Protein AF-0000000083793876 (afdb_homodimer)

Radius of gyration: 45.13 Å; Cα contacts (8 Å, |Δi|>4): 2248; chains: 2; bounding box: 122×100×107 Å

Sequence (1256 aa):
MDKLTLENLDYYKLKELIKSYCVSGLGKNLIDKIEPIFNLKVVKQRLKETTEGRNLLNASYHLPLEGIFNVIPLIDKIEKGLILEPEELYSISNFLRGSRKVKIFLKDKEAYAETLCEYGKNITELYCLEEEINISIRGNCVDTNASKELKRIRRHIEICEGKIKEKLEKFLKNSANKEYIQDNFISQRNGKYTIPIKASYKNNVSGVIIETSANRKTVFIEPASVSKYTAELAILKAEEAVEEYRILSTLTDMIYQRLKEIKINIDVIAQYDMIWAKAKYSNEINGIEPKINIHGYTKIVEGKYPLITYAVPLNFEIGKNYRTLIITGPNAGGKTVVLKNVGLLTLAVQSGFHIPAKEGTEISLFENIFVDIGDNQSIENALSTFSSHVSNLARIIKNSNKSTLLLFDEIGSGTEPGEGAALAIAILEELYLKGCITVATTHYGEIKEFSMKHPDFENAAMEFEKDSLAPLYKLSIGKSGKSNALYISRKMGIPESILDKAKKYMSNKEYNYSLIKESKKIKEKINEGKIPIYEFKKGDKVKLLDKNDFALVYNGINEYNNLIVLYKGEYLTVNIKRVELDLKAEDLYPEGYNLDELFISYKERKLEKDIQRGSKKALRKIKKELIKMDKLTLENLDYYKLKELIKSYCVSGLGKNLIDKIEPIFNLKVVKQRLKETTEGRNLLNASYHLPLEGIFNVIPLIDKIEKGLILEPEELYSISNFLRGSRKVKIFLKDKEAYAETLCEYGKNITELYCLEEEINISIRGNCVDTNASKELKRIRRHIEICEGKIKEKLEKFLKNSANKEYIQDNFISQRNGKYTIPIKASYKNNVSGVIIETSANRKTVFIEPASVSKYTAELAILKAEEAVEEYRILSTLTDMIYQRLKEIKINIDVIAQYDMIWAKAKYSNEINGIEPKINIHGYTKIVEGKYPLITYAVPLNFEIGKNYRTLIITGPNAGGKTVVLKNVGLLTLAVQSGFHIPAKEGTEISLFENIFVDIGDNQSIENALSTFSSHVSNLARIIKNSNKSTLLLFDEIGSGTEPGEGAALAIAILEELYLKGCITVATTHYGEIKEFSMKHPDFENAAMEFEKDSLAPLYKLSIGKSGKSNALYISRKMGIPESILDKAKKYMSNKEYNYSLIKESKKIKEKINEGKIPIYEFKKGDKVKLLDKNDFALVYNGINEYNNLIVLYKGEYLTVNIKRVELDLKAEDLYPEGYNLDELFISYKERKLEKDIQRGSKKALRKIKKELIK

pLDDT: mean 84.75, std 14.48, range [34.75, 98.19]

Solvent-accessible surface area (backbone atoms only — not comparable to full-atom values): 65912 Å² total; per-residue (Å²): 126,57,66,66,36,40,56,76,35,45,45,61,59,50,49,52,58,40,39,66,54,29,84,31,57,44,11,35,54,51,54,70,67,61,61,68,46,74,42,71,62,47,28,50,49,38,32,46,48,23,51,25,36,34,42,37,45,74,70,70,51,75,84,57,60,65,69,39,62,64,53,62,65,59,53,52,40,47,74,72,69,48,71,53,50,40,49,54,48,44,50,50,34,36,34,52,51,22,51,40,50,40,33,63,64,35,69,85,33,48,91,55,21,52,69,58,30,42,53,37,68,63,47,66,76,58,60,68,62,36,50,55,44,58,57,27,33,54,65,70,35,73,35,57,77,51,38,72,65,49,36,51,43,50,49,50,42,51,50,41,52,48,51,42,51,49,53,50,49,50,50,62,64,34,73,88,41,49,79,41,46,65,50,97,53,82,39,74,52,98,87,35,71,23,36,37,23,27,45,90,38,57,80,78,46,64,52,44,78,79,46,60,44,96,83,60,52,35,30,25,29,32,44,53,89,42,47,68,45,50,55,49,41,53,52,42,51,49,50,47,52,51,47,51,47,51,52,34,42,50,54,40,48,56,48,58,77,42,39,70,55,48,51,46,34,49,52,50,50,21,48,50,30,36,34,44,11,45,13,53,47,22,58,74,55,56,32,39,82,62,47,74,47,67,42,55,41,30,32,37,34,49,28,34,41,87,89,45,94,86,46,60,52,35,61,47,74,45,39,79,79,29,37,32,40,40,36,26,43,58,66,18,20,44,59,65,54,52,50,36,34,57,52,32,51,43,44,35,41,28,54,20,40,50,39,37,35,42,89,83,21,28,42,32,50,45,72,38,62,47,63,48,75,83,76,76,74,49,79,94,49,37,41,48,47,46,56,44,50,42,32,50,48,21,53,48,63,73,73,55,39,48,46,20,41,39,36,32,51,44,59,38,58,70,45,35,62,65,59,14,42,21,41,33,50,31,51,51,49,53,43,42,59,42,26,27,39,36,40,33,30,37,51,51,64,67,50,51,54,50,26,72,68,24,74,48,30,37,38,17,13,42,37,60,37,83,88,75,65,40,53,61,45,36,67,39,76,76,34,76,48,73,83,53,61,68,58,52,33,46,76,44,52,39,55,64,70,45,51,53,46,12,55,46,33,58,71,70,63,70,76,86,69,77,76,62,58,72,86,35,49,55,69,80,77,80,74,75,76,81,76,79,82,77,83,56,47,57,45,15,34,24,31,30,60,86,69,74,38,70,24,34,25,64,38,35,62,42,99,62,46,32,26,34,24,41,41,95,89,36,81,41,80,40,46,52,78,40,44,43,86,70,41,53,31,80,76,76,42,68,94,88,65,69,67,71,57,78,76,45,54,67,65,54,45,48,49,48,48,34,52,70,66,64,44,67,66,57,51,44,52,49,48,51,53,67,74,93,126,58,67,65,36,39,56,76,37,44,45,61,59,51,48,53,58,40,40,68,54,30,82,32,58,44,10,33,53,50,53,71,66,61,60,68,47,73,42,71,63,48,29,51,49,38,33,47,48,22,49,25,36,34,44,36,44,73,70,71,51,75,83,56,60,67,68,40,62,64,53,61,66,59,53,53,38,46,74,71,69,49,70,53,50,38,49,54,49,46,51,50,36,35,33,52,51,22,52,40,48,40,32,61,63,34,68,85,33,48,91,55,21,52,70,60,30,42,55,36,69,64,48,66,75,56,61,67,60,37,49,54,44,57,57,26,33,52,64,72,34,74,35,58,76,52,39,72,65,49,36,52,44,52,50,51,42,50,49,41,51,47,50,42,50,48,53,50,48,48,51,60,64,34,74,89,41,48,79,39,46,65,51,98,54,83,40,75,52,99,89,34,70,23,37,36,23,28,44,89,38,57,82,77,46,65,52,46,78,78,44,61,44,95,81,59,53,35,28,26,28,30,44,54,89,40,47,66,46,51,56,49,42,52,51,41,50,51,51,44,52,52,48,51,47,51,51,35,42,51,53,41,48,56,49,59,76,43,39,69,55,48,52,46,34,50,52,50,50,22,48,50,32,37,34,44,9,44,13,52,47,23,58,74,57,57,32,37,83,60,48,74,47,68,44,54,40,30,33,37,34,50,28,35,42,88,92,45,96,87,47,60,51,35,61,47,74,45,40,79,79,28,36,31,42,40,35,26,42,58,68,18,20,43,60,65,55,51,49,35,35,56,51,32,52,42,45,35,41,28,55,21,40,48,40,37,35,40,90,82,20,28,42,31,51,44,72,38,64,47,63,48,75,82,76,77,73,47,80,95,48,36,41,48,46,46,57,43,50,41,31,49,48,23,53,48,63,73,72,55,38,46,46,20,40,37,36,33,51,45,58,37,57,69,44,36,61,64,59,14,41,20,43,33,49,29,50,53,50,53,43,42,57,42,27,26,38,36,41,33,31,37,52,52,65,67,49,50,53,51,26,72,69,22,74,47,32,36,36,17,13,40,37,62,38,82,88,75,64,40,53,60,46,34,66,38,76,76,35,75,48,73,84,52,61,68,60,51,34,46,77,43,52,38,55,64,70,45,51,53,46,12,54,46,33,57,71,69,64,71,77,85,66,78,76,61,57,73,87,35,51,57,70,80,76,79,74,76,76,81,75,80,83,77,83,57,48,57,45,16,34,25,31,30,60,85,67,75,37,69,25,32,26,64,37,35,63,42,99,61,46,33,27,33,24,40,42,96,90,37,82,40,81,40,46,53,79,40,44,41,86,69,43,53,29,79,76,78,41,68,94,88,64,71,65,70,58,78,77,46,54,68,66,56,45,48,49,48,48,31,55,73,66,65,43,63,69,56,51,45,53,47,47,51,53,68,73,94

Organism: NCBI:txid182773

Nearest PDB structures (foldseek):
  7qv3-assembly1_w  TM=9.099E-01  e=1.679E-46  Bacillus subtilis subsp. subtilis str. 168
  7qv3-assembly1_v  TM=9.134E-01  e=1.120E-39  Bacillus subtilis subsp. subtilis str. 168
  7vuf-assembly2_D  TM=9.204E-01  e=2.575E-34  Thermus thermophilus HB8
  7vuf-assembly2_A  TM=8.857E-01  e=1.286E-34  Thermus thermophilus HB8
  1nne-assembly1_B  TM=8.363E-01  e=2.496E-27  Thermus aquaticus

InterPro domains:
  IPR000432 DNA mismatch repair protein MutS, C-terminal [PF00488] (325-507)
  IPR000432 DNA mismatch repair protein MutS, C-terminal [PS00486] (404-420)
  IPR000432 DNA mismatch repair protein MutS, C-terminal [SM00534] (322-507)
  IPR005747 Endonuclease MutS2 [PIRSF005814] (1-525)
  IPR005747 Endonuclease MutS2 [TIGR01069] (4-529)
  IPR007696 DNA mismatch repair protein MutS, core [SM00533] (9-311)
  IPR027417 P-loop containing nucleoside triphosphate hydrolase [G3DSA:3.40.50.300] (288-549)
  IPR027417 P-loop containing nucleoside triphosphate hydrolase [SSF52540] (301-510)
  IPR036187 DNA mismatch repair protein MutS, core domain superfamily [SSF48334] (21-285)
  IPR045076 DNA mismatch repair MutS [PTHR48466] (311-528)

Secondary structure (DSSP, 8-state):
--HHHHHHTTHHHHHHHHHTT-SSHHHHHHHHH------HHHHHHHHHHHHHHHHHHHTT-----TT----HHHHHHHHTTPPPPHHHHHHHHHHHHHHHHHHHHHTT-TTT-HHHHHHHTT----HHHHHHHHHHEETTEE-GGG-HHHHHHHHHHHHHHHHHHHHHHHHHH-GGGTTTBSSSS-EEETTEEEEEEEGGGTTTS-EEEEEE-TTSSEEEEEEHHHHHHHHHHHHHHHHHHHHHHHHHHHHHHHHHHTHHHHHHHHHHHHHHHHHHHHHHHHHHTT-B--EEESSS-EEEEEE--TT-TTPPPEEEEESSS-SEEEEES-GGGSHHHHHHHHHHHHHHHHTT--BS--TT-EEE--SEEEEE------GGGSTHHHHHHHHHHHHHHHH-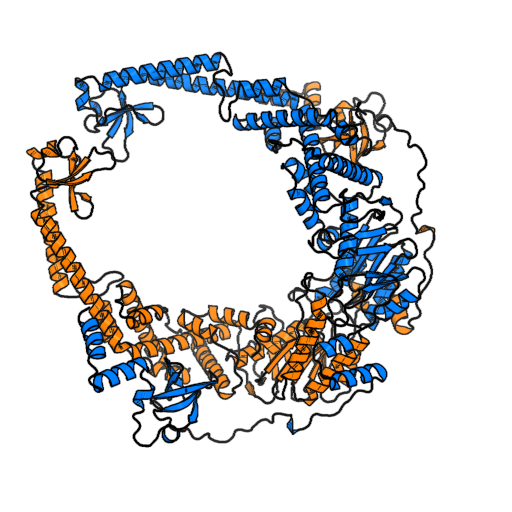-TTEEEEESSTT-SS-HHHHHHHHHHHHHHHHHTT-EEEEEE--HHHHHHHHHSTTEEEEEEEE-TTT--EEEEEEET-PPPP-HHHHHHHHT--HHHHHHHHHHHHH-----PPPPGGGSPP-----S--------TT-EEEETTTTEEEEEEE---TTSEEEEEETTEEEEEEGGGEEEEE-HHHHS-TT--GGGGGS-HHHHHHHHHHHTT-HHHHHHHHHHHH-/--HHHHHHTTHHHHHHHHHTT-SSHHHHHHHHH------HHHHHHHHHHHHHHHHHHHTT-----TT----HHHHHHHHTTPPPPHHHHHHHHHHHHHHHHHHHHHTT-TTT-HHHHHHHTT----HHHHHHHHHHEETTEE-GGG-HHHHHHHHHHHHHHHHHHHHHHHHHH-GGGTTTBSSSS-EEETTEEEEEEEGGGTTTS-EEEEEE-TTSSEEEEEEHHHHHHHHHHHHHHHHHHHHHHHHHHHHHHHHHHTHHHHHHHHHHHHHHHHHHHHHHHHHHTT-B--EEESSS-EEEEEE--TT-TTPPPEEEEESSS-SEEEEES-GGGSHHHHHHHHHHHHHHHHTT--BS--TT-EEE--SEEEEE------GGGSTHHHHHHHHHHHHHHHH--TTEEEEESSTT-SS-HHHHHHHHHHHHHHHHHTT-EEEEEE--HHHHHHHHHSTTEEEEEEEE-TTT--EEEEEEET-PPPP-HHHHHHHHT--HHHHHHHHHHHHH-----PPPPGGGSPP-----S--------TT-EEEETTTTEEEEEEE---TTSEEEEEETTEEEEEEGGGEEEEE-HHHHS-TT--GGGGGS-HHHHHHHHHHHTT-HHHHHHHHHHHH-

Foldseek 3Di:
DDPVLCVLLCVVVVLVVLLVLFDEVLQNVVSVVFFFDDDPVVLVVLLLLLQLLLLCVVVVHDQQCPLQYDLVVVLVCLVVPHFDFLQNLVSLLSNLVSLVSRLVSLCPPCVSRVPLNVLSVLADRPPVLSVLSVQQHDNRDGDCVNDPVSVVLVVVLVVLVVVLQVVLLVCLVDPVCVQQADDSDWDADPRDTWGWGALVCVPVFAFAFRDAPPVNGTTTGDGPVSVVSRVVSVVSVVVNVVVRRVSRSVSSVVCVVCVVSSVSSSNSSSVVSNSNSLSVLCVVLVFDQAAEAAQQWWFFAQFAQSVDPPGGGATDTARPFAQEEEEEEDPQQCLVVVLSRLSNCQRCSSSNHTGNTDPPTYHYHAPEEAEQDFPPCDVVQNVCGVVVSVVSLVVCLVPAAQRYEYEYEAQQPDDDLVRSLVVRLVSVVSNVVRNYRYYYYHHRVSNVVVQVPDRNHWYKYFDADLPVRHHPSYIGTRDDDDDCPLSVCVVVPNDVVVSVVVVVCVPPVPDDPDDDDPVVDDDDPPPPDDPPQDWADFQFWKQQQVVRHTWGFHHIQDPVQWTWTQDPLDTDIDHSVRIGGDGHSPGPDDDPDDSVVVNDPPVVVCLVVCVVVVPPVSVVVVVVVVVD/DDPVLCVLLCVVVVLVVLLVLFDEVLQNVVSVVFFFDDDPVVLVVLLLLLQLLLLCVVVVDDQQCPLQYDLVVVLVCLVVPHFDFLQSLVSLLSNLVSLVSRLVSLCPPCVSRVPLNVLSVLADRPPVLSVLSVQQHDNRDGDCVNDPVSVVLVVVLVVLVVVLQVVLLCCLPDPVCVVQADDSDWDADPNDTWGWGALVCLPVFAFAFDDAPPVNGTTTGDGPVSVVSRVVNVVSVVVNVVVRVVSRSVSSVVCVVCVVSSVSSSNSSSVVSNSNSLSVLCVVLVFDQAAEAAQQWWFFAQFAQSVDPPGGGATDTARPFAQEEEEEEDPQQCLVVVLSRLSNCQRCSSSNHTGNTDPPTYHYHAPEEAEQDFPPPDVVQNVCGVVVSVVSLVVCLVPAALRYEYEEEAQLPDDDLVRSLVVRLVSVVSNVVRNYRYYYYHHRVSNVVVQVPDRNHWYKYFDADLPVRHHPSYIGTRDHDDDCPLSVCVVVPNDPVVSVVVVVCVPPVDDDPDDDDPVVDDDDPPPPDDPPQDWADFQFWKQQQVVRHTWGFHAIQDPVQWTWTQDPLDTDIDHSVRIGGDGHSPGPDDDPDDSVVVNDPPVVVCLVVCVVVVPPVSVVVVVVVVVD

Structure (mmCIF, N/CA/C/O backbone):
data_AF-0000000083793876-model_v1
#
loop_
_entity.id
_entity.type
_entity.pdbx_description
1 polymer 'Mannonate oxidoreductase'
#
loop_
_atom_site.group_PDB
_atom_site.id
_atom_site.type_symbol
_atom_site.label_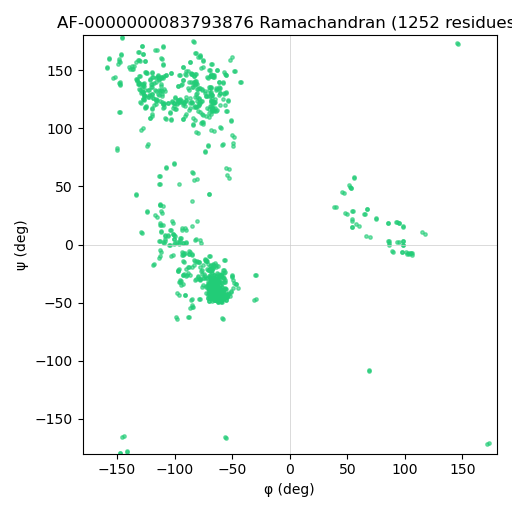atom_id
_atom_site.label_alt_id
_atom_site.label_comp_id
_atom_site.label_asym_id
_atom_site.label_entity_id
_atom_site.label_seq_id
_atom_site.pdbx_PDB_ins_code
_atom_site.Cartn_x
_atom_site.Cartn_y
_atom_site.Cartn_z
_atom_site.occupancy
_atom_site.B_iso_or_equiv
_atom_site.auth_seq_id
_atom_site.auth_comp_id
_atom_site.auth_asym_id
_atom_site.auth_atom_id
_atom_site.pdbx_PDB_model_num
ATOM 1 N N . MET A 1 1 ? -4.188 18.406 20.562 1 73.62 1 MET A N 1
ATOM 2 C CA . MET A 1 1 ? -5.172 17.781 19.688 1 73.62 1 MET A CA 1
ATOM 3 C C . MET A 1 1 ? -4.812 16.312 19.438 1 73.62 1 MET A C 1
ATOM 5 O O . MET A 1 1 ? -3.633 15.961 19.406 1 73.62 1 MET A O 1
ATOM 9 N N . ASP A 1 2 ? -5.809 15.516 19.25 1 82.25 2 ASP A N 1
ATOM 10 C CA . ASP A 1 2 ? -5.664 14.07 19.109 1 82.25 2 ASP A CA 1
ATOM 11 C C . ASP A 1 2 ? -4.961 13.719 17.797 1 82.25 2 ASP A C 1
ATOM 13 O O . ASP A 1 2 ? -5.387 14.156 16.719 1 82.25 2 ASP A O 1
ATOM 17 N N . LYS A 1 3 ? -3.799 12.938 17.891 1 86.12 3 LYS A N 1
ATOM 18 C CA . LYS A 1 3 ? -2.992 12.57 16.719 1 86.12 3 LYS A CA 1
ATOM 19 C C . LYS A 1 3 ? -3.814 11.781 15.711 1 86.12 3 LYS A C 1
ATOM 21 O O . LYS A 1 3 ? -3.631 11.93 14.5 1 86.12 3 LYS A O 1
ATOM 26 N N . LEU A 1 4 ? -4.703 11.047 16.188 1 84.44 4 LEU A N 1
ATOM 27 C CA . LEU A 1 4 ? -5.527 10.227 15.305 1 84.44 4 LEU A CA 1
ATOM 28 C C . LEU A 1 4 ? -6.441 11.094 14.453 1 84.44 4 LEU A C 1
ATOM 30 O O . LEU A 1 4 ? -6.637 10.82 13.266 1 84.44 4 LEU A O 1
ATOM 34 N N . THR A 1 5 ? -6.918 12.109 15.016 1 91.12 5 THR A N 1
ATOM 35 C CA . THR A 1 5 ? -7.781 13.047 14.305 1 91.12 5 THR A CA 1
ATOM 36 C C . THR A 1 5 ? -7.008 13.766 13.203 1 91.12 5 THR A C 1
ATOM 38 O O . THR A 1 5 ? -7.496 13.891 12.078 1 91.12 5 THR A O 1
ATOM 41 N N . LEU A 1 6 ? -5.793 14.172 13.523 1 94.38 6 LEU A N 1
ATOM 42 C CA . LEU A 1 6 ? -4.961 14.891 12.562 1 94.38 6 LEU A CA 1
ATOM 43 C C . LEU A 1 6 ? -4.613 14 11.375 1 94.38 6 LEU A C 1
ATOM 45 O O . LEU A 1 6 ? -4.617 14.461 10.227 1 94.38 6 LEU A O 1
ATOM 49 N N . GLU A 1 7 ? -4.398 12.766 11.68 1 91.69 7 GLU A N 1
ATOM 50 C CA . GLU A 1 7 ? -4.078 11.812 10.625 1 91.69 7 GLU A CA 1
ATOM 51 C C . GLU A 1 7 ? -5.297 11.523 9.75 1 91.69 7 GLU A C 1
ATOM 53 O O . GLU A 1 7 ? -5.203 11.547 8.523 1 91.69 7 GLU A O 1
ATOM 58 N N . ASN A 1 8 ? -6.422 11.281 10.359 1 89.62 8 ASN A N 1
ATOM 59 C CA . ASN A 1 8 ? -7.637 10.922 9.633 1 89.62 8 ASN A CA 1
ATOM 60 C C . ASN A 1 8 ? -8.125 12.07 8.758 1 89.62 8 ASN A C 1
ATOM 62 O O . ASN A 1 8 ? -8.727 11.844 7.711 1 89.62 8 ASN A O 1
ATOM 66 N N . LEU A 1 9 ? -7.789 13.297 9.148 1 93.62 9 LEU A N 1
ATOM 67 C CA . LEU A 1 9 ? -8.219 14.469 8.391 1 93.62 9 LEU A CA 1
ATOM 68 C C . LEU A 1 9 ? -7.145 14.898 7.406 1 93.62 9 LEU A C 1
ATOM 70 O O . LEU A 1 9 ? -7.234 15.984 6.82 1 93.62 9 LEU A O 1
ATOM 74 N N . ASP A 1 10 ? -6.078 14.18 7.262 1 93.38 10 ASP A N 1
ATOM 75 C CA . ASP A 1 10 ? -5.004 14.414 6.297 1 93.38 10 ASP A CA 1
ATOM 76 C C . ASP A 1 10 ? -4.246 15.695 6.617 1 93.38 10 ASP A C 1
ATOM 78 O O . ASP A 1 10 ? -3.805 16.406 5.711 1 93.38 10 ASP A O 1
ATOM 82 N N . TYR A 1 11 ? -4.156 16.078 7.914 1 96.19 11 TYR A N 1
ATOM 83 C CA . TYR A 1 11 ? -3.473 17.281 8.344 1 96.19 11 TYR A CA 1
ATOM 84 C C . TYR A 1 11 ? -1.98 17.203 8.047 1 96.19 11 TYR A C 1
ATOM 86 O O . TYR A 1 11 ? -1.378 18.188 7.59 1 96.19 11 TYR A O 1
ATOM 94 N N . TYR A 1 12 ? -1.409 16.094 8.227 1 95.31 12 TYR A N 1
ATOM 95 C CA . TYR A 1 12 ? 0.023 15.93 8.016 1 95.31 12 TYR A CA 1
ATOM 96 C C . TYR A 1 12 ? 0.37 16.016 6.535 1 95.31 12 TYR A C 1
ATOM 98 O O . TYR A 1 12 ? 1.431 16.516 6.168 1 95.31 12 TYR A O 1
ATOM 106 N N . LYS A 1 13 ? -0.503 15.5 5.719 1 94.75 13 LYS A N 1
ATOM 107 C CA . LYS A 1 13 ? -0.296 15.633 4.277 1 94.75 13 LYS A CA 1
ATOM 108 C C . LYS A 1 13 ? -0.294 17.109 3.859 1 94.75 13 LYS A C 1
ATOM 110 O O . LYS A 1 13 ? 0.513 17.516 3.023 1 94.75 13 LYS A O 1
ATOM 115 N N . LEU A 1 14 ? -1.176 17.844 4.449 1 96.06 14 LEU A N 1
ATOM 116 C CA . LEU A 1 14 ? -1.236 19.281 4.16 1 96.06 14 LEU A CA 1
ATOM 117 C C . LEU A 1 14 ? 0.04 19.984 4.613 1 96.06 14 LEU A C 1
ATOM 119 O O . LEU A 1 14 ? 0.593 20.797 3.883 1 96.06 14 LEU A O 1
ATOM 123 N N . LYS A 1 15 ? 0.494 19.656 5.766 1 95.88 15 LYS A N 1
ATOM 124 C CA . LYS A 1 15 ? 1.724 20.234 6.293 1 95.88 15 LYS A CA 1
ATOM 125 C C . LYS A 1 15 ? 2.908 19.938 5.379 1 95.88 15 LYS A C 1
ATOM 127 O O . LYS A 1 15 ? 3.744 20.812 5.137 1 95.88 15 LYS A O 1
ATOM 132 N N . GLU A 1 16 ? 2.947 18.734 4.906 1 96.19 16 GLU A N 1
ATOM 133 C CA . GLU A 1 16 ? 4.027 18.344 4.004 1 96.19 16 GLU A CA 1
ATOM 134 C C . GLU A 1 16 ? 3.967 19.125 2.697 1 96.19 16 GLU A C 1
ATOM 136 O O . GLU A 1 16 ? 5.004 19.5 2.141 1 96.19 16 GLU A O 1
ATOM 141 N N . LEU A 1 17 ? 2.805 19.312 2.26 1 95.56 17 LEU A N 1
ATOM 142 C CA . LEU A 1 17 ? 2.619 20.109 1.048 1 95.56 17 LEU A CA 1
ATOM 143 C C . LEU A 1 17 ? 3.139 21.531 1.239 1 95.56 17 LEU A C 1
ATOM 145 O O . LEU A 1 17 ? 3.879 22.047 0.396 1 95.56 17 LEU A O 1
ATOM 149 N N . ILE A 1 18 ? 2.869 22.125 2.346 1 96.75 18 ILE A N 1
ATOM 150 C CA . ILE A 1 18 ? 3.285 23.5 2.625 1 96.75 18 ILE A CA 1
ATOM 151 C C . ILE A 1 18 ? 4.793 23.547 2.869 1 96.75 18 ILE A C 1
ATOM 153 O O . ILE A 1 18 ? 5.473 24.484 2.441 1 96.75 18 ILE A O 1
ATOM 157 N N . LYS A 1 19 ? 5.246 22.516 3.49 1 95.75 19 LYS A N 1
ATOM 158 C CA . LYS A 1 19 ? 6.672 22.391 3.771 1 95.75 19 LYS A CA 1
ATOM 159 C C . LYS A 1 19 ? 7.488 22.406 2.482 1 95.75 19 LYS A C 1
ATOM 161 O O . LYS A 1 19 ? 8.617 22.906 2.461 1 95.75 19 LYS A O 1
ATOM 166 N N . SER A 1 20 ? 6.934 22 1.443 1 95.62 20 SER A N 1
ATOM 167 C CA . SER A 1 20 ? 7.629 21.906 0.163 1 95.62 20 SER A CA 1
ATOM 168 C C . SER A 1 20 ? 7.891 23.297 -0.422 1 95.62 20 SER A C 1
ATOM 170 O O . SER A 1 20 ? 8.75 23.453 -1.294 1 95.62 20 SER A O 1
ATOM 172 N N . TYR A 1 21 ? 7.281 24.266 0.072 1 95.31 21 TYR A N 1
ATOM 173 C CA . TYR A 1 21 ? 7.461 25.625 -0.429 1 95.31 21 TYR A CA 1
ATOM 174 C C . TYR A 1 21 ? 8.57 26.344 0.325 1 95.31 21 TYR A C 1
ATOM 176 O O . TYR A 1 21 ? 8.969 27.453 -0.045 1 95.31 21 TYR A O 1
ATOM 184 N N . CYS A 1 22 ? 9.07 25.75 1.336 1 94.56 22 CYS A N 1
ATOM 185 C CA . CYS A 1 22 ? 10.172 26.344 2.08 1 94.56 22 CYS A CA 1
ATOM 186 C C . CYS A 1 22 ? 11.453 26.312 1.262 1 94.56 22 CYS A C 1
ATOM 188 O O . CYS A 1 22 ? 11.664 25.406 0.451 1 94.56 22 CYS A O 1
ATOM 190 N N . VAL A 1 23 ? 12.281 27.297 1.521 1 91 23 VAL A N 1
ATOM 191 C CA . VAL A 1 23 ? 13.531 27.422 0.777 1 91 23 VAL A CA 1
ATOM 192 C C . VAL A 1 23 ? 14.664 26.75 1.554 1 91 23 VAL A C 1
ATOM 194 O O . VAL A 1 23 ? 15.586 26.188 0.958 1 91 23 VAL A O 1
ATOM 197 N N . SER A 1 24 ? 14.508 26.812 2.844 1 89.56 24 SER A N 1
ATOM 198 C CA . SER A 1 24 ? 15.586 26.281 3.668 1 89.56 24 SER A CA 1
ATOM 199 C C . SER A 1 24 ? 15.062 25.281 4.695 1 89.56 24 SER A C 1
ATOM 201 O O . SER A 1 24 ? 13.859 25.188 4.922 1 89.56 24 SER A O 1
ATOM 203 N N . GLY A 1 25 ? 16.031 24.656 5.309 1 89.88 25 GLY A N 1
ATOM 204 C CA . GLY A 1 25 ? 15.68 23.719 6.363 1 89.88 25 GLY A CA 1
ATOM 205 C C . GLY A 1 25 ? 15.148 24.391 7.617 1 89.88 25 GLY A C 1
ATOM 206 O O . GLY A 1 25 ? 14.453 23.766 8.414 1 89.88 25 GLY A O 1
ATOM 207 N N . LEU A 1 26 ? 15.492 25.609 7.742 1 90.38 26 LEU A N 1
ATOM 208 C CA . LEU A 1 26 ? 15.039 26.328 8.922 1 90.38 26 LEU A CA 1
ATOM 209 C C . LEU A 1 26 ? 13.523 26.484 8.914 1 90.38 26 LEU A C 1
ATOM 211 O O . LEU A 1 26 ? 12.859 26.203 9.922 1 90.38 26 LEU A O 1
ATOM 215 N N . GLY A 1 27 ? 12.992 26.828 7.789 1 92.94 27 GLY A N 1
ATOM 216 C CA . GLY A 1 27 ? 11.555 26.953 7.652 1 92.94 27 GLY A CA 1
ATOM 217 C C . GLY A 1 27 ? 10.828 25.625 7.75 1 92.94 27 GLY A C 1
ATOM 218 O O . GLY A 1 27 ? 9.766 25.531 8.359 1 92.94 27 GLY A O 1
ATOM 219 N N . LYS A 1 28 ? 11.438 24.672 7.188 1 94.81 28 LYS A N 1
ATOM 220 C CA . LYS A 1 28 ? 10.859 23.344 7.207 1 94.81 28 LYS A CA 1
ATOM 221 C C . LYS A 1 28 ? 10.719 22.828 8.641 1 94.81 28 LYS A C 1
ATOM 223 O O . LYS A 1 28 ? 9.695 22.234 8.992 1 94.81 28 LYS A O 1
ATOM 228 N N . ASN A 1 29 ? 11.703 23.125 9.406 1 91.75 29 ASN A N 1
ATOM 229 C CA . ASN A 1 29 ? 11.672 22.703 10.797 1 91.75 29 ASN A CA 1
ATOM 230 C C . ASN A 1 29 ? 10.547 23.375 11.57 1 91.75 29 ASN A C 1
ATOM 232 O O . ASN A 1 29 ? 9.914 22.766 12.43 1 91.75 29 ASN A O 1
ATOM 236 N N . LEU A 1 30 ? 10.336 24.547 11.25 1 91.88 30 LEU A N 1
ATOM 237 C CA . LEU A 1 30 ? 9.273 25.281 11.922 1 91.88 30 LEU A CA 1
ATOM 238 C C . LEU A 1 30 ? 7.906 24.75 11.523 1 91.88 30 LEU A C 1
ATOM 240 O O . LEU A 1 30 ? 7.012 24.609 12.359 1 91.88 30 LEU A O 1
ATOM 244 N N . ILE A 1 31 ? 7.695 24.438 10.305 1 95.25 31 ILE A N 1
ATOM 245 C CA . ILE A 1 31 ? 6.43 23.906 9.828 1 95.25 31 ILE A CA 1
ATOM 246 C C . ILE A 1 31 ? 6.16 22.562 10.5 1 95.25 31 ILE A C 1
ATOM 248 O O . ILE A 1 31 ? 5.02 22.25 10.852 1 95.25 31 ILE A O 1
ATOM 252 N N . ASP A 1 32 ? 7.223 21.828 10.68 1 92.44 32 ASP A N 1
ATOM 253 C CA . ASP A 1 32 ? 7.094 20.531 11.344 1 92.44 32 ASP A CA 1
ATOM 254 C C . ASP A 1 32 ? 6.555 20.688 12.766 1 92.44 32 ASP A C 1
ATOM 256 O O . ASP A 1 32 ? 5.852 19.812 13.273 1 92.44 32 ASP A O 1
ATOM 260 N N . LYS A 1 33 ? 6.836 21.766 13.305 1 90.19 33 LYS A N 1
ATOM 261 C CA . LYS A 1 33 ? 6.469 21.984 14.703 1 90.19 33 LYS A CA 1
ATOM 262 C C . LYS A 1 33 ? 5.102 22.656 14.82 1 90.19 33 LYS A C 1
ATOM 264 O O . LYS A 1 33 ? 4.531 22.734 15.906 1 90.19 33 LYS A O 1
ATOM 269 N N . ILE A 1 34 ? 4.559 23.094 13.727 1 92.56 34 ILE A N 1
ATOM 270 C CA . ILE A 1 34 ? 3.279 23.797 13.742 1 92.56 34 ILE A CA 1
ATOM 271 C C . ILE A 1 34 ? 2.164 22.828 14.125 1 92.56 34 ILE A C 1
ATOM 273 O O . ILE A 1 34 ? 2.148 21.672 13.664 1 92.56 34 ILE A O 1
ATOM 277 N N . GLU A 1 35 ? 1.296 23.25 15 1 92.56 35 GLU A N 1
ATOM 278 C CA . GLU A 1 35 ? 0.097 22.516 15.406 1 92.56 35 GLU A CA 1
ATOM 279 C C . GLU A 1 35 ? -1.112 23.453 15.484 1 92.56 35 GLU A C 1
ATOM 281 O O . GLU A 1 35 ? -0.966 24.641 15.719 1 92.56 35 GLU A O 1
ATOM 286 N N . PRO A 1 36 ? -2.305 22.906 15.242 1 95.12 36 PRO A N 1
ATOM 287 C CA . PRO A 1 36 ? -3.496 23.734 15.414 1 95.12 36 PRO A CA 1
ATOM 288 C C . PRO A 1 36 ? -3.656 24.25 16.844 1 95.12 36 PRO A C 1
ATOM 290 O O . PRO A 1 36 ? -3.41 23.5 17.797 1 95.12 36 PRO A O 1
ATOM 293 N N . ILE A 1 37 ? -3.982 25.562 16.953 1 92.25 37 ILE A N 1
ATOM 294 C CA . ILE A 1 37 ? -4.066 26.172 18.266 1 92.25 37 ILE A CA 1
ATOM 295 C C . ILE A 1 37 ? -5.465 26.75 18.484 1 92.25 37 ILE A C 1
ATOM 297 O O . ILE A 1 37 ? -6.09 27.234 17.547 1 92.25 37 ILE A O 1
ATOM 301 N N . PHE A 1 38 ? -5.848 26.531 19.812 1 92.12 38 PHE A N 1
ATOM 302 C CA . PHE A 1 38 ? -7.129 27.125 20.203 1 92.12 38 PHE A CA 1
ATOM 303 C C . PHE A 1 38 ? -6.922 28.422 20.969 1 92.12 38 PHE A C 1
ATOM 305 O O . PHE A 1 38 ? -7.059 28.469 22.188 1 92.12 38 PHE A O 1
ATOM 312 N N . ASN A 1 39 ? -6.484 29.422 20.25 1 90.69 39 ASN A N 1
ATOM 313 C CA . ASN A 1 39 ? -6.297 30.781 20.75 1 90.69 39 ASN A CA 1
ATOM 314 C C . ASN A 1 39 ? -6.547 31.812 19.656 1 90.69 39 ASN A C 1
ATOM 316 O O . ASN A 1 39 ? -5.793 31.891 18.672 1 90.69 39 ASN A O 1
ATOM 320 N N . LEU A 1 40 ? -7.547 32.531 19.859 1 92.44 40 LEU A N 1
ATOM 321 C CA . LEU A 1 40 ? -8.031 33.438 18.828 1 92.44 40 LEU A CA 1
ATOM 322 C C . LEU A 1 40 ? -6.949 34.469 18.438 1 92.44 40 LEU A C 1
ATOM 324 O O . LEU A 1 40 ? -6.738 34.719 17.266 1 92.44 40 LEU A O 1
ATOM 328 N N . LYS A 1 41 ? -6.258 35 19.391 1 90.44 41 LYS A N 1
ATOM 329 C CA . LYS A 1 41 ? -5.246 36.031 19.156 1 90.44 41 LYS A CA 1
ATOM 330 C C . LYS A 1 41 ? -4.078 35.469 18.344 1 90.44 41 LYS A C 1
ATOM 332 O O . LYS A 1 41 ? -3.615 36.094 17.391 1 90.44 41 LYS A O 1
ATOM 337 N N . VAL A 1 42 ? -3.643 34.312 18.703 1 91.38 42 VAL A N 1
ATOM 338 C CA . VAL A 1 42 ? -2.5 33.688 18.062 1 91.38 42 VAL A CA 1
ATOM 339 C C . VAL A 1 42 ? -2.854 33.344 16.609 1 91.38 42 VAL A C 1
ATOM 341 O O . VAL A 1 42 ? -2.072 33.625 15.695 1 91.38 42 VAL A O 1
ATOM 344 N N . VAL A 1 43 ? -4.035 32.812 16.438 1 95 43 VAL A N 1
ATOM 345 C CA . VAL A 1 43 ? -4.449 32.406 15.102 1 95 43 VAL A CA 1
ATOM 346 C C . VAL A 1 43 ? -4.625 33.625 14.219 1 95 43 VAL A C 1
ATOM 348 O O . VAL A 1 43 ? -4.223 33.625 13.055 1 95 43 VAL A O 1
ATOM 351 N N . LYS A 1 44 ? -5.16 34.625 14.773 1 94.69 44 LYS A N 1
ATOM 352 C CA . LYS A 1 44 ? -5.328 35.875 14.031 1 94.69 44 LYS A CA 1
ATOM 353 C C . LYS A 1 44 ? -3.98 36.438 13.586 1 94.69 44 LYS A C 1
ATOM 355 O O . LYS A 1 44 ? -3.844 36.938 12.453 1 94.69 44 LYS A O 1
ATOM 360 N N . GLN A 1 45 ? -3.057 36.375 14.453 1 92.5 45 GLN A N 1
ATOM 361 C CA . GLN A 1 45 ? -1.718 36.875 14.141 1 92.5 45 GLN A CA 1
ATOM 362 C C . GLN A 1 45 ? -1.074 36.031 13.039 1 92.5 45 GLN A C 1
ATOM 364 O O . GLN A 1 45 ? -0.472 36.562 12.109 1 92.5 45 GLN A O 1
ATOM 369 N N . ARG A 1 46 ? -1.2 34.75 13.164 1 94.81 46 ARG A N 1
ATOM 370 C CA . ARG A 1 46 ? -0.629 33.844 12.172 1 94.81 46 ARG A CA 1
ATOM 371 C C . ARG A 1 46 ? -1.256 34.094 10.797 1 94.81 46 ARG A C 1
ATOM 373 O O . ARG A 1 46 ? -0.556 34.094 9.781 1 94.81 46 ARG A O 1
ATOM 380 N N . LEU A 1 47 ? -2.529 34.25 10.828 1 97.31 47 LEU A N 1
ATOM 381 C CA . LEU A 1 47 ? -3.232 34.531 9.578 1 97.31 47 LEU A CA 1
ATOM 382 C C . LEU A 1 47 ? -2.807 35.844 8.977 1 97.31 47 LEU A C 1
ATOM 384 O O . LEU A 1 47 ? -2.619 35.969 7.758 1 97.31 47 LEU A O 1
ATOM 388 N N . LYS A 1 48 ? -2.654 36.781 9.82 1 96 48 LYS A N 1
ATOM 389 C CA . LYS A 1 48 ? -2.209 38.094 9.367 1 96 48 LYS A CA 1
ATOM 390 C C . LYS A 1 48 ? -0.829 38.031 8.727 1 96 48 LYS A C 1
ATOM 392 O O . LYS A 1 48 ? -0.584 38.656 7.691 1 96 48 LYS A O 1
ATOM 397 N N . GLU A 1 49 ? 0.072 37.312 9.352 1 95.88 49 GLU A N 1
ATOM 398 C CA . GLU A 1 49 ? 1.406 37.094 8.797 1 95.88 49 GLU A CA 1
ATOM 399 C C . GLU A 1 49 ? 1.334 36.5 7.395 1 95.88 49 GLU A C 1
ATOM 401 O O . GLU A 1 49 ? 2.035 36.969 6.484 1 95.88 49 GLU A O 1
ATOM 406 N N . THR A 1 50 ? 0.486 35.562 7.277 1 97.5 50 THR A N 1
ATOM 407 C CA . THR A 1 50 ? 0.315 34.906 5.977 1 97.5 50 THR A CA 1
ATOM 408 C C . THR A 1 50 ? -0.246 35.906 4.961 1 97.5 50 THR A C 1
ATOM 410 O O . THR A 1 50 ? 0.209 35.969 3.816 1 97.5 50 THR A O 1
ATOM 413 N N . THR A 1 51 ? -1.184 36.688 5.387 1 97.75 51 THR A N 1
ATOM 414 C CA . THR A 1 51 ? -1.796 37.688 4.516 1 97.75 51 THR A CA 1
ATOM 415 C C . THR A 1 51 ? -0.762 38.719 4.047 1 97.75 51 THR A C 1
ATOM 417 O O . THR A 1 51 ? -0.741 39.094 2.875 1 97.75 51 THR A O 1
ATOM 420 N N . GLU A 1 52 ? 0.065 39.125 4.938 1 96.69 52 GLU A N 1
ATOM 421 C CA . GLU A 1 52 ? 1.115 40.094 4.59 1 96.69 52 GLU A CA 1
ATOM 422 C C . GLU A 1 52 ? 2.113 39.469 3.609 1 96.69 52 GLU A C 1
ATOM 424 O O . GLU A 1 52 ? 2.568 40.156 2.682 1 96.69 52 GLU A O 1
ATOM 429 N N . GLY A 1 53 ? 2.467 38.25 3.887 1 96.06 53 GLY A N 1
ATOM 430 C CA . GLY A 1 53 ? 3.293 37.562 2.912 1 96.06 53 GLY A CA 1
ATOM 431 C C . GLY A 1 53 ? 2.658 37.5 1.535 1 96.06 53 GLY A C 1
ATOM 432 O O . GLY A 1 53 ? 3.328 37.719 0.524 1 96.06 53 GLY A O 1
ATOM 433 N N . ARG A 1 54 ? 1.419 37.188 1.55 1 96.19 54 ARG A N 1
ATOM 434 C CA . ARG A 1 54 ? 0.665 37.094 0.303 1 96.19 54 ARG A CA 1
ATOM 435 C C . ARG A 1 54 ? 0.619 38.438 -0.399 1 96.19 54 ARG A C 1
ATOM 437 O O . ARG A 1 54 ? 0.706 38.531 -1.627 1 96.19 54 ARG A O 1
ATOM 444 N N . ASN A 1 55 ? 0.48 39.5 0.357 1 96.12 55 ASN A N 1
ATOM 445 C CA . ASN A 1 55 ? 0.482 40.844 -0.19 1 96.12 55 ASN A CA 1
ATOM 446 C C . ASN A 1 55 ? 1.791 41.156 -0.909 1 96.12 55 ASN A C 1
ATOM 448 O O . ASN A 1 55 ? 1.784 41.719 -1.996 1 96.12 55 ASN A O 1
ATOM 452 N N . LEU A 1 56 ? 2.848 40.812 -0.312 1 95.12 56 LEU A N 1
ATOM 453 C CA . LEU A 1 56 ? 4.16 41 -0.913 1 95.12 56 LEU A CA 1
ATOM 454 C C . LEU A 1 56 ? 4.301 40.219 -2.205 1 95.12 56 LEU A C 1
ATOM 456 O O . LEU A 1 56 ? 4.805 40.719 -3.205 1 95.12 56 LEU A O 1
ATOM 460 N N . LEU A 1 57 ? 3.812 39.062 -2.152 1 94.12 57 LEU A N 1
ATOM 461 C CA . LEU A 1 57 ? 3.859 38.219 -3.338 1 94.12 57 LEU A CA 1
ATOM 462 C C . LEU A 1 57 ? 3.025 38.812 -4.465 1 94.12 57 LEU A C 1
ATOM 464 O O . LEU A 1 57 ? 3.449 38.812 -5.625 1 94.12 57 LEU A O 1
ATOM 468 N N . ASN A 1 58 ? 1.895 39.25 -4.113 1 94.44 58 ASN A N 1
ATOM 469 C CA . ASN A 1 58 ? 1.01 39.844 -5.102 1 94.44 58 ASN A CA 1
ATOM 470 C C . ASN A 1 58 ? 1.646 41.094 -5.742 1 94.44 58 ASN A C 1
ATOM 472 O O . ASN A 1 58 ? 1.376 41.406 -6.902 1 94.44 58 ASN A O 1
ATOM 476 N N . ALA A 1 59 ? 2.422 41.75 -4.984 1 93.25 59 ALA A N 1
ATOM 477 C CA . ALA A 1 59 ? 3.127 42.906 -5.477 1 93.25 59 ALA A CA 1
ATOM 478 C C . ALA A 1 59 ? 4.391 42.531 -6.238 1 93.25 59 ALA A C 1
ATOM 480 O O . ALA A 1 59 ? 5.211 43.375 -6.574 1 93.25 59 ALA A O 1
AT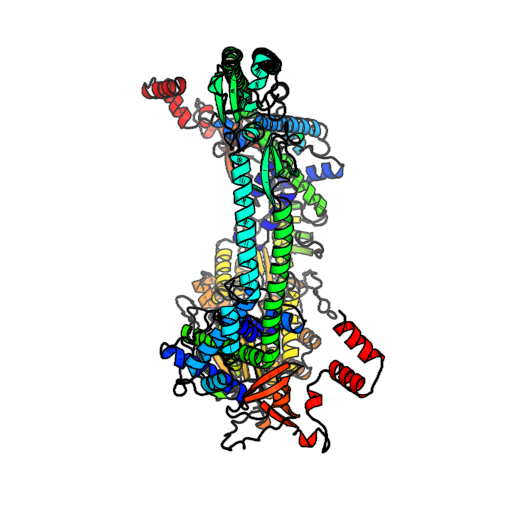OM 481 N N . SER A 1 60 ? 4.68 41.25 -6.449 1 91.06 60 SER A N 1
ATOM 482 C CA . SER A 1 60 ? 5.77 40.688 -7.23 1 91.06 60 SER A CA 1
ATOM 483 C C . SER A 1 60 ? 7.105 40.812 -6.504 1 91.06 60 SER A C 1
ATOM 485 O O . SER A 1 60 ? 8.156 40.938 -7.141 1 91.06 60 SER A O 1
ATOM 487 N N . TYR A 1 61 ? 6.926 40.938 -5.223 1 90 61 TYR A N 1
ATOM 488 C CA . TYR A 1 61 ? 8.148 40.906 -4.434 1 90 61 TYR A CA 1
ATOM 489 C C . TYR A 1 61 ? 8.555 39.469 -4.109 1 90 61 TYR A C 1
ATOM 491 O O . TYR A 1 61 ? 7.699 38.594 -3.975 1 90 61 TYR A O 1
ATOM 499 N N . HIS A 1 62 ? 9.977 39.344 -4.051 1 89 62 HIS A N 1
ATOM 500 C CA . HIS A 1 62 ? 10.516 38.031 -3.658 1 89 62 HIS A CA 1
ATOM 501 C C . HIS A 1 62 ? 11.492 38.156 -2.498 1 89 62 HIS A C 1
ATOM 503 O O . HIS A 1 62 ? 12.398 39 -2.539 1 89 62 HIS A O 1
ATOM 509 N N . LEU A 1 63 ? 11.164 37.344 -1.531 1 88.81 63 LEU A N 1
ATOM 510 C CA . LEU A 1 63 ? 12.062 37.344 -0.382 1 88.81 63 LEU A CA 1
ATOM 511 C C . LEU A 1 63 ? 13.406 36.719 -0.741 1 88.81 63 LEU A C 1
ATOM 513 O O . LEU A 1 63 ? 13.461 35.594 -1.263 1 88.81 63 LEU A O 1
ATOM 517 N N . PRO A 1 64 ? 14.414 37.5 -0.604 1 89.94 64 PRO A N 1
ATOM 518 C CA . PRO A 1 64 ? 15.742 37 -0.972 1 89.94 64 PRO A CA 1
ATOM 519 C C . PRO A 1 64 ? 16.297 36 0.043 1 89.94 64 PRO A C 1
ATOM 521 O O . PRO A 1 64 ? 17.141 36.344 0.857 1 89.94 64 PRO A O 1
ATOM 524 N N . LEU A 1 65 ? 15.859 34.812 -0.067 1 86.38 65 LEU A N 1
ATOM 525 C CA . LEU A 1 65 ? 16.312 33.781 0.855 1 86.38 65 LEU A CA 1
ATOM 526 C C . LEU A 1 65 ? 17.359 32.875 0.194 1 86.38 65 LEU A C 1
ATOM 528 O O . LEU A 1 65 ? 17.734 31.844 0.741 1 86.38 65 LEU A O 1
ATOM 532 N N . GLU A 1 66 ? 17.938 33.375 -0.812 1 78.88 66 GLU A N 1
ATOM 533 C CA . GLU A 1 66 ? 18.938 32.594 -1.526 1 78.88 66 GLU A CA 1
ATOM 534 C C . GLU A 1 66 ? 20.203 32.438 -0.693 1 78.88 66 GLU A C 1
ATOM 536 O O . GLU A 1 66 ? 20.656 33.375 -0.039 1 78.88 66 GLU A O 1
ATOM 541 N N . GLY A 1 67 ? 20.656 31.25 -0.638 1 75.19 67 GLY A N 1
ATOM 542 C CA . GLY A 1 67 ? 21.906 30.969 0.033 1 75.19 67 GLY A CA 1
ATOM 543 C C . GLY A 1 67 ? 21.75 30.672 1.511 1 75.19 67 GLY A C 1
ATOM 544 O O . GLY A 1 67 ? 22.719 30.328 2.193 1 75.19 67 GLY A O 1
ATOM 545 N N . ILE A 1 68 ? 20.516 30.844 1.926 1 84.12 68 ILE A N 1
ATOM 546 C CA . ILE A 1 68 ? 20.281 30.594 3.342 1 84.12 68 ILE A CA 1
ATOM 547 C C . ILE A 1 68 ? 20.156 29.094 3.582 1 84.12 68 ILE A C 1
ATOM 549 O O . ILE A 1 68 ? 19.328 28.422 2.969 1 84.12 68 ILE A O 1
ATOM 553 N N . PHE A 1 69 ? 21.094 28.609 4.414 1 85 69 PHE A N 1
ATOM 554 C CA . PHE A 1 69 ? 21.109 27.203 4.793 1 85 69 PHE A CA 1
ATOM 555 C C . PHE A 1 69 ? 20.859 27.047 6.289 1 85 69 PHE A C 1
ATOM 557 O O . PHE A 1 69 ? 20.906 28.031 7.035 1 85 69 PHE A O 1
ATOM 564 N N . ASN A 1 70 ? 20.625 25.828 6.535 1 89 70 ASN A N 1
ATOM 565 C CA . ASN A 1 70 ? 20.469 25.531 7.953 1 89 70 ASN A CA 1
ATOM 566 C C . ASN A 1 70 ? 21.828 25.516 8.664 1 89 70 ASN A C 1
ATOM 568 O O . ASN A 1 70 ? 22.578 24.547 8.547 1 89 70 ASN A O 1
ATOM 572 N N . VAL A 1 71 ? 22.078 26.5 9.391 1 93.12 71 VAL A N 1
ATOM 573 C CA . VAL A 1 71 ? 23.391 26.656 10.008 1 93.12 71 VAL A CA 1
ATOM 574 C C . VAL A 1 71 ? 23.328 26.203 11.469 1 93.12 71 VAL A C 1
ATOM 576 O O . VAL A 1 71 ? 24.328 26.328 12.195 1 93.12 71 VAL A O 1
ATOM 579 N N . ILE A 1 72 ? 22.25 25.641 11.859 1 91.75 72 ILE A N 1
ATOM 580 C CA . ILE A 1 72 ? 22.047 25.25 13.258 1 91.75 72 ILE A CA 1
ATOM 581 C C . ILE A 1 72 ? 23.109 24.25 13.672 1 91.75 72 ILE A C 1
ATOM 583 O O . ILE A 1 72 ? 23.734 24.391 14.727 1 91.75 72 ILE A O 1
ATOM 587 N N . PRO A 1 73 ? 23.438 23.344 12.828 1 92.88 73 PRO A N 1
ATOM 588 C CA . PRO A 1 73 ? 24.484 22.406 13.227 1 92.88 73 PRO A CA 1
ATOM 589 C C . PRO A 1 73 ? 25.844 23.078 13.43 1 92.88 73 PRO A C 1
ATOM 591 O O . PRO A 1 73 ? 26.625 22.641 14.281 1 92.88 73 PRO A O 1
ATOM 594 N N . LEU A 1 74 ? 26.141 24.062 12.648 1 95.5 74 LEU A N 1
ATOM 595 C CA . LEU A 1 74 ? 27.391 24.781 12.773 1 95.5 74 LEU A CA 1
ATOM 596 C C . LEU A 1 74 ? 27.453 25.562 14.078 1 95.5 74 LEU A C 1
ATOM 598 O O . LEU A 1 74 ? 28.5 25.625 14.727 1 95.5 74 LEU A O 1
ATOM 602 N N . ILE A 1 75 ? 26.297 26.078 14.445 1 94.56 75 ILE A N 1
ATOM 603 C CA . ILE A 1 75 ? 26.203 26.797 15.703 1 94.56 75 ILE A CA 1
ATOM 604 C C . ILE A 1 75 ? 26.422 25.844 16.875 1 94.56 75 ILE A C 1
ATOM 606 O O . ILE A 1 75 ? 27.125 26.172 17.828 1 94.56 75 ILE A O 1
ATOM 610 N N . ASP A 1 76 ? 25.906 24.719 16.75 1 92.94 76 ASP A N 1
ATOM 611 C CA . ASP A 1 76 ? 26.109 23.688 17.781 1 92.94 76 ASP A CA 1
ATOM 612 C C . ASP A 1 76 ? 27.578 23.312 17.906 1 92.94 76 ASP A C 1
ATOM 614 O O . ASP A 1 76 ? 28.078 23.109 19.016 1 92.94 76 ASP A O 1
ATOM 618 N N . LYS A 1 77 ? 28.172 23.219 16.812 1 93.81 77 LYS A N 1
ATOM 619 C CA . LYS A 1 77 ? 29.594 22.906 16.781 1 93.81 77 LYS A CA 1
ATOM 620 C C . LYS A 1 77 ? 30.406 23.953 17.531 1 93.81 77 LYS A C 1
ATOM 622 O O . LYS A 1 77 ? 31.297 23.625 18.312 1 93.81 77 LYS A O 1
ATOM 627 N N . ILE A 1 78 ? 30.094 25.188 17.328 1 95.56 78 ILE A N 1
ATOM 628 C CA . ILE A 1 78 ? 30.781 26.312 17.938 1 95.56 78 ILE A CA 1
ATOM 629 C C . ILE A 1 78 ? 30.547 26.297 19.453 1 95.56 78 ILE A C 1
ATOM 631 O O . ILE A 1 78 ? 31.484 26.5 20.234 1 95.56 78 ILE A O 1
ATOM 635 N N . GLU A 1 79 ? 29.344 25.984 19.812 1 92.5 79 GLU A N 1
ATOM 636 C CA . GLU A 1 79 ? 29 25.953 21.219 1 92.5 79 GLU A CA 1
ATOM 637 C C . GLU A 1 79 ? 29.719 24.828 21.953 1 92.5 79 GLU A C 1
ATOM 639 O O . GLU A 1 79 ? 30 24.922 23.141 1 92.5 79 GLU A O 1
ATOM 644 N N . LYS A 1 80 ? 30.078 23.875 21.266 1 91.56 80 LYS A N 1
ATOM 645 C CA . LYS A 1 80 ? 30.812 22.75 21.844 1 91.56 80 LYS A CA 1
ATOM 646 C C . LYS A 1 80 ? 32.312 23.016 21.859 1 91.56 80 LYS A C 1
ATOM 648 O O . LYS A 1 80 ? 33.094 22.203 22.344 1 91.56 80 LYS A O 1
ATOM 653 N N . GLY A 1 81 ? 32.688 24.047 21.281 1 91.81 81 GLY A N 1
ATOM 654 C CA . GLY A 1 81 ? 34.094 24.453 21.328 1 91.81 81 GLY A CA 1
ATOM 655 C C . GLY A 1 81 ? 34.906 23.984 20.125 1 91.81 81 GLY A C 1
ATOM 656 O O . GLY A 1 81 ? 36.125 24 20.141 1 91.81 81 GLY A O 1
ATOM 657 N N . LEU A 1 82 ? 34.219 23.656 19.141 1 94.12 82 LEU A N 1
ATOM 658 C CA . LEU A 1 82 ? 34.875 23.156 17.953 1 94.12 82 LEU A CA 1
ATOM 659 C C . LEU A 1 82 ? 35.156 24.297 16.969 1 94.12 82 LEU A C 1
ATOM 661 O O . LEU A 1 82 ? 34.406 25.281 16.938 1 94.12 82 LEU A O 1
ATOM 665 N N . ILE A 1 83 ? 36.219 24.094 16.156 1 95.44 83 ILE A N 1
ATOM 666 C CA . ILE A 1 83 ? 36.625 25.094 15.172 1 95.44 83 ILE A CA 1
ATOM 667 C C . ILE A 1 83 ? 35.969 24.781 13.82 1 95.44 83 ILE A C 1
ATOM 669 O O . ILE A 1 83 ? 35.938 23.609 13.414 1 95.44 83 ILE A O 1
ATOM 673 N N . LEU A 1 84 ? 35.5 25.797 13.156 1 96.88 84 LEU A N 1
ATOM 674 C CA . LEU A 1 84 ? 34.844 25.594 11.875 1 96.88 84 LEU A CA 1
ATOM 675 C C . LEU A 1 84 ? 35.844 25.469 10.742 1 96.88 84 LEU A C 1
ATOM 677 O O . LEU A 1 84 ? 36.875 26.141 10.766 1 96.88 84 LEU A O 1
ATOM 681 N N . GLU A 1 85 ? 35.5 24.688 9.812 1 96.31 85 GLU A N 1
ATOM 682 C CA . GLU A 1 85 ? 36.281 24.562 8.586 1 96.31 85 GLU A CA 1
ATOM 683 C C . GLU A 1 85 ? 35.969 25.672 7.602 1 96.31 85 GLU A C 1
ATOM 685 O O . GLU A 1 85 ? 34.969 26.375 7.758 1 96.31 85 GLU A O 1
ATOM 690 N N . PRO A 1 86 ? 36.812 25.859 6.602 1 95.25 86 PRO A N 1
ATOM 691 C CA . PRO A 1 86 ? 36.625 26.969 5.668 1 95.25 86 PRO A CA 1
ATOM 692 C C . PRO A 1 86 ? 35.25 26.938 5 1 95.25 86 PRO A C 1
ATOM 694 O O . PRO A 1 86 ? 34.562 27.969 4.91 1 95.25 86 PRO A O 1
ATOM 697 N N . GLU A 1 87 ? 34.812 25.812 4.711 1 94.75 87 GLU A N 1
ATOM 698 C CA . GLU A 1 87 ? 33.531 25.672 4.051 1 94.75 87 GLU A CA 1
ATOM 699 C C . GLU A 1 87 ? 32.375 26.047 4.996 1 94.75 87 GLU A C 1
ATOM 701 O O . GLU A 1 87 ? 31.391 26.656 4.574 1 94.75 87 GLU A O 1
ATOM 706 N N . GLU A 1 88 ? 32.562 25.703 6.188 1 96 88 GLU A N 1
ATOM 707 C CA . GLU A 1 88 ? 31.562 26 7.203 1 96 88 GLU A CA 1
ATOM 708 C C . GLU A 1 88 ? 31.5 27.5 7.484 1 96 88 GLU A C 1
ATOM 710 O O . GLU A 1 88 ? 30.422 28.062 7.637 1 96 88 GLU A O 1
ATOM 715 N N . LEU A 1 89 ? 32.688 28.062 7.453 1 96.44 89 LEU A N 1
ATOM 716 C CA . LEU A 1 89 ? 32.75 29.5 7.645 1 96.44 89 LEU A CA 1
ATOM 717 C C . LEU A 1 89 ? 32.125 30.234 6.473 1 96.44 89 LEU A C 1
ATOM 719 O O . LEU A 1 89 ? 31.438 31.25 6.664 1 96.44 89 LEU A O 1
ATOM 723 N N . TYR A 1 90 ? 32.281 29.656 5.367 1 94 90 TYR A N 1
ATOM 724 C CA . TYR A 1 90 ? 31.672 30.234 4.176 1 94 90 TYR A CA 1
ATOM 725 C C . TYR A 1 90 ? 30.141 30.188 4.262 1 94 90 TYR A C 1
ATOM 727 O O . TYR A 1 90 ? 29.469 31.141 3.885 1 94 90 TYR A O 1
ATOM 735 N N . SER A 1 91 ? 29.641 29.141 4.797 1 94.06 91 SER A N 1
ATOM 736 C CA . SER A 1 91 ? 28.203 28.969 4.977 1 94.06 91 SER A CA 1
ATOM 737 C C . SER A 1 91 ? 27.641 30 5.953 1 94.06 91 SER A C 1
ATOM 739 O O . SER A 1 91 ? 26.547 30.531 5.742 1 94.06 91 SER A O 1
ATOM 741 N N . ILE A 1 92 ? 28.406 30.234 6.93 1 95.12 92 ILE A N 1
ATOM 742 C CA . ILE A 1 92 ? 27.969 31.219 7.91 1 95.12 92 ILE A CA 1
ATOM 743 C C . ILE A 1 92 ? 27.969 32.625 7.273 1 95.12 92 ILE A C 1
ATOM 745 O O . ILE A 1 92 ? 27.047 33.406 7.48 1 95.12 92 ILE A O 1
ATOM 749 N N . SER A 1 93 ? 28.984 32.875 6.512 1 94.56 93 SER A N 1
ATOM 750 C CA . SER A 1 93 ? 29.047 34.156 5.824 1 94.56 93 SER A CA 1
ATOM 751 C C . SER A 1 93 ? 27.859 34.344 4.891 1 94.56 93 SER A C 1
ATOM 753 O O . SER A 1 93 ? 27.266 35.438 4.82 1 94.56 93 SER A O 1
ATOM 755 N N . ASN A 1 94 ? 27.531 33.312 4.254 1 93 94 ASN A N 1
ATOM 756 C CA . ASN A 1 94 ? 26.375 33.375 3.361 1 93 94 ASN A CA 1
ATOM 757 C C . ASN A 1 94 ? 25.078 33.625 4.129 1 93 94 ASN A C 1
ATOM 759 O O . ASN A 1 94 ? 24.219 34.375 3.668 1 93 94 ASN A O 1
ATOM 763 N N . PHE A 1 95 ? 24.922 33.062 5.219 1 94.75 95 PHE A N 1
ATOM 764 C CA . PHE A 1 95 ? 23.75 33.25 6.066 1 94.75 95 PHE A CA 1
ATOM 765 C C . PHE A 1 95 ? 23.656 34.719 6.512 1 94.75 95 PHE A C 1
ATOM 767 O O . PHE A 1 95 ? 22.594 35.312 6.469 1 94.75 95 PHE A O 1
ATOM 774 N N . LEU A 1 96 ? 24.828 35.188 6.93 1 94.88 96 LEU A N 1
ATOM 775 C CA . LEU A 1 96 ? 24.859 36.562 7.387 1 94.88 96 LEU A CA 1
ATOM 776 C C . LEU A 1 96 ? 24.5 37.531 6.25 1 94.88 96 LEU A C 1
ATOM 778 O O . LEU A 1 96 ? 23.75 38.469 6.445 1 94.88 96 LEU A O 1
ATOM 782 N N . ARG A 1 97 ? 25.016 37.188 5.113 1 93.88 97 ARG A N 1
ATOM 783 C CA . ARG A 1 97 ? 24.688 37.969 3.936 1 93.88 97 ARG A CA 1
ATOM 784 C C . ARG A 1 97 ? 23.203 37.906 3.625 1 93.88 97 ARG A C 1
ATOM 786 O O . ARG A 1 97 ? 22.578 38.938 3.342 1 93.88 97 ARG A O 1
ATOM 793 N N . GLY A 1 98 ? 22.672 36.812 3.688 1 93.06 98 GLY A N 1
ATOM 794 C CA . GLY A 1 98 ? 21.25 36.625 3.457 1 93.06 98 GLY A CA 1
ATOM 795 C C . GLY A 1 98 ? 20.391 37.375 4.457 1 93.06 98 GLY A C 1
ATOM 796 O O . GLY A 1 98 ? 19.391 38 4.082 1 93.06 98 GLY A O 1
ATOM 797 N N . SER A 1 99 ? 20.781 37.344 5.691 1 93.81 99 SER A N 1
ATOM 798 C CA . SER A 1 99 ? 20.047 38.031 6.734 1 93.81 99 SER A CA 1
ATOM 799 C C . SER A 1 99 ? 20.031 39.531 6.477 1 93.81 99 SER A C 1
ATOM 801 O O . SER A 1 99 ? 19 40.188 6.633 1 93.81 99 SER A O 1
ATOM 803 N N . ARG A 1 100 ? 21.156 39.938 6.09 1 93.06 100 ARG A N 1
ATOM 804 C CA . ARG A 1 100 ? 21.266 41.344 5.781 1 93.06 100 ARG A CA 1
ATOM 805 C C . ARG A 1 100 ? 20.375 41.719 4.594 1 93.06 100 ARG A C 1
ATOM 807 O O . ARG A 1 100 ? 19.688 42.75 4.629 1 93.06 100 ARG A O 1
ATOM 814 N N . LYS A 1 101 ? 20.391 40.969 3.592 1 93.19 101 LYS A N 1
ATOM 815 C CA . LYS A 1 101 ? 19.578 41.219 2.4 1 93.19 101 LYS A CA 1
ATOM 816 C C . LYS A 1 101 ? 18.094 41.25 2.736 1 93.19 101 LYS A C 1
ATOM 818 O O . LYS A 1 101 ? 17.344 42.062 2.211 1 93.19 101 LYS A O 1
ATOM 823 N N . VAL A 1 102 ? 17.688 40.375 3.598 1 93.94 102 VAL A N 1
ATOM 824 C CA . VAL A 1 102 ? 16.281 40.281 4 1 93.94 102 VAL A CA 1
ATOM 825 C C . VAL A 1 102 ? 15.883 41.562 4.762 1 93.94 102 VAL A C 1
ATOM 827 O O . VAL A 1 102 ? 14.805 42.094 4.535 1 93.94 102 VAL A O 1
ATOM 830 N N . LYS A 1 103 ? 16.766 41.938 5.641 1 92.94 103 LYS A N 1
ATOM 831 C CA . LYS A 1 103 ? 16.5 43.156 6.414 1 92.94 103 LYS A CA 1
ATOM 832 C C . LYS A 1 103 ? 16.344 44.375 5.5 1 92.94 103 LYS A C 1
ATOM 834 O O . LYS A 1 103 ? 15.406 45.156 5.664 1 92.94 103 LYS A O 1
ATOM 839 N N . ILE A 1 104 ? 17.219 44.469 4.551 1 92.56 104 ILE A N 1
ATOM 840 C CA . ILE A 1 104 ? 17.188 45.594 3.615 1 92.56 104 ILE A CA 1
ATOM 841 C C . ILE A 1 104 ? 15.93 45.5 2.76 1 92.56 104 ILE A C 1
ATOM 843 O O . ILE A 1 104 ? 15.281 46.531 2.494 1 92.56 104 ILE A O 1
ATOM 847 N N . PHE A 1 105 ? 15.594 44.375 2.414 1 92.69 105 PHE A N 1
ATOM 848 C CA . PHE A 1 105 ? 14.43 44.125 1.562 1 92.69 105 PHE A CA 1
ATOM 849 C C . PHE A 1 105 ? 13.148 44.594 2.256 1 92.69 105 PHE A C 1
ATOM 851 O O . PHE A 1 105 ? 12.289 45.219 1.633 1 92.69 105 PHE A O 1
ATOM 858 N N . LEU A 1 106 ? 13.016 44.375 3.545 1 92.44 106 LEU A N 1
ATOM 859 C CA . LEU A 1 106 ? 11.758 44.594 4.254 1 92.44 106 LEU A CA 1
ATOM 860 C C . LEU A 1 106 ? 11.664 46.031 4.758 1 92.44 106 LEU A C 1
ATOM 862 O O . LEU A 1 106 ? 10.586 46.5 5.145 1 92.44 106 LEU A O 1
ATOM 866 N N . LYS A 1 107 ? 12.711 46.781 4.883 1 88.38 107 LYS A N 1
ATOM 867 C CA . LYS A 1 107 ? 12.781 48.094 5.473 1 88.38 107 LYS A CA 1
ATOM 868 C C . LYS A 1 107 ? 11.719 49.031 4.871 1 88.38 107 LYS A C 1
ATOM 870 O O . LYS A 1 107 ? 11.086 49.812 5.59 1 88.38 107 LYS A O 1
ATOM 875 N N . ASP A 1 108 ? 11.383 49.062 3.58 1 85.38 108 ASP A N 1
ATOM 876 C CA . ASP A 1 108 ? 10.461 50.031 2.975 1 85.38 108 ASP A CA 1
ATOM 877 C C . ASP A 1 108 ? 9.18 49.344 2.512 1 85.38 108 ASP A C 1
ATOM 879 O O . ASP A 1 108 ? 8.547 49.781 1.548 1 85.38 108 ASP A O 1
ATOM 883 N N . LYS A 1 109 ? 8.805 48.344 3.271 1 90.62 109 LYS A N 1
ATOM 884 C CA . LYS A 1 109 ? 7.617 47.625 2.822 1 90.62 109 LYS A CA 1
ATOM 885 C C . LYS A 1 109 ? 6.543 47.594 3.906 1 90.62 109 LYS A C 1
ATOM 887 O O . LYS A 1 109 ? 5.727 46.688 3.959 1 90.62 109 LYS A O 1
ATOM 892 N N . GLU A 1 110 ? 6.516 48.562 4.727 1 89.25 110 GLU A N 1
ATOM 893 C CA . GLU A 1 110 ? 5.57 48.656 5.84 1 89.25 110 GLU A CA 1
ATOM 894 C C . GLU A 1 110 ? 4.133 48.75 5.336 1 89.25 110 GLU A C 1
ATOM 896 O O . GLU A 1 110 ? 3.205 48.281 5.988 1 89.25 110 GLU A O 1
ATOM 901 N N . ALA A 1 111 ? 3.963 49.312 4.234 1 89.12 111 ALA A N 1
ATOM 902 C CA . ALA A 1 111 ? 2.629 49.5 3.668 1 89.12 111 ALA A CA 1
ATOM 903 C C . ALA A 1 111 ? 2.002 48.156 3.312 1 89.12 111 ALA A C 1
ATOM 905 O O . ALA A 1 111 ? 0.785 47.969 3.418 1 89.12 111 ALA A O 1
ATOM 906 N N . TYR A 1 112 ? 2.859 47.188 2.945 1 89.5 112 TYR A N 1
ATOM 907 C CA . TYR A 1 112 ? 2.383 45.875 2.518 1 89.5 112 TYR A CA 1
ATOM 908 C C . TYR A 1 112 ? 2.396 44.875 3.674 1 89.5 112 TYR A C 1
ATOM 910 O O . TYR A 1 112 ? 1.565 43.969 3.73 1 89.5 112 TYR A O 1
ATOM 918 N N . ALA A 1 113 ? 3.354 45.094 4.535 1 92.88 113 ALA A N 1
ATOM 919 C CA . ALA A 1 113 ? 3.604 44.094 5.547 1 92.88 113 ALA A CA 1
ATOM 920 C C . ALA A 1 113 ? 4.141 44.719 6.832 1 92.88 113 ALA A C 1
ATOM 922 O O . ALA A 1 113 ? 5.32 44.562 7.156 1 92.88 113 ALA A O 1
ATOM 923 N N . GLU A 1 114 ? 3.27 45.188 7.598 1 92.38 114 GLU A N 1
ATOM 924 C CA . GLU A 1 114 ? 3.645 45.938 8.805 1 92.38 114 GLU A CA 1
ATOM 925 C C . GLU A 1 114 ? 4.285 45 9.828 1 92.38 114 GLU A C 1
ATOM 927 O O . GLU A 1 114 ? 5.348 45.312 10.375 1 92.38 114 GLU A O 1
ATOM 932 N N . THR A 1 115 ? 3.65 43.875 10.023 1 90.69 115 THR A N 1
ATOM 933 C CA . THR A 1 115 ? 4.117 42.938 11.023 1 90.69 115 THR A CA 1
ATOM 934 C C . THR A 1 115 ? 5.461 42.344 10.609 1 90.69 115 THR A C 1
ATOM 936 O O . THR A 1 115 ? 6.363 42.188 11.438 1 90.69 115 THR A O 1
ATOM 939 N N . LEU A 1 116 ? 5.562 42.062 9.367 1 92.88 116 LEU A N 1
ATOM 940 C CA . LEU A 1 116 ? 6.797 41.469 8.883 1 92.88 116 LEU A CA 1
ATOM 941 C C . LEU A 1 116 ? 7.957 42.438 8.969 1 92.88 116 LEU A C 1
ATOM 943 O O . LEU A 1 116 ? 9.094 42.062 9.25 1 92.88 116 LEU A O 1
ATOM 947 N N . CYS A 1 117 ? 7.66 43.656 8.688 1 92.38 117 CYS A N 1
ATOM 948 C CA . CYS A 1 117 ? 8.688 44.656 8.797 1 92.38 117 CYS A CA 1
ATOM 949 C C . CYS A 1 117 ? 9.18 44.781 10.234 1 92.38 117 CYS A C 1
ATOM 951 O O . CYS A 1 117 ? 10.375 45 10.469 1 92.38 117 CYS A O 1
ATOM 953 N N . GLU A 1 118 ? 8.273 44.656 11.102 1 88.12 118 GLU A N 1
ATOM 954 C CA . GLU A 1 118 ? 8.648 44.719 12.516 1 88.12 118 GLU A CA 1
ATOM 955 C C . GLU A 1 118 ? 9.586 43.562 12.883 1 88.12 118 GLU A C 1
ATOM 957 O O . GLU A 1 118 ? 10.531 43.75 13.648 1 88.12 118 GLU A O 1
ATOM 962 N N . TYR A 1 119 ? 9.352 42.406 12.328 1 88.44 119 TYR A N 1
ATOM 963 C CA . TYR A 1 119 ? 10.219 41.25 12.578 1 88.44 119 TYR A CA 1
ATOM 964 C C . TYR A 1 119 ? 11.625 41.531 12.047 1 88.44 119 TYR A C 1
ATOM 966 O O . TYR A 1 119 ? 12.617 41.156 12.688 1 88.44 119 TYR A O 1
ATOM 974 N N . GLY A 1 120 ? 11.672 42.125 10.898 1 89.81 120 GLY A N 1
ATOM 975 C CA . GLY A 1 120 ? 12.938 42.375 10.227 1 89.81 120 GLY A CA 1
ATOM 976 C C . GLY A 1 120 ? 13.859 43.312 11.016 1 89.81 120 GLY A C 1
ATOM 977 O O . GLY A 1 120 ? 15.086 43.219 10.891 1 89.81 120 GLY A O 1
ATOM 978 N N . LYS A 1 121 ? 13.281 44.094 11.82 1 87.56 121 LYS A N 1
ATOM 979 C CA . LYS A 1 121 ? 14.062 45.031 12.633 1 87.56 121 LYS A CA 1
ATOM 980 C C . LYS A 1 121 ? 14.922 44.281 13.648 1 87.56 121 LYS A C 1
ATOM 982 O O . LYS A 1 121 ? 15.922 44.812 14.133 1 87.56 121 LYS A O 1
ATOM 987 N N . ASN A 1 122 ? 14.625 43.031 13.914 1 86.5 122 ASN A N 1
ATOM 988 C CA . ASN A 1 122 ? 15.344 42.25 14.898 1 86.5 122 ASN A CA 1
ATOM 989 C C . ASN A 1 122 ? 16.594 41.625 14.297 1 86.5 122 ASN A C 1
ATOM 991 O O . ASN A 1 122 ? 17.438 41.094 15.031 1 86.5 122 ASN A O 1
ATOM 995 N N . ILE A 1 123 ? 16.672 41.75 13.047 1 92.38 123 ILE A N 1
ATOM 996 C CA . ILE A 1 123 ? 17.859 41.188 12.398 1 92.38 123 ILE A CA 1
ATOM 997 C C . ILE A 1 123 ? 19.047 42.094 12.633 1 92.38 123 ILE A C 1
ATOM 999 O O . ILE A 1 123 ? 18.969 43.312 12.391 1 92.38 123 ILE A O 1
ATOM 1003 N N . THR A 1 124 ? 20.109 41.5 13.219 1 93.62 124 THR A N 1
ATOM 1004 C CA . THR A 1 124 ? 21.344 42.25 13.414 1 93.62 124 THR A CA 1
ATOM 1005 C C . THR A 1 124 ? 22.281 42.094 12.219 1 93.62 124 THR A C 1
ATOM 1007 O O . THR A 1 124 ? 22.578 40.969 11.82 1 93.62 124 THR A O 1
ATOM 1010 N N . GLU A 1 125 ? 22.641 43.219 11.68 1 93.88 125 GLU A N 1
ATOM 1011 C CA . GLU A 1 125 ? 23.609 43.188 10.594 1 93.88 125 GLU A CA 1
ATOM 1012 C C . GLU A 1 125 ? 25.031 43 11.117 1 93.88 125 GLU A C 1
ATOM 1014 O O . GLU A 1 125 ? 25.516 43.875 11.875 1 93.88 125 GLU A O 1
ATOM 1019 N N . LEU A 1 126 ? 25.609 41.938 10.82 1 94.44 126 LEU A N 1
ATOM 1020 C CA . LEU A 1 126 ? 26.984 41.688 11.258 1 94.44 126 LEU A CA 1
ATOM 1021 C C . LEU A 1 126 ? 27.953 41.781 10.094 1 94.44 126 LEU A C 1
ATOM 1023 O O . LEU A 1 126 ? 28.641 40.812 9.75 1 94.44 126 LEU A O 1
ATOM 1027 N N . TYR A 1 127 ? 28.031 43 9.633 1 94 127 TYR A N 1
ATOM 1028 C CA . TYR A 1 127 ? 28.812 43.281 8.43 1 94 127 TYR A CA 1
ATOM 1029 C C . TYR A 1 127 ? 30.297 43 8.656 1 94 127 TYR A C 1
ATOM 1031 O O . TYR A 1 127 ? 30.969 42.469 7.785 1 94 127 TYR A O 1
ATOM 1039 N N . CYS A 1 128 ? 30.812 43.406 9.812 1 94.12 128 CYS A N 1
ATOM 1040 C CA . CYS A 1 128 ? 32.25 43.25 10.117 1 94.12 128 CYS A CA 1
ATOM 1041 C C . CYS A 1 128 ? 32.625 41.781 10.109 1 94.12 128 CYS A C 1
ATOM 1043 O O . CYS A 1 128 ? 33.656 41.406 9.547 1 94.12 128 CYS A O 1
ATOM 1045 N N . LEU A 1 129 ? 31.781 41.062 10.719 1 95.56 129 LEU A N 1
ATOM 1046 C CA . LEU A 1 129 ? 32.031 39.625 10.773 1 95.56 129 LEU A CA 1
ATOM 1047 C C . LEU A 1 129 ? 32 39 9.375 1 95.56 129 LEU A C 1
ATOM 1049 O O . LEU A 1 129 ? 32.844 38.188 9.031 1 95.56 129 LEU A O 1
ATOM 1053 N N . GLU A 1 130 ? 31.031 39.344 8.609 1 94.56 130 GLU A N 1
ATOM 1054 C CA . GLU A 1 130 ? 30.891 38.875 7.234 1 94.56 130 GLU A CA 1
ATOM 1055 C C . GLU A 1 130 ? 32.125 39.219 6.41 1 94.56 130 GLU A C 1
ATOM 1057 O O . GLU A 1 130 ? 32.656 38.344 5.699 1 94.56 130 GLU A O 1
ATOM 1062 N N . GLU A 1 131 ? 32.562 40.406 6.543 1 94.38 131 GLU A N 1
ATOM 1063 C CA . GLU A 1 131 ? 33.719 40.875 5.773 1 94.38 131 GLU A CA 1
ATOM 1064 C C . GLU A 1 131 ? 35 40.125 6.184 1 94.38 131 GLU A C 1
ATOM 1066 O O . GLU A 1 131 ? 35.812 39.75 5.332 1 94.38 131 GLU A O 1
ATOM 1071 N N . GLU A 1 132 ? 35.156 39.969 7.48 1 95.06 132 GLU A N 1
ATOM 1072 C CA . GLU A 1 132 ? 36.344 39.281 7.977 1 95.06 132 GLU A CA 1
ATOM 1073 C C . GLU A 1 132 ? 36.406 37.844 7.438 1 95.06 132 GLU A C 1
ATOM 1075 O O . GLU A 1 132 ? 37.5 37.375 7.047 1 95.06 132 GLU A O 1
ATOM 1080 N N . ILE A 1 133 ? 35.312 37.219 7.383 1 96.25 133 ILE A N 1
ATOM 1081 C CA . ILE A 1 133 ? 35.25 35.844 6.887 1 96.25 133 ILE A CA 1
ATOM 1082 C C . ILE A 1 133 ? 35.562 35.812 5.387 1 96.25 133 ILE A C 1
ATOM 1084 O O . ILE A 1 133 ? 36.344 35 4.91 1 96.25 133 ILE A O 1
ATOM 1088 N N . ASN A 1 134 ? 34.969 36.75 4.66 1 94.62 134 ASN A N 1
ATOM 1089 C CA . ASN A 1 134 ? 35.094 36.781 3.207 1 94.62 134 ASN A CA 1
ATOM 1090 C C . ASN A 1 134 ? 36.531 37.125 2.773 1 94.62 134 ASN A C 1
ATOM 1092 O O . ASN A 1 134 ? 37 36.688 1.716 1 94.62 134 ASN A O 1
ATOM 1096 N N . ILE A 1 135 ? 37.188 37.875 3.609 1 93.75 135 ILE A N 1
ATOM 1097 C CA . ILE A 1 135 ? 38.562 38.219 3.312 1 93.75 135 ILE A CA 1
ATOM 1098 C C . ILE A 1 135 ? 39.469 37 3.586 1 93.75 135 ILE A C 1
ATOM 1100 O O . ILE A 1 135 ? 40.438 36.75 2.846 1 93.75 135 ILE A O 1
ATOM 1104 N N . SER A 1 136 ? 39.125 36.25 4.582 1 95.69 136 SER A N 1
ATOM 1105 C CA . SER A 1 136 ? 40.031 35.219 5.07 1 95.69 136 SER A CA 1
ATOM 1106 C C . SER A 1 136 ? 39.719 33.875 4.371 1 95.69 136 SER A C 1
ATOM 1108 O O . SER A 1 136 ? 40.594 33 4.297 1 95.69 136 SER A O 1
ATOM 1110 N N . ILE A 1 137 ? 38.469 33.719 3.926 1 95.44 137 ILE A N 1
ATOM 1111 C CA . ILE A 1 137 ? 38.062 32.438 3.406 1 95.44 137 ILE A CA 1
ATOM 1112 C C . ILE A 1 137 ? 37.625 32.562 1.956 1 95.44 137 ILE A C 1
ATOM 1114 O O . ILE A 1 137 ? 36.875 33.5 1.622 1 95.44 137 ILE A O 1
ATOM 1118 N N . ARG A 1 138 ? 38.062 31.656 1.133 1 89.38 138 ARG A N 1
ATOM 1119 C CA . ARG A 1 138 ? 37.625 31.547 -0.25 1 89.38 138 ARG A CA 1
ATOM 1120 C C . ARG A 1 138 ? 37.188 30.125 -0.577 1 89.38 138 ARG A C 1
ATOM 1122 O O . ARG A 1 138 ? 38 29.281 -0.911 1 89.38 138 ARG A O 1
ATOM 1129 N N . GLY A 1 139 ? 35.938 30.094 -0.503 1 83.94 139 GLY A N 1
ATOM 1130 C CA . GLY A 1 139 ? 35.406 28.766 -0.781 1 83.94 139 GLY A CA 1
ATOM 1131 C C . GLY A 1 139 ? 35.75 27.75 0.309 1 83.94 139 GLY A C 1
ATOM 1132 O O . GLY A 1 139 ? 35.219 27.859 1.426 1 83.94 139 GLY A O 1
ATOM 1133 N N . ASN A 1 140 ? 36.625 26.891 -0.027 1 88.81 140 ASN A N 1
ATOM 1134 C CA . ASN A 1 140 ? 36.969 25.828 0.903 1 88.81 140 ASN A CA 1
ATOM 1135 C C . ASN A 1 140 ? 38.375 25.953 1.437 1 88.81 140 ASN A C 1
ATOM 1137 O O . ASN A 1 140 ? 38.906 25.047 2.076 1 88.81 140 ASN A O 1
ATOM 1141 N N . CYS A 1 141 ? 38.938 27.141 1.155 1 92.31 141 CYS A N 1
ATOM 1142 C CA . CYS A 1 141 ? 40.344 27.312 1.578 1 92.31 141 CYS A CA 1
ATOM 1143 C C . CYS A 1 141 ? 40.531 28.656 2.273 1 92.31 141 CYS A C 1
ATOM 1145 O O . CYS A 1 141 ? 39.75 29.594 2.062 1 92.31 141 CYS A O 1
ATOM 1147 N N . VAL A 1 142 ? 41.594 28.625 3.072 1 95.44 142 VAL A N 1
ATOM 1148 C CA . VAL A 1 142 ? 41.969 29.891 3.695 1 95.44 142 VAL A CA 1
ATOM 1149 C C . VAL A 1 142 ? 42.75 30.734 2.699 1 95.44 142 VAL A C 1
ATOM 1151 O O . VAL A 1 142 ? 43.688 30.25 2.062 1 95.44 142 VAL A O 1
ATOM 1154 N N . ASP A 1 143 ? 42.312 31.891 2.52 1 94.44 143 ASP A N 1
ATOM 1155 C CA . ASP A 1 143 ? 42.938 32.781 1.559 1 94.44 143 ASP A CA 1
ATOM 1156 C C . ASP A 1 143 ? 44.344 33.156 2.006 1 94.44 143 ASP A C 1
ATOM 1158 O O . ASP A 1 143 ? 44.625 33.312 3.201 1 94.44 143 ASP A O 1
ATOM 1162 N N . THR A 1 144 ? 45.281 33.344 1.034 1 92.88 144 THR A N 1
ATOM 1163 C CA . THR A 1 144 ? 46.688 33.688 1.292 1 92.88 144 THR A CA 1
ATOM 1164 C C . THR A 1 144 ? 46.781 35.031 1.981 1 92.88 144 THR A C 1
ATOM 1166 O O . THR A 1 144 ? 47.688 35.25 2.791 1 92.88 144 THR A O 1
ATOM 1169 N N . ASN A 1 145 ? 45.844 35.812 1.729 1 91.88 145 ASN A N 1
ATOM 1170 C CA . ASN A 1 145 ? 45.906 37.188 2.23 1 91.88 145 ASN A CA 1
ATOM 1171 C C . ASN A 1 145 ? 45.188 37.312 3.562 1 91.88 145 ASN A C 1
ATOM 1173 O O . ASN A 1 145 ? 44.969 38.438 4.039 1 91.88 145 ASN A O 1
ATOM 1177 N N . ALA A 1 146 ? 44.844 36.25 4.207 1 94.19 146 ALA A N 1
ATOM 1178 C CA . ALA A 1 146 ? 44.125 36.25 5.465 1 94.19 146 ALA A CA 1
ATOM 1179 C C . ALA A 1 146 ? 44.969 36.812 6.602 1 94.19 146 ALA A C 1
ATOM 1181 O O . ALA A 1 146 ? 44.438 37.406 7.547 1 94.19 146 ALA A O 1
ATOM 1182 N N . SER A 1 147 ? 46.25 36.562 6.504 1 93.69 147 SER A N 1
ATOM 1183 C CA . SER A 1 147 ? 47.219 37.125 7.453 1 93.69 147 SER A CA 1
ATOM 1184 C C . SER A 1 147 ? 48.562 37.406 6.789 1 93.69 147 SER A C 1
ATOM 1186 O O . SER A 1 147 ? 48.906 36.75 5.801 1 93.69 147 SER A O 1
ATOM 1188 N N . LYS A 1 148 ? 49.281 38.281 7.371 1 94.06 148 LYS A N 1
ATOM 1189 C CA . LYS A 1 148 ? 50.625 38.594 6.863 1 94.06 148 LYS A CA 1
ATOM 1190 C C . LYS A 1 148 ? 51.562 37.406 7.031 1 94.06 148 LYS A C 1
ATOM 1192 O O . LYS A 1 148 ? 52.344 37.094 6.145 1 94.06 148 LYS A O 1
ATOM 1197 N N . GLU A 1 149 ? 51.312 36.781 8.117 1 95.12 149 GLU A N 1
ATOM 1198 C CA . GLU A 1 149 ? 52.156 35.625 8.422 1 95.12 149 GLU A CA 1
ATOM 1199 C C . GLU A 1 149 ? 51.906 34.5 7.438 1 95.12 149 GLU A C 1
ATOM 1201 O O . GLU A 1 149 ? 52.844 33.844 6.98 1 95.12 149 GLU A O 1
ATOM 1206 N N . LEU A 1 150 ? 50.688 34.25 7.109 1 95.69 150 LEU A N 1
ATOM 1207 C CA . LEU A 1 150 ? 50.344 33.156 6.168 1 95.69 150 LEU A CA 1
ATOM 1208 C C . LEU A 1 150 ? 50.906 33.469 4.785 1 95.69 150 LEU A C 1
ATOM 1210 O O . LEU A 1 150 ? 51.438 32.562 4.113 1 95.69 150 LEU A O 1
ATOM 1214 N N . LYS A 1 151 ? 50.812 34.719 4.348 1 95.06 151 LYS A N 1
ATOM 1215 C CA . LYS A 1 151 ? 51.375 35.156 3.07 1 95.06 151 LYS A CA 1
ATOM 1216 C C . LYS A 1 151 ? 52.875 34.938 3.023 1 95.06 151 LYS A C 1
ATOM 1218 O O . LYS A 1 151 ? 53.406 34.438 2.025 1 95.06 151 LYS A O 1
ATOM 1223 N N . ARG A 1 152 ? 53.531 35.25 4.133 1 95.94 152 ARG A N 1
ATOM 1224 C CA . ARG A 1 152 ? 54.969 35.062 4.246 1 95.94 152 ARG A CA 1
ATOM 1225 C C . ARG A 1 152 ? 55.344 33.594 4.133 1 95.94 152 ARG A C 1
ATOM 1227 O O . ARG A 1 152 ? 56.219 33.219 3.354 1 95.94 152 ARG A O 1
ATOM 1234 N N . ILE A 1 153 ? 54.594 32.781 4.891 1 95.62 153 ILE A N 1
ATOM 1235 C CA . ILE A 1 153 ? 54.875 31.359 4.918 1 95.62 153 ILE A CA 1
ATOM 1236 C C . ILE A 1 153 ? 54.656 30.766 3.529 1 95.62 153 ILE A C 1
ATOM 1238 O O . ILE A 1 153 ? 55.5 30 3.039 1 95.62 153 ILE A O 1
ATOM 1242 N N . ARG A 1 154 ? 53.625 31.125 2.865 1 95.56 154 ARG A N 1
ATOM 1243 C CA . ARG A 1 154 ? 53.312 30.562 1.556 1 95.56 154 ARG A CA 1
ATOM 1244 C C . ARG A 1 154 ? 54.281 31.047 0.497 1 95.56 154 ARG A C 1
ATOM 1246 O O . ARG A 1 154 ? 54.625 30.297 -0.435 1 95.56 154 ARG A O 1
ATOM 1253 N N . ARG A 1 155 ? 54.75 32.219 0.651 1 94.06 155 ARG A N 1
ATOM 1254 C CA . ARG A 1 155 ? 55.812 32.719 -0.235 1 94.06 155 ARG A CA 1
ATOM 1255 C C . ARG A 1 155 ? 57.094 31.875 -0.068 1 94.06 155 ARG A C 1
ATOM 1257 O O . ARG A 1 155 ? 57.719 31.484 -1.055 1 94.06 155 ARG A O 1
ATOM 1264 N N . HIS A 1 156 ? 57.469 31.594 1.203 1 94.75 156 HIS A N 1
ATOM 1265 C CA . HIS A 1 156 ? 58.656 30.781 1.484 1 94.75 156 HIS A CA 1
ATOM 1266 C C . HIS A 1 156 ? 58.469 29.359 0.959 1 94.75 156 HIS A C 1
ATOM 1268 O O . HIS A 1 156 ? 59.406 28.734 0.492 1 94.75 156 HIS A O 1
ATOM 1274 N N . ILE A 1 157 ? 57.188 28.922 1.123 1 93.81 157 ILE A N 1
ATOM 1275 C CA . ILE A 1 157 ? 56.875 27.594 0.602 1 93.81 157 ILE A CA 1
ATOM 1276 C C . ILE A 1 157 ? 57.094 27.578 -0.91 1 93.81 157 ILE A C 1
ATOM 1278 O O . ILE A 1 157 ? 57.719 26.672 -1.441 1 93.81 157 ILE A O 1
ATOM 1282 N N . GLU A 1 158 ? 56.656 28.578 -1.56 1 92.94 158 GLU A N 1
ATOM 1283 C CA . GLU A 1 158 ? 56.812 28.672 -3.008 1 92.94 158 GLU A CA 1
ATOM 1284 C C . GLU A 1 158 ? 58.281 28.75 -3.402 1 92.94 158 GLU A C 1
ATOM 1286 O O . GLU A 1 158 ? 58.719 28.094 -4.359 1 92.94 158 GLU A O 1
ATOM 1291 N N . ILE A 1 159 ? 59 29.484 -2.682 1 92.81 159 ILE A N 1
ATOM 1292 C CA . ILE A 1 159 ? 60.438 29.641 -2.947 1 92.81 159 ILE A CA 1
ATOM 1293 C C . ILE A 1 159 ? 61.156 28.312 -2.727 1 92.81 159 ILE A C 1
ATOM 1295 O O . ILE A 1 159 ? 61.969 27.891 -3.561 1 92.81 159 ILE A O 1
ATOM 1299 N N . CYS A 1 160 ? 60.812 27.703 -1.554 1 91.94 160 CYS A N 1
ATOM 1300 C CA . CYS A 1 160 ? 61.438 26.422 -1.225 1 91.94 160 CYS A CA 1
ATOM 1301 C C . CYS A 1 160 ? 61.094 25.375 -2.283 1 91.94 160 CYS A C 1
ATOM 1303 O O . CYS A 1 160 ? 61.969 24.625 -2.715 1 91.94 160 CYS A O 1
ATOM 1305 N N . GLU A 1 161 ? 59.875 25.375 -2.684 1 92.25 161 GLU A N 1
ATOM 1306 C CA . GLU A 1 161 ? 59.469 24.453 -3.73 1 92.25 161 GLU A CA 1
ATOM 1307 C C . GLU A 1 161 ? 60.156 24.75 -5.051 1 92.25 161 GLU A C 1
ATOM 1309 O O . GLU A 1 161 ? 60.562 23.844 -5.781 1 92.25 161 GLU A O 1
ATOM 1314 N N . GLY A 1 162 ? 60.375 25.984 -5.355 1 90.06 162 GLY A N 1
ATOM 1315 C CA . GLY A 1 162 ? 61.125 26.391 -6.539 1 90.06 162 GLY A CA 1
ATOM 1316 C C . GLY A 1 162 ? 62.562 25.938 -6.523 1 90.06 162 GLY A C 1
ATOM 1317 O O . GLY A 1 162 ? 63.094 25.453 -7.535 1 90.06 162 GLY A O 1
ATOM 1318 N N . LYS A 1 163 ? 63.219 26.047 -5.41 1 92.44 163 LYS A N 1
ATOM 1319 C CA . LYS A 1 163 ? 64.625 25.594 -5.254 1 92.44 163 LYS A CA 1
ATOM 1320 C C . LYS A 1 163 ? 64.75 24.094 -5.434 1 92.44 163 LYS A C 1
ATOM 1322 O O . LYS A 1 163 ? 65.688 23.609 -6.074 1 92.44 163 LYS A O 1
ATOM 1327 N N . ILE A 1 164 ? 63.75 23.422 -4.77 1 91.62 164 ILE A N 1
ATOM 1328 C CA . ILE A 1 164 ? 63.719 21.969 -4.902 1 91.62 164 ILE A CA 1
ATOM 1329 C C . ILE A 1 164 ? 63.562 21.578 -6.375 1 91.62 164 ILE A C 1
ATOM 1331 O O . ILE A 1 164 ? 64.312 20.75 -6.875 1 91.62 164 ILE A O 1
ATOM 1335 N N . LYS A 1 165 ? 62.719 22.25 -7.027 1 90.19 165 LYS A N 1
ATOM 1336 C CA . LYS A 1 165 ? 62.469 21.969 -8.438 1 90.19 165 LYS A CA 1
ATOM 1337 C C . LYS A 1 165 ? 63.719 22.297 -9.273 1 90.19 165 LYS A C 1
ATOM 1339 O O . LYS A 1 165 ? 64.062 21.547 -10.18 1 90.19 165 LYS A O 1
ATOM 1344 N N . GLU A 1 166 ? 64.375 23.344 -8.969 1 90.56 166 GLU A N 1
ATOM 1345 C CA . GLU A 1 166 ? 65.562 23.766 -9.68 1 90.56 166 GLU A CA 1
ATOM 1346 C C . GLU A 1 166 ? 66.688 22.734 -9.5 1 90.56 166 GLU A C 1
ATOM 1348 O O . GLU A 1 166 ? 67.312 22.344 -10.477 1 90.56 166 GLU A O 1
ATOM 1353 N N . LYS A 1 167 ? 66.938 22.312 -8.305 1 91.25 167 LYS A N 1
ATOM 1354 C CA . LYS A 1 167 ? 67.938 21.344 -8.008 1 91.25 167 LYS A CA 1
ATOM 1355 C C . LYS A 1 167 ? 67.688 20 -8.68 1 91.25 167 LYS A C 1
ATOM 1357 O O . LYS A 1 167 ? 68.562 19.344 -9.18 1 91.25 167 LYS A O 1
ATOM 1362 N N . LEU A 1 168 ? 66.375 19.703 -8.633 1 91.5 168 LEU A N 1
ATOM 1363 C CA . LEU A 1 168 ? 66 18.438 -9.273 1 91.5 168 LEU A CA 1
ATOM 1364 C C . LEU A 1 168 ? 66.125 18.531 -10.789 1 91.5 168 LEU A C 1
ATOM 1366 O O . LEU A 1 168 ? 66.562 17.562 -11.43 1 91.5 168 LEU A O 1
ATOM 1370 N N . GLU A 1 169 ? 65.875 19.672 -11.32 1 89.44 169 GLU A N 1
ATOM 1371 C CA . GLU A 1 169 ? 66.062 19.875 -12.758 1 89.44 169 GLU A CA 1
ATOM 1372 C C . GLU A 1 169 ? 67.562 19.812 -13.141 1 89.44 169 GLU A C 1
ATOM 1374 O O . GLU A 1 169 ? 67.875 19.25 -14.172 1 89.44 169 GLU A O 1
ATOM 1379 N N . LYS A 1 170 ? 68.375 20.375 -12.289 1 89.06 170 LYS A N 1
ATOM 1380 C CA . LYS A 1 170 ? 69.812 20.297 -12.508 1 89.06 170 LYS A CA 1
ATOM 1381 C C . LYS A 1 170 ? 70.312 18.844 -12.445 1 89.06 170 LYS A C 1
ATOM 1383 O O . LYS A 1 170 ? 71.125 18.438 -13.25 1 89.06 170 LYS A O 1
ATOM 1388 N N . PHE A 1 171 ? 69.75 18.172 -11.461 1 89.56 171 PHE A N 1
ATOM 1389 C CA . PHE A 1 171 ? 70.062 16.75 -11.344 1 89.56 171 PHE A CA 1
ATOM 1390 C C . PHE A 1 171 ? 69.688 15.992 -12.602 1 89.56 171 PHE A C 1
ATOM 1392 O O . PHE A 1 171 ? 70.438 15.172 -13.109 1 89.56 171 PHE A O 1
ATOM 1399 N N . LEU A 1 172 ? 68.5 16.328 -13.141 1 88.06 172 LEU A N 1
ATOM 1400 C CA . LEU A 1 172 ? 68 15.664 -14.328 1 88.06 172 LEU A CA 1
ATOM 1401 C C . LEU A 1 172 ? 68.812 16.031 -15.562 1 88.06 172 LEU A C 1
ATOM 1403 O O . LEU A 1 172 ? 68.938 15.195 -16.453 1 88.06 172 LEU A O 1
ATOM 1407 N N . LYS A 1 173 ? 69.375 17.188 -15.547 1 83.5 173 LYS A N 1
ATOM 1408 C CA . LYS A 1 173 ? 70.062 17.672 -16.719 1 83.5 173 LYS A CA 1
ATOM 1409 C C . LYS A 1 173 ? 71.562 17.25 -16.688 1 83.5 173 LYS A C 1
ATOM 1411 O O . LYS A 1 173 ? 72.25 17.25 -17.719 1 83.5 173 LYS A O 1
ATOM 1416 N N . ASN A 1 174 ? 72 16.969 -15.547 1 84.25 174 ASN A N 1
ATOM 1417 C CA . ASN A 1 174 ? 73.438 16.531 -15.422 1 84.25 174 ASN A CA 1
ATOM 1418 C C . ASN A 1 174 ? 73.688 15.242 -16.203 1 84.25 174 ASN A C 1
ATOM 1420 O O . ASN A 1 174 ? 73 14.234 -15.977 1 84.25 174 ASN A O 1
ATOM 1424 N N . SER A 1 175 ? 74.625 15.203 -17 1 77.62 175 SER A N 1
ATOM 1425 C CA . SER A 1 175 ? 74.938 14.094 -17.906 1 77.62 175 SER A CA 1
ATOM 1426 C C . SER A 1 175 ? 75.438 12.867 -17.125 1 77.62 175 SER A C 1
ATOM 1428 O O . SER A 1 175 ? 75.125 11.734 -17.531 1 77.62 175 SER A O 1
ATOM 1430 N N . ALA A 1 176 ? 76 13.023 -15.977 1 80.75 176 ALA A N 1
ATOM 1431 C CA . ALA A 1 176 ? 76.5 11.922 -15.164 1 80.75 176 ALA A CA 1
ATOM 1432 C C . ALA A 1 176 ? 75.375 11.117 -14.562 1 80.75 176 ALA A C 1
ATOM 1434 O O . ALA A 1 176 ? 75.562 9.938 -14.25 1 80.75 176 ALA A O 1
ATOM 1435 N N . ASN A 1 177 ? 74.125 11.75 -14.461 1 85.06 177 ASN A N 1
ATOM 1436 C CA . ASN A 1 177 ? 73.062 11.102 -13.781 1 85.06 177 ASN A CA 1
ATOM 1437 C C . ASN A 1 177 ? 72.062 10.5 -14.773 1 85.06 177 ASN A C 1
ATOM 1439 O O . ASN A 1 177 ? 71.125 9.805 -14.383 1 85.06 177 ASN A O 1
ATOM 1443 N N . LYS A 1 178 ? 72.25 10.836 -15.945 1 82.25 178 LYS A N 1
ATOM 1444 C CA . LYS A 1 178 ? 71.312 10.438 -16.984 1 82.25 178 LYS A CA 1
ATOM 1445 C C . LYS A 1 178 ? 71.125 8.922 -17.031 1 82.25 178 LYS A C 1
ATOM 1447 O O . LYS A 1 178 ? 70.062 8.414 -17.312 1 82.25 178 LYS A O 1
ATOM 1452 N N . GLU A 1 179 ? 72.25 8.305 -16.641 1 81 179 GLU A N 1
ATOM 1453 C CA . GLU A 1 179 ? 72.188 6.848 -16.703 1 81 179 GLU A CA 1
ATOM 1454 C C . GLU A 1 179 ? 71.312 6.258 -15.609 1 81 179 GLU A C 1
ATOM 1456 O O . GLU A 1 179 ? 70.75 5.184 -15.781 1 81 179 GLU A O 1
ATOM 1461 N N . TYR A 1 180 ? 71.25 6.93 -14.562 1 86.5 180 TYR A N 1
ATOM 1462 C CA . TYR A 1 180 ? 70.5 6.422 -13.398 1 86.5 180 TYR A CA 1
ATOM 1463 C C . TYR A 1 180 ? 69.062 6.711 -13.508 1 86.5 180 TYR A C 1
ATOM 1465 O O . TYR A 1 180 ? 68.25 6.035 -12.875 1 86.5 180 TYR A O 1
ATOM 1473 N N . ILE A 1 181 ? 68.625 7.629 -14.344 1 88.12 181 ILE A N 1
ATOM 1474 C CA . ILE A 1 181 ? 67.25 8.203 -14.359 1 88.12 181 ILE A CA 1
ATOM 1475 C C . ILE A 1 181 ? 66.312 7.344 -15.227 1 88.12 181 ILE A C 1
ATOM 1477 O O . ILE A 1 181 ? 66.688 6.957 -16.328 1 88.12 181 ILE A O 1
ATOM 1481 N N . GLN A 1 182 ? 65.188 7.055 -14.734 1 83.12 182 GLN A N 1
ATOM 1482 C CA . GLN A 1 182 ? 64.188 6.277 -15.469 1 83.12 182 GLN A CA 1
ATOM 1483 C C . GLN A 1 182 ? 63.344 7.172 -16.391 1 83.12 182 GLN A C 1
ATOM 1485 O O . GLN A 1 182 ? 63.219 6.891 -17.578 1 83.12 182 GLN A O 1
ATOM 1490 N N . ASP A 1 183 ? 62.75 8.234 -15.781 1 80.38 183 ASP A N 1
ATOM 1491 C CA . ASP A 1 183 ? 62 9.242 -16.516 1 80.38 183 ASP A CA 1
ATOM 1492 C C . ASP A 1 183 ? 62.438 10.656 -16.125 1 80.38 183 ASP A C 1
ATOM 1494 O O . ASP A 1 183 ? 62.656 10.938 -14.945 1 80.38 183 ASP A O 1
ATOM 1498 N N . ASN A 1 184 ? 62.531 11.414 -17.156 1 82.94 184 ASN A N 1
ATOM 1499 C CA . ASN A 1 184 ? 63.094 12.742 -16.953 1 82.94 184 ASN A CA 1
ATOM 1500 C C . ASN A 1 184 ? 62.031 13.727 -16.469 1 82.94 184 ASN A C 1
ATOM 1502 O O . ASN A 1 184 ? 61.688 14.688 -17.172 1 82.94 184 ASN A O 1
ATOM 1506 N N . PHE A 1 185 ? 61.438 13.453 -15.297 1 85.62 185 PHE A N 1
ATOM 1507 C CA . PHE A 1 185 ? 60.5 14.391 -14.711 1 85.62 185 PHE A CA 1
ATOM 1508 C C . PHE A 1 185 ? 60.531 14.336 -13.188 1 85.62 185 PHE A C 1
ATOM 1510 O O . PHE A 1 185 ? 61.031 13.359 -12.617 1 85.62 185 PHE A O 1
ATOM 1517 N N . ILE A 1 186 ? 60.094 15.406 -12.617 1 87.75 186 ILE A N 1
ATOM 1518 C CA . ILE A 1 186 ? 59.969 15.492 -11.164 1 87.75 186 ILE A CA 1
ATOM 1519 C C . ILE A 1 186 ? 58.625 14.945 -10.711 1 87.75 186 ILE A C 1
ATOM 1521 O O . ILE A 1 186 ? 57.594 15.312 -11.266 1 87.75 186 ILE A O 1
ATOM 1525 N N . SER A 1 187 ? 58.656 14.031 -9.828 1 88.31 187 SER A N 1
ATOM 1526 C CA . SER A 1 187 ? 57.406 13.461 -9.32 1 88.31 187 SER A CA 1
ATOM 1527 C C . SER A 1 187 ? 57.219 13.758 -7.84 1 88.31 187 SER A C 1
ATOM 1529 O O . SER A 1 187 ? 58.188 13.898 -7.098 1 88.31 187 SER A O 1
ATOM 1531 N N . GLN A 1 188 ? 56.031 13.969 -7.535 1 86.62 188 GLN A N 1
ATOM 1532 C CA . GLN A 1 188 ? 55.688 14.141 -6.121 1 86.62 188 GLN A CA 1
ATOM 1533 C C . GLN A 1 188 ? 55.094 12.875 -5.543 1 86.62 188 GLN A C 1
ATOM 1535 O O . GLN A 1 188 ? 54.062 12.391 -6.043 1 86.62 188 GLN A O 1
ATOM 1540 N N . ARG A 1 189 ? 55.75 12.305 -4.535 1 81.5 189 ARG A N 1
ATOM 1541 C CA . ARG A 1 189 ? 55.281 11.102 -3.859 1 81.5 189 ARG A CA 1
ATOM 1542 C C . ARG A 1 189 ? 55.219 11.312 -2.352 1 81.5 189 ARG A C 1
ATOM 1544 O O . ARG A 1 189 ? 56.156 11.789 -1.744 1 81.5 189 ARG A O 1
ATOM 1551 N N . ASN A 1 190 ? 54.125 10.945 -1.837 1 79.75 190 ASN A N 1
ATOM 1552 C CA . ASN A 1 190 ? 53.906 11.094 -0.403 1 79.75 190 ASN A CA 1
ATOM 1553 C C . ASN A 1 190 ? 54.25 12.5 0.074 1 79.75 190 ASN A C 1
ATOM 1555 O O . ASN A 1 190 ? 54.906 12.664 1.112 1 79.75 190 ASN A O 1
ATOM 1559 N N . GLY A 1 191 ? 54.156 13.438 -0.839 1 77.62 191 GLY A N 1
ATOM 1560 C CA . GLY A 1 191 ? 54.344 14.844 -0.504 1 77.62 191 GLY A CA 1
ATOM 1561 C C . GLY A 1 191 ? 55.75 15.336 -0.727 1 77.62 191 GLY A C 1
ATOM 1562 O O . GLY A 1 191 ? 56.062 16.484 -0.441 1 77.62 191 GLY A O 1
ATOM 1563 N N . LYS A 1 192 ? 56.5 14.367 -1.231 1 84.75 192 LYS A N 1
ATOM 1564 C CA . LYS A 1 192 ? 57.906 14.734 -1.441 1 84.75 192 LYS A CA 1
ATOM 1565 C C . LYS A 1 192 ? 58.25 14.742 -2.928 1 84.75 192 LYS A C 1
ATOM 1567 O O . LYS A 1 192 ? 57.688 13.977 -3.707 1 84.75 192 LYS A O 1
ATOM 1572 N N . TYR A 1 193 ? 59.094 15.648 -3.232 1 89.69 193 TYR A N 1
ATOM 1573 C CA . TYR A 1 193 ? 59.562 15.711 -4.609 1 89.69 193 TYR A CA 1
ATOM 1574 C C . TYR A 1 193 ? 60.656 14.672 -4.848 1 89.69 193 TYR A C 1
ATOM 1576 O O . TYR A 1 193 ? 61.656 14.625 -4.117 1 89.69 193 TYR A O 1
ATOM 1584 N N . THR A 1 194 ? 60.438 13.852 -5.785 1 90.06 194 THR A N 1
ATOM 1585 C CA . THR A 1 194 ? 61.344 12.75 -6.035 1 90.06 194 THR A CA 1
ATOM 1586 C C . THR A 1 194 ? 61.688 12.656 -7.516 1 90.06 194 THR A C 1
ATOM 1588 O O . THR A 1 194 ? 61.062 13.328 -8.352 1 90.06 194 THR A O 1
ATOM 1591 N N . ILE A 1 195 ? 62.719 11.883 -7.762 1 90.5 195 ILE A N 1
ATOM 1592 C CA . ILE A 1 195 ? 63.125 11.562 -9.125 1 90.5 195 ILE A CA 1
ATOM 1593 C C . ILE A 1 195 ? 63.031 10.055 -9.352 1 90.5 195 ILE A C 1
ATOM 1595 O O . ILE A 1 195 ? 63.469 9.266 -8.508 1 90.5 195 ILE A O 1
ATOM 1599 N N . PRO A 1 196 ? 62.344 9.719 -10.352 1 90.75 196 PRO A N 1
ATOM 1600 C CA . PRO A 1 196 ? 62.281 8.281 -10.648 1 90.75 196 PRO A CA 1
ATOM 1601 C C . PRO A 1 196 ? 63.625 7.719 -11.109 1 90.75 196 PRO A C 1
ATOM 1603 O O . PRO A 1 196 ? 64.188 8.172 -12.109 1 90.75 196 PRO A O 1
ATOM 1606 N N . ILE A 1 197 ? 64.188 6.887 -10.461 1 90.56 197 ILE A N 1
ATOM 1607 C CA . ILE A 1 197 ? 65.5 6.258 -10.734 1 90.56 197 ILE A CA 1
ATOM 1608 C C . ILE A 1 197 ? 65.25 4.77 -11.016 1 90.56 197 ILE A C 1
ATOM 1610 O O . ILE A 1 197 ? 64.375 4.137 -10.43 1 90.56 197 ILE A O 1
ATOM 1614 N N . LYS A 1 198 ? 66.062 4.293 -11.883 1 83.06 198 LYS A N 1
ATOM 1615 C CA . LYS A 1 198 ? 66 2.861 -12.156 1 83.06 198 LYS A CA 1
ATOM 1616 C C . LYS A 1 198 ? 66.375 2.053 -10.914 1 83.06 198 LYS A C 1
ATOM 1618 O O . LYS A 1 198 ? 67.375 2.371 -10.219 1 83.06 198 LYS A O 1
ATOM 1623 N N . ALA A 1 199 ? 65.625 1.047 -10.617 1 83.38 199 ALA A N 1
ATOM 1624 C CA . ALA A 1 199 ? 65.812 0.264 -9.391 1 83.38 199 ALA A CA 1
ATOM 1625 C C . ALA A 1 199 ? 67.188 -0.301 -9.273 1 83.38 199 ALA A C 1
ATOM 1627 O O . ALA A 1 199 ? 67.75 -0.422 -8.164 1 83.38 199 ALA A O 1
ATOM 1628 N N . SER A 1 200 ? 67.938 -0.502 -10.375 1 80.75 200 SER A N 1
ATOM 1629 C CA . SER A 1 200 ? 69.312 -1.083 -10.398 1 80.75 200 SER A CA 1
ATOM 1630 C C . SER A 1 200 ? 70.312 -0.076 -9.938 1 80.75 200 SER A C 1
ATOM 1632 O O . SER A 1 200 ? 71.438 -0.46 -9.469 1 80.75 200 SER A O 1
ATOM 1634 N N . TYR A 1 201 ? 70 1.072 -10.023 1 87.56 201 TYR A N 1
ATOM 1635 C CA . TYR A 1 201 ? 70.938 2.109 -9.688 1 87.56 201 TYR A CA 1
ATOM 1636 C C . TYR A 1 201 ? 70.562 2.84 -8.414 1 87.56 201 TYR A C 1
ATOM 1638 O O . TYR A 1 201 ? 71 3.971 -8.172 1 87.56 201 TYR A O 1
ATOM 1646 N N . LYS A 1 202 ? 69.688 2.287 -7.578 1 86.31 202 LYS A N 1
ATOM 1647 C CA . LYS A 1 202 ? 69.125 2.938 -6.395 1 86.31 202 LYS A CA 1
ATOM 1648 C C . LYS A 1 202 ? 70.25 3.334 -5.414 1 86.31 202 LYS A C 1
ATOM 1650 O O . LYS A 1 202 ? 70.125 4.336 -4.707 1 86.31 202 LYS A O 1
ATOM 1655 N N . ASN A 1 203 ? 71.375 2.578 -5.492 1 81.31 203 ASN A N 1
ATOM 1656 C CA . ASN A 1 203 ? 72.438 2.838 -4.555 1 81.31 203 ASN A CA 1
ATOM 1657 C C . ASN A 1 203 ? 73.438 3.842 -5.117 1 81.31 203 ASN A C 1
ATOM 1659 O O . ASN A 1 203 ? 74.312 4.34 -4.395 1 81.31 203 ASN A O 1
ATOM 1663 N N . ASN A 1 204 ? 73.438 4.109 -6.344 1 85 204 ASN A N 1
ATOM 1664 C CA . ASN A 1 204 ? 74.375 5.027 -6.992 1 85 204 ASN A CA 1
ATOM 1665 C C . ASN A 1 204 ? 73.938 6.48 -6.789 1 85 204 ASN A C 1
ATOM 1667 O O . ASN A 1 204 ? 74.75 7.398 -7.027 1 85 204 ASN A O 1
ATOM 1671 N N . VAL A 1 205 ? 72.75 6.559 -6.391 1 87.69 205 VAL A N 1
ATOM 1672 C CA . VAL A 1 205 ? 72.25 7.914 -6.172 1 87.69 205 VAL A CA 1
ATOM 1673 C C . VAL A 1 205 ? 72.062 8.172 -4.676 1 87.69 205 VAL A C 1
ATOM 1675 O O . VAL A 1 205 ? 71.375 7.438 -3.975 1 87.69 205 VAL A O 1
ATOM 1678 N N . SER A 1 206 ? 72.875 9.18 -4.234 1 87 206 SER A N 1
ATOM 1679 C CA . SER A 1 206 ? 72.812 9.531 -2.822 1 87 206 SER A CA 1
ATOM 1680 C C . SER A 1 206 ? 71.438 10.195 -2.496 1 87 206 SER A C 1
ATOM 1682 O O . SER A 1 206 ? 71.125 11.242 -3.062 1 87 206 SER A O 1
ATOM 1684 N N . GLY A 1 207 ? 70.625 9.469 -1.688 1 87.62 207 GLY A N 1
ATOM 1685 C CA . GLY A 1 207 ? 69.312 10.016 -1.312 1 87.62 207 GLY A CA 1
ATOM 1686 C C . GLY A 1 207 ? 68.438 9.016 -0.579 1 87.62 207 GLY A C 1
ATOM 1687 O O . GLY A 1 207 ? 68.875 7.973 -0.135 1 87.62 207 GLY A O 1
ATOM 1688 N N . VAL A 1 208 ? 67.188 9.391 -0.368 1 88.81 208 VAL A N 1
ATOM 1689 C CA . VAL A 1 208 ? 66.25 8.562 0.378 1 88.81 208 VAL A CA 1
ATOM 1690 C C . VAL A 1 208 ? 65.188 8.039 -0.559 1 88.81 208 VAL A C 1
ATOM 1692 O O . VAL A 1 208 ? 64.625 8.797 -1.349 1 88.81 208 VAL A O 1
ATOM 1695 N N . ILE A 1 209 ? 65 6.809 -0.423 1 88.44 209 ILE A N 1
ATOM 1696 C CA . ILE A 1 209 ? 63.906 6.211 -1.212 1 88.44 209 ILE A CA 1
ATOM 1697 C C . ILE A 1 209 ? 62.562 6.52 -0.564 1 88.44 209 ILE A C 1
ATOM 1699 O O . ILE A 1 209 ? 62.312 6.137 0.583 1 88.44 209 ILE A O 1
ATOM 1703 N N . ILE A 1 210 ? 61.656 7.152 -1.252 1 88.31 210 ILE A N 1
ATOM 1704 C CA . ILE A 1 210 ? 60.375 7.582 -0.722 1 88.31 210 ILE A CA 1
ATOM 1705 C C . ILE A 1 210 ? 59.281 6.559 -1.095 1 88.31 210 ILE A C 1
ATOM 1707 O O . ILE A 1 210 ? 58.406 6.246 -0.284 1 88.31 210 ILE A O 1
ATOM 1711 N N . GLU A 1 211 ? 59.469 6.16 -2.406 1 86.56 211 GLU A N 1
ATOM 1712 C CA . GLU A 1 211 ? 58.438 5.223 -2.896 1 86.56 211 GLU A CA 1
ATOM 1713 C C . GLU A 1 211 ? 59 4.34 -4.008 1 86.56 211 GLU A C 1
ATOM 1715 O O . GLU A 1 211 ? 59.906 4.75 -4.73 1 86.56 211 GLU A O 1
ATOM 1720 N N . THR A 1 212 ? 58.531 3.084 -3.973 1 86.5 212 THR A N 1
ATOM 1721 C CA . THR A 1 212 ? 58.844 2.162 -5.055 1 86.5 212 THR A CA 1
ATOM 1722 C C . THR A 1 212 ? 57.625 1.829 -5.879 1 86.5 212 THR A C 1
ATOM 1724 O O . THR A 1 212 ? 56.531 1.614 -5.324 1 86.5 212 THR A O 1
ATOM 1727 N N . SER A 1 213 ? 57.75 2.082 -7.051 1 81.38 213 SER A N 1
ATOM 1728 C CA . SER A 1 213 ? 56.625 1.841 -7.941 1 81.38 213 SER A CA 1
ATOM 1729 C C . SER A 1 213 ? 56.031 0.447 -7.73 1 81.38 213 SER A C 1
ATOM 1731 O O . SER A 1 213 ? 56.688 -0.434 -7.184 1 81.38 213 SER A O 1
ATOM 1733 N N . ALA A 1 214 ? 54.812 0.353 -7.957 1 72.56 214 ALA A N 1
ATOM 1734 C CA . ALA A 1 214 ? 54.094 -0.912 -7.777 1 72.56 214 ALA A CA 1
ATOM 1735 C C . ALA A 1 214 ? 54.844 -2.053 -8.484 1 72.56 214 ALA A C 1
ATOM 1737 O O . ALA A 1 214 ? 54.906 -3.164 -7.953 1 72.56 214 ALA A O 1
ATOM 1738 N N . ASN A 1 215 ? 55.625 -1.863 -9.648 1 67.88 215 ASN A N 1
ATOM 1739 C CA . ASN A 1 215 ? 56.344 -2.865 -10.438 1 67.88 215 ASN A CA 1
ATOM 1740 C C . ASN A 1 215 ? 57.812 -2.959 -10.023 1 67.88 215 ASN A C 1
ATOM 1742 O O . ASN A 1 215 ? 58.594 -3.693 -10.641 1 67.88 215 ASN A O 1
ATOM 1746 N N . ARG A 1 216 ? 58.281 -2.316 -9.078 1 76.69 216 ARG A N 1
ATOM 1747 C CA . ARG A 1 216 ? 59.562 -2.285 -8.406 1 76.69 216 ARG A CA 1
ATOM 1748 C C . ARG A 1 216 ? 60.688 -1.965 -9.391 1 76.69 216 ARG A C 1
ATOM 1750 O O . ARG A 1 216 ? 61.875 -2.252 -9.117 1 76.69 216 ARG A O 1
ATOM 1757 N N . LYS A 1 217 ? 60.344 -1.429 -10.539 1 78.19 217 LYS A N 1
ATOM 1758 C CA . LYS A 1 217 ? 61.375 -1.085 -11.531 1 78.19 217 LYS A CA 1
ATOM 1759 C C . LYS A 1 217 ? 61.875 0.335 -11.312 1 78.19 217 LYS A C 1
ATOM 1761 O O . LYS A 1 217 ? 63 0.659 -11.703 1 78.19 217 LYS A O 1
ATOM 1766 N N . THR A 1 218 ? 61 1.007 -10.758 1 88.12 218 THR A N 1
ATOM 1767 C CA . THR A 1 218 ? 61.344 2.408 -10.539 1 88.12 218 THR A CA 1
ATOM 1768 C C . THR A 1 218 ? 61.312 2.746 -9.047 1 88.12 218 THR A C 1
ATOM 1770 O O . THR A 1 218 ? 60.375 2.336 -8.336 1 88.12 218 THR A O 1
ATOM 1773 N N . VAL A 1 219 ? 62.375 3.336 -8.617 1 91.19 219 VAL A N 1
ATOM 1774 C CA . VAL A 1 219 ? 62.438 3.83 -7.242 1 91.19 219 VAL A CA 1
ATOM 1775 C C . VAL A 1 219 ? 62.438 5.359 -7.242 1 91.19 219 VAL A C 1
ATOM 1777 O O . VAL A 1 219 ? 63.156 5.98 -8.023 1 91.19 219 VAL A O 1
ATOM 1780 N N . PHE A 1 220 ? 61.562 5.84 -6.496 1 92.25 220 PHE A N 1
ATOM 1781 C CA . PHE A 1 220 ? 61.5 7.289 -6.371 1 92.25 220 PHE A CA 1
ATOM 1782 C C . PHE A 1 220 ? 62.375 7.773 -5.219 1 92.25 220 PHE A C 1
ATOM 1784 O O . PHE A 1 220 ? 62.094 7.488 -4.055 1 92.25 220 PHE A O 1
ATOM 1791 N N . ILE A 1 221 ? 63.406 8.453 -5.652 1 90.31 221 ILE A N 1
ATOM 1792 C CA . ILE A 1 221 ? 64.438 8.828 -4.66 1 90.31 221 ILE A CA 1
ATOM 1793 C C . ILE A 1 221 ? 64.438 10.344 -4.473 1 90.31 221 ILE A C 1
ATOM 1795 O O . ILE A 1 221 ? 64.312 11.094 -5.441 1 90.31 221 ILE A O 1
ATOM 1799 N N . GLU A 1 222 ? 64.438 10.758 -3.287 1 91.75 222 GLU A N 1
ATOM 1800 C CA . GLU A 1 222 ? 64.75 12.141 -2.945 1 91.75 222 GLU A CA 1
ATOM 1801 C C . GLU A 1 222 ? 66.25 12.352 -2.85 1 91.75 222 GLU A C 1
ATOM 1803 O O . GLU A 1 222 ? 66.875 11.898 -1.895 1 91.75 222 GLU A O 1
ATOM 1808 N N . PRO A 1 223 ? 66.812 12.93 -3.828 1 89.62 223 PRO A N 1
ATOM 1809 C CA . PRO A 1 223 ? 68.312 13.117 -3.816 1 89.62 223 PRO A CA 1
ATOM 1810 C C . PRO A 1 223 ? 68.75 13.875 -2.582 1 89.62 223 PRO A C 1
ATOM 1812 O O . PRO A 1 223 ? 68.062 14.75 -2.072 1 89.62 223 PRO A O 1
ATOM 1815 N N . ALA A 1 224 ? 70 13.492 -2.162 1 86.94 224 ALA A N 1
ATOM 1816 C CA . ALA A 1 224 ? 70.562 14.109 -0.972 1 86.94 224 ALA A CA 1
ATOM 1817 C C . ALA A 1 224 ? 70.75 15.617 -1.156 1 86.94 224 ALA A C 1
ATOM 1819 O O . ALA A 1 224 ? 70.625 16.375 -0.189 1 86.94 224 ALA A O 1
ATOM 1820 N N . SER A 1 225 ? 70.75 16.016 -2.42 1 87.38 225 SER A N 1
ATOM 1821 C CA . SER A 1 225 ? 71 17.422 -2.73 1 87.38 225 SER A CA 1
ATOM 1822 C C . SER A 1 225 ? 69.75 18.25 -2.389 1 87.38 225 SER A C 1
ATOM 1824 O O . SER A 1 225 ? 69.875 19.469 -2.182 1 87.38 225 SER A O 1
ATOM 1826 N N . VAL A 1 226 ? 68.562 17.609 -2.238 1 91.81 226 VAL A N 1
ATOM 1827 C CA . VAL A 1 226 ? 67.312 18.375 -2.014 1 91.81 226 VAL A CA 1
ATOM 1828 C C . VAL A 1 226 ? 66.812 18.125 -0.603 1 91.81 226 VAL A C 1
ATOM 1830 O O . VAL A 1 226 ? 65.812 18.75 -0.166 1 91.81 226 VAL A O 1
ATOM 1833 N N . SER A 1 227 ? 67.438 17.219 0.12 1 86.62 227 SER A N 1
ATOM 1834 C CA . SER A 1 227 ? 67 16.781 1.432 1 86.62 227 SER A CA 1
ATOM 1835 C C . SER A 1 227 ? 66.812 17.953 2.393 1 86.62 227 SER A C 1
ATOM 1837 O O . SER A 1 227 ? 65.875 18.016 3.176 1 86.62 227 SER A O 1
ATOM 1839 N N . LYS A 1 228 ? 67.812 18.828 2.256 1 86.75 228 LYS A N 1
ATOM 1840 C CA . LYS A 1 228 ? 67.75 20 3.127 1 86.75 228 LYS A CA 1
ATOM 1841 C C . LYS A 1 228 ? 66.562 20.844 2.869 1 86.75 228 LYS A C 1
ATOM 1843 O O . LYS A 1 228 ? 65.875 21.266 3.809 1 86.75 228 LYS A O 1
ATOM 1848 N N . TYR A 1 229 ? 66.125 20.984 1.623 1 90.38 229 TYR A N 1
ATOM 1849 C CA . TYR A 1 229 ? 65 21.797 1.247 1 90.38 229 TYR A CA 1
ATOM 1850 C C . TYR A 1 229 ? 63.688 21.062 1.543 1 90.38 229 TYR A C 1
ATOM 1852 O O . TYR A 1 229 ? 62.688 21.688 1.902 1 90.38 229 TYR A O 1
ATOM 1860 N N . THR A 1 230 ? 63.688 19.812 1.497 1 89 230 THR A N 1
ATOM 1861 C CA . THR A 1 230 ? 62.5 19.016 1.828 1 89 230 THR A CA 1
ATOM 1862 C C . THR A 1 230 ? 62.188 19.109 3.318 1 89 230 THR A C 1
ATOM 1864 O O . THR A 1 230 ? 61 19.219 3.705 1 89 230 THR A O 1
ATOM 1867 N N . ALA A 1 231 ? 63.25 18.984 3.998 1 86.38 231 ALA A N 1
ATOM 1868 C CA . ALA A 1 231 ? 63.062 19.156 5.438 1 86.38 231 ALA A CA 1
ATOM 1869 C C . ALA A 1 231 ? 62.531 20.547 5.773 1 86.38 231 ALA A C 1
ATOM 1871 O O . ALA A 1 231 ? 61.625 20.688 6.602 1 86.38 231 ALA A O 1
ATOM 1872 N N . GLU A 1 232 ? 63.062 21.484 5.07 1 90.25 232 GLU A N 1
ATOM 1873 C CA . GLU A 1 232 ? 62.594 22.859 5.266 1 90.25 232 GLU A CA 1
ATOM 1874 C C . GLU A 1 232 ? 61.156 23.016 4.832 1 90.25 232 GLU A C 1
ATOM 1876 O O . GLU A 1 232 ? 60.344 23.672 5.516 1 90.25 232 GLU A O 1
ATOM 1881 N N . LEU A 1 233 ? 60.75 22.438 3.785 1 91.56 233 LEU A N 1
ATOM 1882 C CA . LEU A 1 233 ? 59.375 22.484 3.275 1 91.56 233 LEU A CA 1
ATOM 1883 C C . LEU A 1 233 ? 58.406 21.875 4.273 1 91.56 233 LEU A C 1
ATOM 1885 O O . LEU A 1 233 ? 57.312 22.391 4.469 1 91.56 233 LEU A O 1
ATOM 1889 N N . ALA A 1 234 ? 58.75 20.812 4.852 1 89.56 234 ALA A N 1
ATOM 1890 C CA . ALA A 1 234 ? 57.906 20.156 5.844 1 89.56 234 ALA A CA 1
ATOM 1891 C C . ALA A 1 234 ? 57.625 21.078 7.027 1 89.56 234 ALA A C 1
ATOM 1893 O O . ALA A 1 234 ? 56.5 21.125 7.531 1 89.56 234 ALA A O 1
ATOM 1894 N N . ILE A 1 235 ? 58.688 21.719 7.344 1 90.12 235 ILE A N 1
ATOM 1895 C CA . ILE A 1 235 ? 58.562 22.656 8.453 1 90.12 235 ILE A CA 1
ATOM 1896 C C . ILE A 1 235 ? 57.625 23.797 8.055 1 90.12 235 ILE A C 1
ATOM 1898 O O . ILE A 1 235 ? 56.719 24.172 8.82 1 90.12 235 ILE A O 1
ATOM 1902 N N . LEU A 1 236 ? 57.781 24.266 6.844 1 92.5 236 LEU A N 1
ATOM 1903 C CA . LEU A 1 236 ? 56.938 25.359 6.352 1 92.5 236 LEU A CA 1
ATOM 1904 C C . LEU A 1 236 ? 55.469 24.938 6.242 1 92.5 236 LEU A C 1
ATOM 1906 O O . LEU A 1 236 ? 54.562 25.703 6.578 1 92.5 236 LEU A O 1
ATOM 1910 N N . LYS A 1 237 ? 55.281 23.719 5.867 1 92.88 237 LYS A N 1
ATOM 1911 C CA . LYS A 1 237 ? 53.906 23.203 5.762 1 92.88 237 LYS A CA 1
ATOM 1912 C C . LYS A 1 237 ? 53.281 23.078 7.137 1 92.88 237 LYS A C 1
ATOM 1914 O O . LYS A 1 237 ? 52.062 23.328 7.297 1 92.88 237 LYS A O 1
ATOM 1919 N N . ALA A 1 238 ? 54.031 22.672 8.008 1 91.75 238 ALA A N 1
ATOM 1920 C CA . ALA A 1 238 ? 53.531 22.594 9.383 1 91.75 238 ALA A CA 1
ATOM 1921 C C . ALA A 1 238 ? 53.188 23.984 9.914 1 91.75 238 ALA A C 1
ATOM 1923 O O . ALA A 1 238 ? 52.156 24.172 10.57 1 91.75 238 ALA A O 1
ATOM 1924 N N . GLU A 1 239 ? 54.062 24.875 9.578 1 92.81 239 GLU A N 1
ATOM 1925 C CA . GLU A 1 239 ? 53.812 26.266 9.984 1 92.81 239 GLU A CA 1
ATOM 1926 C C . GLU A 1 239 ? 52.531 26.812 9.312 1 92.81 239 GLU A C 1
ATOM 1928 O O . GLU A 1 239 ? 51.75 27.531 9.938 1 92.81 239 GLU A O 1
ATOM 1933 N N . GLU A 1 240 ? 52.375 26.406 8.07 1 93.31 240 GLU A N 1
ATOM 1934 C CA . GLU A 1 240 ? 51.156 26.812 7.344 1 93.31 240 GLU A CA 1
ATOM 1935 C C . GLU A 1 240 ? 49.906 26.281 8.016 1 93.31 240 GLU A C 1
ATOM 1937 O O . GLU A 1 240 ? 48.938 27.016 8.203 1 93.31 240 GLU A O 1
ATOM 1942 N N . ALA A 1 241 ? 49.969 25.062 8.414 1 93.5 241 ALA A N 1
ATOM 1943 C CA . ALA A 1 241 ? 48.812 24.422 9.062 1 93.5 241 ALA A CA 1
ATOM 1944 C C . ALA A 1 241 ? 48.5 25.109 10.391 1 93.5 241 ALA A C 1
ATOM 1946 O O . ALA A 1 241 ? 47.312 25.312 10.711 1 93.5 241 ALA A O 1
ATOM 1947 N N . VAL A 1 242 ? 49.531 25.422 11.055 1 92.62 242 VAL A N 1
ATOM 1948 C CA . VAL A 1 242 ? 49.344 26.062 12.352 1 92.62 242 VAL A CA 1
ATOM 1949 C C . VAL A 1 242 ? 48.75 27.453 12.156 1 92.62 242 VAL A C 1
ATOM 1951 O O . VAL A 1 242 ? 47.844 27.859 12.891 1 92.62 242 VAL A O 1
ATOM 1954 N N . GLU A 1 243 ? 49.219 28.141 11.18 1 94.19 243 GLU A N 1
ATOM 1955 C CA . GLU A 1 243 ? 48.719 29.484 10.922 1 94.19 243 GLU A CA 1
ATOM 1956 C C . GLU A 1 243 ? 47.25 29.453 10.43 1 94.19 243 GLU A C 1
ATOM 1958 O O . GLU A 1 243 ? 46.438 30.281 10.805 1 94.19 243 GLU A O 1
ATOM 1963 N N . GLU A 1 244 ? 46.969 28.484 9.609 1 95.06 244 GLU A N 1
ATOM 1964 C CA . GLU A 1 244 ? 45.594 28.312 9.148 1 95.06 244 GLU A CA 1
ATOM 1965 C C . GLU A 1 244 ? 44.656 28.031 10.32 1 95.06 244 GLU A C 1
ATOM 1967 O O . GLU A 1 244 ? 43.562 28.578 10.383 1 95.06 244 GLU A O 1
ATOM 1972 N N . TYR A 1 245 ? 45.188 27.234 11.148 1 93.81 245 TYR A N 1
ATOM 1973 C CA . TYR A 1 245 ? 44.375 26.891 12.32 1 93.81 245 TYR A CA 1
ATOM 1974 C C . TYR A 1 245 ? 44.125 28.125 13.18 1 93.81 245 TYR A C 1
ATOM 1976 O O . TYR A 1 245 ? 43.031 28.297 13.711 1 93.81 245 TYR A O 1
ATOM 1984 N N . ARG A 1 246 ? 45.125 28.859 13.328 1 94.75 246 ARG A N 1
ATOM 1985 C CA . ARG A 1 246 ? 44.969 30.094 14.109 1 94.75 246 ARG A CA 1
ATOM 1986 C C . ARG A 1 246 ? 43.938 31.016 13.492 1 94.75 246 ARG A C 1
ATOM 1988 O O . ARG A 1 246 ? 43.125 31.594 14.203 1 94.75 246 ARG A O 1
ATOM 1995 N N . ILE A 1 247 ? 43.969 31.125 12.188 1 96.12 247 ILE A N 1
ATOM 1996 C CA . ILE A 1 247 ? 43.031 31.984 11.477 1 96.12 247 ILE A CA 1
ATOM 1997 C C . ILE A 1 247 ? 41.594 31.453 11.656 1 96.12 247 ILE A C 1
ATOM 1999 O O . ILE A 1 247 ? 40.688 32.219 11.992 1 96.12 247 ILE A O 1
ATOM 2003 N N . LEU A 1 248 ? 41.438 30.141 11.516 1 97 248 LEU A N 1
ATOM 2004 C CA . LEU A 1 248 ? 40.125 29.516 11.648 1 97 248 LEU A CA 1
ATOM 2005 C C . LEU A 1 248 ? 39.594 29.641 13.07 1 97 248 LEU A C 1
ATOM 2007 O O . LEU A 1 248 ? 38.406 29.891 13.281 1 97 248 LEU A O 1
ATOM 2011 N N . SER A 1 249 ? 40.5 29.516 13.961 1 96.06 249 SER A N 1
ATOM 2012 C CA . SER A 1 249 ? 40.156 29.641 15.367 1 96.06 249 SER A CA 1
ATOM 2013 C C . SER A 1 249 ? 39.719 31.062 15.703 1 96.06 249 SER A C 1
ATOM 2015 O O . SER A 1 249 ? 38.719 31.266 16.422 1 96.06 249 SER A O 1
ATOM 2017 N N . THR A 1 250 ? 40.406 32 15.164 1 96 250 THR A N 1
ATOM 2018 C CA . THR A 1 250 ? 40.062 33.406 15.406 1 96 250 THR A CA 1
ATOM 2019 C C . THR A 1 250 ? 38.719 33.75 14.828 1 96 250 THR A C 1
ATOM 2021 O O . THR A 1 250 ? 37.875 34.406 15.492 1 96 250 THR A O 1
ATOM 2024 N N . LEU A 1 251 ? 38.5 33.281 13.633 1 97.06 251 LEU A N 1
ATOM 2025 C CA . LEU A 1 251 ? 37.219 33.562 12.984 1 97.06 251 LEU A CA 1
ATOM 2026 C C . LEU A 1 251 ? 36.062 32.875 13.742 1 97.06 251 LEU A C 1
ATOM 2028 O O . LEU A 1 251 ? 35 33.469 13.93 1 97.06 251 LEU A O 1
ATOM 2032 N N . THR A 1 252 ? 36.281 31.656 14.18 1 97.31 252 THR A N 1
ATOM 2033 C CA . THR A 1 252 ? 35.281 30.922 14.938 1 97.31 252 THR A CA 1
ATOM 2034 C C . THR A 1 252 ? 34.969 31.641 16.25 1 97.31 252 THR A C 1
ATOM 2036 O O . THR A 1 252 ? 33.812 31.688 16.672 1 97.31 252 THR A O 1
ATOM 2039 N N . ASP A 1 253 ? 36 32.156 16.797 1 95.62 253 ASP A N 1
ATOM 2040 C CA . ASP A 1 253 ? 35.812 32.906 18.047 1 95.62 253 ASP A CA 1
ATOM 2041 C C . ASP A 1 253 ? 35.031 34.188 17.828 1 95.62 253 ASP A C 1
ATOM 2043 O O . ASP A 1 253 ? 34.219 34.562 18.672 1 95.62 253 ASP A O 1
ATOM 2047 N N . MET A 1 254 ? 35.281 34.812 16.75 1 96.12 254 MET A N 1
ATOM 2048 C CA . MET A 1 254 ? 34.531 36 16.422 1 96.12 254 MET A CA 1
ATOM 2049 C C . MET A 1 254 ? 33.031 35.688 16.297 1 96.12 254 MET A C 1
ATOM 2051 O O . MET A 1 254 ? 32.188 36.469 16.75 1 96.12 254 MET A O 1
ATOM 2055 N N . ILE A 1 255 ? 32.688 34.562 15.734 1 97.25 255 ILE A N 1
ATOM 2056 C CA . ILE A 1 255 ? 31.312 34.125 15.602 1 97.25 255 ILE A CA 1
ATOM 2057 C C . ILE A 1 255 ? 30.75 33.812 16.984 1 97.25 255 ILE A C 1
ATOM 2059 O O . ILE A 1 255 ? 29.609 34.188 17.297 1 97.25 255 ILE A O 1
ATOM 2063 N N . TYR A 1 256 ? 31.547 33.188 17.781 1 96 256 TYR A N 1
ATOM 2064 C CA . TYR A 1 256 ? 31.125 32.812 19.125 1 96 256 TYR A CA 1
ATOM 2065 C C . TYR A 1 256 ? 30.734 34.031 19.953 1 96 256 TYR A C 1
ATOM 2067 O O . TYR A 1 256 ? 29.75 34 20.703 1 96 256 TYR A O 1
ATOM 2075 N N . GLN A 1 257 ? 31.453 35.062 19.797 1 93.75 257 GLN A N 1
ATOM 2076 C CA . GLN A 1 257 ? 31.219 36.281 20.562 1 93.75 257 GLN A CA 1
ATOM 2077 C C . GLN A 1 257 ? 29.891 36.938 20.156 1 93.75 257 GLN A C 1
ATOM 2079 O O . GLN A 1 257 ? 29.297 37.688 20.938 1 93.75 257 GLN A O 1
ATOM 2084 N N . ARG A 1 258 ? 29.391 36.594 18.969 1 94 258 ARG A N 1
ATOM 2085 C CA . ARG A 1 258 ? 28.156 37.188 18.469 1 94 258 ARG A CA 1
ATOM 2086 C C . ARG A 1 258 ? 27.062 36.125 18.328 1 94 258 ARG A C 1
ATOM 2088 O O . ARG A 1 258 ? 26.125 36.312 17.547 1 94 258 ARG A O 1
ATOM 2095 N N . LEU A 1 259 ? 27.219 35.125 19.047 1 92.44 259 LEU A N 1
ATOM 2096 C CA . LEU A 1 259 ? 26.328 33.969 18.891 1 92.44 259 LEU A CA 1
ATOM 2097 C C . LEU A 1 259 ? 24.891 34.375 19.203 1 92.44 259 LEU A C 1
ATOM 2099 O O . LEU A 1 259 ? 23.953 33.875 18.594 1 92.44 259 LEU A O 1
ATOM 2103 N N . LYS A 1 260 ? 24.703 35.188 20.172 1 89.56 260 LYS A N 1
ATOM 2104 C CA . LYS A 1 260 ? 23.359 35.594 20.562 1 89.56 260 LYS A CA 1
ATOM 2105 C C . LYS A 1 260 ? 22.641 36.281 19.406 1 89.56 260 LYS A C 1
ATOM 2107 O O . LYS A 1 260 ? 21.5 35.938 19.094 1 89.56 260 LYS A O 1
ATOM 2112 N N . GLU A 1 261 ? 23.312 37.219 18.797 1 91.62 261 GLU A N 1
ATOM 2113 C CA . GLU A 1 261 ? 22.75 37.938 17.656 1 91.62 261 GLU A CA 1
ATOM 2114 C C . GLU A 1 261 ? 22.484 37 16.484 1 91.62 261 GLU A C 1
ATOM 2116 O O . GLU A 1 261 ? 21.453 37.094 15.812 1 91.62 261 GLU A O 1
ATOM 2121 N N . ILE A 1 262 ? 23.344 36.062 16.344 1 93.62 262 ILE A N 1
ATOM 2122 C CA . ILE A 1 262 ? 23.219 35.125 15.227 1 93.62 262 ILE A CA 1
ATOM 2123 C C . ILE A 1 262 ? 22.016 34.219 15.445 1 93.62 262 ILE A C 1
ATOM 2125 O O . ILE A 1 262 ? 21.281 33.938 14.508 1 93.62 262 ILE A O 1
ATOM 2129 N N . LYS A 1 263 ? 21.891 33.812 16.625 1 90.75 263 LYS A N 1
ATOM 2130 C CA . LYS A 1 263 ? 20.766 32.938 16.953 1 90.75 263 LYS A CA 1
ATOM 2131 C C . LYS A 1 263 ? 19.438 33.656 16.703 1 90.75 263 LYS A C 1
ATOM 2133 O O . LYS A 1 263 ? 18.484 33.062 16.203 1 90.75 263 LYS A O 1
ATOM 2138 N N . ILE A 1 264 ? 19.406 34.875 17.031 1 89.75 264 ILE A N 1
ATOM 2139 C CA . ILE A 1 264 ? 18.203 35.656 16.766 1 89.75 264 ILE A CA 1
ATOM 2140 C C . ILE A 1 264 ? 17.953 35.781 15.266 1 89.75 264 ILE A C 1
ATOM 2142 O O . ILE A 1 264 ? 16.828 35.594 14.797 1 89.75 264 ILE A O 1
ATOM 2146 N N . ASN A 1 265 ? 19.016 36.062 14.531 1 92.38 265 ASN A N 1
ATOM 2147 C CA . ASN A 1 265 ? 18.891 36.125 13.078 1 92.38 265 ASN A CA 1
ATOM 2148 C C . ASN A 1 265 ? 18.344 34.812 12.516 1 92.38 265 ASN A C 1
ATOM 2150 O O . ASN A 1 265 ? 17.516 34.812 11.602 1 92.38 265 ASN A O 1
ATOM 2154 N N . ILE A 1 266 ? 18.828 33.719 13.156 1 92.5 266 ILE A N 1
ATOM 2155 C CA . ILE A 1 266 ? 18.391 32.375 12.703 1 92.5 266 ILE A CA 1
ATOM 2156 C C . ILE A 1 266 ? 16.891 32.219 12.93 1 92.5 266 ILE A C 1
ATOM 2158 O O . ILE A 1 266 ? 16.172 31.797 12.039 1 92.5 266 ILE A O 1
ATOM 2162 N N . ASP A 1 267 ? 16.453 32.625 13.953 1 89.81 267 ASP A N 1
ATOM 2163 C CA . ASP A 1 267 ? 15.039 32.5 14.305 1 89.81 267 ASP A CA 1
ATOM 2164 C C . ASP A 1 267 ? 14.164 33.344 13.391 1 89.81 267 ASP A C 1
ATOM 2166 O O . ASP A 1 267 ? 13.117 32.906 12.922 1 89.81 267 ASP A O 1
ATOM 2170 N N . VAL A 1 268 ? 14.57 34.5 13.211 1 91.81 268 VAL A N 1
ATOM 2171 C CA . VAL A 1 268 ? 13.805 35.438 12.391 1 91.81 268 VAL A CA 1
ATOM 2172 C C . VAL A 1 268 ? 13.758 34.938 10.945 1 91.81 268 VAL A C 1
ATOM 2174 O O . VAL A 1 268 ? 12.703 34.938 10.312 1 91.81 268 VAL A O 1
ATOM 2177 N N . ILE A 1 269 ? 14.852 34.5 10.484 1 93.88 269 ILE A N 1
ATOM 2178 C CA . ILE A 1 269 ? 14.922 34 9.117 1 93.88 269 ILE A CA 1
ATOM 2179 C C . ILE A 1 269 ? 14.047 32.75 8.969 1 93.88 269 ILE A C 1
ATOM 2181 O O . ILE A 1 269 ? 13.375 32.562 7.949 1 93.88 269 ILE A O 1
ATOM 2185 N N . ALA A 1 270 ? 14.117 31.922 9.953 1 93.31 270 ALA A N 1
ATOM 2186 C CA . ALA A 1 270 ? 13.273 30.734 9.945 1 93.31 270 ALA A CA 1
ATOM 2187 C C . ALA A 1 270 ? 11.797 31.109 9.859 1 93.31 270 ALA A C 1
ATOM 2189 O O . ALA A 1 270 ? 11.039 30.5 9.094 1 93.31 270 ALA A O 1
ATOM 2190 N N . GLN A 1 271 ? 11.453 32.062 10.523 1 93.94 271 GLN A N 1
ATOM 2191 C CA . GLN A 1 271 ? 10.078 32.562 10.516 1 93.94 271 GLN A CA 1
ATOM 2192 C C . GLN A 1 271 ? 9.695 33.094 9.133 1 93.94 271 GLN A C 1
ATOM 2194 O O . GLN A 1 271 ? 8.609 32.812 8.625 1 93.94 271 GLN A O 1
ATOM 2199 N N . TYR A 1 272 ? 10.578 33.875 8.633 1 94.94 272 TYR A N 1
ATOM 2200 C CA . TYR A 1 272 ? 10.305 34.438 7.312 1 94.94 272 TYR A CA 1
ATOM 2201 C C . TYR A 1 272 ? 10.148 33.344 6.273 1 94.94 272 TYR A C 1
ATOM 2203 O O . TYR A 1 272 ? 9.258 33.406 5.426 1 94.94 272 TYR A O 1
ATOM 2211 N N . ASP A 1 273 ? 10.984 32.375 6.391 1 95.31 273 ASP A N 1
ATOM 2212 C CA . ASP A 1 273 ? 10.898 31.266 5.465 1 95.31 273 ASP A CA 1
ATOM 2213 C C . ASP A 1 273 ? 9.555 30.547 5.59 1 95.31 273 ASP A C 1
ATOM 2215 O O . ASP A 1 273 ? 8.914 30.234 4.586 1 95.31 273 ASP A O 1
ATOM 2219 N N . MET A 1 274 ? 9.109 30.312 6.746 1 95.81 274 MET A N 1
ATOM 2220 C CA . MET A 1 274 ? 7.832 29.672 7.004 1 95.81 274 MET A CA 1
ATOM 2221 C C . MET A 1 274 ? 6.676 30.5 6.469 1 95.81 274 MET A C 1
ATOM 2223 O O . MET A 1 274 ? 5.793 29.984 5.777 1 95.81 274 MET A O 1
ATOM 2227 N N . ILE A 1 275 ? 6.672 31.781 6.793 1 96.25 275 ILE A N 1
ATOM 2228 C CA . ILE A 1 275 ? 5.602 32.688 6.383 1 96.25 275 ILE A CA 1
ATOM 2229 C C . ILE A 1 275 ? 5.543 32.75 4.859 1 96.25 275 ILE A C 1
ATOM 2231 O O . ILE A 1 275 ? 4.457 32.719 4.273 1 96.25 275 ILE A O 1
ATOM 2235 N N . TRP A 1 276 ? 6.695 32.812 4.293 1 95.56 276 TRP A N 1
ATOM 2236 C CA . TRP A 1 276 ? 6.758 32.875 2.836 1 95.56 276 TRP A CA 1
ATOM 2237 C C . TRP A 1 276 ? 6.203 31.594 2.215 1 95.56 276 TRP A C 1
ATOM 2239 O O . TRP A 1 276 ? 5.527 31.625 1.183 1 95.56 276 TRP A O 1
ATOM 2249 N N . ALA A 1 277 ? 6.555 30.562 2.826 1 96.81 277 ALA A N 1
ATOM 2250 C CA . ALA A 1 277 ? 6.023 29.281 2.354 1 96.81 277 ALA A CA 1
ATOM 2251 C C . ALA A 1 277 ? 4.5 29.266 2.43 1 96.81 277 ALA A C 1
ATOM 2253 O O . ALA A 1 277 ? 3.832 28.828 1.487 1 96.81 277 ALA A O 1
ATOM 2254 N N . LYS A 1 278 ? 3.961 29.688 3.49 1 97.81 278 LYS A N 1
ATOM 2255 C CA . LYS A 1 278 ? 2.514 29.781 3.652 1 97.81 278 LYS A CA 1
ATOM 2256 C C . LYS A 1 278 ? 1.899 30.703 2.594 1 97.81 278 LYS A C 1
ATOM 2258 O O . LYS A 1 278 ? 0.84 30.391 2.043 1 97.81 278 LYS A O 1
ATOM 2263 N N . ALA A 1 279 ? 2.568 31.781 2.342 1 97.19 279 ALA A N 1
ATOM 2264 C CA . ALA A 1 279 ? 2.096 32.719 1.348 1 97.19 279 ALA A CA 1
ATOM 2265 C C . ALA A 1 279 ? 2.092 32.125 -0.049 1 97.19 279 ALA A C 1
ATOM 2267 O O . ALA A 1 279 ? 1.138 32.281 -0.81 1 97.19 279 ALA A O 1
ATOM 2268 N N . LYS A 1 280 ? 3.143 31.469 -0.356 1 97 280 LYS A N 1
ATOM 2269 C CA . LYS A 1 280 ? 3.232 30.812 -1.654 1 97 280 LYS A CA 1
ATOM 2270 C C . LYS A 1 280 ? 2.127 29.766 -1.818 1 97 280 LYS A C 1
ATOM 2272 O O . LYS A 1 280 ? 1.502 29.672 -2.877 1 97 280 LYS A O 1
ATOM 2277 N N . TYR A 1 281 ? 1.947 29.016 -0.79 1 96.88 281 TYR A N 1
ATOM 2278 C CA . TYR A 1 281 ? 0.858 28.047 -0.807 1 96.88 281 TYR A CA 1
ATOM 2279 C C . TYR A 1 281 ? -0.484 28.75 -1.018 1 96.88 281 TYR A C 1
ATOM 2281 O O . TYR A 1 281 ? -1.296 28.297 -1.833 1 96.88 281 TYR A O 1
ATOM 2289 N N . SER A 1 282 ? -0.686 29.734 -0.248 1 97.69 282 SER A N 1
ATOM 2290 C CA . SER A 1 282 ? -1.908 30.516 -0.39 1 97.69 282 SER A CA 1
ATOM 2291 C C . SER A 1 282 ? -2.105 30.984 -1.831 1 97.69 282 SER A C 1
ATOM 2293 O O . SER A 1 282 ? -3.213 30.906 -2.365 1 97.69 282 SER A O 1
ATOM 2295 N N . ASN A 1 283 ? -1.1 31.406 -2.391 1 96.19 283 ASN A N 1
ATOM 2296 C CA . ASN A 1 283 ? -1.155 31.859 -3.773 1 96.19 283 ASN A CA 1
ATOM 2297 C C . ASN A 1 283 ? -1.512 30.734 -4.73 1 96.19 283 ASN A C 1
ATOM 2299 O O . ASN A 1 283 ? -2.309 30.922 -5.652 1 96.19 283 ASN A O 1
ATOM 2303 N N . GLU A 1 284 ? -0.957 29.641 -4.52 1 94.94 284 GLU A N 1
ATOM 2304 C CA . GLU A 1 284 ? -1.17 28.484 -5.391 1 94.94 284 GLU A CA 1
ATOM 2305 C C . GLU A 1 284 ? -2.631 28.047 -5.375 1 94.94 284 GLU A C 1
ATOM 2307 O O . GLU A 1 284 ? -3.184 27.672 -6.41 1 94.94 284 GLU A O 1
ATOM 2312 N N . ILE A 1 285 ? -3.258 28.125 -4.254 1 94.94 285 ILE A N 1
ATOM 2313 C CA . ILE A 1 285 ? -4.617 27.609 -4.129 1 94.94 285 ILE A CA 1
ATOM 2314 C C . ILE A 1 285 ? -5.613 28.766 -4.199 1 94.94 285 ILE A C 1
ATOM 2316 O O . ILE A 1 285 ? -6.805 28.578 -3.947 1 94.94 285 ILE A O 1
ATOM 2320 N N . ASN A 1 286 ? -5.105 29.969 -4.453 1 94.44 286 ASN A N 1
ATOM 2321 C CA . ASN A 1 286 ? -5.938 31.156 -4.379 1 94.44 286 ASN A CA 1
ATOM 2322 C C . ASN A 1 286 ? -6.684 31.25 -3.051 1 94.44 286 ASN A C 1
ATOM 2324 O O . ASN A 1 286 ? -7.902 31.422 -3.027 1 94.44 286 ASN A O 1
ATOM 2328 N N . GLY A 1 287 ? -5.902 31.078 -2.004 1 96.88 287 GLY A N 1
ATOM 2329 C CA . GLY A 1 287 ? -6.457 31.016 -0.66 1 96.88 287 GLY A CA 1
ATOM 2330 C C . GLY A 1 287 ? -6.809 32.375 -0.098 1 96.88 287 GLY A C 1
ATOM 2331 O O . GLY A 1 287 ? -6.344 33.406 -0.604 1 96.88 287 GLY A O 1
ATOM 2332 N N . ILE A 1 288 ? -7.656 32.375 0.926 1 96.94 288 ILE A N 1
ATOM 2333 C CA . ILE A 1 288 ? -8.062 33.625 1.562 1 96.94 288 ILE A CA 1
ATOM 2334 C C . ILE A 1 288 ? -7.914 33.5 3.076 1 96.94 288 ILE A C 1
ATOM 2336 O O . ILE A 1 288 ? -7.805 32.375 3.611 1 96.94 288 ILE A O 1
ATOM 2340 N N . GLU A 1 289 ? -7.816 34.656 3.703 1 97.88 289 GLU A N 1
ATOM 2341 C CA . GLU A 1 289 ? -7.922 34.75 5.156 1 97.88 289 GLU A CA 1
ATOM 2342 C C . GLU A 1 289 ? -9.383 34.781 5.602 1 97.88 289 GLU A C 1
ATOM 2344 O O . GLU A 1 289 ? -10.07 35.781 5.414 1 97.88 289 GLU A O 1
ATOM 2349 N N . PRO A 1 290 ? -9.891 33.719 6.184 1 97.88 290 PRO A N 1
ATOM 2350 C CA . PRO A 1 290 ? -11.289 33.719 6.625 1 97.88 290 PRO A CA 1
ATOM 2351 C C . PRO A 1 290 ? -11.5 34.531 7.906 1 97.88 290 PRO A C 1
ATOM 2353 O O . PRO A 1 290 ? -10.539 34.781 8.648 1 97.88 290 PRO A O 1
ATOM 2356 N N . LYS A 1 291 ? -12.758 34.938 8.078 1 97.38 291 LYS A N 1
ATOM 2357 C CA . LYS A 1 291 ? -13.102 35.438 9.398 1 97.38 291 LYS A CA 1
ATOM 2358 C C . LYS A 1 291 ? -13.094 34.312 10.43 1 97.38 291 LYS A C 1
ATOM 2360 O O . LYS A 1 291 ? -13.398 33.156 10.109 1 97.38 291 LYS A O 1
ATOM 2365 N N . ILE A 1 292 ? -12.68 34.656 11.633 1 97.19 292 ILE A N 1
ATOM 2366 C CA . ILE A 1 292 ? -12.578 33.594 12.617 1 97.19 292 ILE A CA 1
ATOM 2367 C C . ILE A 1 292 ? -13.391 33.969 13.859 1 97.19 292 ILE A C 1
ATOM 2369 O O . ILE A 1 292 ? -13.609 35.156 14.141 1 97.19 292 ILE A O 1
ATOM 2373 N N . ASN A 1 293 ? -13.938 33 14.539 1 95.44 293 ASN A N 1
ATOM 2374 C CA . ASN A 1 293 ? -14.664 33.125 15.789 1 95.44 293 ASN A CA 1
ATOM 2375 C C . ASN A 1 293 ? -14.453 31.938 16.703 1 95.44 293 ASN A C 1
ATOM 2377 O O . ASN A 1 293 ? -13.719 31.016 16.359 1 95.44 293 ASN A O 1
ATOM 2381 N N . ILE A 1 294 ? -15.016 31.922 17.891 1 94.12 294 ILE A N 1
ATOM 2382 C CA . ILE A 1 294 ? -14.844 30.812 18.828 1 94.12 294 ILE A CA 1
ATOM 2383 C C . ILE A 1 294 ? -16.203 30.344 19.328 1 94.12 294 ILE A C 1
ATOM 2385 O O . ILE A 1 294 ? -16.297 29.625 20.328 1 94.12 294 ILE A O 1
ATOM 2389 N N . HIS A 1 295 ? -17.281 30.844 18.672 1 91.5 295 HIS A N 1
ATOM 2390 C CA . HIS A 1 295 ? -18.609 30.531 19.219 1 91.5 295 HIS A CA 1
ATOM 2391 C C . HIS A 1 295 ? -19.297 29.453 18.391 1 91.5 295 HIS A C 1
ATOM 2393 O O . HIS A 1 295 ? -20.531 29.344 18.422 1 91.5 295 HIS A O 1
ATOM 2399 N N . GLY A 1 296 ? -18.672 28.75 17.516 1 94.25 296 GLY A N 1
ATOM 2400 C CA . GLY A 1 296 ? -19.172 27.531 16.891 1 94.25 296 GLY A CA 1
ATOM 2401 C C . GLY A 1 296 ? -19.766 27.766 15.516 1 94.25 296 GLY A C 1
ATOM 2402 O O . GLY A 1 296 ? -20.125 26.828 14.82 1 94.25 296 GLY A O 1
ATOM 2403 N N . TYR A 1 297 ? -19.766 29.031 15.062 1 96.19 297 TYR A N 1
ATOM 2404 C CA . TYR A 1 297 ? -20.344 29.359 13.766 1 96.19 297 TYR A CA 1
ATOM 2405 C C . TYR A 1 297 ? -19.328 29.156 12.648 1 96.19 297 TYR A C 1
ATOM 2407 O O . TYR A 1 297 ? -18.234 29.734 12.695 1 96.19 297 TYR A O 1
ATOM 2415 N N . THR A 1 298 ? -19.656 28.328 11.695 1 97.69 298 THR A N 1
ATOM 2416 C CA . THR A 1 298 ? -18.797 28.094 10.539 1 97.69 298 THR A CA 1
ATOM 2417 C C . THR A 1 298 ? -19.594 28.219 9.242 1 97.69 298 THR A C 1
ATOM 2419 O O . THR A 1 298 ? -20.641 27.594 9.094 1 97.69 298 THR A O 1
ATOM 2422 N N . LYS A 1 299 ? -19.156 29.094 8.383 1 97.75 299 LYS A N 1
ATOM 2423 C CA . LYS A 1 299 ? -19.703 29.281 7.043 1 97.75 299 LYS A CA 1
ATOM 2424 C C . LYS A 1 299 ? -18.609 29.172 5.988 1 97.75 299 LYS A C 1
ATOM 2426 O O . LYS A 1 299 ? -17.641 29.922 6.016 1 97.75 299 LYS A O 1
ATOM 2431 N N . ILE A 1 300 ? -18.734 28.234 5.145 1 97.5 300 ILE A N 1
ATOM 2432 C CA . ILE A 1 300 ? -17.766 28.031 4.062 1 97.5 300 ILE A CA 1
ATOM 2433 C C . ILE A 1 300 ? -18.422 28.391 2.727 1 97.5 300 ILE A C 1
ATOM 2435 O O . ILE A 1 300 ? -19.469 27.844 2.373 1 97.5 300 ILE A O 1
ATOM 2439 N N . VAL A 1 301 ? -17.828 29.328 2.064 1 97.25 301 VAL A N 1
ATOM 2440 C CA . VAL A 1 301 ? -18.297 29.75 0.749 1 97.25 301 VAL A CA 1
ATOM 2441 C C . VAL A 1 301 ? -17.391 29.172 -0.333 1 97.25 301 VAL A C 1
ATOM 2443 O O . VAL A 1 301 ? -16.25 29.625 -0.502 1 97.25 301 VAL A O 1
ATOM 2446 N N . GLU A 1 302 ? -17.859 28.25 -1.021 1 95.88 302 GLU A N 1
ATOM 2447 C CA . GLU A 1 302 ? -17.141 27.594 -2.115 1 95.88 302 GLU A CA 1
ATOM 2448 C C . GLU A 1 302 ? -15.781 27.094 -1.663 1 95.88 302 GLU A C 1
ATOM 2450 O O . GLU A 1 302 ? -14.766 27.391 -2.297 1 95.88 302 GLU A O 1
ATOM 2455 N N . GLY A 1 303 ? -15.781 26.406 -0.546 1 95.5 303 GLY A N 1
ATOM 2456 C CA . GLY A 1 303 ? -14.539 25.844 -0.038 1 95.5 303 GLY A CA 1
ATOM 2457 C C . GLY A 1 303 ? -14.125 24.562 -0.746 1 95.5 303 GLY A C 1
ATOM 2458 O O . GLY A 1 303 ? -14.953 23.688 -1.001 1 95.5 303 GLY A O 1
ATOM 2459 N N . LYS A 1 304 ? -12.891 24.469 -1.097 1 94.75 304 LYS A N 1
ATOM 2460 C CA . LYS A 1 304 ? -12.398 23.297 -1.8 1 94.75 304 LYS A CA 1
ATOM 2461 C C . LYS A 1 304 ? -11.453 22.484 -0.917 1 94.75 304 LYS A C 1
ATOM 2463 O O . LYS A 1 304 ? -10.742 23.047 -0.081 1 94.75 304 LYS A O 1
ATOM 2468 N N . TYR A 1 305 ? -11.547 21.141 -1.081 1 92.5 305 TYR A N 1
ATOM 2469 C CA . TYR A 1 305 ? -10.586 20.281 -0.405 1 92.5 305 TYR A CA 1
ATOM 2470 C C . TYR A 1 305 ? -9.18 20.516 -0.936 1 92.5 305 TYR A C 1
ATOM 2472 O O . TYR A 1 305 ? -8.93 20.359 -2.135 1 92.5 305 TYR A O 1
ATOM 2480 N N . PRO A 1 306 ? -8.234 20.875 -0.091 1 91.62 306 PRO A N 1
ATOM 2481 C CA . PRO A 1 306 ? -6.926 21.359 -0.536 1 91.62 306 PRO A CA 1
ATOM 2482 C C . PRO A 1 306 ? -6.094 20.266 -1.197 1 91.62 306 PRO A C 1
ATOM 2484 O O . PRO A 1 306 ? -5.188 20.562 -1.982 1 91.62 306 PRO A O 1
ATOM 2487 N N . LEU A 1 307 ? -6.297 19.031 -1.021 1 90.56 307 LEU A N 1
ATOM 2488 C CA . LEU A 1 307 ? -5.418 17.953 -1.471 1 90.56 307 LEU A CA 1
ATOM 2489 C C . LEU A 1 307 ? -5.945 17.328 -2.754 1 90.56 307 LEU A C 1
ATOM 2491 O O . LEU A 1 307 ? -5.367 16.359 -3.256 1 90.56 307 LEU A O 1
ATOM 2495 N N . ILE A 1 308 ? -7.062 17.844 -3.248 1 84.56 308 ILE A N 1
ATOM 2496 C CA . ILE A 1 308 ? -7.621 17.359 -4.512 1 84.56 308 ILE A CA 1
ATOM 2497 C C . ILE A 1 308 ? -7.594 18.5 -5.539 1 84.56 308 ILE A C 1
ATOM 2499 O O . ILE A 1 308 ? -8.055 19.609 -5.262 1 84.56 308 ILE A O 1
ATOM 2503 N N . THR A 1 309 ? -6.969 18.375 -6.781 1 78.69 309 THR A N 1
ATOM 2504 C CA . THR A 1 309 ? -6.777 19.406 -7.797 1 78.69 309 THR A CA 1
ATOM 2505 C C . THR A 1 309 ? -8.125 19.859 -8.359 1 78.69 309 THR A C 1
ATOM 2507 O O . THR A 1 309 ? -8.367 21.062 -8.5 1 78.69 309 THR A O 1
ATOM 2510 N N . TYR A 1 310 ? -9.039 18.953 -8.703 1 79.88 310 TYR A N 1
ATOM 2511 C CA . TYR A 1 310 ? -10.32 19.359 -9.266 1 79.88 310 TYR A CA 1
ATOM 2512 C C . TYR A 1 310 ? -11.461 19.047 -8.305 1 79.88 310 TYR A C 1
ATOM 2514 O O . TYR A 1 310 ? -12.469 18.438 -8.695 1 79.88 310 TYR A O 1
ATOM 2522 N N . ALA A 1 311 ? -11.227 19.719 -7.129 1 83 311 ALA A N 1
ATOM 2523 C CA . ALA A 1 311 ? -12.242 19.469 -6.109 1 83 311 ALA A CA 1
ATOM 2524 C C . ALA A 1 311 ? -13.469 20.344 -6.336 1 83 311 ALA A C 1
ATOM 2526 O O . ALA A 1 311 ? -13.352 21.5 -6.742 1 83 311 ALA A O 1
ATOM 2527 N N . VAL A 1 312 ? -14.633 19.812 -6.164 1 85.88 312 VAL A N 1
ATOM 2528 C CA . VAL A 1 312 ? -15.883 20.547 -6.262 1 85.88 312 VAL A CA 1
ATOM 2529 C C . VAL A 1 312 ? -16.047 21.453 -5.039 1 85.88 312 VAL A C 1
ATOM 2531 O O . VAL A 1 312 ? -15.867 21 -3.902 1 85.88 312 VAL A O 1
ATOM 2534 N N . PRO A 1 313 ? -16.312 22.797 -5.258 1 92.19 313 PRO A N 1
ATOM 2535 C CA . PRO A 1 313 ? -16.453 23.719 -4.129 1 92.19 313 PRO A CA 1
ATOM 2536 C C . PRO A 1 313 ? -17.609 23.344 -3.205 1 92.19 313 PRO A C 1
ATOM 2538 O O . PRO A 1 313 ? -18.672 22.906 -3.676 1 92.19 313 PRO A O 1
ATOM 2541 N N . LEU A 1 314 ? -17.406 23.469 -1.976 1 92.38 314 LEU A N 1
ATOM 2542 C CA . LEU A 1 314 ? -18.375 23.125 -0.942 1 92.38 314 LEU A CA 1
ATOM 2543 C C . LEU A 1 314 ? -18.984 24.391 -0.327 1 92.38 314 LEU A C 1
ATOM 2545 O O . LEU A 1 314 ? -18.266 25.297 0.078 1 92.38 314 LEU A O 1
ATOM 2549 N N . ASN A 1 315 ? -20.266 24.5 -0.397 1 94.06 315 ASN A N 1
ATOM 2550 C CA . ASN A 1 315 ? -21 25.484 0.407 1 94.06 315 ASN A CA 1
ATOM 2551 C C . ASN A 1 315 ? -21.562 24.859 1.674 1 94.06 315 ASN A C 1
ATOM 2553 O O . ASN A 1 315 ? -22.328 23.891 1.602 1 94.06 315 ASN A O 1
ATOM 2557 N N . PHE A 1 316 ? -21.219 25.422 2.814 1 95.12 316 PHE A N 1
ATOM 2558 C CA . PHE A 1 316 ? -21.5 24.781 4.094 1 95.12 316 PHE A CA 1
ATOM 2559 C C . PHE A 1 316 ? -21.766 25.812 5.176 1 95.12 316 PHE A C 1
ATOM 2561 O O . PHE A 1 316 ? -21.125 26.875 5.203 1 95.12 316 PHE A O 1
ATOM 2568 N N . GLU A 1 317 ? -22.719 25.547 6.004 1 96.06 317 GLU A N 1
ATOM 2569 C CA . GLU A 1 317 ? -23.031 26.438 7.113 1 96.06 317 GLU A CA 1
ATOM 2570 C C . GLU A 1 317 ? -23.547 25.672 8.32 1 96.06 317 GLU A C 1
ATOM 2572 O O . GLU A 1 317 ? -24.344 24.75 8.18 1 96.06 317 GLU A O 1
ATOM 2577 N N . ILE A 1 318 ? -23.078 26.031 9.555 1 96.62 318 ILE A N 1
ATOM 2578 C CA . ILE A 1 318 ? -23.531 25.391 10.781 1 96.62 318 ILE A CA 1
ATOM 2579 C C . ILE A 1 318 ? -23.266 26.312 11.977 1 96.62 318 ILE A C 1
ATOM 2581 O O . ILE A 1 318 ? -22.359 27.141 11.938 1 96.62 318 ILE A O 1
ATOM 2585 N N . GLY A 1 319 ? -24.062 26.219 13.07 1 93.81 319 GLY A N 1
ATOM 2586 C CA . GLY A 1 319 ? -23.797 26.922 14.312 1 93.81 319 GLY A CA 1
ATOM 2587 C C . GLY A 1 319 ? -24.672 28.156 14.5 1 93.81 319 GLY A C 1
ATOM 2588 O O . GLY A 1 319 ? -24.594 28.812 15.539 1 93.81 319 GLY A O 1
ATOM 2589 N N . LYS A 1 320 ? -25.406 28.484 13.477 1 91.62 320 LYS A N 1
ATOM 2590 C CA . LYS A 1 320 ? -26.297 29.625 13.578 1 91.62 320 LYS A CA 1
ATOM 2591 C C . LYS A 1 320 ? -27.734 29.188 13.883 1 91.62 320 LYS A C 1
ATOM 2593 O O . LYS A 1 320 ? -28.203 29.312 15.016 1 91.62 320 LYS A O 1
ATOM 2598 N N . ASN A 1 321 ? -28.344 28.391 12.914 1 90.81 321 ASN A N 1
ATOM 2599 C CA . ASN A 1 321 ? -29.734 27.953 13.047 1 90.81 321 ASN A CA 1
ATOM 2600 C C . ASN A 1 321 ? -29.828 26.547 13.617 1 90.81 321 ASN A C 1
ATOM 2602 O O . ASN A 1 321 ? -30.875 26.141 14.117 1 90.81 321 ASN A O 1
ATOM 2606 N N . TYR A 1 322 ? -28.875 25.875 13.492 1 93.5 322 TYR A N 1
ATOM 2607 C CA . TYR A 1 322 ? -28.766 24.516 14 1 93.5 322 TYR A CA 1
ATOM 2608 C C . TYR A 1 322 ? -27.344 24.203 14.438 1 93.5 322 TYR A C 1
ATOM 2610 O O . TYR A 1 322 ? -26.422 24.953 14.117 1 93.5 322 TYR A O 1
ATOM 2618 N N . ARG A 1 323 ? -27.188 23.125 15.211 1 95.69 323 ARG A N 1
ATOM 2619 C CA . ARG A 1 323 ? -25.875 22.766 15.75 1 95.69 323 ARG A CA 1
ATOM 2620 C C . ARG A 1 323 ? -25.422 21.406 15.258 1 95.69 323 ARG A C 1
ATOM 2622 O O . ARG A 1 323 ? -24.266 21.031 15.43 1 95.69 323 ARG A O 1
ATOM 2629 N N . THR A 1 324 ? -26.391 20.672 14.766 1 97 324 THR A N 1
ATOM 2630 C CA . THR A 1 324 ? -26.078 19.344 14.242 1 97 324 THR A CA 1
ATOM 2631 C C . THR A 1 324 ? -26.594 19.188 12.82 1 97 324 THR A C 1
ATOM 2633 O O . THR A 1 324 ? -27.75 19.484 12.539 1 97 324 THR A O 1
ATOM 2636 N N . LEU A 1 325 ? -25.719 18.844 11.906 1 96.62 325 LEU A N 1
ATOM 2637 C CA . LEU A 1 325 ? -26.062 18.609 10.508 1 96.62 325 LEU A CA 1
ATOM 2638 C C . LEU A 1 325 ? -25.969 17.125 10.156 1 96.62 325 LEU A C 1
ATOM 2640 O O . LEU A 1 325 ? -24.922 16.5 10.344 1 96.62 325 LEU A O 1
ATOM 2644 N N . ILE A 1 326 ? -27.094 16.578 9.695 1 95.06 326 ILE A N 1
ATOM 2645 C CA . ILE A 1 326 ? -27.156 15.172 9.297 1 95.06 326 ILE A CA 1
ATOM 2646 C C . ILE A 1 326 ? -27.156 15.07 7.77 1 95.06 326 ILE A C 1
ATOM 2648 O O . ILE A 1 326 ? -28.109 15.5 7.117 1 95.06 326 ILE A O 1
ATOM 2652 N N . ILE A 1 327 ? -26.094 14.516 7.242 1 91.5 327 ILE A N 1
ATOM 2653 C CA . ILE A 1 327 ? -25.953 14.398 5.797 1 91.5 327 ILE A CA 1
ATOM 2654 C C . ILE A 1 327 ? -26.375 13 5.352 1 91.5 327 ILE A C 1
ATOM 2656 O O . ILE A 1 327 ? -25.875 11.992 5.867 1 91.5 327 ILE A O 1
ATOM 2660 N N . THR A 1 328 ? -27.359 13.016 4.492 1 83.75 328 THR A N 1
ATOM 2661 C CA . THR A 1 328 ? -27.828 11.742 3.957 1 83.75 328 THR A CA 1
ATOM 2662 C C . THR A 1 328 ? -27.484 11.617 2.475 1 83.75 328 THR A C 1
ATOM 2664 O O . THR A 1 328 ? -27.188 12.617 1.814 1 83.75 328 THR A O 1
ATOM 2667 N N . GLY A 1 329 ? -27.469 10.461 2.002 1 71.62 329 GLY A N 1
ATOM 2668 C CA . GLY A 1 329 ? -27.172 10.211 0.6 1 71.62 329 GLY A CA 1
ATOM 2669 C C . GLY A 1 329 ? -26.422 8.914 0.37 1 71.62 329 GLY A C 1
ATOM 2670 O O . GLY A 1 329 ? -26.078 8.203 1.323 1 71.62 329 GLY A O 1
ATOM 2671 N N . PRO A 1 330 ? -26.312 8.664 -0.876 1 62.69 330 PRO A N 1
ATOM 2672 C CA . PRO A 1 330 ? -25.609 7.418 -1.196 1 62.69 330 PRO A CA 1
ATOM 2673 C C . PRO A 1 330 ? -24.125 7.457 -0.803 1 62.69 330 PRO A C 1
ATOM 2675 O O . PRO A 1 330 ? -23.562 8.539 -0.604 1 62.69 330 PRO A O 1
ATOM 2678 N N . ASN A 1 331 ? -23.469 6.375 -0.328 1 56.72 331 ASN A N 1
ATOM 2679 C CA . ASN A 1 331 ? -22.078 6.301 0.13 1 56.72 331 ASN A CA 1
ATOM 2680 C C . ASN A 1 331 ? -21.125 6.895 -0.892 1 56.72 331 ASN A C 1
ATOM 2682 O O . ASN A 1 331 ? -20.094 7.477 -0.523 1 56.72 331 ASN A O 1
ATOM 2686 N N . ALA A 1 332 ? -21.547 6.852 -2.1 1 53.66 332 ALA A N 1
ATOM 2687 C CA . ALA A 1 332 ? -20.672 7.32 -3.166 1 53.66 332 ALA A CA 1
ATOM 2688 C C . ALA A 1 332 ? -20.875 8.812 -3.432 1 53.66 332 ALA A C 1
ATOM 2690 O O . ALA A 1 332 ? -20.312 9.359 -4.387 1 53.66 332 ALA A O 1
ATOM 2691 N N . GLY A 1 333 ? -21.531 9.438 -2.58 1 61.72 333 GLY A N 1
ATOM 2692 C CA . GLY A 1 333 ? -21.922 10.797 -2.906 1 61.72 333 GLY A CA 1
ATOM 2693 C C . GLY A 1 333 ? -20.938 11.844 -2.42 1 61.72 333 GLY A C 1
ATOM 2694 O O . GLY A 1 333 ? -21.156 13.039 -2.623 1 61.72 333 GLY A O 1
ATOM 2695 N N . GLY A 1 334 ? -19.844 11.375 -1.792 1 73.31 334 GLY A N 1
ATOM 2696 C CA . GLY A 1 334 ? -18.891 12.367 -1.321 1 73.31 334 GLY A CA 1
ATOM 2697 C C . GLY A 1 334 ? -19.141 12.797 0.115 1 73.31 334 GLY A C 1
ATOM 2698 O O . GLY A 1 334 ? -18.656 13.852 0.544 1 73.31 334 GLY A O 1
ATOM 2699 N N . LYS A 1 335 ? -19.906 11.953 0.891 1 79.75 335 LYS A N 1
ATOM 2700 C CA . LYS A 1 335 ? -20.219 12.297 2.277 1 79.75 335 LYS A CA 1
ATOM 2701 C C . LYS A 1 335 ? -18.938 12.43 3.107 1 79.75 335 LYS A C 1
ATOM 2703 O O . LYS A 1 335 ? -18.781 13.391 3.857 1 79.75 335 LYS A O 1
ATOM 2708 N N . THR A 1 336 ? -18.094 11.523 2.865 1 83.25 336 THR A N 1
ATOM 2709 C CA . THR A 1 336 ? -16.859 11.5 3.621 1 83.25 336 THR A CA 1
ATOM 2710 C C . THR A 1 336 ? -15.977 12.695 3.252 1 83.25 336 THR A C 1
ATOM 2712 O O . THR A 1 336 ? -15.297 13.266 4.113 1 83.25 336 THR A O 1
ATOM 2715 N N . VAL A 1 337 ? -16.031 13.133 2.023 1 84.75 337 VAL A N 1
ATOM 2716 C CA . VAL A 1 337 ? -15.219 14.258 1.557 1 84.75 337 VAL A CA 1
ATOM 2717 C C . VAL A 1 337 ? -15.688 15.547 2.227 1 84.75 337 VAL A C 1
ATOM 2719 O O . VAL A 1 337 ? -14.875 16.422 2.549 1 84.75 337 VAL A O 1
ATOM 2722 N N . VAL A 1 338 ? -16.938 15.633 2.406 1 89.88 338 VAL A N 1
ATOM 2723 C CA . VAL A 1 338 ? -17.484 16.812 3.059 1 89.88 338 VAL A CA 1
ATOM 2724 C C . VAL A 1 338 ? -16.969 16.906 4.492 1 89.88 338 VAL A C 1
ATOM 2726 O O . VAL A 1 338 ? -16.516 17.969 4.93 1 89.88 338 VAL A O 1
ATOM 2729 N N . LEU A 1 339 ? -17 15.75 5.203 1 92.88 339 LEU A N 1
ATOM 2730 C CA . LEU A 1 339 ? -16.5 15.703 6.578 1 92.88 339 LEU A CA 1
ATOM 2731 C C . LEU A 1 339 ? -15.031 16.078 6.645 1 92.88 339 LEU A C 1
ATOM 2733 O O . LEU A 1 339 ? -14.633 16.922 7.449 1 92.88 339 LEU A O 1
ATOM 2737 N N . LYS A 1 340 ? -14.273 15.531 5.742 1 92.44 340 LYS A N 1
ATOM 2738 C CA . LYS A 1 340 ? -12.836 15.781 5.723 1 92.44 340 LYS A CA 1
ATOM 2739 C C . LYS A 1 340 ? -12.539 17.234 5.34 1 92.44 340 LYS A C 1
ATOM 2741 O O . LYS A 1 340 ? -11.602 17.828 5.863 1 92.44 340 LYS A O 1
ATOM 2746 N N . ASN A 1 341 ? -13.312 17.734 4.422 1 94.56 341 ASN A N 1
ATOM 2747 C CA . ASN A 1 341 ? -13.125 19.125 3.996 1 94.56 341 ASN A CA 1
ATOM 2748 C C . ASN A 1 341 ? -13.352 20.094 5.145 1 94.56 341 ASN A C 1
ATOM 2750 O O . ASN A 1 341 ? -12.5 20.938 5.43 1 94.56 341 ASN A O 1
ATOM 2754 N N . VAL A 1 342 ? -14.461 19.906 5.855 1 96.56 342 VAL A N 1
ATOM 2755 C CA . VAL A 1 342 ? -14.789 20.781 6.977 1 96.56 342 VAL A CA 1
ATOM 2756 C C . VAL A 1 342 ? -13.711 20.672 8.055 1 96.56 342 VAL A C 1
ATOM 2758 O O . VAL A 1 342 ? -13.234 21.688 8.57 1 96.56 342 VAL A O 1
ATOM 2761 N N . GLY A 1 343 ? -13.328 19.453 8.336 1 97 343 GLY A N 1
ATOM 2762 C CA . GLY A 1 343 ? -12.312 19.234 9.344 1 97 343 GLY A CA 1
ATOM 2763 C C . GLY A 1 343 ? -10.961 19.812 8.977 1 97 343 GLY A C 1
ATOM 2764 O O . GLY A 1 343 ? -10.336 20.516 9.781 1 97 343 GLY A O 1
ATOM 2765 N N . LEU A 1 344 ? -10.57 19.594 7.77 1 96.94 344 LEU A N 1
ATOM 2766 C CA . LEU A 1 344 ? -9.242 20.016 7.328 1 96.94 344 LEU A CA 1
ATOM 2767 C C . LEU A 1 344 ? -9.164 21.531 7.223 1 96.94 344 LEU A C 1
ATOM 2769 O O . LEU A 1 344 ? -8.164 22.141 7.609 1 96.94 344 LEU A O 1
ATOM 2773 N N . LEU A 1 345 ? -10.172 22.188 6.719 1 97.94 345 LEU A N 1
ATOM 2774 C CA . LEU A 1 345 ? -10.188 23.641 6.625 1 97.94 345 LEU A CA 1
ATOM 2775 C C . LEU A 1 345 ? -10.125 24.281 8.008 1 97.94 345 LEU A C 1
ATOM 2777 O O . LEU A 1 345 ? -9.438 25.281 8.203 1 97.94 345 LEU A O 1
ATOM 2781 N N . THR A 1 346 ? -10.805 23.672 8.914 1 98.12 346 THR A N 1
ATOM 2782 C CA . THR A 1 346 ? -10.781 24.172 10.281 1 98.12 346 THR A CA 1
ATOM 2783 C C . THR A 1 346 ? -9.375 24.062 10.875 1 98.12 346 THR A C 1
ATOM 2785 O O . THR A 1 346 ? -8.867 25.016 11.469 1 98.12 346 THR A O 1
ATOM 2788 N N . LEU A 1 347 ? -8.789 22.922 10.656 1 97.81 347 LEU A N 1
ATOM 2789 C CA . LEU A 1 347 ? -7.43 22.703 11.148 1 97.81 347 LEU A CA 1
ATOM 2790 C C . LEU A 1 347 ? -6.445 23.656 10.469 1 97.81 347 LEU A C 1
ATOM 2792 O O . LEU A 1 347 ? -5.527 24.156 11.117 1 97.81 347 LEU A O 1
ATOM 2796 N N . ALA A 1 348 ? -6.629 23.844 9.219 1 98 348 ALA A N 1
ATOM 2797 C CA . ALA A 1 348 ? -5.766 24.75 8.461 1 98 348 ALA A CA 1
ATOM 2798 C C . ALA A 1 348 ? -5.82 26.172 9.031 1 98 348 ALA A C 1
ATOM 2800 O O . ALA A 1 348 ? -4.785 26.781 9.289 1 98 348 ALA A O 1
ATOM 2801 N N . VAL A 1 349 ? -6.977 26.656 9.32 1 98.19 349 VAL A N 1
ATOM 2802 C CA . VAL A 1 349 ? -7.168 28 9.852 1 98.19 349 VAL A CA 1
ATOM 2803 C C . VAL A 1 349 ? -6.535 28.094 11.242 1 98.19 349 VAL A C 1
ATOM 2805 O O . VAL A 1 349 ? -5.836 29.062 11.547 1 98.19 349 VAL A O 1
ATOM 2808 N N . GLN A 1 350 ? -6.734 27.031 11.992 1 97.56 350 GLN A N 1
ATOM 2809 C CA . GLN A 1 350 ? -6.199 27.016 13.352 1 97.56 350 GLN A CA 1
ATOM 2810 C C . GLN A 1 350 ? -4.676 26.922 13.336 1 97.56 350 GLN A C 1
ATOM 2812 O O . GLN A 1 350 ? -4.027 27.078 14.375 1 97.56 350 GLN A O 1
ATOM 2817 N N . SER A 1 351 ? -4.121 26.672 12.18 1 96.81 351 SER A N 1
ATOM 2818 C CA . SER A 1 351 ? -2.674 26.609 12.023 1 96.81 351 SER A CA 1
ATOM 2819 C C . SER A 1 351 ? -2.135 27.859 11.336 1 96.81 351 SER A C 1
ATOM 2821 O O . SER A 1 351 ? -0.933 27.953 11.086 1 96.81 351 SER A O 1
ATOM 2823 N N . GLY A 1 352 ? -3.031 28.766 11 1 97.12 352 GLY A N 1
ATOM 2824 C CA . GLY A 1 352 ? -2.629 30.016 10.391 1 97.12 352 GLY A CA 1
ATOM 2825 C C . GLY A 1 352 ? -2.469 29.922 8.883 1 97.12 352 GLY A C 1
ATOM 2826 O O . GLY A 1 352 ? -1.792 30.75 8.273 1 97.12 352 GLY A O 1
ATOM 2827 N N . PHE A 1 353 ? -3.037 28.938 8.297 1 97.88 353 PHE A N 1
ATOM 2828 C CA . PHE A 1 353 ? -2.996 28.781 6.844 1 97.88 353 PHE A CA 1
ATOM 2829 C C . PHE A 1 353 ? -4.211 29.422 6.191 1 97.88 353 PHE A C 1
ATOM 2831 O O . PHE A 1 353 ? -5.312 29.391 6.746 1 97.88 353 PHE A O 1
ATOM 2838 N N . HIS A 1 354 ? -3.947 30.031 5.055 1 98.06 354 HIS A N 1
ATOM 2839 C CA . HIS A 1 354 ? -5.082 30.406 4.219 1 98.06 354 HIS A CA 1
ATOM 2840 C C . HIS A 1 354 ? -5.781 29.172 3.662 1 98.06 354 HIS A C 1
ATOM 2842 O O . HIS A 1 354 ? -5.195 28.078 3.613 1 98.06 354 HIS A O 1
ATOM 2848 N N . ILE A 1 355 ? -7.043 29.312 3.336 1 98.06 355 ILE A N 1
ATOM 2849 C CA . ILE A 1 355 ? -7.797 28.156 2.846 1 98.06 355 ILE A CA 1
ATOM 2850 C C . ILE A 1 355 ? -8.398 28.484 1.48 1 98.06 355 ILE A C 1
ATOM 2852 O O . ILE A 1 355 ? -8.688 29.641 1.182 1 98.06 355 ILE A O 1
ATOM 2856 N N . PRO A 1 356 ? -8.516 27.438 0.628 1 97.75 356 PRO A N 1
ATOM 2857 C CA . PRO A 1 356 ? -9.148 27.641 -0.678 1 97.75 356 PRO A CA 1
ATOM 2858 C C . PRO A 1 356 ? -10.656 27.859 -0.577 1 97.75 356 PRO A C 1
ATOM 2860 O O . PRO A 1 356 ? -11.438 26.906 -0.691 1 97.75 356 PRO A O 1
ATOM 2863 N N . ALA A 1 357 ? -11.094 29 -0.365 1 97.62 357 ALA A N 1
ATOM 2864 C CA . ALA A 1 357 ? -12.484 29.422 -0.251 1 97.62 357 ALA A CA 1
ATOM 2865 C C . ALA A 1 357 ? -12.672 30.844 -0.769 1 97.62 357 ALA A C 1
ATOM 2867 O O . ALA A 1 357 ? -11.75 31.422 -1.343 1 97.62 357 ALA A O 1
ATOM 2868 N N . LYS A 1 358 ? -13.883 31.312 -0.691 1 97.25 358 LYS A N 1
ATOM 2869 C CA . LYS A 1 358 ? -14.172 32.656 -1.184 1 97.25 358 LYS A CA 1
ATOM 2870 C C . LYS A 1 358 ? -14.484 33.625 -0.034 1 97.25 358 LYS A C 1
ATOM 2872 O O . LYS A 1 358 ? -14.633 33.188 1.112 1 97.25 358 LYS A O 1
ATOM 2877 N N . GLU A 1 359 ? -14.539 34.875 -0.443 1 95.69 359 GLU A N 1
ATOM 2878 C CA . GLU A 1 359 ? -14.867 35.906 0.54 1 95.69 359 GLU A CA 1
ATOM 2879 C C . GLU A 1 359 ? -16.219 35.625 1.186 1 95.69 359 GLU A C 1
ATOM 2881 O O . GLU A 1 359 ? -17.156 35.219 0.514 1 95.69 359 GLU A O 1
ATOM 2886 N N . GLY A 1 360 ? -16.297 35.844 2.428 1 96.12 360 GLY A N 1
ATOM 2887 C CA . GLY A 1 360 ? -17.516 35.562 3.178 1 96.12 360 GLY A CA 1
ATOM 2888 C C . GLY A 1 360 ? -17.406 34.312 4.047 1 96.12 360 GLY A C 1
ATOM 2889 O O . GLY A 1 360 ? -18.281 34.062 4.875 1 96.12 360 GLY A O 1
ATOM 2890 N N . THR A 1 361 ? -16.344 33.625 3.879 1 97.94 361 THR A N 1
ATOM 2891 C CA . THR A 1 361 ? -16.094 32.406 4.676 1 97.94 361 THR A CA 1
ATOM 2892 C C . THR A 1 361 ? -15.727 32.781 6.109 1 97.94 361 THR A C 1
ATOM 2894 O O . THR A 1 361 ? -14.961 33.719 6.332 1 97.94 361 THR A O 1
ATOM 2897 N N . GLU A 1 362 ? -16.391 32.156 7.035 1 98.12 362 GLU A N 1
ATOM 2898 C CA . GLU A 1 362 ? -16.109 32.312 8.461 1 98.12 362 GLU A CA 1
ATOM 2899 C C . GLU A 1 362 ? -15.922 30.938 9.133 1 98.12 362 GLU A C 1
ATOM 2901 O O . GLU A 1 362 ? -16.719 30.031 8.93 1 98.12 362 GLU A O 1
ATOM 2906 N N . ILE A 1 363 ? -14.852 30.781 9.898 1 97.94 363 ILE A N 1
ATOM 2907 C CA . ILE A 1 363 ? -14.531 29.5 10.516 1 97.94 363 ILE A CA 1
ATOM 2908 C C . ILE A 1 363 ? -14.438 29.656 12.031 1 97.94 363 ILE A C 1
ATOM 2910 O O . ILE A 1 363 ? -13.805 30.594 12.523 1 97.94 363 ILE A O 1
ATOM 2914 N N . SER A 1 364 ? -15.039 28.812 12.711 1 97.62 364 SER A N 1
ATOM 2915 C CA . SER A 1 364 ? -14.906 28.781 14.164 1 97.62 364 SER A CA 1
ATOM 2916 C C . SER A 1 364 ? -13.703 27.938 14.586 1 97.62 364 SER A C 1
ATOM 2918 O O . SER A 1 364 ? -13.43 26.891 14.008 1 97.62 364 SER A O 1
ATOM 2920 N N . LEU A 1 365 ? -13.023 28.453 15.594 1 97 365 LEU A N 1
ATOM 2921 C CA . LEU A 1 365 ? -11.977 27.656 16.234 1 97 365 LEU A CA 1
ATOM 2922 C C . LEU A 1 365 ? -12.562 26.734 17.297 1 97 365 LEU A C 1
ATOM 2924 O O . LEU A 1 365 ? -13.547 27.078 17.953 1 97 365 LEU A O 1
ATOM 2928 N N . PHE A 1 366 ? -11.961 25.594 17.453 1 96.75 366 PHE A N 1
ATOM 2929 C CA . PHE A 1 366 ? -12.43 24.625 18.438 1 96.75 366 PHE A CA 1
ATOM 2930 C C . PHE A 1 366 ? -11.289 24.141 19.312 1 96.75 366 PHE A C 1
ATOM 2932 O O . PHE A 1 366 ? -10.156 23.984 18.828 1 96.75 366 PHE A O 1
ATOM 2939 N N . GLU A 1 367 ? -11.633 23.906 20.531 1 95.12 367 GLU A N 1
ATOM 2940 C CA . GLU A 1 367 ? -10.656 23.328 21.453 1 95.12 367 GLU A CA 1
ATOM 2941 C C . GLU A 1 367 ? -10.336 21.891 21.078 1 95.12 367 GLU A C 1
ATOM 2943 O O . GLU A 1 367 ? -9.18 21.469 21.141 1 95.12 367 GLU A O 1
ATOM 2948 N N . ASN A 1 368 ? -11.5 21.188 20.734 1 95.19 368 ASN A N 1
ATOM 2949 C CA . ASN A 1 368 ? -11.352 19.797 20.312 1 95.19 368 ASN A CA 1
ATOM 2950 C C . ASN A 1 368 ? -12.023 19.531 18.969 1 95.19 368 ASN A C 1
ATOM 2952 O O . ASN A 1 368 ? -13.094 20.094 18.688 1 95.19 368 ASN A O 1
ATOM 2956 N N . ILE A 1 369 ? -11.328 18.766 18.203 1 96.75 369 ILE A N 1
ATOM 2957 C CA . ILE A 1 369 ? -11.898 18.219 16.969 1 96.75 369 ILE A CA 1
ATOM 2958 C C . ILE A 1 369 ? -11.766 16.703 16.953 1 96.75 369 ILE A C 1
ATOM 2960 O O . ILE A 1 369 ? -10.656 16.172 17.078 1 96.75 369 ILE A O 1
ATOM 2964 N N . PHE A 1 370 ? -12.891 16.047 16.922 1 96.12 370 PHE A N 1
ATOM 2965 C CA . PHE A 1 370 ? -12.867 14.594 16.906 1 96.12 370 PHE A CA 1
ATOM 2966 C C . PHE A 1 370 ? -13.523 14.055 15.633 1 96.12 370 PHE A C 1
ATOM 2968 O O . PHE A 1 370 ? -14.484 14.641 15.125 1 96.12 370 PHE A O 1
ATOM 2975 N N . VAL A 1 371 ? -12.961 12.969 15.164 1 94.75 371 VAL A N 1
ATOM 2976 C CA . VAL A 1 371 ? -13.477 12.352 13.945 1 94.75 371 VAL A CA 1
ATOM 2977 C C . VAL A 1 371 ? -13.648 10.852 14.164 1 94.75 371 VAL A C 1
ATOM 2979 O O . VAL A 1 371 ? -12.836 10.219 14.852 1 94.75 371 VAL A O 1
ATOM 2982 N N . ASP A 1 372 ? -14.703 10.297 13.695 1 91.94 372 ASP A N 1
ATOM 2983 C CA . ASP A 1 372 ? -14.898 8.859 13.57 1 91.94 372 ASP A CA 1
ATOM 2984 C C . ASP A 1 372 ? -15.203 8.469 12.125 1 91.94 372 ASP A C 1
ATOM 2986 O O . ASP A 1 372 ? -16.359 8.422 11.719 1 91.94 372 ASP A O 1
ATOM 2990 N N . ILE A 1 373 ? -14.039 8.25 11.336 1 81.81 373 ILE A N 1
ATOM 2991 C CA . ILE A 1 373 ? -14.148 7.91 9.922 1 81.81 373 ILE A CA 1
ATOM 2992 C C . ILE A 1 373 ? -13.508 6.547 9.672 1 81.81 373 ILE A C 1
ATOM 2994 O O . ILE A 1 373 ? -12.414 6.266 10.156 1 81.81 373 ILE A O 1
ATOM 2998 N N . GLY A 1 374 ? -14.078 5.258 9.289 1 60.94 374 GLY A N 1
ATOM 2999 C CA . GLY A 1 374 ? -13.797 3.832 9.367 1 60.94 374 GLY A CA 1
ATOM 3000 C C . GLY A 1 374 ? -12.906 3.336 8.242 1 60.94 374 GLY A C 1
ATOM 3001 O O . GLY A 1 374 ? -13.406 2.867 7.219 1 60.94 374 GLY A O 1
ATOM 3002 N N . ASP A 1 375 ? -11.953 3.645 7.551 1 50.31 375 ASP A N 1
ATOM 3003 C CA . ASP A 1 375 ? -11.453 2.828 6.449 1 50.31 375 ASP A CA 1
ATOM 3004 C C . ASP A 1 375 ? -10.648 1.639 6.969 1 50.31 375 ASP A C 1
ATOM 3006 O O . ASP A 1 375 ? -10 0.935 6.191 1 50.31 375 ASP A O 1
ATOM 3010 N N . ASN A 1 376 ? -10.461 1.384 8.297 1 45.66 376 ASN A N 1
ATOM 3011 C CA . ASN A 1 376 ? -9.352 0.454 8.453 1 45.66 376 ASN A CA 1
ATOM 3012 C C . ASN A 1 376 ? -9.797 -0.992 8.258 1 45.66 376 ASN A C 1
ATOM 3014 O O . ASN A 1 376 ? -10.047 -1.706 9.234 1 45.66 376 ASN A O 1
ATOM 3018 N N . GLN A 1 377 ? -10.438 -1.306 7.055 1 44.75 377 GLN A N 1
ATOM 3019 C CA . GLN A 1 377 ? -10.914 -2.668 6.855 1 44.75 377 GLN A CA 1
ATOM 3020 C C . GLN A 1 377 ? -9.758 -3.643 6.676 1 44.75 377 GLN A C 1
ATOM 3022 O O . GLN A 1 377 ? -9.469 -4.066 5.555 1 44.75 377 GLN A O 1
ATOM 3027 N N . SER A 1 378 ? -8.688 -3.697 7.328 1 43.66 378 SER A N 1
ATOM 3028 C CA . SER A 1 378 ? -7.789 -4.816 7.078 1 43.66 378 SER A CA 1
ATOM 3029 C C . SER A 1 378 ? -8.398 -6.133 7.555 1 43.66 378 SER A C 1
ATOM 3031 O O . SER A 1 378 ? -9.07 -6.172 8.586 1 43.66 378 SER A O 1
ATOM 3033 N N . ILE A 1 379 ? -8.695 -7.109 6.699 1 42.66 379 ILE A N 1
ATOM 3034 C CA . ILE A 1 379 ? -9.148 -8.477 6.938 1 42.66 379 ILE A CA 1
ATOM 3035 C C . ILE A 1 379 ? -8.57 -8.977 8.258 1 42.66 379 ILE A C 1
ATOM 3037 O O . ILE A 1 379 ? -9.25 -9.695 9.008 1 42.66 379 ILE A O 1
ATOM 3041 N N . GLU A 1 380 ? -7.258 -8.789 8.492 1 43.28 380 GLU A N 1
ATOM 3042 C CA . GLU A 1 380 ? -6.551 -9.336 9.641 1 43.28 380 GLU A CA 1
ATOM 3043 C C . GLU A 1 380 ? -7.184 -8.867 10.953 1 43.28 380 GLU A C 1
ATOM 3045 O O . GLU A 1 380 ? -7.109 -9.562 11.961 1 43.28 380 GLU A O 1
ATOM 3050 N N . ASN A 1 381 ? -7.957 -7.695 10.945 1 43.16 381 ASN A N 1
ATOM 3051 C CA . ASN A 1 381 ? -8.492 -7.203 12.211 1 43.16 381 ASN A CA 1
ATOM 3052 C C . ASN A 1 381 ? -9.961 -6.82 12.086 1 43.16 381 ASN A C 1
ATOM 3054 O O . ASN A 1 381 ? -10.336 -5.676 12.344 1 43.16 381 ASN A O 1
ATOM 3058 N N . ALA A 1 382 ? -10.922 -7.504 11.461 1 43.78 382 ALA A N 1
ATOM 3059 C CA . ALA A 1 382 ? -12.32 -7.207 11.148 1 43.78 382 ALA A CA 1
ATOM 3060 C C . ALA A 1 382 ? -13.109 -6.93 12.422 1 43.78 382 ALA A C 1
ATOM 3062 O O . ALA A 1 382 ? -13.992 -6.066 12.43 1 43.78 382 ALA A O 1
ATOM 3063 N N . LEU A 1 383 ? -13.242 -8.047 13.438 1 44.28 383 LEU A N 1
ATOM 3064 C CA . LEU A 1 383 ? -13.945 -7.879 14.695 1 44.28 383 LEU A CA 1
ATOM 3065 C C . LEU A 1 383 ? -13.859 -6.438 15.18 1 44.28 383 LEU A C 1
ATOM 3067 O O . LEU A 1 383 ? -14.836 -5.887 15.703 1 44.28 383 LEU A O 1
ATOM 3071 N N . SER A 1 384 ? -12.781 -5.816 14.734 1 56.47 384 SER A N 1
ATOM 3072 C CA . SER A 1 384 ? -12.102 -4.668 15.312 1 56.47 384 SER A CA 1
ATOM 3073 C C . SER A 1 384 ? -12.664 -3.357 14.773 1 56.47 384 SER A C 1
ATOM 3075 O O . SER A 1 384 ? -12.461 -2.297 15.375 1 56.47 384 SER A O 1
ATOM 3077 N N . THR A 1 385 ? -13.812 -3.758 13.805 1 63.62 385 THR A N 1
ATOM 3078 C CA . THR A 1 385 ? -14.125 -2.451 13.242 1 63.62 385 THR A CA 1
ATOM 3079 C C . THR A 1 385 ? -15.203 -1.752 14.062 1 63.62 385 THR A C 1
ATOM 3081 O O . THR A 1 385 ? -15.039 -0.599 14.461 1 63.62 385 THR A O 1
ATOM 3084 N N . PHE A 1 386 ? -16.422 -2.57 14.523 1 72.31 386 PHE A N 1
ATOM 3085 C CA . PHE A 1 386 ? -17.469 -1.928 15.297 1 72.31 386 PHE A CA 1
ATOM 3086 C C . PHE A 1 386 ? -16.969 -1.551 16.688 1 72.31 386 PHE A C 1
ATOM 3088 O O . PHE A 1 386 ? -17.219 -0.439 17.156 1 72.31 386 PHE A O 1
ATOM 3095 N N . SER A 1 387 ? -16.312 -2.535 17.219 1 75.88 387 SER A N 1
ATOM 3096 C CA . SER A 1 387 ? -15.797 -2.291 18.562 1 75.88 387 SER A CA 1
ATOM 3097 C C . SER A 1 387 ? -14.828 -1.108 18.578 1 75.88 387 SER A C 1
ATOM 3099 O O . SER A 1 387 ? -14.805 -0.329 19.531 1 75.88 387 SER A O 1
ATOM 3101 N N . SER A 1 388 ? -14.141 -1.033 17.5 1 78.19 388 SER A N 1
ATOM 3102 C CA . SER A 1 388 ? -13.195 0.074 17.406 1 78.19 388 SER A CA 1
ATOM 3103 C C . SER A 1 388 ? -13.922 1.407 17.25 1 78.19 388 SER A C 1
ATOM 3105 O O . SER A 1 388 ? -13.539 2.398 17.875 1 78.19 388 SER A O 1
ATOM 3107 N N . HIS A 1 389 ? -15.008 1.405 16.5 1 83.81 389 HIS A N 1
ATOM 3108 C CA . HIS A 1 389 ? -15.812 2.611 16.328 1 83.81 389 HIS A CA 1
ATOM 3109 C C . HIS A 1 389 ? -16.453 3.033 17.641 1 83.81 389 HIS A C 1
ATOM 3111 O O . HIS A 1 389 ? -16.422 4.211 18.016 1 83.81 389 HIS A O 1
ATOM 3117 N N . VAL A 1 390 ? -16.953 2.035 18.312 1 87.19 390 VAL A N 1
ATOM 3118 C CA . VAL A 1 390 ? -17.672 2.33 19.547 1 87.19 390 VAL A CA 1
ATOM 3119 C C . VAL A 1 390 ? -16.688 2.787 20.625 1 87.19 390 VAL A C 1
ATOM 3121 O O . VAL A 1 390 ? -17 3.678 21.422 1 87.19 390 VAL A O 1
ATOM 3124 N N . SER A 1 391 ? -15.578 2.156 20.609 1 87.75 391 SER A N 1
ATOM 3125 C CA . SER A 1 391 ? -14.547 2.59 21.547 1 87.75 391 SER A CA 1
ATOM 3126 C C . SER A 1 391 ? -14.141 4.039 21.297 1 87.75 391 SER A C 1
ATOM 3128 O O . SER A 1 391 ? -13.969 4.812 22.234 1 87.75 391 SER A O 1
ATOM 3130 N N . ASN A 1 392 ? -13.977 4.371 20.094 1 90.31 392 ASN A N 1
ATOM 3131 C CA . ASN A 1 392 ? -13.656 5.746 19.719 1 90.31 392 ASN A CA 1
ATOM 3132 C C . ASN A 1 392 ? -14.773 6.707 20.125 1 90.31 392 ASN A C 1
ATOM 3134 O O . ASN A 1 392 ? -14.5 7.797 20.641 1 90.31 392 ASN A O 1
ATOM 3138 N N . LEU A 1 393 ? -15.992 6.277 19.906 1 93.25 393 LEU A N 1
ATOM 3139 C CA . LEU A 1 393 ? -17.125 7.105 20.266 1 93.25 393 LEU A CA 1
ATOM 3140 C C . LEU A 1 393 ? -17.172 7.332 21.781 1 93.25 393 LEU A C 1
ATOM 3142 O O . LEU A 1 393 ? -17.469 8.438 22.234 1 93.25 393 LEU A O 1
ATOM 3146 N N . ALA A 1 394 ? -16.875 6.289 22.469 1 93.81 394 ALA A N 1
ATOM 3147 C CA . ALA A 1 394 ? -16.844 6.414 23.922 1 93.81 394 ALA A CA 1
ATOM 3148 C C . ALA A 1 394 ? -15.812 7.457 24.359 1 93.81 394 ALA A C 1
ATOM 3150 O O . ALA A 1 394 ? -16.094 8.297 25.219 1 93.81 394 ALA A O 1
ATOM 3151 N N . ARG A 1 395 ? -14.672 7.383 23.781 1 93.44 395 ARG A N 1
ATOM 3152 C CA . ARG A 1 395 ? -13.625 8.352 24.062 1 93.44 395 ARG A CA 1
ATOM 3153 C C . ARG A 1 395 ? -14.07 9.766 23.703 1 93.44 395 ARG A C 1
ATOM 3155 O O . ARG A 1 395 ? -13.836 10.711 24.453 1 93.44 395 ARG A O 1
ATOM 3162 N N . ILE A 1 396 ? -14.711 9.93 22.578 1 94.94 396 ILE A N 1
ATOM 3163 C CA . ILE A 1 396 ? -15.164 11.227 22.094 1 94.94 396 ILE A CA 1
ATOM 3164 C C . ILE A 1 396 ? -16.203 11.805 23.047 1 94.94 396 ILE A C 1
ATOM 3166 O O . ILE A 1 396 ? -16.125 12.984 23.406 1 94.94 396 ILE A O 1
ATOM 3170 N N . ILE A 1 397 ? -17.094 10.953 23.469 1 96.25 397 ILE A N 1
ATOM 3171 C CA . ILE A 1 397 ? -18.156 11.398 24.375 1 96.25 397 ILE A CA 1
ATOM 3172 C C . ILE A 1 397 ? -17.547 11.898 25.672 1 96.25 397 ILE A C 1
ATOM 3174 O O . ILE A 1 397 ? -17.938 12.953 26.188 1 96.25 397 ILE A O 1
ATOM 3178 N N . LYS A 1 398 ? -16.547 11.219 26.156 1 94.62 398 LYS A N 1
ATOM 3179 C CA . LYS A 1 398 ? -15.906 11.539 27.422 1 94.62 398 LYS A CA 1
ATOM 3180 C C . LYS A 1 398 ? -15.148 12.859 27.328 1 94.62 398 LYS A C 1
ATOM 3182 O O . LYS A 1 398 ? -15.133 13.641 28.281 1 94.62 398 LYS A O 1
ATOM 3187 N N . ASN A 1 399 ? -14.633 13.211 26.172 1 94.62 399 ASN A N 1
ATOM 3188 C CA . ASN A 1 399 ? -13.719 14.344 26.047 1 94.62 399 ASN A CA 1
ATOM 3189 C C . ASN A 1 399 ? -14.375 15.523 25.344 1 94.62 399 ASN A C 1
ATOM 3191 O O . ASN A 1 399 ? -13.703 16.516 25.031 1 94.62 399 ASN A O 1
ATOM 3195 N N . SER A 1 400 ? -15.672 15.461 25.078 1 95.25 400 SER A N 1
ATOM 3196 C CA . SER A 1 400 ? -16.359 16.516 24.359 1 95.25 400 SER A CA 1
ATOM 3197 C C . SER A 1 400 ? -16.906 17.578 25.297 1 95.25 400 SER A C 1
ATOM 3199 O O . SER A 1 400 ? -17.266 17.281 26.438 1 95.25 400 SER A O 1
ATOM 3201 N N . ASN A 1 401 ? -16.906 18.828 24.844 1 94.31 401 ASN A N 1
ATOM 3202 C CA . ASN A 1 401 ? -17.469 19.969 25.562 1 94.31 401 ASN A CA 1
ATOM 3203 C C . ASN A 1 401 ? -18.109 20.969 24.609 1 94.31 401 ASN A C 1
ATOM 3205 O O . ASN A 1 401 ? -18.344 20.656 23.453 1 94.31 401 ASN A O 1
ATOM 3209 N N . LYS A 1 402 ? -18.375 22.172 25.078 1 93.81 402 LYS A N 1
ATOM 3210 C CA . LYS A 1 402 ? -19.109 23.141 24.297 1 93.81 402 LYS A CA 1
ATOM 3211 C C . LYS A 1 402 ? -18.266 23.703 23.172 1 93.81 402 LYS A C 1
ATOM 3213 O O . LYS A 1 402 ? -18.781 24.375 22.266 1 93.81 402 LYS A O 1
ATOM 3218 N N . SER A 1 403 ? -16.938 23.5 23.203 1 94.44 403 SER A N 1
ATOM 3219 C CA . SER A 1 403 ? -16.047 23.938 22.125 1 94.44 403 SER A CA 1
ATOM 3220 C C . SER A 1 403 ? -15.445 22.734 21.391 1 94.44 403 SER A C 1
ATOM 3222 O O . SER A 1 403 ? -14.227 22.625 21.281 1 94.44 403 SER A O 1
ATOM 3224 N N . THR A 1 404 ? -16.359 21.828 20.953 1 96.44 404 THR A N 1
ATOM 3225 C CA . THR A 1 404 ? -15.922 20.625 20.266 1 96.44 404 THR A CA 1
ATOM 3226 C C . THR A 1 404 ? -16.625 20.484 18.922 1 96.44 404 THR A C 1
ATOM 3228 O O . THR A 1 404 ? -17.844 20.656 18.828 1 96.44 404 THR A O 1
ATOM 3231 N N . LEU A 1 405 ? -15.836 20.281 17.875 1 97.69 405 LEU A N 1
ATOM 3232 C CA . LEU A 1 405 ? -16.359 19.922 16.562 1 97.69 405 LEU A CA 1
ATOM 3233 C C . LEU A 1 405 ? -16.297 18.406 16.359 1 97.69 405 LEU A C 1
ATOM 3235 O O . LEU A 1 405 ? -15.234 17.797 16.5 1 97.69 405 LEU A O 1
ATOM 3239 N N . LEU A 1 406 ? -17.484 17.844 16.062 1 98 406 LEU A N 1
ATOM 3240 C CA . LEU A 1 406 ? -17.562 16.391 15.891 1 98 406 LEU A CA 1
ATOM 3241 C C . LEU A 1 406 ? -17.906 16.031 14.453 1 98 406 LEU A C 1
ATOM 3243 O O . LEU A 1 406 ? -18.859 16.578 13.883 1 98 406 LEU A O 1
ATOM 3247 N N . LEU A 1 407 ? -17.125 15.133 13.859 1 97 407 LEU A N 1
ATOM 3248 C CA . LEU A 1 407 ? -17.328 14.641 12.508 1 97 407 LEU A CA 1
ATOM 3249 C C . LEU A 1 407 ? -17.5 13.125 12.5 1 97 407 LEU A C 1
ATOM 3251 O O . LEU A 1 407 ? -16.531 12.383 12.695 1 97 407 LEU A O 1
ATOM 3255 N N . PHE A 1 408 ? -18.734 12.656 12.234 1 95.19 408 PHE A N 1
ATOM 3256 C CA . PHE A 1 408 ? -19.031 11.227 12.281 1 95.19 408 PHE A CA 1
ATOM 3257 C C . PHE A 1 408 ? -19.422 10.711 10.898 1 95.19 408 PHE A C 1
ATOM 3259 O O . PHE A 1 408 ? -20.375 11.203 10.297 1 95.19 408 PHE A O 1
ATOM 3266 N N . ASP A 1 409 ? -18.703 9.727 10.469 1 90.25 409 ASP A N 1
ATOM 3267 C CA . ASP A 1 409 ? -19.062 9.062 9.211 1 90.25 409 ASP A CA 1
ATOM 3268 C C . ASP A 1 409 ? -19.844 7.777 9.469 1 90.25 409 ASP A C 1
ATOM 3270 O O . ASP A 1 409 ? -19.344 6.855 10.109 1 90.25 409 ASP A O 1
ATOM 3274 N N . GLU A 1 410 ? -21.031 7.754 9.023 1 85.75 410 GLU A N 1
ATOM 3275 C CA . GLU A 1 410 ? -21.891 6.582 9.125 1 85.75 410 GLU A CA 1
ATOM 3276 C C . GLU A 1 410 ? -22.031 6.125 10.578 1 85.75 410 GLU A C 1
ATOM 3278 O O . GLU A 1 410 ? -21.797 4.953 10.891 1 85.75 410 GLU A O 1
ATOM 3283 N N . ILE A 1 411 ? -22.484 7.016 11.398 1 88.69 411 ILE A N 1
ATOM 3284 C CA . ILE A 1 411 ? -22.609 6.754 12.828 1 88.69 411 ILE A CA 1
ATOM 3285 C C . ILE A 1 411 ? -23.609 5.637 13.062 1 88.69 411 ILE A C 1
ATOM 3287 O O . ILE A 1 411 ? -24.672 5.598 12.422 1 88.69 411 ILE A O 1
ATOM 3291 N N . GLY A 1 412 ? -23.25 4.688 13.906 1 84.62 412 GLY A N 1
ATOM 3292 C CA . GLY A 1 412 ? -24.141 3.598 14.281 1 84.62 412 GLY A CA 1
ATOM 3293 C C . GLY A 1 412 ? -24.094 2.438 13.305 1 84.62 412 GLY A C 1
ATOM 3294 O O . GLY A 1 412 ? -24.812 1.445 13.484 1 84.62 412 GLY A O 1
ATOM 3295 N N . SER A 1 413 ? -23.266 2.527 12.336 1 79.06 413 SER A N 1
ATOM 3296 C CA . SER A 1 413 ? -23.188 1.466 11.336 1 79.06 413 SER A CA 1
ATOM 3297 C C . SER A 1 413 ? -22.406 0.266 11.867 1 79.06 413 SER A C 1
ATOM 3299 O O . SER A 1 413 ? -21.75 0.353 12.906 1 79.06 413 SER A O 1
ATOM 3301 N N . GLY A 1 414 ? -22.547 -0.856 11.234 1 73.19 414 GLY A N 1
ATOM 3302 C CA . GLY A 1 414 ? -21.766 -2.033 11.578 1 73.19 414 GLY A CA 1
ATOM 3303 C C . GLY A 1 414 ? -22.516 -3.004 12.477 1 73.19 414 GLY A C 1
ATOM 3304 O O . GLY A 1 414 ? -21.922 -3.955 12.992 1 73.19 414 GLY A O 1
ATOM 3305 N N . THR A 1 415 ? -23.766 -2.709 12.781 1 78.06 415 THR A N 1
ATOM 3306 C CA . THR A 1 415 ? -24.625 -3.547 13.602 1 78.06 415 THR A CA 1
ATOM 3307 C C . THR A 1 415 ? -26.062 -3.559 13.055 1 78.06 415 THR A C 1
ATOM 3309 O O . THR A 1 415 ? -26.312 -3.076 11.945 1 78.06 415 THR A O 1
ATOM 3312 N N . GLU A 1 416 ? -26.875 -4.27 13.789 1 80.25 416 GLU A N 1
ATOM 3313 C CA . GLU A 1 416 ? -28.266 -4.285 13.383 1 80.25 416 GLU A CA 1
ATOM 3314 C C . GLU A 1 416 ? -28.828 -2.867 13.289 1 80.25 416 GLU A C 1
ATOM 3316 O O . GLU A 1 416 ? -28.688 -2.068 14.211 1 80.25 416 GLU A O 1
ATOM 3321 N N . PRO A 1 417 ? -29.516 -2.553 12.141 1 82.81 417 PRO A N 1
ATOM 3322 C CA . PRO A 1 417 ? -29.891 -1.176 11.836 1 82.81 417 PRO A CA 1
ATOM 3323 C C . PRO A 1 417 ? -30.75 -0.544 12.93 1 82.81 417 PRO A C 1
ATOM 3325 O O . PRO A 1 417 ? -30.578 0.63 13.258 1 82.81 417 PRO A O 1
ATOM 3328 N N . GLY A 1 418 ? -31.688 -1.247 13.469 1 83.88 418 GLY A N 1
ATOM 3329 C CA . GLY A 1 418 ? -32.531 -0.695 14.531 1 83.88 418 GLY A CA 1
ATOM 3330 C C . GLY A 1 418 ? -31.719 -0.309 15.766 1 83.88 418 GLY A C 1
ATOM 3331 O O . GLY A 1 418 ? -31.906 0.78 16.312 1 83.88 418 GLY A O 1
ATOM 3332 N N . GLU A 1 419 ? -30.859 -1.171 16.156 1 86.12 419 GLU A N 1
ATOM 3333 C CA . GLU A 1 419 ? -30 -0.919 17.312 1 86.12 419 GLU A CA 1
ATOM 3334 C C . GLU A 1 419 ? -29 0.198 17.016 1 86.12 419 GLU A C 1
ATOM 3336 O O . GLU A 1 419 ? -28.781 1.075 17.859 1 86.12 419 GLU A O 1
ATOM 3341 N N . GLY A 1 420 ? -28.516 0.1 15.891 1 88.31 420 GLY A N 1
ATOM 3342 C CA . GLY A 1 420 ? -27.531 1.097 15.492 1 88.31 420 GLY A CA 1
ATOM 3343 C C . GLY A 1 420 ? -28.109 2.5 15.422 1 88.31 420 GLY A C 1
ATOM 3344 O O . GLY A 1 420 ? -27.484 3.455 15.891 1 88.31 420 GLY A O 1
ATOM 3345 N N . ALA A 1 421 ? -29.266 2.645 14.836 1 90.75 421 ALA A N 1
ATOM 3346 C CA . ALA A 1 421 ? -29.922 3.945 14.727 1 90.75 421 ALA A CA 1
ATOM 3347 C C . ALA A 1 421 ? -30.266 4.504 16.094 1 90.75 421 ALA A C 1
ATOM 3349 O O . ALA A 1 421 ? -30.062 5.691 16.359 1 90.75 421 ALA A O 1
ATOM 3350 N N . ALA A 1 422 ? -30.781 3.635 16.922 1 92.56 422 ALA A N 1
ATOM 3351 C CA . ALA A 1 422 ? -31.156 4.055 18.281 1 92.56 422 ALA A CA 1
ATOM 3352 C C . ALA A 1 422 ? -29.938 4.531 19.062 1 92.56 422 ALA A C 1
ATOM 3354 O O . ALA A 1 422 ? -29.984 5.566 19.734 1 92.56 422 ALA A O 1
ATOM 3355 N N . LEU A 1 423 ? -28.922 3.758 18.969 1 92.44 423 LEU A N 1
ATOM 3356 C CA . LEU A 1 423 ? -27.672 4.117 19.625 1 92.44 423 LEU A CA 1
ATOM 3357 C C . LEU A 1 423 ? -27.141 5.441 19.094 1 92.44 423 LEU A C 1
ATOM 3359 O O . LEU A 1 423 ? -26.734 6.312 19.859 1 92.44 423 LEU A O 1
ATOM 3363 N N . ALA A 1 424 ? -27.125 5.582 17.797 1 94.31 424 ALA A N 1
ATOM 3364 C CA . ALA A 1 424 ? -26.625 6.793 17.156 1 94.31 424 ALA A CA 1
ATOM 3365 C C . ALA A 1 424 ? -27.422 8.016 17.609 1 94.31 424 ALA A C 1
ATOM 3367 O O . ALA A 1 424 ? -26.828 9.047 17.953 1 94.31 424 ALA A O 1
ATOM 3368 N N . ILE A 1 425 ? -28.734 7.93 17.609 1 95.62 425 ILE A N 1
ATOM 3369 C CA . ILE A 1 425 ? -29.594 9.039 18 1 95.62 425 ILE A CA 1
ATOM 3370 C C . ILE A 1 425 ? -29.312 9.414 19.453 1 95.62 425 ILE A C 1
ATOM 3372 O O . ILE A 1 425 ? -29.188 10.594 19.781 1 95.62 425 ILE A O 1
ATOM 3376 N N . ALA A 1 426 ? -29.141 8.398 20.297 1 95.38 426 ALA A N 1
ATOM 3377 C CA . ALA A 1 426 ? -28.844 8.641 21.703 1 95.38 426 ALA A CA 1
ATOM 3378 C C . ALA A 1 426 ? -27.516 9.375 21.875 1 95.38 426 ALA A C 1
ATOM 3380 O O . ALA A 1 426 ? -27.406 10.297 22.688 1 95.38 426 ALA A O 1
ATOM 3381 N N . ILE A 1 427 ? -26.562 8.992 21.141 1 96.19 427 ILE A N 1
ATOM 3382 C CA . ILE A 1 427 ? -25.234 9.586 21.188 1 96.19 427 ILE A CA 1
ATOM 3383 C C . ILE A 1 427 ? -25.281 11.023 20.688 1 96.19 427 ILE A C 1
ATOM 3385 O O . ILE A 1 427 ? -24.75 11.938 21.312 1 96.19 427 ILE A O 1
ATOM 3389 N N . LEU A 1 428 ? -25.953 11.242 19.547 1 96.69 428 LEU A N 1
ATOM 3390 C CA . LEU A 1 428 ? -26.078 12.57 18.953 1 96.69 428 LEU A CA 1
ATOM 3391 C C . LEU A 1 428 ? -26.781 13.523 19.906 1 96.69 428 LEU A C 1
ATOM 3393 O O . LEU A 1 428 ? -26.391 14.688 20.047 1 96.69 428 LEU A O 1
ATOM 3397 N N . GLU A 1 429 ? -27.766 13.047 20.531 1 95.44 429 GLU A N 1
ATOM 3398 C CA . GLU A 1 429 ? -28.5 13.852 21.516 1 95.44 429 GLU A CA 1
ATOM 3399 C C . GLU A 1 429 ? -27.609 14.25 22.672 1 95.44 429 GLU A C 1
ATOM 3401 O O . GLU A 1 429 ? -27.609 15.414 23.094 1 95.44 429 GLU A O 1
ATOM 3406 N N . GLU A 1 430 ? -26.891 13.281 23.188 1 95 430 GLU A N 1
ATOM 3407 C CA . GLU A 1 430 ? -26 13.547 24.297 1 95 430 GLU A CA 1
ATOM 3408 C C . GLU A 1 430 ? -24.969 14.617 23.938 1 95 430 GLU A C 1
ATOM 3410 O O . GLU A 1 430 ? -24.719 15.539 24.719 1 95 430 GLU A O 1
ATOM 3415 N N . LEU A 1 431 ? -24.391 14.508 22.844 1 96.5 431 LEU A N 1
ATOM 3416 C CA . LEU A 1 431 ? -23.359 15.438 22.391 1 96.5 431 LEU A CA 1
ATOM 3417 C C . LEU A 1 431 ? -23.938 16.812 22.125 1 96.5 431 LEU A C 1
ATOM 3419 O O . LEU A 1 431 ? -23.297 17.828 22.375 1 96.5 431 LEU A O 1
ATOM 3423 N N . TYR A 1 432 ? -25.141 16.828 21.578 1 95.81 432 TYR A N 1
ATOM 3424 C CA . TYR A 1 432 ? -25.859 18.078 21.391 1 95.81 432 TYR A CA 1
ATOM 3425 C C . TYR A 1 432 ? -26.078 18.797 22.719 1 95.81 432 TYR A C 1
ATOM 3427 O O . TYR A 1 432 ? -25.812 20 22.828 1 95.81 432 TYR A O 1
ATOM 3435 N N . LEU A 1 433 ? -26.484 18.062 23.688 1 94 433 LEU A N 1
ATOM 3436 C CA . LEU A 1 433 ? -26.781 18.641 25 1 94 433 LEU A CA 1
ATOM 3437 C C . LEU A 1 433 ? -25.5 19.125 25.672 1 94 433 LEU A C 1
ATOM 3439 O O . LEU A 1 433 ? -25.547 20.016 26.531 1 94 433 LEU A O 1
ATOM 3443 N N . LYS A 1 434 ? -24.391 18.609 25.266 1 93.81 434 LYS A N 1
ATOM 3444 C CA . LYS A 1 434 ? -23.094 19.062 25.766 1 93.81 434 LYS A CA 1
ATOM 3445 C C . LYS A 1 434 ? -22.656 20.359 25.094 1 93.81 434 LYS A C 1
ATOM 3447 O O . LYS A 1 434 ? -21.703 21 25.531 1 93.81 434 LYS A O 1
ATOM 3452 N N . GLY A 1 435 ? -23.328 20.672 24 1 94.44 435 GLY A N 1
ATOM 3453 C CA . GLY A 1 435 ? -23.062 21.938 23.312 1 94.44 435 GLY A CA 1
ATOM 3454 C C . GLY A 1 435 ? -22.125 21.781 22.125 1 94.44 435 GLY A C 1
ATOM 3455 O O . GLY A 1 435 ? -21.625 22.766 21.594 1 94.44 435 GLY A O 1
ATOM 3456 N N . CYS A 1 436 ? -21.938 20.578 21.672 1 96.81 436 CYS A N 1
ATOM 3457 C CA . CYS A 1 436 ? -21 20.312 20.578 1 96.81 436 CYS A CA 1
ATOM 3458 C C . CYS A 1 436 ? -21.609 20.719 19.234 1 96.81 436 CYS A C 1
ATOM 3460 O O . CYS A 1 436 ? -22.828 20.844 19.109 1 96.81 436 CYS A O 1
ATOM 3462 N N . ILE A 1 437 ? -20.766 21.078 18.297 1 97.38 437 ILE A N 1
ATOM 3463 C CA . ILE A 1 437 ? -21.125 21.188 16.891 1 97.38 437 ILE A CA 1
ATOM 3464 C C . ILE A 1 437 ? -20.844 19.875 16.172 1 97.38 437 ILE A C 1
ATOM 3466 O O . ILE A 1 437 ? -19.703 19.375 16.219 1 97.38 437 ILE A O 1
ATOM 3470 N N . THR A 1 438 ? -21.938 19.297 15.531 1 98 438 THR A N 1
ATOM 3471 C CA . THR A 1 438 ? -21.781 17.938 15.016 1 98 438 THR A CA 1
ATOM 3472 C C . THR A 1 438 ? -22.188 17.859 13.547 1 98 438 THR A C 1
ATOM 3474 O O . THR A 1 438 ? -23.219 18.438 13.156 1 98 438 THR A O 1
ATOM 3477 N N . VAL A 1 439 ? -21.344 17.266 12.75 1 97.38 439 VAL A N 1
ATOM 3478 C CA . VAL A 1 439 ? -21.672 16.859 11.391 1 97.38 439 VAL A CA 1
ATOM 3479 C C . VAL A 1 439 ? -21.594 15.344 11.266 1 97.38 439 VAL A C 1
ATOM 3481 O O . VAL A 1 439 ? -20.531 14.758 11.523 1 97.38 439 VAL A O 1
ATOM 3484 N N . ALA A 1 440 ? -22.688 14.711 10.891 1 95.31 440 ALA A N 1
ATOM 3485 C CA . ALA A 1 440 ? -22.734 13.25 10.812 1 95.31 440 ALA A CA 1
ATOM 3486 C C . ALA A 1 440 ? -23.359 12.789 9.492 1 95.31 440 ALA A C 1
ATOM 3488 O O . ALA A 1 440 ? -24.297 13.422 8.992 1 95.31 440 ALA A O 1
ATOM 3489 N N . THR A 1 441 ? -22.812 11.789 8.969 1 91.19 441 THR A N 1
ATOM 3490 C CA . THR A 1 441 ? -23.422 11.141 7.805 1 91.19 441 THR A CA 1
ATOM 3491 C C . THR A 1 441 ? -24.125 9.852 8.211 1 91.19 441 THR A C 1
ATOM 3493 O O . THR A 1 441 ? -23.719 9.195 9.18 1 91.19 441 THR A O 1
ATOM 3496 N N . THR A 1 442 ? -25.188 9.547 7.527 1 86.75 442 THR A N 1
ATOM 3497 C CA . THR A 1 442 ? -25.906 8.312 7.84 1 86.75 442 THR A CA 1
ATOM 3498 C C . THR A 1 442 ? -26.719 7.84 6.641 1 86.75 442 THR A C 1
ATOM 3500 O O . THR A 1 442 ? -27.031 8.633 5.75 1 86.75 442 THR A O 1
ATOM 3503 N N . HIS A 1 443 ? -27.047 6.594 6.684 1 80.12 443 HIS A N 1
ATOM 3504 C CA . HIS A 1 443 ? -27.984 6.012 5.734 1 80.12 443 HIS A CA 1
ATOM 3505 C C . HIS A 1 443 ? -29.266 5.578 6.434 1 80.12 443 HIS A C 1
ATOM 3507 O O . HIS A 1 443 ? -30.188 5.051 5.793 1 80.12 443 HIS A O 1
ATOM 3513 N N . TYR A 1 444 ? -29.344 5.844 7.723 1 84.06 444 TYR A N 1
ATOM 3514 C CA . TYR A 1 444 ? -30.5 5.398 8.5 1 84.06 444 TYR A CA 1
ATOM 3515 C C . TYR A 1 444 ? -31.641 6.398 8.398 1 84.06 444 TYR A C 1
ATOM 3517 O O . TYR A 1 444 ? -31.5 7.566 8.766 1 84.06 444 TYR A O 1
ATOM 3525 N N . GLY A 1 445 ? -32.75 5.926 7.941 1 84.5 445 GLY A N 1
ATOM 3526 C CA . GLY A 1 445 ? -33.938 6.777 7.84 1 84.5 445 GLY A CA 1
ATOM 3527 C C . GLY A 1 445 ? -34.406 7.293 9.188 1 84.5 445 GLY A C 1
ATOM 3528 O O . GLY A 1 445 ? -34.938 8.406 9.281 1 84.5 445 GLY A O 1
ATOM 3529 N N . GLU A 1 446 ? -34.188 6.5 10.211 1 88.06 446 GLU A N 1
ATOM 3530 C CA . GLU A 1 446 ? -34.625 6.879 11.547 1 88.06 446 GLU A CA 1
ATOM 3531 C C . GLU A 1 446 ? -33.906 8.133 12.031 1 88.06 446 GLU A C 1
ATOM 3533 O O . GLU A 1 446 ? -34.5 8.992 12.68 1 88.06 446 GLU A O 1
ATOM 3538 N N . ILE A 1 447 ? -32.688 8.227 11.719 1 91.62 447 ILE A N 1
ATOM 3539 C CA . ILE A 1 447 ? -31.891 9.383 12.133 1 91.62 447 ILE A CA 1
ATOM 3540 C C . ILE A 1 447 ? -32.344 10.617 11.367 1 91.62 447 ILE A C 1
ATOM 3542 O O . ILE A 1 447 ? -32.438 11.711 11.938 1 91.62 447 ILE A O 1
ATOM 3546 N N . LYS A 1 448 ? -32.719 10.398 10.141 1 88.31 448 LYS A N 1
ATOM 3547 C CA . LYS A 1 448 ? -33.25 11.477 9.312 1 88.31 448 LYS A CA 1
ATOM 3548 C C . LYS A 1 448 ? -34.531 12.031 9.898 1 88.31 448 LYS A C 1
ATOM 3550 O O . LYS A 1 448 ? -34.719 13.242 9.977 1 88.31 448 LYS A O 1
ATOM 3555 N N . GLU A 1 449 ? -35.312 11.172 10.219 1 89.06 449 GLU A N 1
ATOM 3556 C CA . GLU A 1 449 ? -36.594 11.555 10.773 1 89.06 449 GLU A CA 1
ATOM 3557 C C . GLU A 1 449 ? -36.438 12.297 12.102 1 89.06 449 GLU A C 1
ATOM 3559 O O . GLU A 1 449 ? -37.125 13.281 12.359 1 89.06 449 GLU A O 1
ATOM 3564 N N . PHE A 1 450 ? -35.562 11.781 12.914 1 92.5 450 PHE A N 1
ATOM 3565 C CA . PHE A 1 450 ? -35.25 12.461 14.172 1 92.5 450 PHE A CA 1
ATOM 3566 C C . PHE A 1 450 ? -34.781 13.883 13.914 1 92.5 450 PHE A C 1
ATOM 3568 O O . PHE A 1 450 ? -35.219 14.82 14.57 1 92.5 450 PHE A O 1
ATOM 3575 N N . SER A 1 451 ? -33.875 14.016 12.969 1 92.88 451 SER A N 1
ATOM 3576 C CA . SER A 1 451 ? -33.281 15.305 12.617 1 92.88 451 SER A CA 1
ATOM 3577 C C . SER A 1 451 ? -34.344 16.281 12.109 1 92.88 451 SER A C 1
ATOM 3579 O O . SER A 1 451 ? -34.281 17.469 12.398 1 92.88 451 SER A O 1
ATOM 3581 N N . MET A 1 452 ? -35.281 15.812 11.391 1 91.06 452 MET A N 1
ATOM 3582 C CA . MET A 1 452 ? -36.344 16.641 10.836 1 91.06 452 MET A CA 1
ATOM 3583 C C . MET A 1 452 ? -37.219 17.234 11.945 1 91.06 452 MET A C 1
ATOM 3585 O O . MET A 1 452 ? -37.719 18.344 11.812 1 91.06 452 MET A O 1
ATOM 3589 N N . LYS A 1 453 ? -37.281 16.5 12.977 1 91.5 453 LYS A N 1
ATOM 3590 C CA . LYS A 1 453 ? -38.188 16.891 14.047 1 91.5 453 LYS A CA 1
ATOM 3591 C C . LYS A 1 453 ? -37.5 17.734 15.094 1 91.5 453 LYS A C 1
ATOM 3593 O O . LYS A 1 453 ? -38.125 18.531 15.797 1 91.5 453 LYS A O 1
ATOM 3598 N N . HIS A 1 454 ? -36.281 17.562 15.203 1 93.94 454 HIS A N 1
ATOM 3599 C CA . HIS A 1 454 ? -35.5 18.312 16.203 1 93.94 454 HIS A CA 1
ATOM 3600 C C . HIS A 1 454 ? -35.188 19.719 15.695 1 93.94 454 HIS A C 1
ATOM 3602 O O . HIS A 1 454 ? -34.562 19.875 14.633 1 93.94 454 HIS A O 1
ATOM 3608 N N . PRO A 1 455 ? -35.406 20.766 16.391 1 92.31 455 PRO A N 1
ATOM 3609 C CA . PRO A 1 455 ? -35.25 22.141 15.914 1 92.31 455 PRO A CA 1
ATOM 3610 C C . PRO A 1 455 ? -33.781 22.531 15.688 1 92.31 455 PRO A C 1
ATOM 3612 O O . PRO A 1 455 ? -33.5 23.406 14.883 1 92.31 455 PRO A O 1
ATOM 3615 N N . ASP A 1 456 ? -32.875 21.891 16.422 1 95.12 456 ASP A N 1
ATOM 3616 C CA . ASP A 1 456 ? -31.453 22.281 16.328 1 95.12 456 ASP A CA 1
ATOM 3617 C C . ASP A 1 456 ? -30.672 21.297 15.453 1 95.12 456 ASP A C 1
ATOM 3619 O O . ASP A 1 456 ? -29.453 21.266 15.5 1 95.12 456 ASP A O 1
ATOM 3623 N N . PHE A 1 457 ? -31.453 20.438 14.82 1 95.69 457 PHE A N 1
ATOM 3624 C CA . PHE A 1 457 ? -30.891 19.531 13.844 1 95.69 457 PHE A CA 1
ATOM 3625 C C . PHE A 1 457 ? -31.328 19.891 12.43 1 95.69 457 PHE A C 1
ATOM 3627 O O . PHE A 1 457 ? -32.406 20.438 12.242 1 95.69 457 PHE A O 1
ATOM 3634 N N . GLU A 1 458 ? -30.453 19.734 11.508 1 95.06 458 GLU A N 1
ATOM 3635 C CA . GLU A 1 458 ? -30.781 20 10.109 1 95.06 458 GLU A CA 1
ATOM 3636 C C . GLU A 1 458 ? -30.312 18.859 9.211 1 95.06 458 GLU A C 1
ATOM 3638 O O . GLU A 1 458 ? -29.281 18.25 9.469 1 95.06 458 GLU A O 1
ATOM 3643 N N . ASN A 1 459 ? -31.141 18.562 8.203 1 93.31 459 ASN A N 1
ATOM 3644 C CA . ASN A 1 459 ? -30.766 17.531 7.234 1 93.31 459 ASN A CA 1
ATOM 3645 C C . ASN A 1 459 ? -30.125 18.141 5.996 1 93.31 459 ASN A C 1
ATOM 3647 O O . ASN A 1 459 ? -30.406 19.297 5.641 1 93.31 459 ASN A O 1
ATOM 3651 N N . ALA A 1 460 ? -29.188 17.422 5.457 1 92.44 460 ALA A N 1
ATOM 3652 C CA . ALA A 1 460 ? -28.578 17.75 4.176 1 92.44 460 ALA A CA 1
ATOM 3653 C C . ALA A 1 460 ? -28.438 16.516 3.291 1 92.44 460 ALA A C 1
ATOM 3655 O O . ALA A 1 460 ? -28.453 15.391 3.787 1 92.44 460 ALA A O 1
ATOM 3656 N N . ALA A 1 461 ? -28.422 16.766 2.002 1 87.94 461 ALA A N 1
ATOM 3657 C CA . ALA A 1 461 ? -28.328 15.656 1.061 1 87.94 461 ALA A CA 1
ATOM 3658 C C . ALA A 1 461 ? -27.234 15.914 0.026 1 87.94 461 ALA A C 1
ATOM 3660 O O . ALA A 1 461 ? -27.078 17.047 -0.449 1 87.94 461 ALA A O 1
ATOM 3661 N N . MET A 1 462 ? -26.547 14.852 -0.217 1 83.94 462 MET A N 1
ATOM 3662 C CA . MET A 1 462 ? -25.609 14.922 -1.34 1 83.94 462 MET A CA 1
ATOM 3663 C C . MET A 1 462 ? -26.359 14.82 -2.668 1 83.94 462 MET A C 1
ATOM 3665 O O . MET A 1 462 ? -27.203 13.945 -2.844 1 83.94 462 MET A O 1
ATOM 3669 N N . GLU A 1 463 ? -25.969 15.734 -3.523 1 78.31 463 GLU A N 1
ATOM 3670 C CA . GLU A 1 463 ? -26.656 15.734 -4.816 1 78.31 463 GLU A CA 1
ATOM 3671 C C . GLU A 1 463 ? -26.031 14.711 -5.766 1 78.31 463 GLU A C 1
ATOM 3673 O O . GLU A 1 463 ? -24.828 14.422 -5.672 1 78.31 463 GLU A O 1
ATOM 3678 N N . PHE A 1 464 ? -26.844 14.094 -6.574 1 73.38 464 PHE A N 1
ATOM 3679 C CA . PHE A 1 464 ? -26.375 13.148 -7.574 1 73.38 464 PHE A CA 1
ATOM 3680 C C . PHE A 1 464 ? -27.125 13.328 -8.891 1 73.38 464 PHE A C 1
ATOM 3682 O O . PHE A 1 464 ? -28.234 13.867 -8.906 1 73.38 464 PHE A O 1
ATOM 3689 N N . GLU A 1 465 ? -26.375 12.969 -9.945 1 73 465 GLU A N 1
ATOM 3690 C CA . GLU A 1 465 ? -27.031 12.977 -11.25 1 73 465 GLU A CA 1
ATOM 3691 C C . GLU A 1 465 ? -27.844 11.711 -11.477 1 73 465 GLU A C 1
ATOM 3693 O O . GLU A 1 465 ? -27.297 10.602 -11.453 1 73 465 GLU A O 1
ATOM 3698 N N . LYS A 1 466 ? -29.062 11.828 -11.648 1 67.81 466 LYS A N 1
ATOM 3699 C CA . LYS A 1 466 ? -29.969 10.688 -11.75 1 67.81 466 LYS A CA 1
ATOM 3700 C C . LYS A 1 466 ? -29.625 9.82 -12.961 1 67.81 466 LYS A C 1
ATOM 3702 O O . LYS A 1 466 ? -29.656 8.586 -12.875 1 67.81 466 LYS A O 1
ATOM 3707 N N . ASP A 1 467 ? -29.219 10.469 -14.086 1 69.12 467 ASP A N 1
ATOM 3708 C CA . ASP A 1 467 ? -29.016 9.727 -15.328 1 69.12 467 ASP A CA 1
ATOM 3709 C C . ASP A 1 467 ? -27.672 8.992 -15.305 1 69.12 467 ASP A C 1
ATOM 3711 O O . ASP A 1 467 ? -27.609 7.797 -15.594 1 69.12 467 ASP A O 1
ATOM 3715 N N . SER A 1 468 ? -26.672 9.742 -14.891 1 65.25 468 SER A N 1
ATOM 3716 C CA . SER A 1 468 ? -25.344 9.156 -14.922 1 65.25 468 SER A CA 1
ATOM 3717 C C . SER A 1 468 ? -24.984 8.523 -13.586 1 65.25 468 SER A C 1
ATOM 3719 O O . SER A 1 468 ? -24.016 7.754 -13.492 1 65.25 468 SER A O 1
ATOM 3721 N N . LEU A 1 469 ? -25.844 8.711 -12.578 1 64.88 469 LEU A N 1
ATOM 3722 C CA . LEU A 1 469 ? -25.609 8.227 -11.227 1 64.88 469 LEU A CA 1
ATOM 3723 C C . LEU A 1 469 ? -24.266 8.703 -10.703 1 64.88 469 LEU A C 1
ATOM 3725 O O . LEU A 1 469 ? -23.703 8.125 -9.766 1 64.88 469 LEU A O 1
ATOM 3729 N N . ALA A 1 470 ? -23.797 9.656 -11.414 1 67.62 470 ALA A N 1
ATOM 3730 C CA . ALA A 1 470 ? -22.516 10.203 -10.984 1 67.62 470 ALA A CA 1
ATOM 3731 C C . ALA A 1 470 ? -22.703 11.18 -9.828 1 67.62 470 ALA A C 1
ATOM 3733 O O . ALA A 1 470 ? -23.656 11.953 -9.805 1 67.62 470 ALA A O 1
ATOM 3734 N N . PRO A 1 471 ? -21.875 11.023 -8.812 1 70.38 471 PRO A N 1
ATOM 3735 C CA . PRO A 1 471 ? -21.922 12 -7.723 1 70.38 471 PRO A CA 1
ATOM 3736 C C . PRO A 1 471 ? -21.609 13.422 -8.195 1 70.38 471 PRO A C 1
ATOM 3738 O O . PRO A 1 471 ? -20.719 13.609 -9.039 1 70.38 471 PRO A O 1
ATOM 3741 N N . LEU A 1 472 ? -22.438 14.375 -7.828 1 73.56 472 LEU A N 1
ATOM 3742 C CA . LEU A 1 472 ? -22.156 15.773 -8.141 1 73.56 472 LEU A CA 1
ATOM 3743 C C . LEU A 1 472 ? -21.297 16.406 -7.055 1 73.56 472 LEU A C 1
ATOM 3745 O O . LEU A 1 472 ? -20.797 17.531 -7.219 1 73.56 472 LEU A O 1
ATOM 3749 N N . TYR A 1 473 ? -21.094 15.719 -6.004 1 75.94 473 TYR A N 1
ATOM 3750 C CA . TYR A 1 473 ? -20.281 16.156 -4.875 1 75.94 473 TYR A CA 1
ATOM 3751 C C . TYR A 1 473 ? -20.766 17.516 -4.355 1 75.94 473 TYR A C 1
ATOM 3753 O O . TYR A 1 473 ? -19.969 18.328 -3.91 1 75.94 473 TYR A O 1
ATOM 3761 N N . LYS A 1 474 ? -22.016 17.766 -4.52 1 82.25 474 LYS A N 1
ATOM 3762 C CA . LYS A 1 474 ? -22.625 18.984 -4.027 1 82.25 474 LYS A CA 1
ATOM 3763 C C . LYS A 1 474 ? -23.547 18.703 -2.842 1 82.25 474 LYS A C 1
ATOM 3765 O O . LYS A 1 474 ? -24.312 17.75 -2.861 1 82.25 474 LYS A O 1
ATOM 3770 N N . LEU A 1 475 ? -23.359 19.531 -1.854 1 87.5 475 LEU A N 1
ATOM 3771 C CA . LEU A 1 475 ? -24.141 19.391 -0.633 1 87.5 475 LEU A CA 1
ATOM 3772 C C . LEU A 1 475 ? -25.344 20.328 -0.653 1 87.5 475 LEU A C 1
ATOM 3774 O O . LEU A 1 475 ? -25.188 21.531 -0.887 1 87.5 475 LEU A O 1
ATOM 3778 N N . SER A 1 476 ? -26.484 19.766 -0.521 1 87 476 SER A N 1
ATOM 3779 C CA . SER A 1 476 ? -27.703 20.578 -0.395 1 87 476 SER A CA 1
ATOM 3780 C C . SER A 1 476 ? -28.25 20.516 1.026 1 87 476 SER A C 1
ATOM 3782 O O . SER A 1 476 ? -28.844 19.516 1.435 1 87 476 SER A O 1
ATOM 3784 N N . ILE A 1 477 ? -28.125 21.578 1.717 1 90.25 477 ILE A N 1
ATOM 3785 C CA . ILE A 1 477 ? -28.562 21.656 3.105 1 90.25 477 ILE A CA 1
ATOM 3786 C C . ILE A 1 477 ? -30.062 21.938 3.154 1 90.25 477 ILE A C 1
ATOM 3788 O O . ILE A 1 477 ? -30.562 22.766 2.395 1 90.25 477 ILE A O 1
ATOM 3792 N N . GLY A 1 478 ? -30.781 21.328 3.967 1 86.44 478 GLY A N 1
ATOM 3793 C CA . GLY A 1 478 ? -32.219 21.516 4.125 1 86.44 478 GLY A CA 1
ATOM 3794 C C . GLY A 1 478 ? -33.031 20.484 3.365 1 86.44 478 GLY A C 1
ATOM 3795 O O . GLY A 1 478 ? -34.25 20.484 3.455 1 86.44 478 GLY A O 1
ATOM 3796 N N . LYS A 1 479 ? -32.312 19.688 2.598 1 79.38 479 LYS A N 1
ATOM 3797 C CA . LYS A 1 479 ? -33 18.625 1.829 1 79.38 479 LYS A CA 1
ATOM 3798 C C . LYS A 1 479 ? -32.625 17.25 2.357 1 79.38 479 LYS A C 1
ATOM 3800 O O . LYS A 1 479 ? -31.516 17.047 2.881 1 79.38 479 LYS A O 1
ATOM 3805 N N . SER A 1 480 ? -33.719 16.469 2.406 1 73.25 480 SER A N 1
ATOM 3806 C CA . SER A 1 480 ? -33.438 15.078 2.771 1 73.25 480 SER A CA 1
ATOM 3807 C C . SER A 1 480 ? -33.281 14.203 1.534 1 73.25 480 SER A C 1
ATOM 3809 O O . SER A 1 480 ? -34.062 14.312 0.591 1 73.25 480 SER A O 1
ATOM 3811 N N . GLY A 1 481 ? -32.156 13.562 1.509 1 67.06 481 GLY A N 1
ATOM 3812 C CA . GLY A 1 481 ? -31.922 12.688 0.373 1 67.06 481 GLY A CA 1
ATOM 3813 C C . GLY A 1 481 ? -32.812 11.461 0.372 1 67.06 481 GLY A C 1
ATOM 3814 O O . GLY A 1 481 ? -33.188 10.945 1.434 1 67.06 481 GLY A O 1
ATOM 3815 N N . LYS A 1 482 ? -33.5 11.164 -0.794 1 68.19 482 LYS A N 1
ATOM 3816 C CA . LYS A 1 482 ? -34.281 9.945 -0.939 1 68.19 482 LYS A CA 1
ATOM 3817 C C . LYS A 1 482 ? -33.406 8.758 -1.317 1 68.19 482 LYS A C 1
ATOM 3819 O O . LYS A 1 482 ? -32.344 8.938 -1.926 1 68.19 482 LYS A O 1
ATOM 3824 N N . SER A 1 483 ? -33.844 7.566 -0.623 1 70.5 483 SER A N 1
ATOM 3825 C CA . SER A 1 483 ? -33.094 6.367 -1.015 1 70.5 483 SER A CA 1
ATOM 3826 C C . SER A 1 483 ? -33.406 5.977 -2.455 1 70.5 483 SER A C 1
ATOM 3828 O O . SER A 1 483 ? -34.562 6.023 -2.881 1 70.5 483 SER A O 1
ATOM 3830 N N . ASN A 1 484 ? -32.375 5.898 -3.311 1 75.38 484 ASN A N 1
ATOM 3831 C CA . ASN A 1 484 ? -32.562 5.559 -4.719 1 75.38 484 ASN A CA 1
ATOM 3832 C C . ASN A 1 484 ? -31.938 4.195 -5.039 1 75.38 484 ASN A C 1
ATOM 3834 O O . ASN A 1 484 ? -31.406 3.99 -6.129 1 75.38 484 ASN A O 1
ATOM 3838 N N . ALA A 1 485 ? -32.031 3.324 -4.027 1 80.19 485 ALA A N 1
ATOM 3839 C CA . ALA A 1 485 ? -31.375 2.033 -4.199 1 80.19 485 ALA A CA 1
ATOM 3840 C C . ALA A 1 485 ? -32 1.255 -5.359 1 80.19 485 ALA A C 1
ATOM 3842 O O . ALA A 1 485 ? -31.281 0.654 -6.164 1 80.19 485 ALA A O 1
ATOM 3843 N N . LEU A 1 486 ? -33.344 1.288 -5.469 1 85.62 486 LEU A N 1
ATOM 3844 C CA . LEU A 1 486 ? -34 0.535 -6.52 1 85.62 486 LEU A CA 1
ATOM 3845 C C . LEU A 1 486 ? -33.719 1.143 -7.891 1 85.62 486 LEU A C 1
ATOM 3847 O O . LEU A 1 486 ? -33.562 0.417 -8.875 1 85.62 486 LEU A O 1
ATOM 3851 N N . TYR A 1 487 ? -33.688 2.43 -7.902 1 82.81 487 TYR A N 1
ATOM 3852 C CA . TYR A 1 487 ? -33.375 3.105 -9.156 1 82.81 487 TYR A CA 1
ATOM 3853 C C . TYR A 1 487 ? -31.969 2.77 -9.617 1 82.81 487 TYR A C 1
ATOM 3855 O O . TYR A 1 487 ? -31.75 2.469 -10.797 1 82.81 487 TYR A O 1
ATOM 3863 N N . ILE A 1 488 ? -31.062 2.832 -8.758 1 82.19 488 ILE A N 1
ATOM 3864 C CA . ILE A 1 488 ? -29.672 2.51 -9.062 1 82.19 488 ILE A CA 1
ATOM 3865 C C . ILE A 1 488 ? -29.578 1.053 -9.508 1 82.19 488 ILE A C 1
ATOM 3867 O O . ILE A 1 488 ? -28.844 0.738 -10.461 1 82.19 488 ILE A O 1
ATOM 3871 N N . SER A 1 489 ? -30.266 0.198 -8.844 1 88.56 489 SER A N 1
ATOM 3872 C CA . SER A 1 489 ? -30.234 -1.224 -9.172 1 88.56 489 SER A CA 1
ATOM 3873 C C . SER A 1 489 ? -30.766 -1.474 -10.578 1 88.56 489 SER A C 1
ATOM 3875 O O . SER A 1 489 ? -30.219 -2.309 -11.312 1 88.56 489 SER A O 1
ATOM 3877 N N . ARG A 1 490 ? -31.766 -0.722 -10.945 1 89.69 490 ARG A N 1
ATOM 3878 C CA . ARG A 1 490 ? -32.312 -0.821 -12.297 1 89.69 490 ARG A CA 1
ATOM 3879 C C . ARG A 1 490 ? -31.281 -0.387 -13.336 1 89.69 490 ARG A C 1
ATOM 3881 O O . ARG A 1 490 ? -31.062 -1.079 -14.328 1 89.69 490 ARG A O 1
ATOM 3888 N N . LYS A 1 491 ? -30.703 0.643 -13.117 1 85.56 491 LYS A N 1
ATOM 3889 C CA . LYS A 1 491 ? -29.703 1.198 -14.039 1 85.56 491 LYS A CA 1
ATOM 3890 C C . LYS A 1 491 ? -28.5 0.268 -14.18 1 85.56 491 LYS A C 1
ATOM 3892 O O . LYS A 1 491 ? -27.891 0.19 -15.25 1 85.56 491 LYS A O 1
ATOM 3897 N N . MET A 1 492 ? -28.219 -0.444 -13.117 1 86.81 492 MET A N 1
ATOM 3898 C CA . MET A 1 492 ? -27.047 -1.314 -13.125 1 86.81 492 MET A CA 1
ATOM 3899 C C . MET A 1 492 ? -27.375 -2.65 -13.789 1 86.81 492 MET A C 1
ATOM 3901 O O . MET A 1 492 ? -26.469 -3.463 -14.016 1 86.81 492 MET A O 1
ATOM 3905 N N . GLY A 1 493 ? -28.641 -2.936 -14 1 90.12 493 GLY A N 1
ATOM 3906 C CA . GLY A 1 493 ? -28.969 -4.098 -14.812 1 90.12 493 GLY A CA 1
ATOM 3907 C C . GLY A 1 493 ? -29.688 -5.184 -14.039 1 90.12 493 GLY A C 1
ATOM 3908 O O . GLY A 1 493 ? -29.844 -6.305 -14.531 1 90.12 493 GLY A O 1
ATOM 3909 N N . ILE A 1 494 ? -30.125 -4.879 -12.82 1 94.19 494 ILE A N 1
ATOM 3910 C CA . ILE A 1 494 ? -30.938 -5.859 -12.109 1 94.19 494 ILE A CA 1
ATOM 3911 C C . ILE A 1 494 ? -32.281 -6.02 -12.805 1 94.19 494 ILE A C 1
ATOM 3913 O O . ILE A 1 494 ? -32.938 -5.027 -13.133 1 94.19 494 ILE A O 1
ATOM 3917 N N . PRO A 1 495 ? -32.656 -7.18 -13.094 1 94.88 495 PRO A N 1
ATOM 3918 C CA . PRO A 1 495 ? -33.906 -7.414 -13.82 1 94.88 495 PRO A CA 1
ATOM 3919 C C . PRO A 1 495 ? -35.125 -6.781 -13.125 1 94.88 495 PRO A C 1
ATOM 3921 O O . PRO A 1 495 ? -35.188 -6.781 -11.891 1 94.88 495 PRO A O 1
ATOM 3924 N N . GLU A 1 496 ? -36.031 -6.348 -13.883 1 94.38 496 GLU A N 1
ATOM 3925 C CA . GLU A 1 496 ? -37.219 -5.668 -13.383 1 94.38 496 GLU A CA 1
ATOM 3926 C C . GLU A 1 496 ? -38.062 -6.59 -12.5 1 94.38 496 GLU A C 1
ATOM 3928 O O . GLU A 1 496 ? -38.688 -6.141 -11.539 1 94.38 496 GLU A O 1
ATOM 3933 N N . SER A 1 497 ? -38.031 -7.801 -12.82 1 93.75 497 SER A N 1
ATOM 3934 C CA . SER A 1 497 ? -38.781 -8.766 -12.039 1 93.75 497 SER A CA 1
ATOM 3935 C C . SER A 1 497 ? -38.312 -8.797 -10.586 1 93.75 497 SER A C 1
ATOM 3937 O O . SER A 1 497 ? -39.156 -8.867 -9.664 1 93.75 497 SER A O 1
ATOM 3939 N N . ILE A 1 498 ? -37.062 -8.734 -10.422 1 94.75 498 ILE A N 1
ATOM 3940 C CA . ILE A 1 498 ? -36.469 -8.734 -9.078 1 94.75 498 ILE A CA 1
ATOM 3941 C C . ILE A 1 498 ? -36.812 -7.422 -8.375 1 94.75 498 ILE A C 1
ATOM 3943 O O . ILE A 1 498 ? -37.156 -7.414 -7.188 1 94.75 498 ILE A O 1
ATOM 3947 N N . LEU A 1 499 ? -36.75 -6.328 -9.102 1 94.38 499 LEU A N 1
ATOM 3948 C CA . LEU A 1 499 ? -37.031 -5.012 -8.531 1 94.38 499 LEU A CA 1
ATOM 3949 C C . LEU A 1 499 ? -38.5 -4.883 -8.109 1 94.38 499 LEU A C 1
ATOM 3951 O O . LEU A 1 499 ? -38.781 -4.289 -7.07 1 94.38 499 LEU A O 1
ATOM 3955 N N . ASP A 1 500 ? -39.281 -5.418 -8.914 1 93.12 500 ASP A N 1
ATOM 3956 C CA . ASP A 1 500 ? -40.719 -5.406 -8.57 1 93.12 500 ASP A CA 1
ATOM 3957 C C . ASP A 1 500 ? -40.969 -6.191 -7.289 1 93.12 500 ASP A C 1
ATOM 3959 O O . ASP A 1 500 ? -41.75 -5.762 -6.441 1 93.12 500 ASP A O 1
ATOM 3963 N N . LYS A 1 501 ? -40.375 -7.289 -7.156 1 93.25 501 LYS A N 1
ATOM 3964 C CA . LYS A 1 501 ? -40.5 -8.078 -5.938 1 93.25 501 LYS A CA 1
ATOM 3965 C C . LYS A 1 501 ? -39.969 -7.312 -4.73 1 93.25 501 LYS A C 1
ATOM 3967 O O . LYS A 1 501 ? -40.562 -7.309 -3.666 1 93.25 501 LYS A O 1
ATOM 3972 N N . ALA A 1 502 ? -38.812 -6.762 -4.906 1 93.19 502 ALA A N 1
ATOM 3973 C CA . ALA A 1 502 ? -38.188 -5.984 -3.832 1 93.19 502 ALA A CA 1
ATOM 3974 C C . ALA A 1 502 ? -39.125 -4.879 -3.352 1 93.19 502 ALA A C 1
ATOM 3976 O O . ALA A 1 502 ? -39.281 -4.652 -2.148 1 93.19 502 ALA A O 1
ATOM 3977 N N . LYS A 1 503 ? -39.781 -4.195 -4.332 1 91.75 503 LYS A N 1
ATOM 3978 C CA . LYS A 1 503 ? -40.75 -3.133 -3.998 1 91.75 503 LYS A CA 1
ATOM 3979 C C . LYS A 1 503 ? -41.906 -3.678 -3.182 1 91.75 503 LYS A C 1
ATOM 3981 O O . LYS A 1 503 ? -42.312 -3.057 -2.203 1 91.75 503 LYS A O 1
ATOM 3986 N N . LYS A 1 504 ? -42.312 -4.762 -3.584 1 91 504 LYS A N 1
ATOM 3987 C CA . LYS A 1 504 ? -43.406 -5.41 -2.869 1 91 504 LYS A CA 1
ATOM 3988 C C . LYS A 1 504 ? -43 -5.793 -1.451 1 91 504 LYS A C 1
ATOM 3990 O O . LYS A 1 504 ? -43.75 -5.57 -0.497 1 91 504 LYS A O 1
ATOM 3995 N N . TYR A 1 505 ? -41.812 -6.34 -1.311 1 89.81 505 TYR A N 1
ATOM 3996 C CA . TYR A 1 505 ? -41.312 -6.77 -0.012 1 89.81 505 TYR A CA 1
ATOM 3997 C C . TYR A 1 505 ? -41.094 -5.578 0.914 1 89.81 505 TYR A C 1
ATOM 3999 O O . TYR A 1 505 ? -41.281 -5.691 2.131 1 89.81 505 TYR A O 1
ATOM 4007 N N . MET A 1 506 ? -40.75 -4.516 0.323 1 86.62 506 MET A N 1
ATOM 4008 C CA . MET A 1 506 ? -40.562 -3.295 1.097 1 86.62 506 MET A CA 1
ATOM 4009 C C . MET A 1 506 ? -41.875 -2.809 1.684 1 86.62 506 MET A C 1
ATOM 4011 O O . MET A 1 506 ? -41.938 -2.324 2.816 1 86.62 506 MET A O 1
ATOM 4015 N N . SER A 1 507 ? -42.906 -2.994 0.924 1 84.31 507 SER A N 1
ATOM 4016 C CA . SER A 1 507 ? -44.219 -2.461 1.301 1 84.31 507 SER A CA 1
ATOM 4017 C C . SER A 1 507 ? -44.938 -3.408 2.246 1 84.31 507 SER A C 1
ATOM 4019 O O . SER A 1 507 ? -45.469 -2.982 3.277 1 84.31 507 SER A O 1
ATOM 4021 N N . ASN A 1 508 ? -45.125 -4.723 1.936 1 82.19 508 ASN A N 1
ATOM 4022 C CA . ASN A 1 508 ? -46 -5.613 2.688 1 82.19 508 ASN A CA 1
ATOM 4023 C C . ASN A 1 508 ? -45.219 -6.695 3.418 1 82.19 508 ASN A C 1
ATOM 4025 O O . ASN A 1 508 ? -45.75 -7.402 4.266 1 82.19 508 ASN A O 1
ATOM 4029 N N . LYS A 1 509 ? -43.906 -6.926 3.219 1 81.5 509 LYS A N 1
ATOM 4030 C CA . LYS A 1 509 ? -43.031 -7.934 3.809 1 81.5 509 LYS A CA 1
ATOM 4031 C C . LYS A 1 509 ? -43.594 -9.336 3.619 1 81.5 509 LYS A C 1
ATOM 4033 O O . LYS A 1 509 ? -43.5 -10.188 4.504 1 81.5 509 LYS A O 1
ATOM 4038 N N . GLU A 1 510 ? -44.5 -9.547 2.668 1 83.94 510 GLU A N 1
ATOM 4039 C CA . GLU A 1 510 ? -45 -10.875 2.314 1 83.94 510 GLU A CA 1
ATOM 4040 C C . GLU A 1 510 ? -44 -11.602 1.4 1 83.94 510 GLU A C 1
ATOM 4042 O O . GLU A 1 510 ? -44.094 -11.477 0.176 1 83.94 510 GLU A O 1
ATOM 4047 N N . TYR A 1 511 ? -43.25 -12.359 2.025 1 84.5 511 TYR A N 1
ATOM 4048 C CA . TYR A 1 511 ? -42.156 -13.008 1.289 1 84.5 511 TYR A CA 1
ATOM 4049 C C . TYR A 1 511 ? -42.656 -14.305 0.652 1 84.5 511 TYR A C 1
ATOM 4051 O O . TYR A 1 511 ? -43.688 -14.852 1.044 1 84.5 511 TYR A O 1
ATOM 4059 N N . ASN A 1 512 ? -41.938 -14.742 -0.429 1 83.62 512 ASN A N 1
ATOM 4060 C CA . ASN A 1 512 ? -42.188 -15.992 -1.132 1 83.62 512 ASN A CA 1
ATOM 4061 C C . ASN A 1 512 ? -41.344 -17.141 -0.587 1 83.62 512 ASN A C 1
ATOM 4063 O O . ASN A 1 512 ? -40.125 -17.062 -0.605 1 83.62 512 ASN A O 1
ATOM 4067 N N . TYR A 1 513 ? -42.094 -18.219 -0.119 1 85.81 513 TYR A N 1
ATOM 4068 C CA . TYR A 1 513 ? -41.375 -19.359 0.465 1 85.81 513 TYR A CA 1
ATOM 4069 C C . TYR A 1 513 ? -41.5 -20.594 -0.426 1 85.81 513 TYR A C 1
ATOM 4071 O O . TYR A 1 513 ? -41.375 -21.719 0.053 1 85.81 513 TYR A O 1
ATOM 4079 N N . SER A 1 514 ? -41.656 -20.344 -1.718 1 84.38 514 SER A N 1
ATOM 4080 C CA . SER A 1 514 ? -41.812 -21.438 -2.664 1 84.38 514 SER A CA 1
ATOM 4081 C C . SER A 1 514 ? -40.531 -22.234 -2.787 1 84.38 514 SER A C 1
ATOM 4083 O O . SER A 1 514 ? -39.438 -21.672 -2.68 1 84.38 514 SER A O 1
ATOM 4085 N N . LEU A 1 515 ? -40.625 -23.594 -2.996 1 87.06 515 LEU A N 1
ATOM 4086 C CA . LEU A 1 515 ? -39.469 -24.469 -3.131 1 87.06 515 LEU A CA 1
ATOM 4087 C C . LEU A 1 515 ? -39.031 -24.578 -4.59 1 87.06 515 LEU A C 1
ATOM 4089 O O . LEU A 1 515 ? -39.844 -24.406 -5.496 1 87.06 515 LEU A O 1
ATOM 4093 N N . ILE A 1 516 ? -37.844 -24.766 -4.773 1 87.06 516 ILE A N 1
ATOM 4094 C CA . ILE A 1 516 ? -37.25 -24.875 -6.105 1 87.06 516 ILE A CA 1
ATOM 4095 C C . ILE A 1 516 ? -37.844 -26.109 -6.816 1 87.06 516 ILE A C 1
ATOM 4097 O O . ILE A 1 516 ? -38.156 -27.109 -6.176 1 87.06 516 ILE A O 1
ATOM 4101 N N . LYS A 1 517 ? -37.906 -26 -8.133 1 84.12 517 LYS A N 1
ATOM 4102 C CA . LYS A 1 517 ? -38.344 -27.125 -8.938 1 84.12 517 LYS A CA 1
ATOM 4103 C C . LYS A 1 517 ? -37.312 -28.234 -8.977 1 84.12 517 LYS A C 1
ATOM 4105 O O . LYS A 1 517 ? -36.094 -27.953 -8.977 1 84.12 517 LYS A O 1
ATOM 4110 N N . GLU A 1 518 ? -37.656 -29.453 -8.977 1 80.75 518 GLU A N 1
ATOM 4111 C CA . GLU A 1 518 ? -36.781 -30.609 -8.961 1 80.75 518 GLU A CA 1
ATOM 4112 C C . GLU A 1 518 ? -35.812 -30.594 -10.156 1 80.75 518 GLU A C 1
ATOM 4114 O O . GLU A 1 518 ? -34.688 -31.094 -10.07 1 80.75 518 GLU A O 1
ATOM 4119 N N . SER A 1 519 ? -36.219 -29.969 -11.305 1 77.56 519 SER A N 1
ATOM 4120 C CA . SER A 1 519 ? -35.406 -29.906 -12.508 1 77.56 519 SER A CA 1
ATOM 4121 C C . SER A 1 519 ? -34.188 -29.016 -12.305 1 77.56 519 SER A C 1
ATOM 4123 O O . SER A 1 519 ? -33.188 -29.141 -13.031 1 77.56 519 SER A O 1
ATOM 4125 N N . LYS A 1 520 ? -34.281 -28.266 -11.336 1 80.75 520 LYS A N 1
ATOM 4126 C CA . LYS A 1 520 ? -33.188 -27.328 -11.133 1 80.75 520 LYS A CA 1
ATOM 4127 C C . LYS A 1 520 ? -32.188 -27.844 -10.109 1 80.75 520 LYS A C 1
ATOM 4129 O O . LYS A 1 520 ? -31.234 -27.141 -9.742 1 80.75 520 LYS A O 1
ATOM 4134 N N . LYS A 1 521 ? -32.438 -29.031 -9.625 1 79.81 521 LYS A N 1
ATOM 4135 C CA . LYS A 1 521 ? -31.484 -29.656 -8.719 1 79.81 521 LYS A CA 1
ATOM 4136 C C . LYS A 1 521 ? -30.656 -30.719 -9.438 1 79.81 521 LYS A C 1
ATOM 4138 O O . LYS A 1 521 ? -31.188 -31.516 -10.203 1 79.81 521 LYS A O 1
ATOM 4143 N N . ILE A 1 522 ? -29.328 -30.547 -9.391 1 76.62 522 ILE A N 1
ATOM 4144 C CA . ILE A 1 522 ? -28.469 -31.562 -9.977 1 76.62 522 ILE A CA 1
ATOM 4145 C C . ILE A 1 522 ? -28.484 -32.812 -9.117 1 76.62 522 ILE A C 1
ATOM 4147 O O . ILE A 1 522 ? -28.266 -32.75 -7.906 1 76.62 522 ILE A O 1
ATOM 4151 N N . LYS A 1 523 ? -28.969 -33.969 -9.664 1 68.81 523 LYS A N 1
ATOM 4152 C CA . LYS A 1 523 ? -29.125 -35.219 -8.953 1 68.81 523 LYS A CA 1
ATOM 4153 C C . LYS A 1 523 ? -27.828 -36.031 -8.938 1 68.81 523 LYS A C 1
ATOM 4155 O O . LYS A 1 523 ? -27 -35.875 -9.844 1 68.81 523 LYS A O 1
ATOM 4160 N N . GLU A 1 524 ? -27.438 -36.594 -7.859 1 65.69 524 GLU A N 1
ATOM 4161 C CA . GLU A 1 524 ? -26.312 -37.5 -7.703 1 65.69 524 GLU A CA 1
ATOM 4162 C C . GLU A 1 524 ? -26.344 -38.625 -8.742 1 65.69 524 GLU A C 1
ATOM 4164 O O . GLU A 1 524 ? -27.344 -39.312 -8.875 1 65.69 524 GLU A O 1
ATOM 4169 N N . LYS A 1 525 ? -25.641 -38.562 -10 1 54.28 525 LYS A N 1
ATOM 4170 C CA . LYS A 1 525 ? -25.594 -39.719 -10.891 1 54.28 525 LYS A CA 1
ATOM 4171 C C . LYS A 1 525 ? -24.922 -40.906 -10.219 1 54.28 525 LYS A C 1
ATOM 4173 O O . LYS A 1 525 ? -23.797 -40.812 -9.742 1 54.28 525 LYS A O 1
ATOM 4178 N N . ILE A 1 526 ? -25.484 -41.812 -9.758 1 45.56 526 ILE A N 1
ATOM 4179 C CA . ILE A 1 526 ? -24.984 -43.125 -9.383 1 45.56 526 ILE A CA 1
ATOM 4180 C C . ILE A 1 526 ? -24.297 -43.781 -10.586 1 45.56 526 ILE A C 1
ATOM 4182 O O . ILE A 1 526 ? -24.938 -44.094 -11.586 1 45.56 526 ILE A O 1
ATOM 4186 N N . ASN A 1 527 ? -23.219 -43.281 -11.078 1 42.31 527 ASN A N 1
ATOM 4187 C CA . ASN A 1 527 ? -22.469 -43.812 -12.203 1 42.31 527 ASN A CA 1
ATOM 4188 C C . ASN A 1 527 ? -22.141 -45.312 -11.992 1 42.31 527 ASN A C 1
ATOM 4190 O O . ASN A 1 527 ? -21.156 -45.656 -11.336 1 42.31 527 ASN A O 1
ATOM 4194 N N . GLU A 1 528 ? -22.969 -46.156 -11.805 1 38.19 528 GLU A N 1
ATOM 4195 C CA . GLU A 1 528 ? -22.469 -47.531 -11.828 1 38.19 528 GLU A CA 1
ATOM 4196 C C . GLU A 1 528 ? -21.766 -47.844 -13.141 1 38.19 528 GLU A C 1
ATOM 4198 O O . GLU A 1 528 ? -21.25 -48.938 -13.328 1 38.19 528 GLU A O 1
ATOM 4203 N N . GLY A 1 529 ? -22.156 -47.25 -14.375 1 38.84 529 GLY A N 1
ATOM 4204 C CA . GLY A 1 529 ? -21.859 -48.094 -15.523 1 38.84 529 GLY A CA 1
ATOM 4205 C C . GLY A 1 529 ? -20.438 -47.938 -16.016 1 38.84 529 GLY A C 1
ATOM 4206 O O . GLY A 1 529 ? -19.828 -46.906 -15.836 1 38.84 529 GLY A O 1
ATOM 4207 N N . LYS A 1 530 ? -19.688 -49.062 -16.422 1 42.44 530 LYS A N 1
ATOM 4208 C CA . LYS A 1 530 ? -18.406 -49.344 -17.047 1 42.44 530 LYS A CA 1
ATOM 4209 C C . LYS A 1 530 ? -18.203 -48.5 -18.297 1 42.44 530 LYS A C 1
ATOM 4211 O O . LYS A 1 530 ? -18.953 -48.594 -19.266 1 42.44 530 LYS A O 1
ATOM 4216 N N . ILE A 1 531 ? -17.75 -47.406 -18.375 1 43 531 ILE A N 1
ATOM 4217 C CA . ILE A 1 531 ? -17.406 -46.656 -19.578 1 43 531 ILE A CA 1
ATOM 4218 C C . ILE A 1 531 ? -16.516 -47.531 -20.469 1 43 531 ILE A C 1
ATOM 4220 O O . ILE A 1 531 ? -15.445 -47.969 -20.047 1 43 531 ILE A O 1
ATOM 4224 N N . PRO A 1 532 ? -16.984 -48.031 -21.516 1 41.62 532 PRO A N 1
ATOM 4225 C CA . PRO A 1 532 ? -16.156 -48.75 -22.469 1 41.62 532 PRO A CA 1
ATOM 4226 C C . PRO A 1 532 ? -14.961 -47.969 -22.953 1 41.62 532 PRO A C 1
ATOM 4228 O O . PRO A 1 532 ? -15.078 -46.75 -23.219 1 41.62 532 PRO A O 1
ATOM 4231 N N . ILE A 1 533 ? -13.758 -48.312 -22.703 1 49.97 533 ILE A N 1
ATOM 4232 C CA . ILE A 1 533 ? -12.469 -47.75 -23.078 1 49.97 533 ILE A CA 1
ATOM 4233 C C . ILE A 1 533 ? -12.336 -47.688 -24.594 1 49.97 533 ILE A C 1
ATOM 4235 O O . ILE A 1 533 ? -12.344 -48.719 -25.25 1 49.97 533 ILE A O 1
ATOM 4239 N N . TYR A 1 534 ? -12.75 -46.719 -25.359 1 59.41 534 TYR A N 1
ATOM 4240 C CA . TYR A 1 534 ? -12.523 -46.531 -26.781 1 59.41 534 TYR A CA 1
ATOM 4241 C C . TYR A 1 534 ? -11.031 -46.5 -27.094 1 59.41 534 TYR A C 1
ATOM 4243 O O . TYR A 1 534 ? -10.242 -45.906 -26.344 1 59.41 534 TYR A O 1
ATOM 4251 N N . GLU A 1 535 ? -10.625 -47.25 -28.047 1 66.12 535 GLU A N 1
ATOM 4252 C CA . GLU A 1 535 ? -9.258 -47.281 -28.562 1 66.12 535 GLU A CA 1
ATOM 4253 C C . GLU A 1 535 ? -8.977 -46.094 -29.453 1 66.12 535 GLU A C 1
ATOM 4255 O O . GLU A 1 535 ? -9.477 -46.031 -30.578 1 66.12 535 GLU A O 1
ATOM 4260 N N . PHE A 1 536 ? -8.273 -45.094 -29.094 1 76.25 536 PHE A N 1
ATOM 4261 C CA . PHE A 1 536 ? -7.965 -43.844 -29.812 1 76.25 536 PHE A CA 1
ATOM 4262 C C . PHE A 1 536 ? -7.012 -44.125 -30.969 1 76.25 536 PHE A C 1
ATOM 4264 O O . PHE A 1 536 ? -6.043 -44.875 -30.812 1 76.25 536 PHE A O 1
ATOM 4271 N N . LYS A 1 537 ? -7.312 -43.688 -32.25 1 76.19 537 LYS A N 1
ATOM 4272 C CA . LYS A 1 537 ? -6.496 -43.844 -33.438 1 76.19 537 LYS A CA 1
ATOM 4273 C C . LYS A 1 537 ? -5.918 -42.5 -33.906 1 76.19 537 LYS A C 1
ATOM 4275 O O . LYS A 1 537 ? -6.422 -41.438 -33.531 1 76.19 537 LYS A O 1
ATOM 4280 N N . LYS A 1 538 ? -4.789 -42.594 -34.625 1 77.44 538 LYS A N 1
ATOM 4281 C CA . LYS A 1 538 ? -4.176 -41.406 -35.188 1 77.44 538 LYS A CA 1
ATOM 4282 C C . LYS A 1 538 ? -5.188 -40.625 -36.031 1 77.44 538 LYS A C 1
ATOM 4284 O O . LYS A 1 538 ? -5.883 -41.188 -36.875 1 77.44 538 LYS A O 1
ATOM 4289 N N . GLY A 1 539 ? -5.371 -39.344 -35.656 1 73.69 539 GLY A N 1
ATOM 4290 C CA . GLY A 1 539 ? -6.281 -38.469 -36.406 1 73.69 539 GLY A CA 1
ATOM 4291 C C . GLY A 1 539 ? -7.59 -38.219 -35.656 1 73.69 539 GLY A C 1
ATOM 4292 O O . GLY A 1 539 ? -8.391 -37.406 -36.094 1 73.69 539 GLY A O 1
ATOM 4293 N N . ASP A 1 540 ? -7.793 -38.906 -34.625 1 75.75 540 ASP A N 1
ATOM 4294 C CA . ASP A 1 540 ? -8.992 -38.688 -33.812 1 75.75 540 ASP A CA 1
ATOM 4295 C C . ASP A 1 540 ? -8.961 -37.312 -33.188 1 75.75 540 ASP A C 1
ATOM 4297 O O . ASP A 1 540 ? -7.91 -36.844 -32.719 1 75.75 540 ASP A O 1
ATOM 4301 N N . LYS A 1 541 ? -9.984 -36.625 -33.438 1 78.69 541 LYS A N 1
ATOM 4302 C CA . LYS A 1 541 ? -10.141 -35.375 -32.688 1 78.69 541 LYS A CA 1
ATOM 4303 C C . LYS A 1 541 ? -10.617 -35.656 -31.25 1 78.69 541 LYS A C 1
ATOM 4305 O O . LYS A 1 541 ? -11.656 -36.281 -31.047 1 78.69 541 LYS A O 1
ATOM 4310 N N . VAL A 1 542 ? -9.734 -35.375 -30.328 1 80.44 542 VAL A N 1
ATOM 4311 C CA . VAL A 1 542 ? -10.047 -35.625 -28.922 1 80.44 542 VAL A CA 1
ATOM 4312 C C . VAL A 1 542 ? -10.141 -34.312 -28.172 1 80.44 542 VAL A C 1
ATOM 4314 O O . VAL A 1 542 ? -9.492 -33.312 -28.531 1 80.44 542 VAL A O 1
ATOM 4317 N N . LYS A 1 543 ? -11.047 -34.25 -27.312 1 79 543 LYS A N 1
ATOM 4318 C CA . LYS A 1 543 ? -11.18 -33.094 -26.422 1 79 543 LYS A CA 1
ATOM 4319 C C . LYS A 1 543 ? -10.289 -33.281 -25.188 1 79 543 LYS A C 1
ATOM 4321 O O . LYS A 1 543 ? -10.391 -34.25 -24.453 1 79 543 LYS A O 1
ATOM 4326 N N . LEU A 1 544 ? -9.328 -32.375 -25.047 1 79.38 544 LEU A N 1
ATOM 4327 C CA . LEU A 1 544 ? -8.5 -32.344 -23.844 1 79.38 544 LEU A CA 1
ATOM 4328 C C . LEU A 1 544 ? -9.297 -31.812 -22.656 1 79.38 544 LEU A C 1
ATOM 4330 O O . LEU A 1 544 ? -9.602 -30.609 -22.594 1 79.38 544 LEU A O 1
ATOM 4334 N N . LEU A 1 545 ? -9.531 -32.75 -21.766 1 70.12 545 LEU A N 1
ATOM 4335 C CA . LEU A 1 545 ? -10.445 -32.406 -20.688 1 70.12 545 LEU A CA 1
ATOM 4336 C C . LEU A 1 545 ? -9.852 -31.328 -19.797 1 70.12 545 LEU A C 1
ATOM 4338 O O . LEU A 1 545 ? -10.594 -30.531 -19.188 1 70.12 545 LEU A O 1
ATOM 4342 N N . ASP A 1 546 ? -8.578 -31.281 -19.719 1 67.19 546 ASP A N 1
ATOM 4343 C CA . ASP A 1 546 ? -7.898 -30.328 -18.859 1 67.19 546 ASP A CA 1
ATOM 4344 C C . ASP A 1 546 ? -7.871 -28.938 -19.5 1 67.19 546 ASP A C 1
ATOM 4346 O O . ASP A 1 546 ? -7.895 -27.922 -18.797 1 67.19 546 ASP A O 1
ATOM 4350 N N . LYS A 1 547 ? -7.855 -28.938 -20.828 1 70.25 547 LYS A N 1
ATOM 4351 C CA . LYS A 1 547 ? -7.742 -27.688 -21.562 1 70.25 547 LYS A CA 1
ATOM 4352 C C . LYS A 1 547 ? -9.062 -27.328 -22.234 1 70.25 547 LYS A C 1
ATOM 4354 O O . LYS A 1 547 ? -9.188 -26.25 -22.828 1 70.25 547 LYS A O 1
ATOM 4359 N N . ASN A 1 548 ? -10 -28.078 -21.984 1 65.06 548 ASN A N 1
ATOM 4360 C CA . ASN A 1 548 ? -11.305 -27.938 -22.625 1 65.06 548 ASN A CA 1
ATOM 4361 C C . ASN A 1 548 ? -11.18 -27.547 -24.094 1 65.06 548 ASN A C 1
ATOM 4363 O O . ASN A 1 548 ? -11.844 -26.625 -24.547 1 65.06 548 ASN A O 1
ATOM 4367 N N . ASP A 1 549 ? -10.219 -27.969 -24.672 1 76.44 549 ASP A N 1
ATOM 4368 C CA . ASP A 1 549 ? -9.953 -27.734 -26.078 1 76.44 549 ASP A CA 1
ATOM 4369 C C . ASP A 1 549 ? -9.695 -29.047 -26.828 1 76.44 549 ASP A C 1
ATOM 4371 O O . ASP A 1 549 ? -9.562 -30.094 -26.203 1 76.44 549 ASP A O 1
ATOM 4375 N N . PHE A 1 550 ? -9.781 -28.891 -28.125 1 77.5 550 PHE A N 1
ATOM 4376 C CA . PHE A 1 550 ? -9.68 -30.109 -28.938 1 77.5 550 PHE A CA 1
ATOM 4377 C C . PHE A 1 550 ? -8.266 -30.297 -29.453 1 77.5 550 PHE A C 1
ATOM 4379 O O . PHE A 1 550 ? -7.543 -29.312 -29.672 1 77.5 550 PHE A O 1
ATOM 4386 N N . ALA A 1 551 ? -7.762 -31.453 -29.406 1 81.56 551 ALA A N 1
ATOM 4387 C CA . ALA A 1 551 ? -6.473 -31.844 -29.969 1 81.56 551 ALA A CA 1
ATOM 4388 C C . ALA A 1 551 ? -6.625 -33.031 -30.906 1 81.56 551 ALA A C 1
ATOM 4390 O O . ALA A 1 551 ? -7.684 -33.656 -30.953 1 81.56 551 ALA A O 1
ATOM 4391 N N . LEU A 1 552 ? -5.652 -33.219 -31.828 1 79.88 552 LEU A N 1
ATOM 4392 C CA . LEU A 1 552 ? -5.652 -34.344 -32.75 1 79.88 552 LEU A CA 1
ATOM 4393 C C . LEU A 1 552 ? -4.719 -35.469 -32.281 1 79.88 552 LEU A C 1
ATOM 4395 O O . LEU A 1 552 ? -3.586 -35.188 -31.875 1 79.88 552 LEU A O 1
ATOM 4399 N N . VAL A 1 553 ? -5.266 -36.594 -32.219 1 81.69 553 VAL A N 1
ATOM 4400 C CA . VAL A 1 553 ? -4.457 -37.719 -31.766 1 81.69 553 VAL A CA 1
ATOM 4401 C C . VAL A 1 553 ? -3.352 -38 -32.781 1 81.69 553 VAL A C 1
ATOM 4403 O O . VAL A 1 553 ? -3.625 -38.219 -33.969 1 81.69 553 VAL A O 1
ATOM 4406 N N . TYR A 1 554 ? -2.146 -37.844 -32.438 1 78.69 554 TYR A N 1
ATOM 4407 C CA . TYR A 1 554 ? -1.004 -38.156 -33.281 1 78.69 554 TYR A CA 1
ATOM 4408 C C . TYR A 1 554 ? -0.629 -39.625 -33.156 1 78.69 554 TYR A C 1
ATOM 4410 O O . TYR A 1 554 ? -0.4 -40.312 -34.156 1 78.69 554 TYR A O 1
ATOM 4418 N N . ASN A 1 555 ? -0.542 -40.062 -31.875 1 77.31 555 ASN A N 1
ATOM 4419 C CA . ASN A 1 555 ? -0.295 -41.469 -31.609 1 77.31 555 ASN A CA 1
ATOM 4420 C C . ASN A 1 555 ? -1.337 -42.031 -30.641 1 77.31 555 ASN A C 1
ATOM 4422 O O . ASN A 1 555 ? -1.668 -41.438 -29.641 1 77.31 555 ASN A O 1
ATOM 4426 N N . GLY A 1 556 ? -1.967 -43.156 -31.172 1 72.31 556 GLY A N 1
ATOM 4427 C CA . GLY A 1 556 ? -2.992 -43.781 -30.359 1 72.31 556 GLY A CA 1
ATOM 4428 C C . GLY A 1 556 ? -2.502 -44.188 -28.984 1 72.31 556 GLY A C 1
ATOM 4429 O O . GLY A 1 556 ? -1.44 -43.75 -28.531 1 72.31 556 GLY A O 1
ATOM 4430 N N . ILE A 1 557 ? -3.266 -45 -28.312 1 72.44 557 ILE A N 1
ATOM 4431 C CA . ILE A 1 557 ? -3.006 -45.406 -26.938 1 72.44 557 ILE A CA 1
ATOM 4432 C C . ILE A 1 557 ? -1.744 -46.25 -26.875 1 72.44 557 ILE A C 1
ATOM 4434 O O . ILE A 1 557 ? -1.598 -47.219 -27.656 1 72.44 557 ILE A O 1
ATOM 4438 N N . ASN A 1 558 ? -0.836 -45.75 -26.188 1 66.69 558 ASN A N 1
ATOM 4439 C CA . ASN A 1 558 ? 0.349 -46.562 -26 1 66.69 558 ASN A CA 1
ATOM 4440 C C . ASN A 1 558 ? 0.161 -47.562 -24.859 1 66.69 558 ASN A C 1
ATOM 4442 O O . ASN A 1 558 ? -0.914 -47.625 -24.25 1 66.69 558 ASN A O 1
ATOM 4446 N N . GLU A 1 559 ? 1.056 -48.406 -24.656 1 63.78 559 GLU A N 1
ATOM 4447 C CA . GLU A 1 559 ? 1.012 -49.438 -23.641 1 63.78 559 GLU A CA 1
ATOM 4448 C C . GLU A 1 559 ? 0.804 -48.844 -22.25 1 63.78 559 GLU A C 1
ATOM 4450 O O . GLU A 1 559 ? 0.389 -49.562 -21.328 1 63.78 559 GLU A O 1
ATOM 4455 N N . TYR A 1 560 ? 0.965 -47.562 -22.172 1 61.91 560 TYR A N 1
ATOM 4456 C CA . TYR A 1 560 ? 0.891 -46.938 -20.844 1 61.91 560 TYR A CA 1
ATOM 4457 C C . TYR A 1 560 ? -0.351 -46.062 -20.734 1 61.91 560 TYR A C 1
ATOM 4459 O O . TYR A 1 560 ? -0.406 -45.156 -19.875 1 61.91 560 TYR A O 1
ATOM 4467 N N . ASN A 1 561 ? -1.216 -46.25 -21.578 1 67.88 561 ASN A N 1
ATOM 4468 C CA . ASN A 1 561 ? -2.504 -45.594 -21.609 1 67.88 561 ASN A CA 1
ATOM 4469 C C . ASN A 1 561 ? -2.334 -44.094 -21.844 1 67.88 561 ASN A C 1
ATOM 4471 O O . ASN A 1 561 ? -3.09 -43.281 -21.297 1 67.88 561 ASN A O 1
ATOM 4475 N N . ASN A 1 562 ? -1.284 -43.688 -22.469 1 78.44 562 ASN A N 1
ATOM 4476 C CA . ASN A 1 562 ? -1.088 -42.312 -22.859 1 78.44 562 ASN A CA 1
ATOM 4477 C C . ASN A 1 562 ? -1.252 -42.125 -24.375 1 78.44 562 ASN A C 1
ATOM 4479 O O . ASN A 1 562 ? -1.031 -43.062 -25.141 1 78.44 562 ASN A O 1
ATOM 4483 N N . LEU A 1 563 ? -1.792 -40.938 -24.719 1 81.5 563 LEU A N 1
ATOM 4484 C CA . LEU A 1 563 ? -1.905 -40.562 -26.125 1 81.5 563 LEU A CA 1
ATOM 4485 C C . LEU A 1 563 ? -1.079 -39.312 -26.422 1 81.5 563 LEU A C 1
ATOM 4487 O O . LEU A 1 563 ? -0.827 -38.5 -25.516 1 81.5 563 LEU A O 1
ATOM 4491 N N . ILE A 1 564 ? -0.452 -39.312 -27.484 1 80.62 564 ILE A N 1
ATOM 4492 C CA . ILE A 1 564 ? 0.213 -38.094 -27.938 1 80.62 564 ILE A CA 1
ATOM 4493 C C . ILE A 1 564 ? -0.728 -37.281 -28.828 1 80.62 564 ILE A C 1
ATOM 4495 O O . ILE A 1 564 ? -1.222 -37.812 -29.844 1 80.62 564 ILE A O 1
ATOM 4499 N N . VAL A 1 565 ? -1 -36.125 -28.406 1 82.88 565 VAL A N 1
ATOM 4500 C CA . VAL A 1 565 ? -1.949 -35.312 -29.172 1 82.88 565 VAL A CA 1
ATOM 4501 C C . VAL A 1 565 ? -1.271 -34.031 -29.641 1 82.88 565 VAL A C 1
ATOM 4503 O O . VAL A 1 565 ? -0.294 -33.594 -29.047 1 82.88 565 VAL A O 1
ATOM 4506 N N . LEU A 1 566 ? -1.745 -33.594 -30.797 1 76.75 566 LEU A N 1
ATOM 4507 C CA . LEU A 1 566 ? -1.319 -32.312 -31.328 1 76.75 566 LEU A CA 1
ATOM 4508 C C . LEU A 1 566 ? -2.281 -31.203 -30.891 1 76.75 566 LEU A C 1
ATOM 4510 O O . LEU A 1 566 ? -3.447 -31.203 -31.297 1 76.75 566 LEU A O 1
ATOM 4514 N N . TYR A 1 567 ? -1.83 -30.359 -29.984 1 78.62 567 TYR A N 1
ATOM 4515 C CA . TYR A 1 567 ? -2.623 -29.25 -29.469 1 78.62 567 TYR A CA 1
ATOM 4516 C C . TYR A 1 567 ? -1.949 -27.922 -29.766 1 78.62 567 TYR A C 1
ATOM 4518 O O . TYR A 1 567 ? -0.849 -27.656 -29.281 1 78.62 567 TYR A O 1
ATOM 4526 N N . LYS A 1 568 ? -2.602 -27.078 -30.578 1 69.69 568 LYS A N 1
ATOM 4527 C CA . LYS A 1 568 ? -2.125 -25.766 -30.984 1 69.69 568 LYS A CA 1
ATOM 4528 C C . LYS A 1 568 ? -0.667 -25.812 -31.438 1 69.69 568 LYS A C 1
ATOM 4530 O O . LYS A 1 568 ? 0.147 -24.984 -31.031 1 69.69 568 LYS A O 1
ATOM 4535 N N . GLY A 1 569 ? -0.345 -26.828 -32.25 1 64.19 569 GLY A N 1
ATOM 4536 C CA . GLY A 1 569 ? 0.938 -26.969 -32.906 1 64.19 569 GLY A CA 1
ATOM 4537 C C . GLY A 1 569 ? 1.979 -27.672 -32.062 1 64.19 569 GLY A C 1
ATOM 4538 O O . GLY A 1 569 ? 3.119 -27.859 -32.469 1 64.19 569 GLY A O 1
ATOM 4539 N N . GLU A 1 570 ? 1.574 -28.016 -30.906 1 72.25 570 GLU A N 1
ATOM 4540 C CA . GLU A 1 570 ? 2.549 -28.672 -30.047 1 72.25 570 GLU A CA 1
ATOM 4541 C C . GLU A 1 570 ? 2.084 -30.078 -29.656 1 72.25 570 GLU A C 1
ATOM 4543 O O . GLU A 1 570 ? 0.887 -30.312 -29.484 1 72.25 570 GLU A O 1
ATOM 4548 N N . TYR A 1 571 ? 3.061 -31.016 -29.688 1 72.88 571 TYR A N 1
ATOM 4549 C CA . TYR A 1 571 ? 2.732 -32.375 -29.281 1 72.88 571 TYR A CA 1
ATOM 4550 C C . TYR A 1 571 ? 2.682 -32.5 -27.766 1 72.88 571 TYR A C 1
ATOM 4552 O O . TYR A 1 571 ? 3.592 -32.031 -27.078 1 72.88 571 TYR A O 1
ATOM 4560 N N . LEU A 1 572 ? 1.555 -33 -27.297 1 78.44 572 LEU A N 1
ATOM 4561 C CA . LEU A 1 572 ? 1.343 -33.156 -25.859 1 78.44 572 LEU A CA 1
ATOM 4562 C C . LEU A 1 572 ? 1.013 -34.625 -25.531 1 78.44 572 LEU A C 1
ATOM 4564 O O . LEU A 1 572 ? 0.241 -35.281 -26.234 1 78.44 572 LEU A O 1
ATOM 4568 N N . THR A 1 573 ? 1.693 -35.219 -24.641 1 76.44 573 THR A N 1
ATOM 4569 C CA . THR A 1 573 ? 1.316 -36.531 -24.141 1 76.44 573 THR A CA 1
ATOM 4570 C C . THR A 1 573 ? 0.247 -36.406 -23.047 1 76.44 573 THR A C 1
ATOM 4572 O O . THR A 1 573 ? 0.451 -35.719 -22.047 1 76.44 573 THR A O 1
ATOM 4575 N N . VAL A 1 574 ? -0.844 -36.969 -23.328 1 80.44 574 VAL A N 1
ATOM 4576 C CA . VAL A 1 574 ? -1.963 -36.844 -22.391 1 80.44 574 VAL A CA 1
ATOM 4577 C C . VAL A 1 574 ? -2.49 -38.25 -22.031 1 80.44 574 VAL A C 1
ATOM 4579 O O . VAL A 1 574 ? -2.514 -39.125 -22.891 1 80.44 574 VAL A O 1
ATOM 4582 N N . ASN A 1 575 ? -2.744 -38.469 -20.812 1 75.25 575 ASN A N 1
ATOM 4583 C CA . ASN A 1 575 ? -3.342 -39.75 -20.375 1 75.25 575 ASN A CA 1
ATOM 4584 C C . ASN A 1 575 ? -4.773 -39.875 -20.875 1 75.25 575 ASN A C 1
ATOM 4586 O O . ASN A 1 575 ? -5.5 -38.906 -21 1 75.25 575 ASN A O 1
ATOM 4590 N N . ILE A 1 576 ? -5.152 -41.094 -21.172 1 75.75 576 ILE A N 1
ATOM 4591 C CA . ILE A 1 576 ? -6.441 -41.406 -21.766 1 75.75 576 ILE A CA 1
ATOM 4592 C C . ILE A 1 576 ? -7.57 -40.906 -20.875 1 75.75 576 ILE A C 1
ATOM 4594 O O . ILE A 1 576 ? -8.641 -40.531 -21.375 1 75.75 576 ILE A O 1
ATOM 4598 N N . LYS A 1 577 ? -7.191 -40.875 -19.641 1 69.31 577 LYS A N 1
ATOM 4599 C CA . LYS A 1 577 ? -8.227 -40.469 -18.703 1 69.31 577 LYS A CA 1
ATOM 4600 C C . LYS A 1 577 ? -8.508 -38.969 -18.797 1 69.31 577 LYS A C 1
ATOM 4602 O O . LYS A 1 577 ? -9.523 -38.5 -18.297 1 69.31 577 LYS A O 1
ATOM 4607 N N . ARG A 1 578 ? -7.676 -38.312 -19.438 1 74 578 ARG A N 1
ATOM 4608 C CA . ARG A 1 578 ? -7.809 -36.844 -19.562 1 74 578 ARG A CA 1
ATOM 4609 C C . ARG A 1 578 ? -8.289 -36.469 -20.953 1 74 578 ARG A C 1
ATOM 4611 O O . ARG A 1 578 ? -8.203 -35.281 -21.344 1 74 578 ARG A O 1
ATOM 4618 N N . VAL A 1 579 ? -8.633 -37.469 -21.719 1 79.69 579 VAL A N 1
ATOM 4619 C CA . 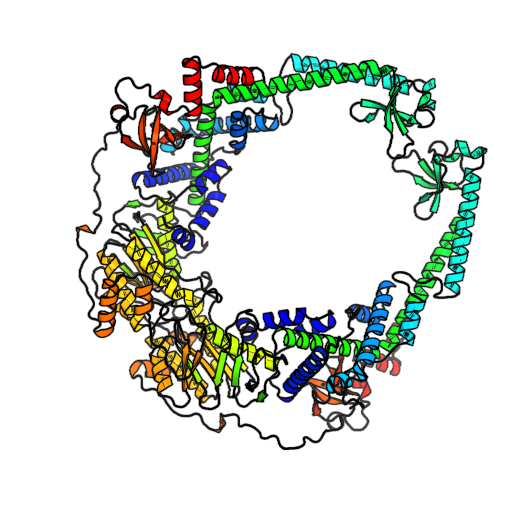VAL A 1 579 ? -9.055 -37.188 -23.078 1 79.69 579 VAL A CA 1
ATOM 4620 C C . VAL A 1 579 ? -10.406 -37.844 -23.344 1 79.69 579 VAL A C 1
ATOM 4622 O O . VAL A 1 579 ? -10.711 -38.906 -22.781 1 79.69 579 VAL A O 1
ATOM 4625 N N . GLU A 1 580 ? -11.266 -37.188 -23.984 1 77 580 GLU A N 1
ATOM 4626 C CA . GLU A 1 580 ? -12.523 -37.75 -24.453 1 77 580 GLU A CA 1
ATOM 4627 C C . GLU A 1 580 ? -12.602 -37.719 -25.984 1 77 580 GLU A C 1
ATOM 4629 O O . GLU A 1 580 ? -12.203 -36.719 -26.594 1 77 580 GLU A O 1
ATOM 4634 N N . LEU A 1 581 ? -12.984 -38.812 -26.578 1 72.56 581 LEU A N 1
ATOM 4635 C CA . LEU A 1 581 ? -13.133 -38.875 -28.031 1 72.56 581 LEU A CA 1
ATOM 4636 C C . LEU A 1 581 ? -14.219 -37.906 -28.5 1 72.56 581 LEU A C 1
ATOM 4638 O O . LEU A 1 581 ? -15.32 -37.906 -27.953 1 72.56 581 LEU A O 1
ATOM 4642 N N . ASP A 1 582 ? -13.852 -36.906 -29.266 1 74.06 582 ASP A N 1
ATOM 4643 C CA . ASP A 1 582 ? -14.836 -36.031 -29.859 1 74.06 582 ASP A CA 1
ATOM 4644 C C . ASP A 1 582 ? -15.32 -36.562 -31.203 1 74.06 582 ASP A C 1
ATOM 4646 O O . ASP A 1 582 ? -16.516 -36.812 -31.391 1 74.06 582 ASP A O 1
ATOM 4650 N N . LEU A 1 583 ? -14.305 -36.656 -32.188 1 73.06 583 LEU A N 1
ATOM 4651 C CA . LEU A 1 583 ? -14.609 -37.156 -33.5 1 73.06 583 LEU A CA 1
ATOM 4652 C C . LEU A 1 583 ? -13.609 -38.25 -33.906 1 73.06 583 LEU A C 1
ATOM 4654 O O . LEU A 1 583 ? -12.406 -38.094 -33.688 1 73.06 583 LEU A O 1
ATOM 4658 N N . LYS A 1 584 ? -14.078 -39.312 -34.406 1 72.56 584 LYS A N 1
ATOM 4659 C CA . LYS A 1 584 ? -13.219 -40.375 -34.938 1 72.56 584 LYS A CA 1
ATOM 4660 C C . LYS A 1 584 ? -12.523 -39.969 -36.219 1 72.56 584 LYS A C 1
ATOM 4662 O O . LYS A 1 584 ? -13.117 -39.25 -37.031 1 72.56 584 LYS A O 1
ATOM 4667 N N . ALA A 1 585 ? -11.25 -40.281 -36.281 1 69.38 585 ALA A N 1
ATOM 4668 C CA . ALA A 1 585 ? -10.523 -40 -37.5 1 69.38 585 ALA A CA 1
ATOM 4669 C C . ALA A 1 585 ? -11.297 -40.5 -38.719 1 69.38 585 ALA A C 1
ATOM 4671 O O . ALA A 1 585 ? -11.312 -39.844 -39.781 1 69.38 585 ALA A O 1
ATOM 4672 N N . GLU A 1 586 ? -12.016 -41.594 -38.562 1 65.25 586 GLU A N 1
ATOM 4673 C CA . GLU A 1 586 ? -12.766 -42.188 -39.656 1 65.25 586 GLU A CA 1
ATOM 4674 C C . GLU A 1 586 ? -13.945 -41.281 -40.062 1 65.25 586 GLU A C 1
ATOM 4676 O O . GLU A 1 586 ? -14.391 -41.344 -41.188 1 65.25 586 GLU A O 1
ATOM 4681 N N . ASP A 1 587 ? -14.391 -40.438 -39.219 1 63.09 587 ASP A N 1
ATOM 4682 C CA . ASP A 1 587 ? -15.539 -39.594 -39.5 1 63.09 587 ASP A CA 1
ATOM 4683 C C . ASP A 1 587 ? -15.102 -38.219 -40 1 63.09 587 ASP A C 1
ATOM 4685 O O . ASP A 1 587 ? -15.906 -37.469 -40.562 1 63.09 587 ASP A O 1
ATOM 4689 N N . LEU A 1 588 ? -13.969 -37.781 -39.781 1 61.62 588 LEU A N 1
ATOM 4690 C CA . LEU A 1 588 ? -13.477 -36.438 -40.094 1 61.62 588 LEU A CA 1
ATOM 4691 C C . LEU A 1 588 ? -12.773 -36.438 -41.438 1 61.62 588 LEU A C 1
ATOM 4693 O O . LEU A 1 588 ? -12.812 -35.438 -42.156 1 61.62 588 LEU A O 1
ATOM 4697 N N . TYR A 1 589 ? -12.086 -37.5 -41.781 1 60.62 589 TYR A N 1
ATOM 4698 C CA . TYR A 1 589 ? -11.281 -37.562 -43 1 60.62 589 TYR A CA 1
ATOM 4699 C C . TYR A 1 589 ? -11.75 -38.656 -43.906 1 60.62 589 TYR A C 1
ATOM 4701 O O . TYR A 1 589 ? -12.219 -39.719 -43.469 1 60.62 589 TYR A O 1
ATOM 4709 N N . PRO A 1 590 ? -11.992 -38.344 -45.219 1 55.34 590 PRO A N 1
ATOM 4710 C CA . PRO A 1 590 ? -12.422 -39.375 -46.156 1 55.34 590 PRO A CA 1
ATOM 4711 C C . PRO A 1 590 ? -11.516 -40.625 -46.156 1 55.34 590 PRO A C 1
ATOM 4713 O O . PRO A 1 590 ? -10.375 -40.531 -45.688 1 55.34 590 PRO A O 1
ATOM 4716 N N . GLU A 1 591 ? -11.938 -41.75 -46.594 1 55.53 591 GLU A N 1
ATOM 4717 C CA . GLU A 1 591 ? -11.18 -42.969 -46.781 1 55.53 591 GLU A CA 1
ATOM 4718 C C . GLU A 1 591 ? -9.984 -42.75 -47.688 1 55.53 591 GLU A C 1
ATOM 4720 O O . GLU A 1 591 ? -10.125 -42.188 -48.781 1 55.53 591 GLU A O 1
ATOM 4725 N N . GLY A 1 592 ? -8.578 -42.969 -47.312 1 57.22 592 GLY A N 1
ATOM 4726 C CA . GLY A 1 592 ? -7.371 -42.781 -48.094 1 57.22 592 GLY A CA 1
ATOM 4727 C C . GLY A 1 592 ? -6.629 -41.5 -47.75 1 57.22 592 GLY A C 1
ATOM 4728 O O . GLY A 1 592 ? -5.625 -41.188 -48.406 1 57.22 592 GLY A O 1
ATOM 4729 N N . TYR A 1 593 ? -7.117 -40.625 -46.969 1 55.97 593 TYR A N 1
ATOM 4730 C CA . TYR A 1 593 ? -6.457 -39.375 -46.594 1 55.97 593 TYR A CA 1
ATOM 4731 C C . TYR A 1 593 ? -5.219 -39.656 -45.75 1 55.97 593 TYR A C 1
ATOM 4733 O O . TYR A 1 593 ? -5.254 -40.469 -44.812 1 55.97 593 TYR A O 1
ATOM 4741 N N . ASN A 1 594 ? -4.066 -39.219 -46.156 1 56.53 594 ASN A N 1
ATOM 4742 C CA . ASN A 1 594 ? -2.824 -39.344 -45.406 1 56.53 594 ASN A CA 1
ATOM 4743 C C . ASN A 1 594 ? -2.844 -38.531 -44.125 1 56.53 594 ASN A C 1
ATOM 4745 O O . ASN A 1 594 ? -2.639 -37.312 -44.188 1 56.53 594 ASN A O 1
ATOM 4749 N N . LEU A 1 595 ? -3.113 -39 -42.969 1 62.53 595 LEU A N 1
ATOM 4750 C CA . LEU A 1 595 ? -3.305 -38.344 -41.688 1 62.53 595 LEU A CA 1
ATOM 4751 C C . LEU A 1 595 ? -2.021 -37.688 -41.219 1 62.53 595 LEU A C 1
ATOM 4753 O O . LEU A 1 595 ? -2.059 -36.781 -40.375 1 62.53 595 LEU A O 1
ATOM 4757 N N . ASP A 1 596 ? -0.888 -38.031 -41.781 1 62.59 596 ASP A N 1
ATOM 4758 C CA . ASP A 1 596 ? 0.396 -37.438 -41.406 1 62.59 596 ASP A CA 1
ATOM 4759 C C . ASP A 1 596 ? 0.462 -35.969 -41.812 1 62.59 596 ASP A C 1
ATOM 4761 O O . ASP A 1 596 ? 1.22 -35.188 -41.25 1 62.59 596 ASP A O 1
ATOM 4765 N N . GLU A 1 597 ? -0.267 -35.562 -42.656 1 57 597 GLU A N 1
ATOM 4766 C CA . GLU A 1 597 ? -0.281 -34.219 -43.188 1 57 597 GLU A CA 1
ATOM 4767 C C . GLU A 1 597 ? -0.889 -33.219 -42.188 1 57 597 GLU A C 1
ATOM 4769 O O . GLU A 1 597 ? -0.611 -32.031 -42.25 1 57 597 GLU A O 1
ATOM 4774 N N . LEU A 1 598 ? -1.679 -33.719 -41.438 1 58.06 598 LEU A N 1
ATOM 4775 C CA . LEU A 1 598 ? -2.35 -32.875 -40.438 1 58.06 598 LEU A CA 1
ATOM 4776 C C . LEU A 1 598 ? -1.35 -32.312 -39.438 1 58.06 598 LEU A C 1
ATOM 4778 O O . LEU A 1 598 ? -1.636 -31.328 -38.75 1 58.06 598 LEU A O 1
ATOM 4782 N N . PHE A 1 599 ? -0.262 -32.875 -39.344 1 59.44 599 PHE A N 1
ATOM 4783 C CA . PHE A 1 599 ? 0.693 -32.562 -38.312 1 59.44 599 PHE A CA 1
ATOM 4784 C C . PHE A 1 599 ? 1.902 -31.844 -38.875 1 59.44 599 PHE A C 1
ATOM 4786 O O . PHE A 1 599 ? 2.875 -31.594 -38.156 1 59.44 599 PHE A O 1
ATOM 4793 N N . ILE A 1 600 ? 2.01 -31.547 -40.125 1 54.44 600 ILE A N 1
ATOM 4794 C CA . ILE A 1 600 ? 3.059 -30.797 -40.812 1 54.44 600 ILE A CA 1
ATOM 4795 C C . ILE A 1 600 ? 2.58 -29.359 -41.062 1 54.44 600 ILE A C 1
ATOM 4797 O O . ILE A 1 600 ? 1.429 -29.156 -41.438 1 54.44 600 ILE A O 1
ATOM 4801 N N . SER A 1 601 ? 3.287 -28.391 -40.562 1 50.5 601 SER A N 1
ATOM 4802 C CA . SER A 1 601 ? 2.967 -26.984 -40.812 1 50.5 601 SER A CA 1
ATOM 4803 C C . SER A 1 601 ? 2.613 -26.75 -42.281 1 50.5 601 SER A C 1
ATOM 4805 O O . SER A 1 601 ? 3.059 -27.5 -43.156 1 50.5 601 SER A O 1
ATOM 4807 N N . TYR A 1 602 ? 1.616 -25.922 -42.469 1 45.81 602 TYR A N 1
ATOM 4808 C CA . TYR A 1 602 ? 1.256 -25.531 -43.812 1 45.81 602 TYR A CA 1
ATOM 4809 C C . TYR A 1 602 ? 2.496 -25.188 -44.625 1 45.81 602 TYR A C 1
ATOM 4811 O O . TYR A 1 602 ? 2.613 -25.562 -45.781 1 45.81 602 TYR A O 1
ATOM 4819 N N . LYS A 1 603 ? 3.438 -24.547 -43.844 1 47.66 603 LYS A N 1
ATOM 4820 C CA . LYS A 1 603 ? 4.621 -24.094 -44.562 1 47.66 603 LYS A CA 1
ATOM 4821 C C . LYS A 1 603 ? 5.473 -25.266 -45.031 1 47.66 603 LYS A C 1
ATOM 4823 O O . LYS A 1 603 ? 5.977 -25.266 -46.156 1 47.66 603 LYS A O 1
ATOM 4828 N N . GLU A 1 604 ? 5.508 -26.203 -44.25 1 47.53 604 GLU A N 1
ATOM 4829 C CA . GLU A 1 604 ? 6.309 -27.359 -44.625 1 47.53 604 GLU A CA 1
ATOM 4830 C C . GLU A 1 604 ? 5.57 -28.25 -45.625 1 47.53 604 GLU A C 1
ATOM 4832 O O . GLU A 1 604 ? 6.188 -28.828 -46.5 1 47.53 604 GLU A O 1
ATOM 4837 N N . ARG A 1 605 ? 4.293 -28.219 -45.562 1 48.66 605 ARG A N 1
ATOM 4838 C CA . ARG A 1 605 ? 3.49 -28.891 -46.562 1 48.66 605 ARG A CA 1
ATOM 4839 C C . ARG A 1 605 ? 3.641 -28.234 -47.938 1 48.66 605 ARG A C 1
ATOM 4841 O O . ARG A 1 605 ? 3.758 -28.922 -48.938 1 48.66 605 ARG A O 1
ATOM 4848 N N . LYS A 1 606 ? 3.521 -26.891 -47.781 1 48.84 606 LYS A N 1
ATOM 4849 C CA . LYS A 1 606 ? 3.701 -26.141 -49.031 1 48.84 606 LYS A CA 1
ATOM 4850 C C . LYS A 1 606 ? 5.098 -26.359 -49.594 1 48.84 606 LYS A C 1
ATOM 4852 O O . LYS A 1 606 ? 5.254 -26.531 -50.812 1 48.84 606 LYS A O 1
ATOM 4857 N N . LEU A 1 607 ? 6.066 -26.375 -48.688 1 48.94 607 LEU A N 1
ATOM 4858 C CA . LEU A 1 607 ? 7.426 -26.594 -49.156 1 48.94 607 LEU A CA 1
ATOM 4859 C C . LEU A 1 607 ? 7.59 -28 -49.719 1 48.94 607 LEU A C 1
ATOM 4861 O O . LEU A 1 607 ? 8.195 -28.188 -50.781 1 48.94 607 LEU A O 1
ATOM 4865 N N . GLU A 1 608 ? 7.016 -28.938 -49.094 1 49.75 608 GLU A N 1
ATOM 4866 C CA . GLU A 1 608 ? 7.098 -30.297 -49.625 1 49.75 608 GLU A CA 1
ATOM 4867 C C . GLU A 1 608 ? 6.297 -30.453 -50.906 1 49.75 608 GLU A C 1
ATOM 4869 O O . GLU A 1 608 ? 6.75 -31.094 -51.875 1 49.75 608 GLU A O 1
ATOM 4874 N N . LYS A 1 609 ? 5.113 -29.922 -50.875 1 52.94 609 LYS A N 1
ATOM 4875 C CA . LYS A 1 609 ? 4.32 -29.953 -52.125 1 52.94 609 LYS A CA 1
ATOM 4876 C C . LYS A 1 609 ? 5.004 -29.156 -53.219 1 52.94 609 LYS A C 1
ATOM 4878 O O . LYS A 1 609 ? 4.992 -29.562 -54.375 1 52.94 609 LYS A O 1
ATOM 4883 N N . ASP A 1 610 ? 5.551 -28.016 -52.719 1 53.09 610 ASP A N 1
ATOM 4884 C CA . ASP A 1 610 ? 6.281 -27.25 -53.719 1 53.09 610 ASP A CA 1
ATOM 4885 C C . ASP A 1 610 ? 7.492 -28.031 -54.25 1 53.09 610 ASP A C 1
ATOM 4887 O O . ASP A 1 610 ? 7.82 -27.969 -55.438 1 53.09 610 ASP A O 1
ATOM 4891 N N . ILE A 1 611 ? 8.078 -28.812 -53.375 1 50.69 611 ILE A N 1
ATOM 4892 C CA . ILE A 1 611 ? 9.195 -29.656 -53.781 1 50.69 611 ILE A CA 1
ATOM 4893 C C . ILE A 1 611 ? 8.68 -30.797 -54.688 1 50.69 611 ILE A C 1
ATOM 4895 O O . ILE A 1 611 ? 9.273 -31.094 -55.719 1 50.69 611 ILE A O 1
ATOM 4899 N N . GLN A 1 612 ? 7.621 -31.344 -54.281 1 51.84 612 GLN A N 1
ATOM 4900 C CA . GLN A 1 612 ? 7.078 -32.438 -55.094 1 51.84 612 GLN A CA 1
ATOM 4901 C C . GLN A 1 612 ? 6.555 -31.922 -56.438 1 51.84 612 GLN A C 1
ATOM 4903 O O . GLN A 1 612 ? 6.602 -32.625 -57.438 1 51.84 612 GLN A O 1
ATOM 4908 N N . ARG A 1 613 ? 5.969 -30.688 -56.344 1 51.62 613 ARG A N 1
ATOM 4909 C CA . ARG A 1 613 ? 5.449 -30.141 -57.594 1 51.62 613 ARG A CA 1
ATOM 4910 C C . ARG A 1 613 ? 6.57 -29.531 -58.406 1 51.62 613 ARG A C 1
ATOM 4912 O O . ARG A 1 613 ? 6.324 -29 -59.5 1 51.62 613 ARG A O 1
ATOM 4919 N N . GLY A 1 614 ? 7.863 -29.75 -58.312 1 45 614 GLY A N 1
ATOM 4920 C CA . GLY A 1 614 ? 8.992 -29.375 -59.156 1 45 614 GLY A CA 1
ATOM 4921 C C . GLY A 1 614 ? 9.234 -27.875 -59.188 1 45 614 GLY A C 1
ATOM 4922 O O . GLY A 1 614 ? 9.758 -27.344 -60.156 1 45 614 GLY A O 1
ATOM 4923 N N . SER A 1 615 ? 8.539 -27.062 -58.375 1 44.5 615 SER A N 1
ATOM 4924 C CA . SER A 1 615 ? 8.68 -25.625 -58.594 1 44.5 615 SER A CA 1
ATOM 4925 C C . SER A 1 615 ? 10.102 -25.156 -58.312 1 44.5 615 SER A C 1
ATOM 4927 O O . SER A 1 615 ? 10.688 -25.531 -57.281 1 44.5 615 SER A O 1
ATOM 4929 N N . LYS A 1 616 ? 10.859 -24.594 -59.344 1 50.22 616 LYS A N 1
ATOM 4930 C CA . LYS A 1 616 ? 12.227 -24.094 -59.406 1 50.22 616 LYS A CA 1
ATOM 4931 C C . LYS A 1 616 ? 12.539 -23.141 -58.281 1 50.22 616 LYS A C 1
ATOM 4933 O O . LYS A 1 616 ? 13.688 -23.047 -57.812 1 50.22 616 LYS A O 1
ATOM 4938 N N . LYS A 1 617 ? 11.617 -22.281 -57.844 1 49.56 617 LYS A N 1
ATOM 4939 C CA . LYS A 1 617 ? 11.852 -21.266 -56.812 1 49.56 617 LYS A CA 1
ATOM 4940 C C . LYS A 1 617 ? 12.062 -21.906 -55.469 1 49.56 617 LYS A C 1
ATOM 4942 O O . LYS A 1 617 ? 12.883 -21.438 -54.656 1 49.56 617 LYS A O 1
ATOM 4947 N N . ALA A 1 618 ? 11.398 -22.906 -55.031 1 46.53 618 ALA A N 1
ATOM 4948 C CA . ALA A 1 618 ? 11.547 -23.641 -53.781 1 46.53 618 ALA A CA 1
ATOM 4949 C C . ALA A 1 618 ? 12.867 -24.406 -53.75 1 46.53 618 ALA A C 1
ATOM 4951 O O . ALA A 1 618 ? 13.531 -24.453 -52.719 1 46.53 618 ALA A O 1
ATOM 4952 N N . LEU A 1 619 ? 13.234 -25.031 -54.906 1 45.72 619 LEU A N 1
ATOM 4953 C CA . LEU A 1 619 ? 14.562 -25.625 -55 1 45.72 619 LEU A CA 1
ATOM 4954 C C . LEU A 1 619 ? 15.648 -24.562 -54.875 1 45.72 619 LEU A C 1
ATOM 4956 O O . LEU A 1 619 ? 16.703 -24.828 -54.281 1 45.72 619 LEU A O 1
ATOM 4960 N N . ARG A 1 620 ? 15.406 -23.297 -55.406 1 49.56 620 ARG A N 1
ATOM 4961 C CA . ARG A 1 620 ? 16.391 -22.234 -55.188 1 49.56 620 ARG A CA 1
ATOM 4962 C C . ARG A 1 620 ? 16.469 -21.812 -53.75 1 49.56 620 ARG A C 1
ATOM 4964 O O . ARG A 1 620 ? 17.562 -21.5 -53.25 1 49.56 620 ARG A O 1
ATOM 4971 N N . LYS A 1 621 ? 15.398 -21.766 -53.094 1 45.34 621 LYS A N 1
ATOM 4972 C CA . LYS A 1 621 ? 15.406 -21.406 -51.688 1 45.34 621 LYS A CA 1
ATOM 4973 C C . LYS A 1 621 ? 16.047 -22.5 -50.844 1 45.34 621 LYS A C 1
ATOM 4975 O O . LYS A 1 621 ? 16.781 -22.219 -49.906 1 45.34 621 LYS A O 1
ATOM 4980 N N . ILE A 1 622 ? 15.875 -23.75 -51.156 1 45.31 622 ILE A N 1
ATOM 4981 C CA . ILE A 1 622 ? 16.609 -24.828 -50.5 1 45.31 622 ILE A CA 1
ATOM 4982 C C . ILE A 1 622 ? 18.078 -24.766 -50.938 1 45.31 622 ILE A C 1
ATOM 4984 O O . ILE A 1 622 ? 18.984 -24.953 -50.094 1 45.31 622 ILE A O 1
ATOM 4988 N N . LYS A 1 623 ? 18.391 -24.656 -52.25 1 43.34 623 LYS A N 1
ATOM 4989 C CA . LYS A 1 623 ? 19.781 -24.484 -52.688 1 43.34 623 LYS A CA 1
ATOM 4990 C C . LYS A 1 623 ? 20.406 -23.25 -52.062 1 43.34 623 LYS A C 1
ATOM 4992 O O . LYS A 1 623 ? 21.594 -23.25 -51.719 1 43.34 623 LYS A O 1
ATOM 4997 N N . LYS A 1 624 ? 19.641 -22.234 -51.969 1 48.5 624 LYS A N 1
ATOM 4998 C CA . LYS A 1 624 ? 20.219 -21.031 -51.344 1 48.5 624 LYS A CA 1
ATOM 4999 C C . LYS A 1 624 ? 20.406 -21.219 -49.844 1 48.5 624 LYS A C 1
ATOM 5001 O O . LYS A 1 624 ? 21.344 -20.672 -49.281 1 48.5 624 LYS A O 1
ATOM 5006 N N . GLU A 1 625 ? 19.625 -22 -49.219 1 38.31 625 GLU A N 1
ATOM 5007 C CA . GLU A 1 625 ? 19.828 -22.344 -47.812 1 38.31 625 GLU A CA 1
ATOM 5008 C C . GLU A 1 625 ? 20.859 -23.453 -47.656 1 38.31 625 GLU A C 1
ATOM 5010 O O . GLU A 1 625 ? 21.562 -23.531 -46.656 1 38.31 625 GLU A O 1
ATOM 5015 N N . LEU A 1 626 ? 21.031 -24.375 -48.625 1 38.56 626 LEU A N 1
ATOM 5016 C CA . LEU A 1 626 ? 22.172 -25.297 -48.625 1 38.56 626 LEU A CA 1
ATOM 5017 C C . LEU A 1 626 ? 23.469 -24.547 -48.938 1 38.56 626 LEU A C 1
ATOM 5019 O O . LEU A 1 626 ? 24.547 -24.969 -48.5 1 38.56 626 LEU A O 1
ATOM 5023 N N . ILE A 1 627 ? 23.5 -23.531 -49.844 1 43.94 627 ILE A N 1
ATOM 5024 C CA . ILE A 1 627 ? 24.75 -22.828 -50.125 1 43.94 627 ILE A CA 1
ATOM 5025 C C . ILE A 1 627 ? 25.062 -21.875 -48.969 1 43.94 627 ILE A C 1
ATOM 5027 O O . ILE A 1 627 ? 26.203 -21.453 -48.781 1 43.94 627 ILE A O 1
ATOM 5031 N N . LYS A 1 628 ? 24.125 -21.375 -48.188 1 35.59 628 LYS A N 1
ATOM 5032 C CA . LYS A 1 628 ? 24.578 -20.609 -47.031 1 35.59 628 LYS A CA 1
ATOM 5033 C C . LYS A 1 628 ? 24.828 -21.516 -45.844 1 35.59 628 LYS A C 1
ATOM 5035 O O . LYS A 1 628 ? 24 -22.391 -45.531 1 35.59 628 LYS A O 1
ATOM 5040 N N . MET B 1 1 ? -13.445 -19.297 -15.648 1 73.69 1 MET B N 1
ATOM 5041 C CA . MET B 1 1 ? -13.859 -18.703 -14.383 1 73.69 1 MET B CA 1
ATOM 5042 C C . MET B 1 1 ? -13.469 -17.219 -14.32 1 73.69 1 MET B C 1
ATOM 5044 O O . MET B 1 1 ? -12.461 -16.812 -14.898 1 73.69 1 MET B O 1
ATOM 5048 N N . ASP B 1 2 ? -14.258 -16.469 -13.625 1 82.31 2 ASP B N 1
ATOM 5049 C CA . ASP B 1 2 ? -14.117 -15.016 -13.547 1 82.31 2 ASP B CA 1
ATOM 5050 C C . ASP B 1 2 ? -12.852 -14.625 -12.789 1 82.31 2 ASP B C 1
ATOM 5052 O O . ASP B 1 2 ? -12.641 -15.062 -11.656 1 82.31 2 ASP B O 1
ATOM 5056 N N . LYS B 1 3 ? -11.938 -13.805 -13.461 1 86.06 3 LYS B N 1
ATOM 5057 C CA . LYS B 1 3 ? -10.664 -13.391 -12.883 1 86.06 3 LYS B CA 1
ATOM 5058 C C . LYS B 1 3 ? -10.875 -12.625 -11.578 1 86.06 3 LYS B C 1
ATOM 5060 O O . LYS B 1 3 ? -10.086 -12.758 -10.641 1 86.06 3 LYS B O 1
ATOM 5065 N N . LEU B 1 4 ? -11.914 -11.938 -11.523 1 84.38 4 LEU B N 1
ATOM 5066 C CA . LEU B 1 4 ? -12.203 -11.141 -10.336 1 84.38 4 LEU B CA 1
ATOM 5067 C C . LEU B 1 4 ? -12.5 -12.039 -9.141 1 84.38 4 LEU B C 1
ATOM 5069 O O . LEU B 1 4 ? -12.062 -11.758 -8.023 1 84.38 4 LEU B O 1
ATOM 5073 N N . THR B 1 5 ? -13.156 -13.07 -9.391 1 91.19 5 THR B N 1
ATOM 5074 C CA . THR B 1 5 ? -13.484 -14.039 -8.344 1 91.19 5 THR B CA 1
ATOM 5075 C C . THR B 1 5 ? -12.219 -14.703 -7.812 1 91.19 5 THR B C 1
ATOM 5077 O O . THR B 1 5 ? -12.055 -14.844 -6.598 1 91.19 5 THR B O 1
ATOM 5080 N N . LEU B 1 6 ? -11.336 -15.062 -8.719 1 94.38 6 LEU B N 1
ATOM 5081 C CA . LEU B 1 6 ? -10.102 -15.734 -8.336 1 94.38 6 LEU B CA 1
ATOM 5082 C C . LEU B 1 6 ? -9.227 -14.828 -7.484 1 94.38 6 LEU B C 1
ATOM 5084 O O . LEU B 1 6 ? -8.617 -15.273 -6.512 1 94.38 6 LEU B O 1
ATOM 5088 N N . GLU B 1 7 ? -9.242 -13.586 -7.84 1 91.62 7 GLU B N 1
ATOM 5089 C CA . GLU B 1 7 ? -8.461 -12.609 -7.094 1 91.62 7 GLU B CA 1
ATOM 5090 C C . GLU B 1 7 ? -9.062 -12.359 -5.711 1 91.62 7 GLU B C 1
ATOM 5092 O O . GLU B 1 7 ? -8.344 -12.383 -4.707 1 91.62 7 GLU B O 1
ATOM 5097 N N . ASN B 1 8 ? -10.352 -12.18 -5.641 1 89.69 8 ASN B N 1
ATOM 5098 C CA . ASN B 1 8 ? -11.031 -11.859 -4.387 1 89.69 8 ASN B CA 1
ATOM 5099 C C . ASN B 1 8 ? -10.945 -13.023 -3.398 1 89.69 8 ASN B C 1
ATOM 5101 O O . ASN B 1 8 ? -10.93 -12.805 -2.186 1 89.69 8 ASN B O 1
ATOM 5105 N N . LEU B 1 9 ? -10.812 -14.234 -3.924 1 93.69 9 LEU B N 1
ATOM 5106 C CA . LEU B 1 9 ? -10.742 -15.414 -3.066 1 93.69 9 LEU B CA 1
ATOM 5107 C C . LEU B 1 9 ? -9.289 -15.797 -2.787 1 93.69 9 LEU B C 1
ATOM 5109 O O . LEU B 1 9 ? -9.023 -16.875 -2.252 1 93.69 9 LEU B O 1
ATOM 5113 N N . ASP B 1 10 ? -8.328 -15.031 -3.203 1 93.38 10 ASP B N 1
ATOM 5114 C CA . ASP B 1 10 ? -6.906 -15.203 -2.938 1 93.38 10 ASP B CA 1
ATOM 5115 C C . ASP B 1 10 ? -6.371 -16.453 -3.621 1 93.38 10 ASP B C 1
ATOM 5117 O O . ASP B 1 10 ? -5.496 -17.141 -3.084 1 93.38 10 ASP B O 1
ATOM 5121 N N . TYR B 1 11 ? -6.945 -16.844 -4.785 1 96.19 11 TYR B N 1
ATOM 5122 C CA . TYR B 1 11 ? -6.531 -18.031 -5.52 1 96.19 11 TYR B CA 1
ATOM 5123 C C . TYR B 1 11 ? -5.105 -17.891 -6.035 1 96.19 11 TYR B C 1
ATOM 5125 O O . TYR B 1 11 ? -4.316 -18.828 -5.973 1 96.19 11 TYR B O 1
ATOM 5133 N N . TYR B 1 12 ? -4.758 -16.75 -6.477 1 95.38 12 TYR B N 1
ATOM 5134 C CA . TYR B 1 12 ? -3.432 -16.516 -7.035 1 95.38 12 TYR B CA 1
ATOM 5135 C C . TYR B 1 12 ? -2.367 -16.562 -5.945 1 95.38 12 TYR B C 1
ATOM 5137 O O . TYR B 1 12 ? -1.25 -17.031 -6.184 1 95.38 12 TYR B O 1
ATOM 5145 N N . LYS B 1 13 ? -2.715 -16.094 -4.777 1 94.81 13 LYS B N 1
ATOM 5146 C CA . LYS B 1 13 ? -1.788 -16.219 -3.656 1 94.81 13 LYS B CA 1
ATOM 5147 C C . LYS B 1 13 ? -1.511 -17.672 -3.318 1 94.81 13 LYS B C 1
ATOM 5149 O O . LYS B 1 13 ? -0.372 -18.047 -3.025 1 94.81 13 LYS B O 1
ATOM 5154 N N . LEU B 1 14 ? -2.535 -18.453 -3.387 1 96.12 14 LEU B N 1
ATOM 5155 C CA . LEU B 1 14 ? -2.381 -19.891 -3.125 1 96.12 14 LEU B CA 1
ATOM 5156 C C . LEU B 1 14 ? -1.494 -20.531 -4.18 1 96.12 14 LEU B C 1
ATOM 5158 O O . LEU B 1 14 ? -0.61 -21.328 -3.852 1 96.12 14 LEU B O 1
ATOM 5162 N N . LYS B 1 15 ? -1.715 -20.203 -5.395 1 95.94 15 LYS B N 1
ATOM 5163 C CA . LYS B 1 15 ? -0.912 -20.734 -6.492 1 95.94 15 LYS B CA 1
ATOM 5164 C C . LYS B 1 15 ? 0.562 -20.391 -6.316 1 95.94 15 LYS B C 1
ATOM 5166 O O . LYS B 1 15 ? 1.438 -21.219 -6.543 1 95.94 15 LYS B O 1
ATOM 5171 N N . GLU B 1 16 ? 0.791 -19.172 -5.914 1 96.25 16 GLU B N 1
ATOM 5172 C CA . GLU B 1 16 ? 2.166 -18.719 -5.695 1 96.25 16 GLU B CA 1
ATOM 5173 C C . GLU B 1 16 ? 2.82 -19.5 -4.555 1 96.25 16 GLU B C 1
ATOM 5175 O O . GLU B 1 16 ? 4.008 -19.828 -4.621 1 96.25 16 GLU B O 1
ATOM 5180 N N . LEU B 1 17 ? 2.062 -19.75 -3.584 1 95.56 17 LEU B N 1
ATOM 5181 C CA . LEU B 1 17 ? 2.562 -20.531 -2.463 1 95.56 17 LEU B CA 1
ATOM 5182 C C . LEU B 1 17 ? 2.967 -21.938 -2.916 1 95.56 17 LEU B C 1
ATOM 5184 O O . LEU B 1 17 ? 4.059 -22.406 -2.594 1 95.56 17 LEU B O 1
ATOM 5188 N N . ILE B 1 18 ? 2.193 -22.547 -3.727 1 96.81 18 ILE B N 1
ATOM 5189 C CA . ILE B 1 18 ? 2.459 -23.906 -4.199 1 96.81 18 ILE B CA 1
ATOM 5190 C C . ILE B 1 18 ? 3.623 -23.891 -5.188 1 96.81 18 ILE B C 1
ATOM 5192 O O . ILE B 1 18 ? 4.465 -24.781 -5.184 1 96.81 18 ILE B O 1
ATOM 5196 N N . LYS B 1 19 ? 3.643 -22.859 -5.941 1 95.75 19 LYS B N 1
ATOM 5197 C CA . LYS B 1 19 ? 4.711 -22.672 -6.918 1 95.75 19 LYS B CA 1
ATOM 5198 C C . LYS B 1 19 ? 6.078 -22.625 -6.238 1 95.75 19 LYS B C 1
ATOM 5200 O O . LYS B 1 19 ? 7.07 -23.094 -6.805 1 95.75 19 LYS B O 1
ATOM 5205 N N . SER B 1 20 ? 6.121 -22.25 -5.055 1 95.69 20 SER B N 1
ATOM 5206 C CA . SER B 1 20 ? 7.371 -22.109 -4.316 1 95.69 20 SER B CA 1
ATOM 5207 C C . SER B 1 20 ? 7.957 -23.484 -3.967 1 95.69 20 SER B C 1
ATOM 5209 O O . SER B 1 20 ? 9.148 -23.594 -3.662 1 95.69 20 SER B O 1
ATOM 5211 N N . TYR B 1 21 ? 7.23 -24.484 -4.094 1 95.38 21 TYR B N 1
ATOM 5212 C CA . TYR B 1 21 ? 7.699 -25.828 -3.773 1 95.38 21 TYR B CA 1
ATOM 5213 C C . TYR B 1 21 ? 8.289 -26.5 -5.004 1 95.38 21 TYR B C 1
ATOM 5215 O O . TYR B 1 21 ? 8.859 -27.594 -4.906 1 95.38 21 TYR B O 1
ATOM 5223 N N . CYS B 1 22 ? 8.156 -25.906 -6.109 1 94.56 22 CYS B N 1
ATOM 5224 C CA . CYS B 1 22 ? 8.742 -26.453 -7.324 1 94.56 22 CYS B CA 1
ATOM 5225 C C . CYS B 1 22 ? 10.266 -26.375 -7.289 1 94.56 22 CYS B C 1
ATOM 5227 O O . CYS B 1 22 ? 10.82 -25.453 -6.688 1 94.56 22 CYS B O 1
ATOM 5229 N N . VAL B 1 23 ? 10.875 -27.328 -7.957 1 91.06 23 VAL B N 1
ATOM 5230 C CA . VAL B 1 23 ? 12.328 -27.375 -7.969 1 91.06 23 VAL B CA 1
ATOM 5231 C C . VAL B 1 23 ? 12.867 -26.672 -9.211 1 91.06 23 VAL B C 1
ATOM 5233 O O . VAL B 1 23 ? 13.945 -26.062 -9.172 1 91.06 23 VAL B O 1
ATOM 5236 N N . SER B 1 24 ? 12.07 -26.75 -10.227 1 89.75 24 SER B N 1
ATOM 5237 C CA . SER B 1 24 ? 12.547 -26.188 -11.484 1 89.75 24 SER B CA 1
ATOM 5238 C C . SER B 1 24 ? 11.523 -25.219 -12.078 1 89.75 24 SER B C 1
ATOM 5240 O O . SER B 1 24 ? 10.367 -25.188 -11.648 1 89.75 24 SER B O 1
ATOM 5242 N N . GLY B 1 25 ? 12.008 -24.562 -13.094 1 90.06 25 GLY B N 1
ATOM 5243 C CA . GLY B 1 25 ? 11.125 -23.641 -13.805 1 90.06 25 GLY B CA 1
ATOM 5244 C C . GLY B 1 25 ? 10.055 -24.359 -14.617 1 90.06 25 GLY B C 1
ATOM 5245 O O . GLY B 1 25 ? 9.016 -23.766 -14.93 1 90.06 25 GLY B O 1
ATOM 5246 N N . LEU B 1 26 ? 10.336 -25.547 -14.906 1 90.5 26 LEU B N 1
ATOM 5247 C CA . LEU B 1 26 ? 9.367 -26.312 -15.695 1 90.5 26 LEU B CA 1
ATOM 5248 C C . LEU B 1 26 ? 8.078 -26.531 -14.906 1 90.5 26 LEU B C 1
ATOM 5250 O O . LEU B 1 26 ? 6.984 -26.281 -15.422 1 90.5 26 LEU B O 1
ATOM 5254 N N . GLY B 1 27 ? 8.219 -26.891 -13.68 1 93 27 GLY B N 1
ATOM 5255 C CA . GLY B 1 27 ? 7.062 -27.078 -12.82 1 93 27 GLY B CA 1
ATOM 5256 C C . GLY B 1 27 ? 6.34 -25.781 -12.516 1 93 27 GLY B C 1
ATOM 5257 O O . GLY B 1 27 ? 5.109 -25.734 -12.484 1 93 27 GLY B O 1
ATOM 5258 N N . LYS B 1 28 ? 7.117 -24.781 -12.328 1 94.88 28 LYS B N 1
ATOM 5259 C CA . LYS B 1 28 ? 6.555 -23.469 -12.031 1 94.88 28 LYS B CA 1
ATOM 5260 C C . LYS B 1 28 ? 5.672 -22.984 -13.172 1 94.88 28 LYS B C 1
ATOM 5262 O O . LYS B 1 28 ? 4.594 -22.438 -12.938 1 94.88 28 LYS B O 1
ATOM 5267 N N . ASN B 1 29 ? 6.129 -23.25 -14.336 1 91.88 29 ASN B N 1
ATOM 5268 C CA . ASN B 1 29 ? 5.367 -22.844 -15.508 1 91.88 29 ASN B CA 1
ATOM 5269 C C . ASN B 1 29 ? 4.031 -23.578 -15.594 1 91.88 29 ASN B C 1
ATOM 5271 O O . ASN B 1 29 ? 3.023 -22.984 -15.992 1 91.88 29 ASN B O 1
ATOM 5275 N N . LEU B 1 30 ? 4.066 -24.734 -15.234 1 91.81 30 LEU B N 1
ATOM 5276 C CA . LEU B 1 30 ? 2.838 -25.531 -15.273 1 91.81 30 LEU B CA 1
ATOM 5277 C C . LEU B 1 30 ? 1.853 -25.047 -14.211 1 91.81 30 LEU B C 1
ATOM 5279 O O . LEU B 1 30 ? 0.649 -24.969 -14.469 1 91.81 30 LEU B O 1
ATOM 5283 N N . ILE B 1 31 ? 2.293 -24.75 -13.062 1 95.31 31 ILE B N 1
ATOM 5284 C CA . ILE B 1 31 ? 1.436 -24.25 -11.992 1 95.31 31 ILE B CA 1
ATOM 5285 C C . ILE B 1 31 ? 0.805 -22.922 -12.414 1 95.31 31 ILE B C 1
ATOM 5287 O O . ILE B 1 31 ? -0.366 -22.672 -12.125 1 95.31 31 ILE B O 1
ATOM 5291 N N . ASP B 1 32 ? 1.584 -22.141 -13.109 1 92.56 32 ASP B N 1
ATOM 5292 C CA . ASP B 1 32 ? 1.078 -20.859 -13.586 1 92.56 32 ASP B CA 1
ATOM 5293 C C . ASP B 1 32 ? -0.108 -21.047 -14.531 1 92.56 32 ASP B C 1
ATOM 5295 O O . ASP B 1 32 ? -1.005 -20.203 -14.586 1 92.56 32 ASP B O 1
ATOM 5299 N N . LYS B 1 33 ? -0.111 -22.141 -15.141 1 90.12 33 LYS B N 1
ATOM 5300 C CA . LYS B 1 33 ? -1.138 -22.375 -16.156 1 90.12 33 LYS B CA 1
ATOM 5301 C C . LYS B 1 33 ? -2.34 -23.094 -15.555 1 90.12 33 LYS B C 1
ATOM 5303 O O . LYS B 1 33 ? -3.387 -23.219 -16.188 1 90.12 33 LYS B O 1
ATOM 5308 N N . ILE B 1 34 ? -2.225 -23.547 -14.352 1 92.56 34 ILE B N 1
ATOM 5309 C CA . ILE B 1 34 ? -3.301 -24.297 -13.711 1 92.56 34 ILE B CA 1
ATOM 5310 C C . ILE B 1 34 ? -4.488 -23.375 -13.453 1 92.56 34 ILE B C 1
ATOM 5312 O O . ILE B 1 34 ? -4.312 -22.234 -13.031 1 92.56 34 ILE B O 1
ATOM 5316 N N . GLU B 1 35 ? -5.668 -23.859 -13.758 1 92.5 35 GLU B N 1
ATOM 5317 C CA . GLU B 1 35 ? -6.926 -23.188 -13.469 1 92.5 35 GLU B CA 1
ATOM 5318 C C . GLU B 1 35 ? -7.969 -24.156 -12.93 1 92.5 35 GLU B C 1
ATOM 5320 O O . GLU B 1 35 ? -7.91 -25.359 -13.211 1 92.5 35 GLU B O 1
ATOM 5325 N N . PRO B 1 36 ? -8.891 -23.656 -12.094 1 95.06 36 PRO B N 1
ATOM 5326 C CA . PRO B 1 36 ? -9.961 -24.547 -11.641 1 95.06 36 PRO B CA 1
ATOM 5327 C C . PRO B 1 36 ? -10.82 -25.078 -12.789 1 95.06 36 PRO B C 1
ATOM 5329 O O . PRO B 1 36 ? -11.141 -24.328 -13.719 1 95.06 36 PRO B O 1
ATOM 5332 N N . ILE B 1 37 ? -11.094 -26.406 -12.711 1 92.12 37 ILE B N 1
ATOM 5333 C CA . ILE B 1 37 ? -11.828 -27.031 -13.805 1 92.12 37 ILE B CA 1
ATOM 5334 C C . ILE B 1 37 ? -13.109 -27.656 -13.273 1 92.12 37 ILE B C 1
ATOM 5336 O O . ILE B 1 37 ? -13.141 -28.156 -12.148 1 92.12 37 ILE B O 1
ATOM 5340 N N . PHE B 1 38 ? -14.133 -27.484 -14.211 1 92.06 38 PHE B N 1
ATOM 5341 C CA . PHE B 1 38 ? -15.406 -28.125 -13.891 1 92.06 38 PHE B CA 1
ATOM 5342 C C . PHE B 1 38 ? -15.562 -29.438 -14.664 1 92.06 38 PHE B C 1
ATOM 5344 O O . PHE B 1 38 ? -16.312 -29.484 -15.641 1 92.06 38 PHE B O 1
ATOM 5351 N N . ASN B 1 39 ? -14.781 -30.391 -14.297 1 90.56 39 ASN B N 1
ATOM 5352 C CA . ASN B 1 39 ? -14.82 -31.75 -14.836 1 90.56 39 ASN B CA 1
ATOM 5353 C C . ASN B 1 39 ? -14.43 -32.781 -13.773 1 90.56 39 ASN B C 1
ATOM 5355 O O . ASN B 1 39 ? -13.281 -32.812 -13.32 1 90.56 39 ASN B O 1
ATOM 5359 N N . LEU B 1 40 ? -15.359 -33.531 -13.453 1 92.44 40 LEU B N 1
ATOM 5360 C CA . LEU B 1 40 ? -15.211 -34.469 -12.328 1 92.44 40 LEU B CA 1
ATOM 5361 C C . LEU B 1 40 ? -14.047 -35.438 -12.57 1 92.44 40 LEU B C 1
ATOM 5363 O O . LEU B 1 40 ? -13.242 -35.656 -11.672 1 92.44 40 LEU B O 1
ATOM 5367 N N . LYS B 1 41 ? -13.93 -35.938 -13.742 1 90.38 41 LYS B N 1
ATOM 5368 C CA . LYS B 1 41 ? -12.898 -36.938 -14.078 1 90.38 41 LYS B CA 1
ATOM 5369 C C . LYS B 1 41 ? -11.508 -36.312 -13.984 1 90.38 41 LYS B C 1
ATOM 5371 O O . LYS B 1 41 ? -10.594 -36.906 -13.414 1 90.38 41 LYS B O 1
ATOM 5376 N N . VAL B 1 42 ? -11.375 -35.156 -14.508 1 91.25 42 VAL B N 1
ATOM 5377 C CA . VAL B 1 42 ? -10.078 -34.5 -14.539 1 91.25 42 VAL B CA 1
ATOM 5378 C C . VAL B 1 42 ? -9.648 -34.156 -13.109 1 91.25 42 VAL B C 1
ATOM 5380 O O . VAL B 1 42 ? -8.492 -34.375 -12.734 1 91.25 42 VAL B O 1
ATOM 5383 N N . VAL B 1 43 ? -10.594 -33.656 -12.352 1 94.94 43 VAL B N 1
ATOM 5384 C CA . VAL B 1 43 ? -10.266 -33.25 -10.984 1 94.94 43 VAL B CA 1
ATOM 5385 C C . VAL B 1 43 ? -9.906 -34.469 -10.156 1 94.94 43 VAL B C 1
ATOM 5387 O O . VAL B 1 43 ? -8.961 -34.438 -9.367 1 94.94 43 VAL B O 1
ATOM 5390 N N . LYS B 1 44 ? -10.609 -35.5 -10.359 1 94.75 44 LYS B N 1
ATOM 5391 C CA . LYS B 1 44 ? -10.312 -36.719 -9.648 1 94.75 44 LYS B CA 1
ATOM 5392 C C . LYS B 1 44 ? -8.914 -37.219 -9.977 1 94.75 44 LYS B C 1
ATOM 5394 O O . LYS B 1 44 ? -8.188 -37.688 -9.086 1 94.75 44 LYS B O 1
ATOM 5399 N N . GLN B 1 45 ? -8.586 -37.156 -11.203 1 92.38 45 GLN B N 1
ATOM 5400 C CA . GLN B 1 45 ? -7.254 -37.562 -11.625 1 92.38 45 GLN B CA 1
ATOM 5401 C C . GLN B 1 45 ? -6.172 -36.688 -11.008 1 92.38 45 GLN B C 1
ATOM 5403 O O . GLN B 1 45 ? -5.152 -37.188 -10.531 1 92.38 45 GLN B O 1
ATOM 5408 N N . ARG B 1 46 ? -6.391 -35.438 -11.039 1 94.69 46 ARG B N 1
ATOM 5409 C CA . ARG B 1 46 ? -5.422 -34.5 -10.469 1 94.69 46 ARG B CA 1
ATOM 5410 C C . ARG B 1 46 ? -5.238 -34.75 -8.977 1 94.69 46 ARG B C 1
ATOM 5412 O O . ARG B 1 46 ? -4.113 -34.719 -8.469 1 94.69 46 ARG B O 1
ATOM 5419 N N . LEU B 1 47 ? -6.336 -34.969 -8.352 1 97.25 47 LEU B N 1
ATOM 5420 C CA . LEU B 1 47 ? -6.277 -35.25 -6.918 1 97.25 47 LEU B CA 1
ATOM 5421 C C . LEU B 1 47 ? -5.543 -36.562 -6.641 1 97.25 47 LEU B C 1
ATOM 5423 O O . LEU B 1 47 ? -4.75 -36.625 -5.699 1 97.25 47 LEU B O 1
ATOM 5427 N N . LYS B 1 48 ? -5.816 -37.5 -7.449 1 96 48 LYS B N 1
ATOM 5428 C CA . LYS B 1 48 ? -5.152 -38.781 -7.312 1 96 48 LYS B CA 1
ATOM 5429 C C . LYS B 1 48 ? -3.641 -38.656 -7.473 1 96 48 LYS B C 1
ATOM 5431 O O . LYS B 1 48 ? -2.873 -39.25 -6.723 1 96 48 LYS B O 1
ATOM 5436 N N . GLU B 1 49 ? -3.225 -37.906 -8.477 1 95.81 49 GLU B N 1
ATOM 5437 C CA . GLU B 1 49 ? -1.805 -37.625 -8.688 1 95.81 49 GLU B CA 1
ATOM 5438 C C . GLU B 1 49 ? -1.165 -37.031 -7.441 1 95.81 49 GLU B C 1
ATOM 5440 O O . GLU B 1 49 ? -0.081 -37.438 -7.027 1 95.81 49 GLU B O 1
ATOM 5445 N N . THR B 1 50 ? -1.863 -36.094 -6.883 1 97.5 50 THR B N 1
ATOM 5446 C CA . THR B 1 50 ? -1.362 -35.469 -5.672 1 97.5 50 THR B CA 1
ATOM 5447 C C . THR B 1 50 ? -1.278 -36.469 -4.523 1 97.5 50 THR B C 1
ATOM 5449 O O . THR B 1 50 ? -0.293 -36.5 -3.783 1 97.5 50 THR B O 1
ATOM 5452 N N . THR B 1 51 ? -2.27 -37.281 -4.406 1 97.75 51 THR B N 1
ATOM 5453 C CA . THR B 1 51 ? -2.303 -38.312 -3.354 1 97.75 51 THR B CA 1
ATOM 5454 C C . THR B 1 51 ? -1.138 -39.281 -3.502 1 97.75 51 THR B C 1
ATOM 5456 O O . THR B 1 51 ? -0.495 -39.625 -2.514 1 97.75 51 THR B O 1
ATOM 5459 N N . GLU B 1 52 ? -0.872 -39.688 -4.699 1 96.62 52 GLU B N 1
ATOM 5460 C CA . GLU B 1 52 ? 0.243 -40.594 -4.957 1 96.62 52 GLU B CA 1
ATOM 5461 C C . GLU B 1 52 ? 1.578 -39.906 -4.629 1 96.62 52 GLU B C 1
ATOM 5463 O O . GLU B 1 52 ? 2.475 -40.562 -4.078 1 96.62 52 GLU B O 1
ATOM 5468 N N . GLY B 1 53 ? 1.691 -38.688 -5.039 1 96 53 GLY B N 1
ATOM 5469 C CA . GLY B 1 53 ? 2.875 -37.969 -4.625 1 96 53 GLY B CA 1
ATOM 5470 C C . GLY B 1 53 ? 3.043 -37.906 -3.117 1 96 53 GLY B C 1
ATOM 5471 O O . GLY B 1 53 ? 4.145 -38.094 -2.6 1 96 53 GLY B O 1
ATOM 5472 N N . ARG B 1 54 ? 1.959 -37.625 -2.482 1 96.19 54 ARG B N 1
ATOM 5473 C CA . ARG B 1 54 ? 1.957 -37.562 -1.023 1 96.19 54 ARG B CA 1
ATOM 5474 C C . ARG B 1 54 ? 2.338 -38.906 -0.415 1 96.19 54 ARG B C 1
ATOM 5476 O O . ARG B 1 54 ? 3.061 -38.969 0.583 1 96.19 54 ARG B O 1
ATOM 5483 N N . ASN B 1 55 ? 1.873 -39.969 -1 1 96.06 55 ASN B N 1
ATOM 5484 C CA . ASN B 1 55 ? 2.213 -41.312 -0.547 1 96.06 55 ASN B CA 1
ATOM 5485 C C . ASN B 1 55 ? 3.717 -41.562 -0.616 1 96.06 55 ASN B C 1
ATOM 5487 O O . ASN B 1 55 ? 4.301 -42.125 0.313 1 96.06 55 ASN B O 1
ATOM 5491 N N . LEU B 1 56 ? 4.285 -41.188 -1.67 1 95.06 56 LEU B N 1
ATOM 5492 C CA . LEU B 1 56 ? 5.727 -41.344 -1.839 1 95.06 56 LEU B CA 1
ATOM 5493 C C . LEU B 1 56 ? 6.488 -40.531 -0.798 1 95.06 56 LEU B C 1
ATOM 5495 O O . LEU B 1 56 ? 7.457 -41 -0.21 1 95.06 56 LEU B O 1
ATOM 5499 N N . LEU B 1 57 ? 6.004 -39.375 -0.576 1 94 57 LEU B N 1
ATOM 5500 C CA . LEU B 1 57 ? 6.625 -38.5 0.425 1 94 57 LEU B CA 1
ATOM 5501 C C . LEU B 1 57 ? 6.52 -39.125 1.815 1 94 57 LEU B C 1
ATOM 5503 O O . LEU B 1 57 ? 7.484 -39.094 2.582 1 94 57 LEU B O 1
ATOM 5507 N N . ASN B 1 58 ? 5.387 -39.625 2.094 1 94.38 58 ASN B N 1
ATOM 5508 C CA . ASN B 1 58 ? 5.168 -40.25 3.389 1 94.38 58 ASN B CA 1
ATOM 5509 C C . ASN B 1 58 ? 6.094 -41.438 3.592 1 94.38 58 ASN B C 1
ATOM 5511 O O . ASN B 1 58 ? 6.48 -41.75 4.723 1 94.38 58 ASN B O 1
ATOM 5515 N N . ALA B 1 59 ? 6.391 -42.094 2.527 1 93.12 59 ALA B N 1
ATOM 5516 C CA . ALA B 1 59 ? 7.297 -43.219 2.572 1 93.12 59 ALA B CA 1
ATOM 5517 C C . ALA B 1 59 ? 8.758 -42.781 2.576 1 93.12 59 ALA B C 1
ATOM 5519 O O . ALA B 1 59 ? 9.664 -43.594 2.424 1 93.12 59 ALA B O 1
ATOM 5520 N N . SER B 1 60 ? 9.07 -41.5 2.637 1 90.88 60 SER B N 1
ATOM 5521 C CA . SER B 1 60 ? 10.383 -40.875 2.754 1 90.88 60 SER B CA 1
ATOM 5522 C C . SER B 1 60 ? 11.148 -40.938 1.439 1 90.88 60 SER B C 1
ATOM 5524 O O . SER B 1 60 ? 12.383 -41.031 1.439 1 90.88 60 SER B O 1
ATOM 5526 N N . TYR B 1 61 ? 10.336 -41.094 0.419 1 89.81 61 TYR B N 1
ATOM 5527 C CA . TYR B 1 61 ? 10.977 -41 -0.89 1 89.81 61 TYR B CA 1
ATOM 5528 C C . TYR B 1 61 ? 11.094 -39.562 -1.358 1 89.81 61 TYR B C 1
ATOM 5530 O O . TYR B 1 61 ? 10.258 -38.719 -1.021 1 89.81 61 TYR B O 1
ATOM 5538 N N . HIS B 1 62 ? 12.281 -39.375 -2.139 1 88.88 62 HIS B N 1
ATOM 5539 C CA . HIS B 1 62 ? 12.477 -38.062 -2.736 1 88.88 62 HIS B CA 1
ATOM 5540 C C . HIS B 1 62 ? 12.727 -38.188 -4.238 1 88.88 62 HIS B C 1
ATOM 5542 O O . HIS B 1 62 ? 13.555 -38.969 -4.68 1 88.88 62 HIS B O 1
ATOM 5548 N N . LEU B 1 63 ? 11.898 -37.375 -4.891 1 88.69 63 LEU B N 1
ATOM 5549 C CA . LEU B 1 63 ? 12.07 -37.344 -6.336 1 88.69 63 LEU B CA 1
ATOM 5550 C C . LEU B 1 63 ? 13.383 -36.688 -6.719 1 88.69 63 LEU B C 1
ATOM 5552 O O . LEU B 1 63 ? 13.656 -35.562 -6.277 1 88.69 63 LEU B O 1
ATOM 5556 N N . PRO B 1 64 ? 14.211 -37.406 -7.367 1 89.81 64 PRO B N 1
ATOM 5557 C CA . PRO B 1 64 ? 15.516 -36.844 -7.73 1 89.81 64 PRO B CA 1
ATOM 5558 C C . PRO B 1 64 ? 15.422 -35.812 -8.867 1 89.81 64 PRO B C 1
ATOM 5560 O O . PRO B 1 64 ? 15.75 -36.156 -10.016 1 89.81 64 PRO B O 1
ATOM 5563 N N . LEU B 1 65 ? 15.055 -34.656 -8.547 1 86.38 65 LEU B N 1
ATOM 5564 C CA . LEU B 1 65 ? 14.93 -33.625 -9.555 1 86.38 65 LEU B CA 1
ATOM 5565 C C . LEU B 1 65 ? 16.125 -32.688 -9.523 1 86.38 65 LEU B C 1
ATOM 5567 O O . LEU B 1 65 ? 16.125 -31.625 -10.172 1 86.38 65 LEU B O 1
ATOM 5571 N N . GLU B 1 66 ? 17.156 -33.125 -8.945 1 78.88 66 GLU B N 1
ATOM 5572 C CA . GLU B 1 66 ? 18.344 -32.312 -8.844 1 78.88 66 GLU B CA 1
ATOM 5573 C C . GLU B 1 66 ? 19 -32.094 -10.211 1 78.88 66 GLU B C 1
ATOM 5575 O O . GLU B 1 66 ? 19.094 -33.031 -11.008 1 78.88 66 GLU B O 1
ATOM 5580 N N . GLY B 1 67 ? 19.297 -30.906 -10.484 1 75.38 67 GLY B N 1
ATOM 5581 C CA . GLY B 1 67 ? 20.016 -30.578 -11.703 1 75.38 67 GLY B CA 1
ATOM 5582 C C . GLY B 1 67 ? 19.094 -30.297 -12.883 1 75.38 67 GLY B C 1
ATOM 5583 O O . GLY B 1 67 ? 19.562 -29.922 -13.961 1 75.38 67 GLY B O 1
ATOM 5584 N N . ILE B 1 68 ? 17.844 -30.531 -12.609 1 84.19 68 ILE B N 1
ATOM 5585 C CA . ILE B 1 68 ? 16.906 -30.297 -13.695 1 84.19 68 ILE B CA 1
ATOM 5586 C C . ILE B 1 68 ? 16.625 -28.797 -13.812 1 84.19 68 ILE B C 1
ATOM 5588 O O . ILE B 1 68 ? 16.188 -28.172 -12.852 1 84.19 68 ILE B O 1
ATOM 5592 N N . PHE B 1 69 ? 16.953 -28.297 -15 1 85 69 PHE B N 1
ATOM 5593 C CA . PHE B 1 69 ? 16.719 -26.891 -15.32 1 85 69 PHE B CA 1
ATOM 5594 C C . PHE B 1 69 ? 15.734 -26.766 -16.469 1 85 69 PHE B C 1
ATOM 5596 O O . PHE B 1 69 ? 15.406 -27.75 -17.125 1 85 69 PHE B O 1
ATOM 5603 N N . ASN B 1 70 ? 15.359 -25.562 -16.531 1 88.94 70 ASN B N 1
ATOM 5604 C CA . ASN B 1 70 ? 14.484 -25.281 -17.672 1 88.94 70 ASN B CA 1
ATOM 5605 C C . ASN B 1 70 ? 15.273 -25.203 -18.969 1 88.94 70 ASN B C 1
ATOM 5607 O O . ASN B 1 70 ? 15.953 -24.219 -19.25 1 88.94 70 ASN B O 1
ATOM 5611 N N . VAL B 1 71 ? 15.156 -26.203 -19.75 1 93.12 71 VAL B N 1
ATOM 5612 C CA . VAL B 1 71 ? 15.969 -26.312 -20.953 1 93.12 71 VAL B CA 1
ATOM 5613 C C . VAL B 1 71 ? 15.148 -25.875 -22.172 1 93.12 71 VAL B C 1
ATOM 5615 O O . VAL B 1 71 ? 15.625 -25.969 -23.297 1 93.12 71 VAL B O 1
ATOM 5618 N N . ILE B 1 72 ? 13.992 -25.359 -21.922 1 91.75 72 ILE B N 1
ATOM 5619 C CA . ILE B 1 72 ? 13.094 -25 -23.016 1 91.75 72 ILE B CA 1
ATOM 5620 C C . ILE B 1 72 ? 13.75 -23.953 -23.906 1 91.75 72 ILE B C 1
ATOM 5622 O O . ILE B 1 72 ? 13.742 -24.094 -25.141 1 91.75 72 ILE B O 1
ATOM 5626 N N . PRO B 1 73 ? 14.422 -23.047 -23.344 1 93 73 PRO B N 1
ATOM 5627 C CA . PRO B 1 73 ? 15.07 -22.062 -24.219 1 93 73 PRO B CA 1
ATOM 5628 C C . PRO B 1 73 ? 16.156 -22.672 -25.094 1 93 73 PRO B C 1
ATOM 5630 O O . PRO B 1 73 ? 16.375 -22.219 -26.219 1 93 73 PRO B O 1
ATOM 5633 N N . LEU B 1 74 ? 16.859 -23.641 -24.594 1 95.44 74 LEU B N 1
ATOM 5634 C CA . LEU B 1 74 ? 17.906 -24.312 -25.359 1 95.44 74 LEU B CA 1
ATOM 5635 C C . LEU B 1 74 ? 17.312 -25.109 -26.516 1 95.44 74 LEU B C 1
ATOM 5637 O O . LEU B 1 74 ? 17.875 -25.125 -27.609 1 95.44 74 LEU B O 1
ATOM 5641 N N . ILE B 1 75 ? 16.141 -25.672 -26.234 1 94.56 75 ILE B N 1
ATOM 5642 C CA . ILE B 1 75 ? 15.438 -26.406 -27.281 1 94.56 75 ILE B CA 1
ATOM 5643 C C . ILE B 1 75 ? 14.984 -25.453 -28.375 1 94.56 75 ILE B C 1
ATOM 5645 O O . ILE B 1 75 ? 15.109 -25.75 -29.562 1 94.56 75 ILE B O 1
ATOM 5649 N N . ASP B 1 76 ? 14.57 -24.344 -28 1 92.88 76 ASP B N 1
ATOM 5650 C CA . ASP B 1 76 ? 14.156 -23.328 -28.969 1 92.88 76 ASP B CA 1
ATOM 5651 C C . ASP B 1 76 ? 15.336 -22.891 -29.828 1 92.88 76 ASP B C 1
ATOM 5653 O O . ASP B 1 76 ? 15.188 -22.672 -31.031 1 92.88 76 ASP B O 1
ATOM 5657 N N . LYS B 1 77 ? 16.422 -22.766 -29.188 1 93.75 77 LYS B N 1
ATOM 5658 C CA . LYS B 1 77 ? 17.641 -22.391 -29.891 1 93.75 77 LYS B CA 1
ATOM 5659 C C . LYS B 1 77 ? 17.984 -23.406 -30.969 1 93.75 77 LYS B C 1
ATOM 5661 O O . LYS B 1 77 ? 18.328 -23.047 -32.094 1 93.75 77 LYS B O 1
ATOM 5666 N N . ILE B 1 78 ? 17.859 -24.656 -30.656 1 95.56 78 ILE B N 1
ATOM 5667 C CA . ILE B 1 78 ? 18.188 -25.75 -31.547 1 95.56 78 ILE B CA 1
ATOM 5668 C C . ILE B 1 78 ? 17.203 -25.766 -32.719 1 95.56 78 ILE B C 1
ATOM 5670 O O . ILE B 1 78 ? 17.609 -25.938 -33.875 1 95.56 78 ILE B O 1
ATOM 5674 N N . GLU B 1 79 ? 15.984 -25.5 -32.406 1 92.31 79 GLU B N 1
ATOM 5675 C CA . GLU B 1 79 ? 14.953 -25.5 -33.438 1 92.31 79 GLU B CA 1
ATOM 5676 C C . GLU B 1 79 ? 15.148 -24.344 -34.406 1 92.31 79 GLU B C 1
ATOM 5678 O O . GLU B 1 79 ? 14.781 -24.453 -35.562 1 92.31 79 GLU B O 1
ATOM 5683 N N . LYS B 1 80 ? 15.773 -23.375 -34 1 91.44 80 LYS B N 1
ATOM 5684 C CA . LYS B 1 80 ? 16.062 -22.234 -34.875 1 91.44 80 LYS B CA 1
ATOM 5685 C C . LYS B 1 80 ? 17.344 -22.438 -35.656 1 91.44 80 LYS B C 1
ATOM 5687 O O . LYS B 1 80 ? 17.734 -21.594 -36.469 1 91.44 80 LYS B O 1
ATOM 5692 N N . GLY B 1 81 ? 18.016 -23.453 -35.375 1 91.75 81 GLY B N 1
ATOM 5693 C CA . GLY B 1 81 ? 19.203 -23.797 -36.125 1 91.75 81 GLY B CA 1
ATOM 5694 C C . GLY B 1 81 ? 20.484 -23.281 -35.5 1 91.75 81 GLY B C 1
ATOM 5695 O O . GLY B 1 81 ? 21.531 -23.266 -36.156 1 91.75 81 GLY B O 1
ATOM 5696 N N . LEU B 1 82 ? 20.406 -22.969 -34.312 1 94.06 82 LEU B N 1
ATOM 5697 C CA . LEU B 1 82 ? 21.578 -22.438 -33.625 1 94.06 82 LEU B CA 1
ATOM 5698 C C . LEU B 1 82 ? 22.344 -23.562 -32.938 1 94.06 82 LEU B C 1
ATOM 5700 O O . LEU B 1 82 ? 21.766 -24.578 -32.531 1 94.06 82 LEU B O 1
ATOM 5704 N N . ILE B 1 83 ? 23.672 -23.312 -32.781 1 95.44 83 ILE B N 1
ATOM 5705 C CA . ILE B 1 83 ? 24.562 -24.281 -32.156 1 95.44 83 ILE B CA 1
ATOM 5706 C C . ILE B 1 83 ? 24.703 -23.984 -30.672 1 95.44 83 ILE B C 1
ATOM 5708 O O . ILE B 1 83 ? 24.828 -22.812 -30.281 1 95.44 83 ILE B O 1
ATOM 5712 N N . LEU B 1 84 ? 24.672 -25 -29.859 1 96.88 84 LEU B N 1
ATOM 5713 C CA . LEU B 1 84 ? 24.766 -24.828 -28.422 1 96.88 84 LEU B CA 1
ATOM 5714 C C . LEU B 1 84 ? 26.219 -24.656 -27.984 1 96.88 84 LEU B C 1
ATOM 5716 O O . LEU B 1 84 ? 27.109 -25.266 -28.547 1 96.88 84 LEU B O 1
ATOM 5720 N N . GLU B 1 85 ? 26.359 -23.875 -26.984 1 96.31 85 GLU B N 1
ATOM 5721 C CA . GLU B 1 85 ? 27.656 -23.703 -26.344 1 96.31 85 GLU B CA 1
ATOM 5722 C C . GLU B 1 85 ? 27.938 -24.828 -25.359 1 96.31 85 GLU B C 1
ATOM 5724 O O . GLU B 1 85 ? 27.031 -25.578 -24.984 1 96.31 85 GLU B O 1
ATOM 5729 N N . PRO B 1 86 ? 29.172 -24.984 -24.938 1 95.25 86 PRO B N 1
ATOM 5730 C CA . PRO B 1 86 ? 29.531 -26.078 -24.047 1 95.25 86 PRO B CA 1
ATOM 5731 C C . PRO B 1 86 ? 28.703 -26.094 -22.766 1 95.25 86 PRO B C 1
ATOM 5733 O O . PRO B 1 86 ? 28.203 -27.156 -22.359 1 95.25 86 PRO B O 1
ATOM 5736 N N . GLU B 1 87 ? 28.453 -24.969 -22.281 1 94.75 87 GLU B N 1
ATOM 5737 C CA . GLU B 1 87 ? 27.672 -24.891 -21.047 1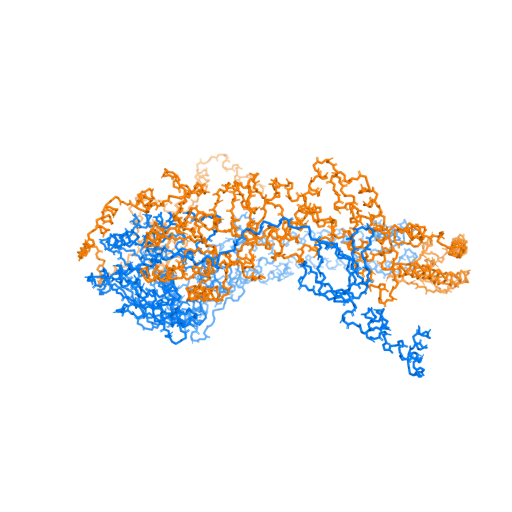 94.75 87 GLU B CA 1
ATOM 5738 C C . GLU B 1 87 ? 26.234 -25.328 -21.266 1 94.75 87 GLU B C 1
ATOM 5740 O O . GLU B 1 87 ? 25.625 -25.969 -20.406 1 94.75 87 GLU B O 1
ATOM 5745 N N . GLU B 1 88 ? 25.75 -24.969 -22.375 1 96 88 GLU B N 1
ATOM 5746 C CA . GLU B 1 88 ? 24.391 -25.328 -22.734 1 96 88 GLU B CA 1
ATOM 5747 C C . GLU B 1 88 ? 24.25 -26.828 -22.969 1 96 88 GLU B C 1
ATOM 5749 O O . GLU B 1 88 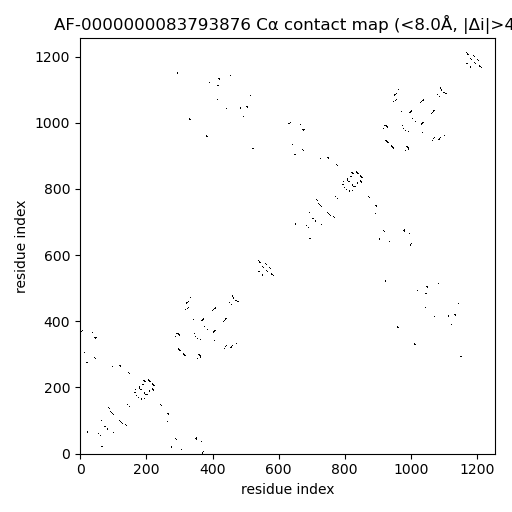? 23.266 -27.438 -22.531 1 96 88 GLU B O 1
ATOM 5754 N N . LEU B 1 89 ? 25.297 -27.328 -23.547 1 96.38 89 LEU B N 1
ATOM 5755 C CA . LEU B 1 89 ? 25.312 -28.781 -23.781 1 96.38 89 LEU B CA 1
ATOM 5756 C C . LEU B 1 89 ? 25.391 -29.531 -22.453 1 96.38 89 LEU B C 1
ATOM 5758 O O . LEU B 1 89 ? 24.75 -30.562 -22.281 1 96.38 89 LEU B O 1
ATOM 5762 N N . TYR B 1 90 ? 26.078 -28.938 -21.594 1 94.06 90 TYR B N 1
ATOM 5763 C CA . TYR B 1 90 ? 26.203 -29.516 -20.25 1 94.06 90 TYR B CA 1
ATOM 5764 C C . TYR B 1 90 ? 24.844 -29.531 -19.547 1 94.06 90 TYR B C 1
ATOM 5766 O O . TYR B 1 90 ? 24.484 -30.5 -18.891 1 94.06 90 TYR B O 1
ATOM 5774 N N . SER B 1 91 ? 24.094 -28.5 -19.734 1 94.06 91 SER B N 1
ATOM 5775 C CA . SER B 1 91 ? 22.766 -28.391 -19.141 1 94.06 91 SER B CA 1
ATOM 5776 C C . SER B 1 91 ? 21.828 -29.453 -19.703 1 94.06 91 SER B C 1
ATOM 5778 O O . SER B 1 91 ? 21.031 -30.031 -18.969 1 94.06 91 SER B O 1
ATOM 5780 N N . ILE B 1 92 ? 21.984 -29.672 -20.922 1 95.06 92 ILE B N 1
ATOM 5781 C CA . ILE B 1 92 ? 21.156 -30.688 -21.562 1 95.06 92 ILE B CA 1
ATOM 5782 C C . ILE B 1 92 ? 21.531 -32.062 -21.031 1 95.06 92 ILE B C 1
ATOM 5784 O O . ILE B 1 92 ? 20.656 -32.875 -20.734 1 95.06 92 ILE B O 1
ATOM 5788 N N . SER B 1 93 ? 22.797 -32.281 -20.906 1 94.56 93 SER B N 1
ATOM 5789 C CA . SER B 1 93 ? 23.25 -33.562 -20.375 1 94.56 93 SER B CA 1
ATOM 5790 C C . SER B 1 93 ? 22.734 -33.781 -18.953 1 94.56 93 SER B C 1
ATOM 5792 O O . SER B 1 93 ? 22.312 -34.875 -18.609 1 94.56 93 SER B O 1
ATOM 5794 N N . ASN B 1 94 ? 22.734 -32.75 -18.234 1 92.94 94 ASN B N 1
ATOM 5795 C CA . ASN B 1 94 ? 22.219 -32.844 -16.875 1 92.94 94 ASN B CA 1
ATOM 5796 C C . ASN B 1 94 ? 20.719 -33.156 -16.859 1 92.94 94 ASN B C 1
ATOM 5798 O O . ASN B 1 94 ? 20.25 -33.938 -16.047 1 92.94 94 ASN B O 1
ATOM 5802 N N . PHE B 1 95 ? 20 -32.594 -17.703 1 94.75 95 PHE B N 1
ATOM 5803 C CA . PHE B 1 95 ? 18.578 -32.844 -17.828 1 94.75 95 PHE B CA 1
ATOM 5804 C C . PHE B 1 95 ? 18.328 -34.312 -18.188 1 94.75 95 PHE B C 1
ATOM 5806 O O . PHE B 1 95 ? 17.453 -34.969 -17.594 1 94.75 95 PHE B O 1
ATOM 5813 N N . LEU B 1 96 ? 19.125 -34.75 -19.156 1 94.81 96 LEU B N 1
ATOM 5814 C CA . LEU B 1 96 ? 18.969 -36.125 -19.578 1 94.81 96 LEU B CA 1
ATOM 5815 C C . LEU B 1 96 ? 19.281 -37.094 -18.422 1 94.81 96 LEU B C 1
ATOM 5817 O O . LEU B 1 96 ? 18.578 -38.062 -18.219 1 94.81 96 LEU B O 1
ATOM 5821 N N . ARG B 1 97 ? 20.297 -36.719 -17.719 1 93.81 97 ARG B N 1
ATOM 5822 C CA . ARG B 1 97 ? 20.656 -37.531 -16.562 1 93.81 97 ARG B CA 1
ATOM 5823 C C . ARG B 1 97 ? 19.531 -37.531 -15.516 1 93.81 97 ARG B C 1
ATOM 5825 O O . ARG B 1 97 ? 19.188 -38.562 -14.961 1 93.81 97 ARG B O 1
ATOM 5832 N N . GLY B 1 98 ? 19.016 -36.438 -15.289 1 93.06 98 GLY B N 1
ATOM 5833 C CA . GLY B 1 98 ? 17.906 -36.312 -14.352 1 93.06 98 GLY B CA 1
ATOM 5834 C C . GLY B 1 98 ? 16.688 -37.094 -14.773 1 93.06 98 GLY B C 1
ATOM 5835 O O . GLY B 1 98 ? 16.047 -37.75 -13.945 1 93.06 98 GLY B O 1
ATOM 5836 N N . SER B 1 99 ? 16.375 -37.031 -16.016 1 93.88 99 SER B N 1
ATOM 5837 C CA . SER B 1 99 ? 15.242 -37.781 -16.547 1 93.88 99 SER B CA 1
ATOM 5838 C C . SER B 1 99 ? 15.422 -39.281 -16.344 1 93.88 99 SER B C 1
ATOM 5840 O O . SER B 1 99 ? 14.484 -40 -15.945 1 93.88 99 SER B O 1
ATOM 5842 N N . ARG B 1 100 ? 16.594 -39.625 -16.594 1 93.06 100 ARG B N 1
ATOM 5843 C CA . ARG B 1 100 ? 16.906 -41.031 -16.406 1 93.06 100 ARG B CA 1
ATOM 5844 C C . ARG B 1 100 ? 16.766 -41.438 -14.945 1 93.06 100 ARG B C 1
ATOM 5846 O O . ARG B 1 100 ? 16.188 -42.5 -14.625 1 93.06 100 ARG B O 1
ATOM 5853 N N . LYS B 1 101 ? 17.266 -40.688 -14.078 1 93.19 101 LYS B N 1
ATOM 5854 C CA . LYS B 1 101 ? 17.203 -40.969 -12.648 1 93.19 101 LYS B CA 1
ATOM 5855 C C . LYS B 1 101 ? 15.766 -41.031 -12.164 1 93.19 101 LYS B C 1
ATOM 5857 O O . LYS B 1 101 ? 15.422 -41.875 -11.344 1 93.19 101 LYS B O 1
ATOM 5862 N N . VAL B 1 102 ? 14.938 -40.188 -12.68 1 93.94 102 VAL B N 1
ATOM 5863 C CA . VAL B 1 102 ? 13.523 -40.156 -12.297 1 93.94 102 VAL B CA 1
ATOM 5864 C C . VAL B 1 102 ? 12.836 -41.438 -12.758 1 93.94 102 VAL B C 1
ATOM 5866 O O . VAL B 1 102 ? 12.062 -42.031 -12.008 1 93.94 102 VAL B O 1
ATOM 5869 N N . LYS B 1 103 ? 13.156 -41.812 -13.984 1 92.88 103 LYS B N 1
ATOM 5870 C CA . LYS B 1 103 ? 12.57 -43.031 -14.516 1 92.88 103 LYS B CA 1
ATOM 5871 C C . LYS B 1 103 ? 12.953 -44.25 -13.664 1 92.88 103 LYS B C 1
ATOM 5873 O O . LYS B 1 103 ? 12.094 -45.062 -13.312 1 92.88 103 LYS B O 1
ATOM 5878 N N . ILE B 1 104 ? 14.211 -44.312 -13.32 1 92.44 104 ILE B N 1
ATOM 5879 C CA . ILE B 1 104 ? 14.711 -45.406 -12.516 1 92.44 104 ILE B CA 1
ATOM 5880 C C . ILE B 1 104 ? 14.07 -45.375 -11.133 1 92.44 104 ILE B C 1
ATOM 5882 O O . ILE B 1 104 ? 13.695 -46.438 -10.586 1 92.44 104 ILE B O 1
ATOM 5886 N N . PHE B 1 105 ? 13.906 -44.25 -10.641 1 92.69 105 PHE B N 1
ATOM 5887 C CA . PHE B 1 105 ? 13.344 -44.062 -9.312 1 92.69 105 PHE B CA 1
ATOM 5888 C C . PHE B 1 105 ? 11.906 -44.594 -9.25 1 92.69 105 PHE B C 1
ATOM 5890 O O . PHE B 1 105 ? 11.516 -45.25 -8.281 1 92.69 105 PHE B O 1
ATOM 5897 N N . LEU B 1 106 ? 11.117 -44.375 -10.281 1 92.44 106 LEU B N 1
ATOM 5898 C CA . LEU B 1 106 ? 9.688 -44.656 -10.242 1 92.44 106 LEU B CA 1
ATOM 5899 C C . LEU B 1 106 ? 9.406 -46.125 -10.648 1 92.44 106 LEU B C 1
ATOM 5901 O O . LEU B 1 106 ? 8.305 -46.625 -10.43 1 92.44 106 LEU B O 1
ATOM 5905 N N . LYS B 1 107 ? 10.273 -46.812 -11.305 1 88.44 107 LYS B N 1
ATOM 5906 C CA . LYS B 1 107 ? 10.078 -48.125 -11.867 1 88.44 107 LYS B CA 1
ATOM 5907 C C . LYS B 1 107 ? 9.516 -49.094 -10.812 1 88.44 107 LYS B C 1
ATOM 5909 O O . LYS B 1 107 ? 8.625 -49.875 -11.109 1 88.44 107 LYS B O 1
ATOM 5914 N N . ASP B 1 108 ? 9.898 -49.156 -9.539 1 85.31 108 ASP B N 1
ATOM 5915 C CA . ASP B 1 108 ? 9.461 -50.125 -8.555 1 85.31 108 ASP B CA 1
ATOM 5916 C C . ASP B 1 108 ? 8.578 -49.5 -7.492 1 85.31 108 ASP B C 1
ATOM 5918 O O . ASP B 1 108 ? 8.547 -49.938 -6.348 1 85.31 108 ASP B O 1
ATOM 5922 N N . LYS B 1 109 ? 7.828 -48.531 -7.93 1 90.56 109 LYS B N 1
ATOM 5923 C CA . LYS B 1 109 ? 7.02 -47.844 -6.922 1 90.56 109 LYS B CA 1
ATOM 5924 C C . LYS B 1 109 ? 5.539 -47.875 -7.297 1 90.56 109 LYS B C 1
ATOM 5926 O O . LYS B 1 109 ? 4.777 -47 -6.902 1 90.56 109 LYS B O 1
ATOM 5931 N N . GLU B 1 110 ? 5.121 -48.844 -8 1 89.25 110 GLU B N 1
ATOM 5932 C CA . GLU B 1 110 ? 3.744 -48.969 -8.469 1 89.25 110 GLU B CA 1
ATOM 5933 C C . GLU B 1 110 ? 2.779 -49.125 -7.297 1 89.25 110 GLU B C 1
ATOM 5935 O O . GLU B 1 110 ? 1.628 -48.688 -7.371 1 89.25 110 GLU B O 1
ATOM 5940 N N . ALA B 1 111 ? 3.232 -49.688 -6.27 1 89.19 111 ALA B N 1
ATOM 5941 C CA . ALA B 1 111 ? 2.391 -49.906 -5.094 1 89.19 111 ALA B CA 1
ATOM 5942 C C . ALA B 1 111 ? 1.985 -48.594 -4.449 1 89.19 111 ALA B C 1
ATOM 5944 O O . ALA B 1 111 ? 0.882 -48.469 -3.912 1 89.19 111 ALA B O 1
ATOM 5945 N N . TYR B 1 112 ? 2.869 -47.594 -4.559 1 89.56 112 TYR B N 1
ATOM 5946 C CA . TYR B 1 112 ? 2.633 -46.281 -3.926 1 89.56 112 TYR B CA 1
ATOM 5947 C C . TYR B 1 112 ? 2.008 -45.312 -4.91 1 89.56 112 TYR B C 1
ATOM 5949 O O . TYR B 1 112 ? 1.23 -44.438 -4.516 1 89.56 112 TYR B O 1
ATOM 5957 N N . ALA B 1 113 ? 2.389 -45.5 -6.141 1 92.88 113 ALA B N 1
ATOM 5958 C CA . ALA B 1 113 ? 2.043 -44.469 -7.121 1 92.88 113 ALA B CA 1
ATOM 5959 C C . ALA B 1 113 ? 1.86 -45.094 -8.508 1 92.88 113 ALA B C 1
ATOM 5961 O O . ALA B 1 113 ? 2.691 -44.875 -9.398 1 92.88 113 ALA B O 1
ATOM 5962 N N . GLU B 1 114 ? 0.736 -45.625 -8.711 1 92.25 114 GLU B N 1
ATOM 5963 C CA . GLU B 1 114 ? 0.458 -46.344 -9.953 1 92.25 114 GLU B CA 1
ATOM 5964 C C . GLU B 1 114 ? 0.436 -45.406 -11.148 1 92.25 114 GLU B C 1
ATOM 5966 O O . GLU B 1 114 ? 1.087 -45.656 -12.164 1 92.25 114 GLU B O 1
ATOM 5971 N N . THR B 1 115 ? -0.245 -44.312 -10.969 1 90.62 115 THR B N 1
ATOM 5972 C CA . THR B 1 115 ? -0.4 -43.375 -12.055 1 90.62 115 THR B CA 1
ATOM 5973 C C . THR B 1 115 ? 0.936 -42.719 -12.391 1 90.62 115 THR B C 1
ATOM 5975 O O . THR B 1 115 ? 1.277 -42.531 -13.562 1 90.62 115 THR B O 1
ATOM 5978 N N . LEU B 1 116 ? 1.661 -42.406 -11.375 1 92.69 116 LEU B N 1
ATOM 5979 C CA . LEU B 1 116 ? 2.943 -41.75 -11.594 1 92.69 116 LEU B CA 1
ATOM 5980 C C . LEU B 1 116 ? 3.93 -42.688 -12.281 1 92.69 116 LEU B C 1
ATOM 5982 O O . LEU B 1 116 ? 4.738 -42.25 -13.102 1 92.69 116 LEU B O 1
ATOM 5986 N N . CYS B 1 117 ? 3.867 -43.906 -11.914 1 92.25 117 CYS B N 1
ATOM 5987 C CA . CYS B 1 117 ? 4.727 -44.875 -12.555 1 92.25 117 CYS B CA 1
ATOM 5988 C C . CYS B 1 117 ? 4.414 -45 -14.039 1 92.25 117 CYS B C 1
ATOM 5990 O O . CYS B 1 117 ? 5.32 -45.156 -14.859 1 92.25 117 CYS B O 1
ATOM 5992 N N . GLU B 1 118 ? 3.188 -44.906 -14.297 1 87.88 118 GLU B N 1
ATOM 5993 C CA . GLU B 1 118 ? 2.773 -44.969 -15.695 1 87.88 118 GLU B CA 1
ATOM 5994 C C . GLU B 1 118 ? 3.34 -43.781 -16.484 1 87.88 118 GLU B C 1
ATOM 5996 O O . GLU B 1 118 ? 3.768 -43.938 -17.625 1 87.88 118 GLU B O 1
ATOM 6001 N N . TYR B 1 119 ? 3.383 -42.625 -15.875 1 88.25 119 TYR B N 1
ATOM 6002 C CA . TYR B 1 119 ? 3.959 -41.438 -16.516 1 88.25 119 TYR B CA 1
ATOM 6003 C C . TYR B 1 119 ? 5.445 -41.656 -16.797 1 88.25 119 TYR B C 1
ATOM 6005 O O . TYR B 1 119 ? 5.945 -41.25 -17.859 1 88.25 119 TYR B O 1
ATOM 6013 N N . GLY B 1 120 ? 6.105 -42.25 -15.852 1 89.62 120 GLY B N 1
ATOM 6014 C CA . GLY B 1 120 ? 7.547 -42.469 -15.938 1 89.62 120 GLY B CA 1
ATOM 6015 C C . GLY B 1 120 ? 7.961 -43.344 -17.094 1 89.62 120 GLY B C 1
ATOM 6016 O O . GLY B 1 120 ? 9.07 -43.188 -17.625 1 89.62 120 GLY B O 1
ATOM 6017 N N . LYS B 1 121 ? 7.074 -44.156 -17.5 1 87.31 121 LYS B N 1
ATOM 6018 C CA . LYS B 1 121 ? 7.359 -45.062 -18.625 1 87.31 121 LYS B CA 1
ATOM 6019 C C . LYS B 1 121 ? 7.535 -44.281 -19.922 1 87.31 121 LYS B C 1
ATOM 6021 O O . LYS B 1 121 ? 8.164 -44.781 -20.859 1 87.31 121 LYS B O 1
ATOM 6026 N N . ASN B 1 122 ? 7.098 -43.062 -19.969 1 86.06 122 ASN B N 1
ATOM 6027 C CA . ASN B 1 122 ? 7.172 -42.25 -21.172 1 86.06 122 ASN B CA 1
ATOM 6028 C C . ASN B 1 122 ? 8.523 -41.562 -21.297 1 86.06 122 ASN B C 1
ATOM 6030 O O . ASN B 1 122 ? 8.852 -41.031 -22.359 1 86.06 122 ASN B O 1
ATOM 6034 N N . ILE B 1 123 ? 9.25 -41.688 -20.266 1 92.25 123 ILE B N 1
ATOM 6035 C CA . ILE B 1 123 ? 10.57 -41.062 -20.312 1 92.25 123 ILE B CA 1
ATOM 6036 C C . ILE B 1 123 ? 11.516 -41.938 -21.156 1 92.25 123 ILE B C 1
ATOM 6038 O O . ILE B 1 123 ? 11.617 -43.156 -20.922 1 92.25 123 ILE B O 1
ATOM 6042 N N . THR B 1 124 ? 12.086 -41.312 -22.188 1 93.5 124 THR B N 1
ATOM 6043 C CA . THR B 1 124 ? 13.07 -42 -23.016 1 93.5 124 THR B CA 1
ATOM 6044 C C . THR B 1 124 ? 14.477 -41.781 -22.469 1 93.5 124 THR B C 1
ATOM 6046 O O . THR B 1 124 ? 14.898 -40.656 -22.266 1 93.5 124 THR B O 1
ATOM 6049 N N . GLU B 1 125 ? 15.109 -42.906 -22.203 1 93.88 125 GLU B N 1
ATOM 6050 C CA . GLU B 1 125 ? 16.5 -42.812 -21.766 1 93.88 125 GLU B CA 1
ATOM 6051 C C . GLU B 1 125 ? 17.438 -42.594 -22.953 1 93.88 125 GLU B C 1
ATOM 6053 O O . GLU B 1 125 ? 17.5 -43.438 -23.859 1 93.88 125 GLU B O 1
ATOM 6058 N N . LEU B 1 126 ? 18.047 -41.5 -22.984 1 94.44 126 LEU B N 1
ATOM 6059 C CA . LEU B 1 126 ? 18.969 -41.188 -24.062 1 94.44 126 LEU B CA 1
ATOM 6060 C C . LEU B 1 126 ? 20.422 -41.25 -23.562 1 94.44 126 LEU B C 1
ATOM 6062 O O . LEU B 1 126 ? 21.141 -40.25 -23.609 1 94.44 126 LEU B O 1
ATOM 6066 N N . TYR B 1 127 ? 20.781 -42.469 -23.219 1 93.88 127 TYR B N 1
ATOM 6067 C CA . TYR B 1 127 ? 22.078 -42.719 -22.594 1 93.88 127 TYR B CA 1
ATOM 6068 C C . TYR B 1 127 ? 23.219 -42.375 -23.562 1 93.88 127 TYR B C 1
ATOM 6070 O O . TYR B 1 127 ? 24.219 -41.781 -23.156 1 93.88 127 TYR B O 1
ATOM 6078 N N . CYS B 1 128 ? 23.078 -42.75 -24.828 1 94.12 128 CYS B N 1
ATOM 6079 C CA . CYS B 1 128 ? 24.125 -42.531 -25.812 1 94.12 128 CYS B CA 1
ATOM 6080 C C . CYS B 1 128 ? 24.406 -41.062 -25.984 1 94.12 128 CYS B C 1
ATOM 6082 O O . CYS B 1 128 ? 25.578 -40.625 -26.031 1 94.12 128 CYS B O 1
ATOM 6084 N N . LEU B 1 129 ? 23.344 -40.375 -26.062 1 95.56 129 LEU B N 1
ATOM 6085 C CA . LEU B 1 129 ? 23.484 -38.906 -26.219 1 95.56 129 LEU B CA 1
ATOM 6086 C C . LEU B 1 129 ? 24.141 -38.312 -25 1 95.56 129 LEU B C 1
ATOM 6088 O O . LEU B 1 129 ? 25.031 -37.438 -25.125 1 95.56 129 LEU B O 1
ATOM 6092 N N . GLU B 1 130 ? 23.734 -38.688 -23.844 1 94.5 130 GLU B N 1
ATOM 6093 C CA . GLU B 1 130 ? 24.312 -38.219 -22.594 1 94.5 130 GLU B CA 1
ATOM 6094 C C . GLU B 1 130 ? 25.812 -38.469 -22.531 1 94.5 130 GLU B C 1
ATOM 6096 O O . GLU B 1 130 ? 26.594 -37.594 -22.188 1 94.5 130 GLU B O 1
ATOM 6101 N N . GLU B 1 131 ? 26.156 -39.656 -22.875 1 94.31 131 GLU B N 1
ATOM 6102 C CA . GLU B 1 131 ? 27.562 -40.062 -22.828 1 94.31 131 GLU B CA 1
ATOM 6103 C C . GLU B 1 131 ? 28.406 -39.281 -23.828 1 94.31 131 GLU B C 1
ATOM 6105 O O . GLU B 1 131 ? 29.516 -38.844 -23.5 1 94.31 131 GLU B O 1
ATOM 6110 N N . GLU B 1 132 ? 27.891 -39.125 -25.031 1 95.12 132 GLU B N 1
ATOM 6111 C CA . GLU B 1 132 ? 28.609 -38.406 -26.047 1 95.12 132 GLU B CA 1
ATOM 6112 C C . GLU B 1 132 ? 28.891 -36.969 -25.594 1 95.12 132 GLU B C 1
ATOM 6114 O O . GLU B 1 132 ? 30 -36.438 -25.812 1 95.12 132 GLU B O 1
ATOM 6119 N N . ILE B 1 133 ? 27.938 -36.375 -24.953 1 96.19 133 ILE B N 1
ATOM 6120 C CA . ILE B 1 133 ? 28.109 -35 -24.5 1 96.19 133 ILE B CA 1
ATOM 6121 C C . ILE B 1 133 ? 29.125 -34.969 -23.359 1 96.19 133 ILE B C 1
ATOM 6123 O O . ILE B 1 133 ? 30.016 -34.125 -23.344 1 96.19 133 ILE B O 1
ATOM 6127 N N . ASN B 1 134 ? 29.047 -35.906 -22.469 1 94.56 134 ASN B N 1
ATOM 6128 C CA . ASN B 1 134 ? 29.906 -35.906 -21.297 1 94.56 134 ASN B CA 1
ATOM 6129 C C . ASN B 1 134 ? 31.359 -36.188 -21.656 1 94.56 134 ASN B C 1
ATOM 6131 O O . ASN B 1 134 ? 32.281 -35.719 -20.984 1 94.56 134 ASN B O 1
ATOM 6135 N N . ILE B 1 135 ? 31.516 -36.906 -22.719 1 93.75 135 ILE B N 1
ATOM 6136 C CA . ILE B 1 135 ? 32.875 -37.219 -23.188 1 93.75 135 ILE B CA 1
ATOM 6137 C C . ILE B 1 135 ? 33.438 -35.969 -23.859 1 93.75 135 ILE B C 1
ATOM 6139 O O . ILE B 1 135 ? 34.625 -35.688 -23.719 1 93.75 135 ILE B O 1
ATOM 6143 N N . SER B 1 136 ? 32.625 -35.25 -24.531 1 95.62 136 SER B N 1
ATOM 6144 C CA . SER B 1 136 ? 33.094 -34.156 -25.391 1 95.62 136 SER B CA 1
ATOM 6145 C C . SER B 1 136 ? 33.156 -32.844 -24.625 1 95.62 136 SER B C 1
ATOM 6147 O O . SER B 1 136 ? 33.906 -31.938 -25 1 95.62 136 SER B O 1
ATOM 6149 N N . ILE B 1 137 ? 32.312 -32.75 -23.594 1 95.5 137 ILE B N 1
ATOM 6150 C CA . ILE B 1 137 ? 32.188 -31.453 -22.922 1 95.5 137 ILE B CA 1
ATOM 6151 C C . ILE B 1 137 ? 32.562 -31.594 -21.453 1 95.5 137 ILE B C 1
ATOM 6153 O O . ILE B 1 137 ? 32.125 -32.531 -20.781 1 95.5 137 ILE B O 1
ATOM 6157 N N . ARG B 1 138 ? 33.344 -30.656 -20.984 1 89.31 138 ARG B N 1
ATOM 6158 C CA . ARG B 1 138 ? 33.656 -30.562 -19.562 1 89.31 138 ARG B CA 1
ATOM 6159 C C . ARG B 1 138 ? 33.375 -29.156 -19.031 1 89.31 138 ARG B C 1
ATOM 6161 O O . ARG B 1 138 ? 34.219 -28.266 -19.172 1 89.31 138 ARG B O 1
ATOM 6168 N N . GLY B 1 139 ? 32.281 -29.172 -18.438 1 83.81 139 GLY B N 1
ATOM 6169 C CA . GLY B 1 139 ? 31.938 -27.844 -17.922 1 83.81 139 GLY B CA 1
ATOM 6170 C C . GLY B 1 139 ? 31.609 -26.844 -19.016 1 83.81 139 GLY B C 1
ATOM 6171 O O . GLY B 1 139 ? 30.609 -26.984 -19.719 1 83.81 139 GLY B O 1
ATOM 6172 N N . ASN B 1 140 ? 32.5 -25.953 -19.172 1 88.81 140 ASN B N 1
ATOM 6173 C CA . ASN B 1 140 ? 32.281 -24.891 -20.125 1 88.81 140 ASN B CA 1
ATOM 6174 C C . ASN B 1 140 ? 33.219 -24.969 -21.328 1 88.81 140 ASN B C 1
ATOM 6176 O O . ASN B 1 140 ? 33.281 -24.047 -22.125 1 88.81 140 ASN B O 1
ATOM 6180 N N . CYS B 1 141 ? 33.906 -26.125 -21.391 1 92.25 141 CYS B N 1
ATOM 6181 C CA . CYS B 1 141 ? 34.875 -26.25 -22.469 1 92.25 141 CYS B CA 1
ATOM 6182 C C . CYS B 1 141 ? 34.719 -27.578 -23.188 1 92.25 141 CYS B C 1
ATOM 6184 O O . CYS B 1 141 ? 34.219 -28.547 -22.625 1 92.25 141 CYS B O 1
ATOM 6186 N N . VAL B 1 142 ? 35.25 -27.531 -24.406 1 95.44 142 VAL B N 1
ATOM 6187 C CA . VAL B 1 142 ? 35.281 -28.781 -25.156 1 95.44 142 VAL B CA 1
ATOM 6188 C C . VAL B 1 142 ? 36.5 -29.594 -24.719 1 95.44 142 VAL B C 1
ATOM 6190 O O . VAL B 1 142 ? 37.625 -29.062 -24.656 1 95.44 142 VAL B O 1
ATOM 6193 N N . ASP B 1 143 ? 36.25 -30.781 -24.359 1 94.44 143 ASP B N 1
ATOM 6194 C CA . ASP B 1 143 ? 37.312 -31.641 -23.875 1 94.44 143 ASP B CA 1
ATOM 6195 C C . ASP B 1 143 ? 38.312 -31.953 -25 1 94.44 143 ASP B C 1
ATOM 6197 O O . ASP B 1 143 ? 37.906 -32.125 -26.156 1 94.44 143 ASP B O 1
ATOM 6201 N N . THR B 1 144 ? 39.625 -32.094 -24.641 1 93 144 THR B N 1
ATOM 6202 C CA . THR B 1 144 ? 40.688 -32.375 -25.594 1 93 144 THR B CA 1
ATOM 6203 C C . THR B 1 144 ? 40.469 -33.75 -26.25 1 93 144 THR B C 1
ATOM 6205 O O . THR B 1 144 ? 40.844 -33.938 -27.422 1 93 144 THR B O 1
ATOM 6208 N N . ASN B 1 145 ? 39.844 -34.562 -25.562 1 91.94 145 ASN B N 1
ATOM 6209 C CA . ASN B 1 145 ? 39.688 -35.906 -26.047 1 91.94 145 ASN B CA 1
ATOM 6210 C C . ASN B 1 145 ? 38.375 -36.094 -26.812 1 91.94 145 ASN B C 1
ATOM 6212 O O . ASN B 1 145 ? 37.969 -37.219 -27.109 1 91.94 145 ASN B O 1
ATOM 6216 N N . ALA B 1 146 ? 37.719 -35.031 -27.172 1 94.19 146 ALA B N 1
ATOM 6217 C CA . ALA B 1 146 ? 36.438 -35.094 -27.859 1 94.19 146 ALA B CA 1
ATOM 6218 C C . ALA B 1 146 ? 36.594 -35.625 -29.281 1 94.19 146 ALA B C 1
ATOM 6220 O O . ALA B 1 146 ? 35.688 -36.219 -29.844 1 94.19 146 ALA B O 1
ATOM 6221 N N . SER B 1 147 ? 37.75 -35.344 -29.859 1 93.69 147 SER B N 1
ATOM 6222 C CA . SER B 1 147 ? 38.094 -35.844 -31.172 1 93.69 147 SER B CA 1
ATOM 6223 C C . SER B 1 147 ? 39.594 -36.062 -31.297 1 93.69 147 SER B C 1
ATOM 6225 O O . SER B 1 147 ? 40.375 -35.406 -30.625 1 93.69 147 SER B O 1
ATOM 6227 N N . LYS B 1 148 ? 39.938 -36.938 -32.188 1 94.12 148 LYS B N 1
ATOM 6228 C CA . LYS B 1 148 ? 41.344 -37.188 -32.438 1 94.12 148 LYS B CA 1
ATOM 6229 C C . LYS B 1 148 ? 42.031 -35.969 -33.062 1 94.12 148 LYS B C 1
ATOM 6231 O O . LYS B 1 148 ? 43.156 -35.625 -32.688 1 94.12 148 LYS B O 1
ATOM 6236 N N . GLU B 1 149 ? 41.25 -35.375 -33.844 1 95.12 149 GLU B N 1
ATOM 6237 C CA . GLU B 1 149 ? 41.781 -34.188 -34.531 1 95.12 149 GLU B CA 1
ATOM 6238 C C . GLU B 1 149 ? 42.031 -33.062 -33.531 1 95.12 149 GLU B C 1
ATOM 6240 O O . GLU B 1 149 ? 43.062 -32.375 -33.625 1 95.12 149 GLU B O 1
ATOM 6245 N N . LEU B 1 150 ? 41.125 -32.844 -32.625 1 95.75 150 LEU B N 1
ATOM 6246 C CA . LEU B 1 150 ? 41.312 -31.781 -31.641 1 95.75 150 LEU B CA 1
ATOM 6247 C C . LEU B 1 150 ? 42.5 -32.062 -30.75 1 95.75 150 LEU B C 1
ATOM 6249 O O . LEU B 1 150 ? 43.25 -31.141 -30.422 1 95.75 150 LEU B O 1
ATOM 6253 N N . LYS B 1 151 ? 42.688 -33.312 -30.344 1 95.12 151 LYS B N 1
ATOM 6254 C CA . LYS B 1 151 ? 43.844 -33.688 -29.531 1 95.12 151 LYS B CA 1
ATOM 6255 C C . LYS B 1 151 ? 45.156 -33.438 -30.266 1 95.12 151 LYS B C 1
ATOM 6257 O O . LYS B 1 151 ? 46.094 -32.906 -29.688 1 95.12 151 LYS B O 1
ATOM 6262 N N . ARG B 1 152 ? 45.156 -33.75 -31.562 1 96 152 ARG B N 1
ATOM 6263 C CA . ARG B 1 152 ? 46.312 -33.5 -32.406 1 96 152 ARG B CA 1
ATOM 6264 C C . ARG B 1 152 ? 46.625 -32 -32.469 1 96 152 ARG B C 1
ATOM 6266 O O . ARG B 1 152 ? 47.781 -31.594 -32.25 1 96 152 ARG B O 1
ATOM 6273 N N . ILE B 1 153 ? 45.562 -31.234 -32.719 1 95.62 153 ILE B N 1
ATOM 6274 C CA . ILE B 1 153 ? 45.75 -29.797 -32.844 1 95.62 153 ILE B CA 1
ATOM 6275 C C . ILE B 1 153 ? 46.25 -29.203 -31.547 1 95.62 153 ILE B C 1
ATOM 6277 O O . ILE B 1 153 ? 47.219 -28.406 -31.547 1 95.62 153 ILE B O 1
ATOM 6281 N N . ARG B 1 154 ? 45.75 -29.609 -30.453 1 95.69 154 ARG B N 1
ATOM 6282 C CA . ARG B 1 154 ? 46.125 -29.062 -29.156 1 95.69 154 ARG B CA 1
ATOM 6283 C C . ARG B 1 154 ? 47.531 -29.484 -28.766 1 95.69 154 ARG B C 1
ATOM 6285 O O . ARG B 1 154 ? 48.25 -28.734 -28.125 1 95.69 154 ARG B O 1
ATOM 6292 N N . ARG B 1 155 ? 47.906 -30.672 -29.156 1 94.06 155 ARG B N 1
ATOM 6293 C CA . ARG B 1 155 ? 49.281 -31.094 -28.953 1 94.06 155 ARG B CA 1
ATOM 6294 C C . ARG B 1 155 ? 50.25 -30.234 -29.734 1 94.06 155 ARG B C 1
ATOM 6296 O O . ARG B 1 155 ? 51.281 -29.812 -29.219 1 94.06 155 ARG B O 1
ATOM 6303 N N . HIS B 1 156 ? 49.906 -29.938 -31.031 1 94.81 156 HIS B N 1
ATOM 6304 C CA . HIS B 1 156 ? 50.75 -29.078 -31.859 1 94.81 156 HIS B CA 1
ATOM 6305 C C . HIS B 1 156 ? 50.812 -27.656 -31.281 1 94.81 156 HIS B C 1
ATOM 6307 O O . HIS B 1 156 ? 51.844 -27 -31.375 1 94.81 156 HIS B O 1
ATOM 6313 N N . ILE B 1 157 ? 49.594 -27.281 -30.75 1 93.81 157 ILE B N 1
ATOM 6314 C CA . ILE B 1 157 ? 49.562 -25.969 -30.141 1 93.81 157 ILE B CA 1
ATOM 6315 C C . ILE B 1 157 ? 50.531 -25.922 -28.938 1 93.81 157 ILE B C 1
ATOM 6317 O O . ILE B 1 157 ? 51.312 -25 -28.797 1 93.81 157 ILE B O 1
ATOM 6321 N N . GLU B 1 158 ? 50.531 -26.938 -28.188 1 93.06 158 GLU B N 1
ATOM 6322 C CA . GLU B 1 158 ? 51.406 -27.031 -27.031 1 93.06 158 GLU B CA 1
ATOM 6323 C C . GLU B 1 158 ? 52.875 -27.047 -27.438 1 93.06 158 GLU B C 1
ATOM 6325 O O . GLU B 1 158 ? 53.719 -26.375 -26.828 1 93.06 158 GLU B O 1
ATOM 6330 N N . ILE B 1 159 ? 53.156 -27.766 -28.438 1 92.94 159 ILE B N 1
ATOM 6331 C CA . ILE B 1 159 ? 54.531 -27.859 -28.938 1 92.94 159 ILE B CA 1
ATOM 6332 C C . ILE B 1 159 ? 54.969 -26.516 -29.484 1 92.94 159 ILE B C 1
ATOM 6334 O O . ILE B 1 159 ? 56.094 -26.047 -29.172 1 92.94 159 ILE B O 1
ATOM 6338 N N . CYS B 1 160 ? 54.062 -25.922 -30.312 1 92 160 CYS B N 1
ATOM 6339 C CA . CYS B 1 160 ? 54.375 -24.625 -30.891 1 92 160 CYS B CA 1
ATOM 6340 C C . CYS B 1 160 ? 54.625 -23.578 -29.797 1 92 160 CYS B C 1
ATOM 6342 O O . CYS B 1 160 ? 55.562 -22.797 -29.859 1 92 160 CYS B O 1
ATOM 6344 N N . GLU B 1 161 ? 53.781 -23.641 -28.828 1 92.25 161 GLU B N 1
ATOM 6345 C CA . GLU B 1 161 ? 53.938 -22.719 -27.688 1 92.25 161 GLU B CA 1
ATOM 6346 C C . GLU B 1 161 ? 55.219 -23 -26.922 1 92.25 161 GLU B C 1
ATOM 6348 O O . GLU B 1 161 ? 55.906 -22.078 -26.484 1 92.25 161 GLU B O 1
ATOM 6353 N N . GLY B 1 162 ? 55.594 -24.203 -26.781 1 90.19 162 GLY B N 1
ATOM 6354 C CA . GLY B 1 162 ? 56.844 -24.594 -26.156 1 90.19 162 GLY B CA 1
ATOM 6355 C C . GLY B 1 162 ? 58.062 -24.078 -26.906 1 90.19 162 GLY B C 1
ATOM 6356 O O . GLY B 1 162 ? 59 -23.578 -26.297 1 90.19 162 GLY B O 1
ATOM 6357 N N . LYS B 1 163 ? 58.062 -24.172 -28.203 1 92.5 163 LYS B N 1
ATOM 6358 C CA . LYS B 1 163 ? 59.156 -23.688 -29.047 1 92.5 163 LYS B CA 1
ATOM 6359 C C . LYS B 1 163 ? 59.312 -22.172 -28.922 1 92.5 163 LYS B C 1
ATOM 6361 O O . LYS B 1 163 ? 60.406 -21.641 -28.844 1 92.5 163 LYS B O 1
ATOM 6366 N N . ILE B 1 164 ? 58.094 -21.547 -28.969 1 91.69 164 ILE B N 1
ATOM 6367 C CA . ILE B 1 164 ? 58.094 -20.094 -28.828 1 91.69 164 ILE B CA 1
ATOM 6368 C C . ILE B 1 164 ? 58.719 -19.703 -27.484 1 91.69 164 ILE B C 1
ATOM 6370 O O . ILE B 1 164 ? 59.594 -18.844 -27.438 1 91.69 164 ILE B O 1
ATOM 6374 N N . LYS B 1 165 ? 58.344 -20.406 -26.484 1 90.06 165 LYS B N 1
ATOM 6375 C CA . LYS B 1 165 ? 58.875 -20.125 -25.156 1 90.06 165 LYS B CA 1
ATOM 6376 C C . LYS B 1 165 ? 60.344 -20.406 -25.078 1 90.06 165 LYS B C 1
ATOM 6378 O O . LYS B 1 165 ? 61.125 -19.641 -24.484 1 90.06 165 LYS B O 1
ATOM 6383 N N . GLU B 1 166 ? 60.781 -21.438 -25.672 1 90.44 166 GLU B N 1
ATOM 6384 C CA . GLU B 1 166 ? 62.188 -21.797 -25.703 1 90.44 166 GLU B CA 1
ATOM 6385 C C . GLU B 1 166 ? 63.031 -20.734 -26.406 1 90.44 166 GLU B C 1
ATOM 6387 O O . GLU B 1 166 ? 64.062 -20.312 -25.906 1 90.44 166 GLU B O 1
ATOM 6392 N N . LYS B 1 167 ? 62.594 -20.328 -27.547 1 91.31 167 LYS B N 1
ATOM 6393 C CA . LYS B 1 167 ? 63.312 -19.312 -28.328 1 91.31 167 LYS B CA 1
ATOM 6394 C C . LYS B 1 167 ? 63.375 -17.984 -27.578 1 91.31 167 LYS B C 1
ATOM 6396 O O . LYS B 1 167 ? 64.375 -17.281 -27.609 1 91.31 167 LYS B O 1
ATOM 6401 N N . LEU B 1 168 ? 62.219 -17.734 -26.953 1 91.56 168 LEU B N 1
ATOM 6402 C CA . LEU B 1 168 ? 62.188 -16.484 -26.188 1 91.56 168 LEU B CA 1
ATOM 6403 C C . LEU B 1 168 ? 63.094 -16.562 -24.969 1 91.56 168 LEU B C 1
ATOM 6405 O O . LEU B 1 168 ? 63.75 -15.586 -24.609 1 91.56 168 LEU B O 1
ATOM 6409 N N . GLU B 1 169 ? 63.188 -17.703 -24.391 1 89.31 169 GLU B N 1
ATOM 6410 C CA . GLU B 1 169 ? 64.062 -17.906 -23.266 1 89.31 169 GLU B CA 1
ATOM 6411 C C . GLU B 1 169 ? 65.562 -17.781 -23.688 1 89.31 169 GLU B C 1
ATOM 6413 O O . GLU B 1 169 ? 66.375 -17.203 -22.969 1 89.31 169 GLU B O 1
ATOM 6418 N N . LYS B 1 170 ? 65.812 -18.328 -24.828 1 89.19 170 LYS B N 1
ATOM 6419 C CA . LYS B 1 170 ? 67.188 -18.203 -25.391 1 89.19 170 LYS B CA 1
ATOM 6420 C C . LYS B 1 170 ? 67.5 -16.734 -25.656 1 89.19 170 LYS B C 1
ATOM 6422 O O . LYS B 1 170 ? 68.625 -16.297 -25.391 1 89.19 170 LYS B O 1
ATOM 6427 N N . PHE B 1 171 ? 66.562 -16.094 -26.234 1 89.69 171 PHE B N 1
ATOM 6428 C CA . PHE B 1 171 ? 66.688 -14.656 -26.469 1 89.69 171 PHE B CA 1
ATOM 6429 C C . PHE B 1 171 ? 67 -13.914 -25.172 1 89.69 171 PHE B C 1
ATOM 6431 O O . PHE B 1 171 ? 67.875 -13.062 -25.125 1 89.69 171 PHE B O 1
ATOM 6438 N N . LEU B 1 172 ? 66.25 -14.297 -24.109 1 88.06 172 LEU B N 1
ATOM 6439 C CA . LEU B 1 172 ? 66.375 -13.641 -22.812 1 88.06 172 LEU B CA 1
ATOM 6440 C C . LEU B 1 172 ? 67.75 -13.969 -22.172 1 88.06 172 LEU B C 1
ATOM 6442 O O . LEU B 1 172 ? 68.312 -13.133 -21.469 1 88.06 172 LEU B O 1
ATOM 6446 N N . LYS B 1 173 ? 68.25 -15.109 -22.5 1 83.5 173 LYS B N 1
ATOM 6447 C CA . LYS B 1 173 ? 69.5 -15.578 -21.875 1 83.5 173 LYS B CA 1
ATOM 6448 C C . LYS B 1 173 ? 70.75 -15.094 -22.641 1 83.5 173 LYS B C 1
ATOM 6450 O O . LYS B 1 173 ? 71.812 -15.07 -22.094 1 83.5 173 LYS B O 1
ATOM 6455 N N . ASN B 1 174 ? 70.562 -14.828 -23.828 1 84.44 174 ASN B N 1
ATOM 6456 C CA . ASN B 1 174 ? 71.625 -14.344 -24.641 1 84.44 174 ASN B CA 1
ATOM 6457 C C . ASN B 1 174 ? 72.25 -13.047 -24.094 1 84.44 174 ASN B C 1
ATOM 6459 O O . ASN B 1 174 ? 71.5 -12.062 -23.922 1 84.44 174 ASN B O 1
ATOM 6463 N N . SER B 1 175 ? 73.438 -12.984 -23.891 1 77.88 175 SER B N 1
ATOM 6464 C CA . SER B 1 175 ? 74.188 -11.867 -23.266 1 77.88 175 SER B CA 1
ATOM 6465 C C . SER B 1 175 ? 74.125 -10.625 -24.156 1 77.88 175 SER B C 1
ATOM 6467 O O . SER B 1 175 ? 74.062 -9.5 -23.656 1 77.88 175 SER B O 1
ATOM 6469 N N . ALA B 1 176 ? 74.062 -10.766 -25.453 1 80.69 176 ALA B N 1
ATOM 6470 C CA . ALA B 1 176 ? 74.062 -9.648 -26.391 1 80.69 176 ALA B CA 1
ATOM 6471 C C . ALA B 1 176 ? 72.75 -8.883 -26.312 1 80.69 176 ALA B C 1
ATOM 6473 O O . ALA B 1 176 ? 72.688 -7.691 -26.641 1 80.69 176 ALA B O 1
ATOM 6474 N N . ASN B 1 177 ? 71.625 -9.555 -25.781 1 85.25 177 ASN B N 1
ATOM 6475 C CA . ASN B 1 177 ? 70.312 -8.945 -25.781 1 85.25 177 ASN B CA 1
ATOM 6476 C C . ASN B 1 177 ? 69.938 -8.367 -24.406 1 85.25 177 ASN B C 1
ATOM 6478 O O . ASN B 1 177 ? 68.938 -7.695 -24.266 1 85.25 177 ASN B O 1
ATOM 6482 N N . LYS B 1 178 ? 70.75 -8.688 -23.516 1 82.31 178 LYS B N 1
ATOM 6483 C CA . LYS B 1 178 ? 70.438 -8.32 -22.125 1 82.31 178 LYS B CA 1
ATOM 6484 C C . LYS B 1 178 ? 70.312 -6.805 -21.984 1 82.31 178 LYS B C 1
ATOM 6486 O O . LYS B 1 178 ? 69.5 -6.332 -21.188 1 82.31 178 LYS B O 1
ATOM 6491 N N . GLU B 1 179 ? 71 -6.172 -22.859 1 81.25 179 GLU B N 1
ATOM 6492 C CA . GLU B 1 179 ? 71 -4.715 -22.781 1 81.25 179 GLU B CA 1
ATOM 6493 C C . GLU B 1 179 ? 69.688 -4.156 -23.266 1 81.25 179 GLU B C 1
ATOM 6495 O O . GLU B 1 179 ? 69.25 -3.102 -22.812 1 81.25 179 GLU B O 1
ATOM 6500 N N . TYR B 1 180 ? 69.062 -4.82 -24.125 1 86.81 180 TYR B N 1
ATOM 6501 C CA . TYR B 1 180 ? 67.812 -4.336 -24.766 1 86.81 180 TYR B CA 1
ATOM 6502 C C . TYR B 1 180 ? 66.625 -4.672 -23.906 1 86.81 180 TYR B C 1
ATOM 6504 O O . TYR B 1 180 ? 65.562 -4.023 -24.031 1 86.81 180 TYR B O 1
ATOM 6512 N N . ILE B 1 181 ? 66.688 -5.602 -22.984 1 87.94 181 ILE B N 1
ATOM 6513 C CA . ILE B 1 181 ? 65.562 -6.215 -22.312 1 87.94 181 ILE B CA 1
ATOM 6514 C C . ILE B 1 181 ? 65.188 -5.387 -21.078 1 87.94 181 ILE B C 1
ATOM 6516 O O . ILE B 1 181 ? 66.062 -4.973 -20.312 1 87.94 181 ILE B O 1
ATOM 6520 N N . GLN B 1 182 ? 63.938 -5.152 -20.891 1 83.25 182 GLN B N 1
ATOM 6521 C CA . GLN B 1 182 ? 63.438 -4.406 -19.75 1 83.25 182 GLN B CA 1
ATOM 6522 C C . GLN B 1 182 ? 63.219 -5.328 -18.547 1 83.25 182 GLN B C 1
ATOM 6524 O O . GLN B 1 182 ? 63.719 -5.043 -17.438 1 83.25 182 GLN B O 1
ATOM 6529 N N . ASP B 1 183 ? 62.438 -6.387 -18.766 1 80.44 183 ASP B N 1
ATOM 6530 C CA . ASP B 1 183 ? 62.188 -7.418 -17.766 1 80.44 183 ASP B CA 1
ATOM 6531 C C . ASP B 1 183 ? 62.406 -8.812 -18.359 1 80.44 183 ASP B C 1
ATOM 6533 O O . ASP B 1 183 ? 62 -9.086 -19.484 1 80.44 183 ASP B O 1
ATOM 6537 N N . ASN B 1 184 ? 63.031 -9.57 -17.516 1 82.94 184 ASN B N 1
ATOM 6538 C CA . ASN B 1 184 ? 63.438 -10.891 -18 1 82.94 184 ASN B CA 1
ATOM 6539 C C . ASN B 1 184 ? 62.312 -11.906 -17.875 1 82.94 184 ASN B C 1
ATOM 6541 O O . ASN B 1 184 ? 62.438 -12.875 -17.125 1 82.94 184 ASN B O 1
ATOM 6545 N N . PHE B 1 185 ? 61.219 -11.633 -18.594 1 85.81 185 PHE B N 1
ATOM 6546 C CA . PHE B 1 185 ? 60.125 -12.602 -18.625 1 85.81 185 PHE B CA 1
ATOM 6547 C C . PHE B 1 185 ? 59.406 -12.547 -19.969 1 85.81 185 PHE B C 1
ATOM 6549 O O . PHE B 1 185 ? 59.5 -11.562 -20.688 1 85.81 185 PHE B O 1
ATOM 6556 N N . ILE B 1 186 ? 58.719 -13.633 -20.234 1 87.62 186 ILE B N 1
ATOM 6557 C CA . ILE B 1 186 ? 57.906 -13.727 -21.422 1 87.62 186 ILE B CA 1
ATOM 6558 C C . ILE B 1 186 ? 56.5 -13.227 -21.125 1 87.62 186 ILE B C 1
ATOM 6560 O O . ILE B 1 186 ? 55.906 -13.617 -20.109 1 87.62 186 ILE B O 1
ATOM 6564 N N . SER B 1 187 ? 56 -12.32 -21.891 1 88.38 187 SER B N 1
ATOM 6565 C CA . SER B 1 187 ? 54.656 -11.789 -21.688 1 88.38 187 SER B CA 1
ATOM 6566 C C . SER B 1 187 ? 53.75 -12.102 -22.859 1 88.38 187 SER B C 1
ATOM 6568 O O . SER B 1 187 ? 54.219 -12.211 -24 1 88.38 187 SER B O 1
ATOM 6570 N N . GLN B 1 188 ? 52.594 -12.352 -22.516 1 86.44 188 GLN B N 1
ATOM 6571 C CA . GLN B 1 188 ? 51.594 -12.539 -23.562 1 86.44 188 GLN B CA 1
ATOM 6572 C C . GLN B 1 188 ? 50.719 -11.297 -23.734 1 86.44 188 GLN B C 1
ATOM 6574 O O . GLN B 1 188 ? 50.094 -10.844 -22.766 1 86.44 188 GLN B O 1
ATOM 6579 N N . ARG B 1 189 ? 50.781 -10.695 -24.922 1 81.56 189 ARG B N 1
ATOM 6580 C CA . ARG B 1 189 ? 49.969 -9.516 -25.234 1 81.56 189 ARG B CA 1
ATOM 6581 C C . ARG B 1 189 ? 49.156 -9.734 -26.5 1 81.56 189 ARG B C 1
ATOM 6583 O O . ARG B 1 189 ? 49.688 -10.172 -27.531 1 81.56 189 ARG B O 1
ATOM 6590 N N . ASN B 1 190 ? 47.969 -9.398 -26.391 1 79.56 190 ASN B N 1
ATOM 6591 C CA . ASN B 1 190 ? 47.031 -9.562 -27.5 1 79.56 190 ASN B CA 1
ATOM 6592 C C . ASN B 1 190 ? 47.125 -10.961 -28.109 1 79.56 190 ASN B C 1
ATOM 6594 O O . ASN B 1 190 ? 47.156 -11.117 -29.328 1 79.56 190 ASN B O 1
ATOM 6598 N N . GLY B 1 191 ? 47.531 -11.906 -27.281 1 77.56 191 GLY B N 1
ATOM 6599 C CA . GLY B 1 191 ? 47.562 -13.312 -27.672 1 77.56 191 GLY B CA 1
ATOM 6600 C C . GLY B 1 191 ? 48.906 -13.75 -28.219 1 77.56 191 GLY B C 1
ATOM 6601 O O . GLY B 1 191 ? 49.062 -14.898 -28.641 1 77.56 191 GLY B O 1
ATOM 6602 N N . LYS B 1 192 ? 49.781 -12.758 -28.172 1 84.62 192 LYS B N 1
ATOM 6603 C CA . LYS B 1 192 ? 51.125 -13.07 -28.719 1 84.62 192 LYS B CA 1
ATOM 6604 C C . LYS B 1 192 ? 52.188 -13.062 -27.625 1 84.62 192 LYS B C 1
ATOM 6606 O O . LYS B 1 192 ? 52.062 -12.305 -26.656 1 84.62 192 LYS B O 1
ATOM 6611 N N . TYR B 1 193 ? 53.062 -13.938 -27.781 1 89.69 193 TYR B N 1
ATOM 6612 C CA . TYR B 1 193 ? 54.188 -13.969 -26.844 1 89.69 193 TYR B CA 1
ATOM 6613 C C . TYR B 1 193 ? 55.219 -12.898 -27.188 1 89.69 193 TYR B C 1
ATOM 6615 O O . TYR B 1 193 ? 55.688 -12.828 -28.328 1 89.69 193 TYR B O 1
ATOM 6623 N N . THR B 1 194 ? 55.469 -12.094 -26.266 1 90.06 194 THR B N 1
ATOM 6624 C CA . THR B 1 194 ? 56.344 -10.961 -26.5 1 90.06 194 THR B CA 1
ATOM 6625 C C . THR B 1 194 ? 57.406 -10.852 -25.406 1 90.06 194 THR B C 1
ATOM 6627 O O . THR B 1 194 ? 57.344 -11.539 -24.391 1 90.06 194 THR B O 1
ATOM 6630 N N . ILE B 1 195 ? 58.406 -10.039 -25.719 1 90.44 195 ILE B N 1
ATOM 6631 C CA . ILE B 1 195 ? 59.438 -9.703 -24.75 1 90.44 195 ILE B CA 1
ATOM 6632 C C . ILE B 1 195 ? 59.438 -8.195 -24.484 1 90.44 195 ILE B C 1
ATOM 6634 O O . ILE B 1 195 ? 59.344 -7.398 -25.422 1 90.44 195 ILE B O 1
ATOM 6638 N N . PRO B 1 196 ? 59.344 -7.887 -23.266 1 90.75 196 PRO B N 1
ATOM 6639 C CA . PRO B 1 196 ? 59.406 -6.453 -22.953 1 90.75 196 PRO B CA 1
ATOM 6640 C C . PRO B 1 196 ? 60.781 -5.848 -23.234 1 90.75 196 PRO B C 1
ATOM 6642 O O . PRO B 1 196 ? 61.781 -6.281 -22.656 1 90.75 196 PRO B O 1
ATOM 6645 N N . ILE B 1 197 ? 60.938 -5.023 -24.078 1 90.69 197 ILE B N 1
ATOM 6646 C CA . ILE B 1 197 ? 62.156 -4.352 -24.5 1 90.69 197 ILE B CA 1
ATOM 6647 C C . ILE B 1 197 ? 62.094 -2.871 -24.125 1 90.69 197 ILE B C 1
ATOM 6649 O O . ILE B 1 197 ? 61 -2.268 -24.172 1 90.69 197 ILE B O 1
ATOM 6653 N N . LYS B 1 198 ? 63.188 -2.375 -23.766 1 83.19 198 LYS B N 1
ATOM 6654 C CA . LYS B 1 198 ? 63.25 -0.943 -23.484 1 83.19 198 LYS B CA 1
ATOM 6655 C C . LYS B 1 198 ? 62.906 -0.126 -24.734 1 83.19 198 LYS B C 1
ATOM 6657 O O . LYS B 1 198 ? 63.375 -0.414 -25.828 1 83.19 198 LYS B O 1
ATOM 6662 N N . ALA B 1 199 ? 62.094 0.846 -24.594 1 83.62 199 ALA B N 1
ATOM 6663 C CA . ALA B 1 199 ? 61.562 1.633 -25.719 1 83.62 199 ALA B CA 1
ATOM 6664 C C . ALA B 1 199 ? 62.719 2.242 -26.531 1 83.62 199 ALA B C 1
ATOM 6666 O O . ALA B 1 199 ? 62.594 2.383 -27.75 1 83.62 199 ALA B O 1
ATOM 6667 N N . SER B 1 200 ? 63.938 2.459 -25.953 1 80.94 200 SER B N 1
ATOM 6668 C CA . SER B 1 200 ? 65.062 3.08 -26.609 1 80.94 200 SER B CA 1
ATOM 6669 C C . SER B 1 200 ? 65.75 2.105 -27.547 1 80.94 200 SER B C 1
ATOM 6671 O O . SER B 1 200 ? 66.438 2.521 -28.5 1 80.94 200 SER B O 1
ATOM 6673 N N . TYR B 1 201 ? 65.5 0.957 -27.312 1 87.69 201 TYR B N 1
ATOM 6674 C CA . TYR B 1 201 ? 66.188 -0.051 -28.109 1 87.69 201 TYR B CA 1
ATOM 6675 C C . TYR B 1 201 ? 65.25 -0.791 -29.016 1 87.69 201 TYR B C 1
ATOM 6677 O O . TYR B 1 201 ? 65.5 -1.909 -29.469 1 87.69 201 TYR B O 1
ATOM 6685 N N . LYS B 1 202 ? 64.062 -0.257 -29.297 1 86.5 202 LYS B N 1
ATOM 6686 C CA . LYS B 1 202 ? 62.969 -0.92 -30.031 1 86.5 202 LYS B CA 1
ATOM 6687 C C . LYS B 1 202 ? 63.438 -1.285 -31.438 1 86.5 202 LYS B C 1
ATOM 6689 O O . LYS B 1 202 ? 63 -2.289 -32 1 86.5 202 LYS B O 1
ATOM 6694 N N . ASN B 1 203 ? 64.438 -0.501 -31.938 1 81.44 203 ASN B N 1
ATOM 6695 C CA . ASN B 1 203 ? 64.875 -0.729 -33.312 1 81.44 203 ASN B CA 1
ATOM 6696 C C . ASN B 1 203 ? 66.062 -1.7 -33.344 1 81.44 203 ASN B C 1
ATOM 6698 O O . ASN B 1 203 ? 66.438 -2.168 -34.406 1 81.44 203 ASN B O 1
ATOM 6702 N N . ASN B 1 204 ? 66.688 -1.968 -32.281 1 85.31 204 ASN B N 1
ATOM 6703 C CA . ASN B 1 204 ? 67.812 -2.857 -32.219 1 85.31 204 ASN B CA 1
ATOM 6704 C C . ASN B 1 204 ? 67.375 -4.324 -32.188 1 85.31 204 ASN B C 1
ATOM 6706 O O . ASN B 1 204 ? 68.188 -5.215 -32.406 1 85.31 204 ASN B O 1
ATOM 6710 N N . VAL B 1 205 ? 66.125 -4.434 -31.938 1 87.88 205 VAL B N 1
ATOM 6711 C CA . VAL B 1 205 ? 65.625 -5.801 -31.906 1 87.88 205 VAL B CA 1
ATOM 6712 C C . VAL B 1 205 ? 64.75 -6.066 -33.125 1 87.88 205 VAL B C 1
ATOM 6714 O O . VAL B 1 205 ? 63.781 -5.348 -33.344 1 87.88 205 VAL B O 1
ATOM 6717 N N . SER B 1 206 ? 65.25 -7.047 -33.906 1 87.12 206 SER B N 1
ATOM 6718 C CA . SER B 1 206 ? 64.438 -7.406 -35.094 1 87.12 206 SER B CA 1
ATOM 6719 C C . SER B 1 206 ? 63.156 -8.109 -34.688 1 87.12 206 SER B C 1
ATOM 6721 O O . SER B 1 206 ? 63.188 -9.164 -34.062 1 87.12 206 SER B O 1
ATOM 6723 N N . GLY B 1 207 ? 61.969 -7.414 -34.938 1 87.81 207 GLY B N 1
ATOM 6724 C CA . GLY B 1 207 ? 60.688 -8.008 -34.594 1 87.81 207 GLY B CA 1
ATOM 6725 C C . GLY B 1 207 ? 59.531 -7.043 -34.781 1 87.81 207 GLY B C 1
ATOM 6726 O O . GLY B 1 207 ? 59.688 -5.984 -35.375 1 87.81 207 GLY B O 1
ATOM 6727 N N . VAL B 1 208 ? 58.375 -7.445 -34.312 1 89 208 VAL B N 1
ATOM 6728 C CA . VAL B 1 208 ? 57.156 -6.645 -34.469 1 89 208 VAL B CA 1
ATOM 6729 C C . VAL B 1 208 ? 56.688 -6.152 -33.094 1 89 208 VAL B C 1
ATOM 6731 O O . VAL B 1 208 ? 56.656 -6.926 -32.125 1 89 208 VAL B O 1
ATOM 6734 N N . ILE B 1 209 ? 56.406 -4.938 -33.094 1 88.81 209 ILE B N 1
ATOM 6735 C CA . ILE B 1 209 ? 55.875 -4.371 -31.859 1 88.81 209 ILE B CA 1
ATOM 6736 C C . ILE B 1 209 ? 54.406 -4.727 -31.734 1 88.81 209 ILE B C 1
ATOM 6738 O O . ILE B 1 209 ? 53.594 -4.355 -32.594 1 88.81 209 ILE B O 1
ATOM 6742 N N . ILE B 1 210 ? 54.031 -5.391 -30.703 1 88.31 210 ILE B N 1
ATOM 6743 C CA . ILE B 1 210 ? 52.656 -5.863 -30.5 1 88.31 210 ILE B CA 1
ATOM 6744 C C . ILE B 1 210 ? 51.906 -4.875 -29.625 1 88.31 210 ILE B C 1
ATOM 6746 O O . ILE B 1 210 ? 50.719 -4.594 -29.859 1 88.31 210 ILE B O 1
ATOM 6750 N N . GLU B 1 211 ? 52.688 -4.453 -28.562 1 86.38 211 GLU B N 1
ATOM 6751 C CA . GLU B 1 211 ? 52.062 -3.545 -27.609 1 86.38 211 GLU B CA 1
ATOM 6752 C C . GLU B 1 211 ? 53.094 -2.643 -26.938 1 86.38 211 GLU B C 1
ATOM 6754 O O . GLU B 1 211 ? 54.25 -3.016 -26.797 1 86.38 211 GLU B O 1
ATOM 6759 N N . THR B 1 212 ? 52.625 -1.424 -26.703 1 86.75 212 THR B N 1
ATOM 6760 C CA . THR B 1 212 ? 53.438 -0.487 -25.922 1 86.75 212 THR B CA 1
ATOM 6761 C C . THR B 1 212 ? 52.781 -0.187 -24.578 1 86.75 212 THR B C 1
ATOM 6763 O O . THR B 1 212 ? 51.562 -0.017 -24.5 1 86.75 212 THR B O 1
ATOM 6766 N N . SER B 1 213 ? 53.469 -0.427 -23.641 1 81.25 213 SER B N 1
ATOM 6767 C CA . SER B 1 213 ? 52.969 -0.215 -22.297 1 81.25 213 SER B CA 1
ATOM 6768 C C . SER B 1 213 ? 52.312 1.159 -22.156 1 81.25 213 SER B C 1
ATOM 6770 O O . SER B 1 213 ? 52.594 2.059 -22.953 1 81.25 213 SER B O 1
ATOM 6772 N N . ALA B 1 214 ? 51.406 1.208 -21.344 1 73.38 214 ALA B N 1
ATOM 6773 C CA . ALA B 1 214 ? 50.688 2.453 -21.125 1 73.38 214 ALA B CA 1
ATOM 6774 C C . ALA B 1 214 ? 51.625 3.615 -20.875 1 73.38 214 ALA B C 1
ATOM 6776 O O . ALA B 1 214 ? 51.406 4.727 -21.359 1 73.38 214 ALA B O 1
ATOM 6777 N N . ASN B 1 215 ? 52.906 3.453 -20.297 1 68.12 215 ASN B N 1
ATOM 6778 C CA . ASN B 1 215 ? 53.906 4.473 -19.984 1 68.12 215 ASN B CA 1
ATOM 6779 C C . ASN B 1 215 ? 54.938 4.613 -21.078 1 68.12 215 ASN B C 1
ATOM 6781 O O . ASN B 1 215 ? 55.906 5.367 -20.938 1 68.12 215 ASN B O 1
ATOM 6785 N N . ARG B 1 216 ? 54.906 3.961 -22.141 1 76.88 216 ARG B N 1
ATOM 6786 C CA . ARG B 1 216 ? 55.656 3.965 -23.375 1 76.88 216 ARG B CA 1
ATOM 6787 C C . ARG B 1 216 ? 57.125 3.676 -23.109 1 76.88 216 ARG B C 1
ATOM 6789 O O . ARG B 1 216 ? 58 3.992 -23.938 1 76.88 216 ARG B O 1
ATOM 6796 N N . LYS B 1 217 ? 57.438 3.166 -21.938 1 78.56 217 LYS B N 1
ATOM 6797 C CA . LYS B 1 217 ? 58.844 2.852 -21.609 1 78.56 217 LYS B CA 1
ATOM 6798 C C . LYS B 1 217 ? 59.219 1.447 -22.078 1 78.56 217 LYS B C 1
ATOM 6800 O O . LYS B 1 217 ? 60.375 1.159 -22.328 1 78.56 217 LYS B O 1
ATOM 6805 N N . THR B 1 218 ? 58.188 0.756 -22.109 1 87.81 218 THR B N 1
ATOM 6806 C CA . THR B 1 218 ? 58.406 -0.635 -22.5 1 87.81 218 THR B CA 1
ATOM 6807 C C . THR B 1 218 ? 57.594 -0.977 -23.75 1 87.81 218 THR B C 1
ATOM 6809 O O . THR B 1 218 ? 56.438 -0.596 -23.891 1 87.81 218 THR B O 1
ATOM 6812 N N . VAL B 1 219 ? 58.312 -1.526 -24.672 1 91.19 219 VAL B N 1
ATOM 6813 C CA . VAL B 1 219 ? 57.656 -2.021 -25.891 1 91.19 219 VAL B CA 1
ATOM 6814 C C . VAL B 1 219 ? 57.719 -3.547 -25.906 1 91.19 219 VAL B C 1
ATOM 6816 O O . VAL B 1 219 ? 58.75 -4.145 -25.625 1 91.19 219 VAL B O 1
ATOM 6819 N N . PHE B 1 220 ? 56.594 -4.059 -26.125 1 92.31 220 PHE B N 1
ATOM 6820 C CA . PHE B 1 220 ? 56.5 -5.512 -26.219 1 92.31 220 PHE B CA 1
ATOM 6821 C C . PHE B 1 220 ? 56.688 -5.965 -27.656 1 92.31 220 PHE B C 1
ATOM 6823 O O . PHE B 1 220 ? 55.844 -5.691 -28.5 1 92.31 220 PHE B O 1
ATOM 6830 N N . ILE B 1 221 ? 57.812 -6.609 -27.844 1 90.25 221 ILE B N 1
ATOM 6831 C CA . ILE B 1 221 ? 58.188 -6.953 -29.203 1 90.25 221 ILE B CA 1
ATOM 6832 C C . ILE B 1 221 ? 58.125 -8.469 -29.391 1 90.25 221 ILE B C 1
ATOM 6834 O O . ILE B 1 221 ? 58.531 -9.219 -28.5 1 90.25 221 ILE B O 1
ATOM 6838 N N . GLU B 1 222 ? 57.531 -8.891 -30.422 1 91.81 222 GLU B N 1
ATOM 6839 C CA . GLU B 1 222 ? 57.688 -10.258 -30.891 1 91.81 222 GLU B CA 1
ATOM 6840 C C . GLU B 1 222 ? 58.938 -10.422 -31.75 1 91.81 222 GLU B C 1
ATOM 6842 O O . GLU B 1 222 ? 58.969 -9.953 -32.875 1 91.81 222 GLU B O 1
ATOM 6847 N N . PRO B 1 223 ? 59.938 -10.977 -31.234 1 89.62 223 PRO B N 1
ATOM 6848 C CA . PRO B 1 223 ? 61.188 -11.117 -31.984 1 89.62 223 PRO B CA 1
ATOM 6849 C C . PRO B 1 223 ? 61 -11.859 -33.312 1 89.62 223 PRO B C 1
ATOM 6851 O O . PRO B 1 223 ? 60.156 -12.758 -33.406 1 89.62 223 PRO B O 1
ATOM 6854 N N . ALA B 1 224 ? 61.812 -11.445 -34.281 1 86.88 224 ALA B N 1
ATOM 6855 C CA . ALA B 1 224 ? 61.719 -12.047 -35.594 1 86.88 224 ALA B CA 1
ATOM 6856 C C . ALA B 1 224 ? 61.969 -13.547 -35.531 1 86.88 224 ALA B C 1
ATOM 6858 O O . ALA B 1 224 ? 61.438 -14.312 -36.344 1 86.88 224 ALA B O 1
ATOM 6859 N N . SER B 1 225 ? 62.688 -13.93 -34.5 1 87.25 225 SER B N 1
ATOM 6860 C CA . SER B 1 225 ? 63.062 -15.328 -34.375 1 87.25 225 SER B CA 1
ATOM 6861 C C . SER B 1 225 ? 61.875 -16.203 -34.031 1 87.25 225 SER B C 1
ATOM 6863 O O . SER B 1 225 ? 61.875 -17.406 -34.281 1 87.25 225 SER B O 1
ATOM 6865 N N . VAL B 1 226 ? 60.719 -15.594 -33.531 1 91.81 226 VAL B N 1
ATOM 6866 C CA . VAL B 1 226 ? 59.562 -16.406 -33.094 1 91.81 226 VAL B CA 1
ATOM 6867 C C . VAL B 1 226 ? 58.406 -16.156 -34.031 1 91.81 226 VAL B C 1
ATOM 6869 O O . VAL B 1 226 ? 57.344 -16.828 -33.938 1 91.81 226 VAL B O 1
ATOM 6872 N N . SER B 1 227 ? 58.562 -15.242 -34.969 1 86.56 227 SER B N 1
ATOM 6873 C CA . SER B 1 227 ? 57.469 -14.82 -35.844 1 86.56 227 SER B CA 1
ATOM 6874 C C . SER B 1 227 ? 56.875 -16 -36.625 1 86.56 227 SER B C 1
ATOM 6876 O O . SER B 1 227 ? 55.656 -16.094 -36.812 1 86.56 227 SER B O 1
ATOM 6878 N N . LYS B 1 228 ? 57.812 -16.844 -37.031 1 86.62 228 LYS B N 1
ATOM 6879 C CA . LYS B 1 228 ? 57.375 -18.016 -37.781 1 86.62 228 LYS B CA 1
ATOM 6880 C C . LYS B 1 228 ? 56.469 -18.906 -36.938 1 86.62 228 LYS B C 1
ATOM 6882 O O . LYS B 1 228 ? 55.406 -19.344 -37.406 1 86.62 228 LYS B O 1
ATOM 6887 N N . TYR B 1 229 ? 56.75 -19.047 -35.688 1 90.44 229 TYR B N 1
ATOM 6888 C CA . TYR B 1 229 ? 56 -19.891 -34.781 1 90.44 229 TYR B CA 1
ATOM 6889 C C . TYR B 1 229 ? 54.688 -19.203 -34.344 1 90.44 229 TYR B C 1
ATOM 6891 O O . TYR B 1 229 ? 53.688 -19.875 -34.156 1 90.44 229 TYR B O 1
ATOM 6899 N N . THR B 1 230 ? 54.688 -17.953 -34.281 1 89 230 THR B N 1
ATOM 6900 C CA . THR B 1 230 ? 53.469 -17.203 -33.938 1 89 230 THR B CA 1
ATOM 6901 C C . THR B 1 230 ? 52.438 -17.312 -35.062 1 89 230 THR B C 1
ATOM 6903 O O . THR B 1 230 ? 51.25 -17.453 -34.781 1 89 230 THR B O 1
ATOM 6906 N N . ALA B 1 231 ? 53 -17.156 -36.188 1 86.25 231 ALA B N 1
ATOM 6907 C CA . ALA B 1 231 ? 52.094 -17.328 -37.344 1 86.25 231 ALA B CA 1
ATOM 6908 C C . ALA B 1 231 ? 51.531 -18.734 -37.375 1 86.25 231 ALA B C 1
ATOM 6910 O O . ALA B 1 231 ? 50.344 -18.922 -37.625 1 86.25 231 ALA B O 1
ATOM 6911 N N . GLU B 1 232 ? 52.375 -19.672 -37.062 1 90.19 232 GLU B N 1
ATOM 6912 C CA . GLU B 1 232 ? 51.906 -21.062 -37.031 1 90.19 232 GLU B CA 1
ATOM 6913 C C . GLU B 1 232 ? 50.906 -21.266 -35.906 1 90.19 232 GLU B C 1
ATOM 6915 O O . GLU B 1 232 ? 49.875 -21.953 -36.094 1 90.19 232 GLU B O 1
ATOM 6920 N N . LEU B 1 233 ? 51.062 -20.688 -34.781 1 91.5 233 LEU B N 1
ATOM 6921 C CA . LEU B 1 233 ? 50.156 -20.781 -33.656 1 91.5 233 LEU B CA 1
ATOM 6922 C C . LEU B 1 233 ? 48.781 -20.219 -34 1 91.5 233 LEU B C 1
ATOM 6924 O O . LEU B 1 233 ? 47.75 -20.766 -33.594 1 91.5 233 LEU B O 1
ATOM 6928 N N . ALA B 1 234 ? 48.75 -19.125 -34.656 1 89.44 234 ALA B N 1
ATOM 6929 C CA . ALA B 1 234 ? 47.5 -18.516 -35.062 1 89.44 234 ALA B CA 1
ATOM 6930 C C . ALA B 1 234 ? 46.688 -19.453 -35.938 1 89.44 234 ALA B C 1
ATOM 6932 O O . ALA B 1 234 ? 45.469 -19.547 -35.812 1 89.44 234 ALA B O 1
ATOM 6933 N N . ILE B 1 235 ? 47.438 -20.047 -36.781 1 90.25 235 ILE B N 1
ATOM 6934 C CA . ILE B 1 235 ? 46.781 -20.984 -37.656 1 90.25 235 ILE B CA 1
ATOM 6935 C C . ILE B 1 235 ? 46.219 -22.172 -36.875 1 90.25 235 ILE B C 1
ATOM 6937 O O . ILE B 1 235 ? 45.062 -22.578 -37.062 1 90.25 235 ILE B O 1
ATOM 6941 N N . LEU B 1 236 ? 46.969 -22.641 -35.906 1 92.44 236 LEU B N 1
ATOM 6942 C CA . LEU B 1 236 ? 46.562 -23.766 -35.062 1 92.44 236 LEU B CA 1
ATOM 6943 C C . LEU B 1 236 ? 45.344 -23.391 -34.219 1 92.44 236 LEU B C 1
ATOM 6945 O O . LEU B 1 236 ? 44.438 -24.188 -34.062 1 92.44 236 LEU B O 1
ATOM 6949 N N . LYS B 1 237 ? 45.312 -22.172 -33.781 1 92.94 237 LYS B N 1
ATOM 6950 C CA . LYS B 1 237 ? 44.188 -21.703 -32.969 1 92.94 237 LYS B CA 1
ATOM 6951 C C . LYS B 1 237 ? 42.938 -21.594 -33.812 1 92.94 237 LYS B C 1
ATOM 6953 O O . LYS B 1 237 ? 41.844 -21.891 -33.344 1 92.94 237 LYS B O 1
ATOM 6958 N N . ALA B 1 238 ? 43.125 -21.172 -34.969 1 91.69 238 ALA B N 1
ATOM 6959 C CA . ALA B 1 238 ? 42 -21.125 -35.875 1 91.69 238 ALA B CA 1
ATOM 6960 C C . ALA B 1 238 ? 41.469 -22.516 -36.188 1 91.69 238 ALA B C 1
ATOM 6962 O O . ALA B 1 238 ? 40.25 -22.75 -36.188 1 91.69 238 ALA B O 1
ATOM 6963 N N . GLU B 1 239 ? 42.406 -23.391 -36.344 1 92.75 239 GLU B N 1
ATOM 6964 C CA . GLU B 1 239 ? 42.031 -24.781 -36.594 1 92.75 239 GLU B CA 1
ATOM 6965 C C . GLU B 1 239 ? 41.312 -25.359 -35.375 1 92.75 239 GLU B C 1
ATOM 6967 O O . GLU B 1 239 ? 40.344 -26.125 -35.531 1 92.75 239 GLU B O 1
ATOM 6972 N N . GLU B 1 240 ? 41.781 -24.969 -34.219 1 93.38 240 GLU B N 1
ATOM 6973 C CA . GLU B 1 240 ? 41.156 -25.406 -32.969 1 93.38 240 GLU B CA 1
ATOM 6974 C C . GLU B 1 240 ? 39.688 -24.922 -32.906 1 93.38 240 GLU B C 1
ATOM 6976 O O . GLU B 1 240 ? 38.812 -25.703 -32.562 1 93.38 240 GLU B O 1
ATOM 6981 N N . ALA B 1 241 ? 39.5 -23.703 -33.25 1 93.5 241 ALA B N 1
ATOM 6982 C CA . ALA B 1 241 ? 38.188 -23.109 -33.219 1 93.5 241 ALA B CA 1
ATOM 6983 C C . ALA B 1 241 ? 37.25 -23.812 -34.188 1 93.5 241 ALA B C 1
ATOM 6985 O O . ALA B 1 241 ? 36.062 -24.062 -33.844 1 93.5 241 ALA B O 1
ATOM 6986 N N . VAL B 1 242 ? 37.781 -24.094 -35.281 1 92.62 242 VAL B N 1
ATOM 6987 C CA . VAL B 1 242 ? 36.969 -24.75 -36.312 1 92.62 242 VAL B CA 1
ATOM 6988 C C . VAL B 1 242 ? 36.625 -26.156 -35.875 1 92.62 242 VAL B C 1
ATOM 6990 O O . VAL B 1 242 ? 35.469 -26.594 -36.031 1 92.62 242 VAL B O 1
ATOM 6993 N N . GLU B 1 243 ? 37.531 -26.844 -35.281 1 94.25 243 GLU B N 1
ATOM 6994 C CA . GLU B 1 243 ? 37.281 -28.203 -34.812 1 94.25 243 GLU B CA 1
ATOM 6995 C C . GLU B 1 243 ? 36.312 -28.203 -33.656 1 94.25 243 GLU B C 1
ATOM 6997 O O . GLU B 1 243 ? 35.438 -29.078 -33.562 1 94.25 243 GLU B O 1
ATOM 7002 N N . GLU B 1 244 ? 36.469 -27.25 -32.781 1 95.12 244 GLU B N 1
ATOM 7003 C CA . GLU B 1 244 ? 35.5 -27.125 -31.672 1 95.12 244 GLU B CA 1
ATOM 7004 C C . GLU B 1 244 ? 34.094 -26.875 -32.188 1 95.12 244 GLU B C 1
ATOM 7006 O O . GLU B 1 244 ? 33.125 -27.469 -31.688 1 95.12 244 GLU B O 1
ATOM 7011 N N . TYR B 1 245 ? 34.062 -26.062 -33.156 1 93.69 245 TYR B N 1
ATOM 7012 C CA . TYR B 1 245 ? 32.781 -25.766 -33.75 1 93.69 245 TYR B CA 1
ATOM 7013 C C . TYR B 1 245 ? 32.156 -27 -34.375 1 93.69 245 TYR B C 1
ATOM 7015 O O . TYR B 1 245 ? 30.938 -27.234 -34.25 1 93.69 245 TYR B O 1
ATOM 7023 N N . ARG B 1 246 ? 32.969 -27.703 -35.031 1 94.81 246 ARG B N 1
ATOM 7024 C CA . ARG B 1 246 ? 32.469 -28.938 -35.625 1 94.81 246 ARG B CA 1
ATOM 7025 C C . ARG B 1 246 ? 31.953 -29.906 -34.594 1 94.81 246 ARG B C 1
ATOM 7027 O O . ARG B 1 246 ? 30.891 -30.516 -34.781 1 94.81 246 ARG B O 1
ATOM 7034 N N . ILE B 1 247 ? 32.625 -30 -33.469 1 96.12 247 ILE B N 1
ATOM 7035 C CA . ILE B 1 247 ? 32.219 -30.891 -32.406 1 96.12 247 ILE B CA 1
ATOM 7036 C C . ILE B 1 247 ? 30.906 -30.422 -31.812 1 96.12 247 ILE B C 1
ATOM 7038 O O . ILE B 1 247 ? 29.969 -31.219 -31.641 1 96.12 247 ILE B O 1
ATOM 7042 N N . LEU B 1 248 ? 30.781 -29.125 -31.578 1 97 248 LEU B N 1
ATOM 7043 C CA . LEU B 1 248 ? 29.578 -28.547 -31 1 97 248 LEU B CA 1
ATOM 7044 C C . LEU B 1 248 ? 28.391 -28.703 -31.953 1 97 248 LEU B C 1
ATOM 7046 O O . LEU B 1 248 ? 27.281 -29 -31.516 1 97 248 LEU B O 1
ATOM 7050 N N . SER B 1 249 ? 28.703 -28.547 -33.188 1 95.94 249 SER B N 1
ATOM 7051 C CA . SER B 1 249 ? 27.656 -28.703 -34.188 1 95.94 249 SER B CA 1
ATOM 7052 C C . SER B 1 249 ? 27.172 -30.141 -34.281 1 95.94 249 SER B C 1
ATOM 7054 O O . SER B 1 249 ? 25.969 -30.375 -34.375 1 95.94 249 SER B O 1
ATOM 7056 N N . THR B 1 250 ? 28.078 -31.047 -34.188 1 96 250 THR B N 1
ATOM 7057 C CA . THR B 1 250 ? 27.719 -32.469 -34.25 1 96 250 THR B CA 1
ATOM 7058 C C . THR B 1 250 ? 26.859 -32.844 -33.062 1 96 250 THR B C 1
ATOM 7060 O O . THR B 1 250 ? 25.844 -33.531 -33.219 1 96 250 THR B O 1
ATOM 7063 N N . LEU B 1 251 ? 27.281 -32.375 -31.922 1 97.06 251 LEU B N 1
ATOM 7064 C CA . LEU B 1 251 ? 26.531 -32.688 -30.719 1 97.06 251 LEU B CA 1
ATOM 7065 C C . LEU B 1 251 ? 25.125 -32.062 -30.766 1 97.06 251 LEU B C 1
ATOM 7067 O O . LEU B 1 251 ? 24.156 -32.719 -30.391 1 97.06 251 LEU B O 1
ATOM 7071 N N . THR B 1 252 ? 25.031 -30.844 -31.219 1 97.31 252 THR B N 1
ATOM 7072 C CA . THR B 1 252 ? 23.75 -30.156 -31.344 1 97.31 252 THR B CA 1
ATOM 7073 C C . THR B 1 252 ? 22.828 -30.891 -32.312 1 97.31 252 THR B C 1
ATOM 7075 O O . THR B 1 252 ? 21.625 -30.984 -32.062 1 97.31 252 THR B O 1
ATOM 7078 N N . ASP B 1 253 ? 23.453 -31.375 -33.312 1 95.5 253 ASP B N 1
ATOM 7079 C CA . ASP B 1 253 ? 22.688 -32.125 -34.312 1 95.5 253 ASP B CA 1
ATOM 7080 C C . ASP B 1 253 ? 22.172 -33.438 -33.719 1 95.5 253 ASP B C 1
ATOM 7082 O O . ASP B 1 253 ? 21.062 -33.875 -34.062 1 95.5 253 ASP B O 1
ATOM 7086 N N . MET B 1 254 ? 22.969 -34.031 -32.969 1 96.12 254 MET B N 1
ATOM 7087 C CA . MET B 1 254 ? 22.547 -35.281 -32.312 1 96.12 254 MET B CA 1
ATOM 7088 C C . MET B 1 254 ? 21.312 -35.031 -31.438 1 96.12 254 MET B C 1
ATOM 7090 O O . MET B 1 254 ? 20.406 -35.844 -31.391 1 96.12 254 MET B O 1
ATOM 7094 N N . ILE B 1 255 ? 21.281 -33.906 -30.75 1 97.25 255 ILE B N 1
ATOM 7095 C CA . ILE B 1 255 ? 20.156 -33.531 -29.906 1 97.25 255 ILE B CA 1
ATOM 7096 C C . ILE B 1 255 ? 18.938 -33.25 -30.797 1 97.25 255 ILE B C 1
ATOM 7098 O O . ILE B 1 255 ? 17.828 -33.656 -30.5 1 97.25 255 ILE B O 1
ATOM 7102 N N . TYR B 1 256 ? 19.188 -32.594 -31.875 1 95.88 256 TYR B N 1
ATOM 7103 C CA . TYR B 1 256 ? 18.109 -32.219 -32.812 1 95.88 256 TYR B CA 1
ATOM 7104 C C . TYR B 1 256 ? 17.406 -33.469 -33.344 1 95.88 256 TYR B C 1
ATOM 7106 O O . TYR B 1 256 ? 16.188 -33.469 -33.469 1 95.88 256 TYR B O 1
ATOM 7114 N N . GLN B 1 257 ? 18.156 -34.469 -33.594 1 93.62 257 GLN B N 1
ATOM 7115 C CA . GLN B 1 257 ? 17.594 -35.719 -34.125 1 93.62 257 GLN B CA 1
ATOM 7116 C C . GLN B 1 257 ? 16.703 -36.406 -33.125 1 93.62 257 GLN B C 1
ATOM 7118 O O . GLN B 1 257 ? 15.828 -37.188 -33.5 1 93.62 257 GLN B O 1
ATOM 7123 N N . ARG B 1 258 ? 16.859 -36.062 -31.844 1 93.81 258 ARG B N 1
ATOM 7124 C CA . ARG B 1 258 ? 16.078 -36.719 -30.781 1 93.81 258 ARG B CA 1
ATOM 7125 C C . ARG B 1 258 ? 15.188 -35.688 -30.078 1 93.81 258 ARG B C 1
ATOM 7127 O O . ARG B 1 258 ? 14.797 -35.906 -28.938 1 93.81 258 ARG B O 1
ATOM 7134 N N . LEU B 1 259 ? 14.906 -34.719 -30.766 1 92.31 259 LEU B N 1
ATOM 7135 C CA . LEU B 1 259 ? 14.172 -33.594 -30.172 1 92.31 259 LEU B CA 1
ATOM 7136 C C . LEU B 1 259 ? 12.789 -34.062 -29.688 1 92.31 259 LEU B C 1
ATOM 7138 O O . LEU B 1 259 ? 12.297 -33.594 -28.672 1 92.31 259 LEU B O 1
ATOM 7142 N N . LYS B 1 260 ? 12.172 -34.875 -30.422 1 89.19 260 LYS B N 1
ATOM 7143 C CA . LYS B 1 260 ? 10.836 -35.344 -30.078 1 89.19 260 LYS B CA 1
ATOM 7144 C C . LYS B 1 260 ? 10.844 -36.062 -28.719 1 89.19 260 LYS B C 1
ATOM 7146 O O . LYS B 1 260 ? 10.023 -35.75 -27.844 1 89.19 260 LYS B O 1
ATOM 7151 N N . GLU B 1 261 ? 11.781 -36.969 -28.547 1 91.5 261 GLU B N 1
ATOM 7152 C CA . GLU B 1 261 ? 11.906 -37.688 -27.281 1 91.5 261 GLU B CA 1
ATOM 7153 C C . GLU B 1 261 ? 12.258 -36.75 -26.141 1 91.5 261 GLU B C 1
ATOM 7155 O O . GLU B 1 261 ? 11.727 -36.875 -25.031 1 91.5 261 GLU B O 1
ATOM 7160 N N . ILE B 1 262 ? 13.031 -35.781 -26.453 1 93.5 262 ILE B N 1
ATOM 7161 C CA . ILE B 1 262 ? 13.469 -34.844 -25.422 1 93.5 262 ILE B CA 1
ATOM 7162 C C . ILE B 1 262 ? 12.297 -33.969 -24.984 1 93.5 262 ILE B C 1
ATOM 7164 O O . ILE B 1 262 ? 12.133 -33.688 -23.797 1 93.5 262 ILE B O 1
ATOM 7168 N N . LYS B 1 263 ? 11.555 -33.562 -25.922 1 90.69 263 LYS B N 1
ATOM 7169 C CA . LYS B 1 263 ? 10.383 -32.75 -25.609 1 90.69 263 LYS B CA 1
ATOM 7170 C C . LYS B 1 263 ? 9.398 -33.531 -24.734 1 90.69 263 LYS B C 1
ATOM 7172 O O . LYS B 1 263 ? 8.82 -32.969 -23.797 1 90.69 263 LYS B O 1
ATOM 7177 N N . ILE B 1 264 ? 9.242 -34.75 -24.984 1 89.38 264 ILE B N 1
ATOM 7178 C CA . ILE B 1 264 ? 8.383 -35.594 -24.156 1 89.38 264 ILE B CA 1
ATOM 7179 C C . ILE B 1 264 ? 8.953 -35.688 -22.75 1 89.38 264 ILE B C 1
ATOM 7181 O O . ILE B 1 264 ? 8.219 -35.562 -21.766 1 89.38 264 ILE B O 1
ATOM 7185 N N . ASN B 1 265 ? 10.266 -35.938 -22.672 1 92.31 265 ASN B N 1
ATOM 7186 C CA . ASN B 1 265 ? 10.914 -35.969 -21.359 1 92.31 265 ASN B CA 1
ATOM 7187 C C . ASN B 1 265 ? 10.68 -34.688 -20.594 1 92.31 265 ASN B C 1
ATOM 7189 O O . ASN B 1 265 ? 10.438 -34.688 -19.375 1 92.31 265 ASN B O 1
ATOM 7193 N N . ILE B 1 266 ? 10.711 -33.562 -21.359 1 92.38 266 ILE B N 1
ATOM 7194 C CA . ILE B 1 266 ? 10.523 -32.25 -20.734 1 92.38 266 ILE B CA 1
ATOM 7195 C C . ILE B 1 266 ? 9.117 -32.188 -20.156 1 92.38 266 ILE B C 1
ATOM 7197 O O . ILE B 1 266 ? 8.938 -31.75 -19.016 1 92.38 266 ILE B O 1
ATOM 7201 N N . ASP B 1 267 ? 8.227 -32.594 -20.812 1 89.56 267 ASP B N 1
ATOM 7202 C CA . ASP B 1 267 ? 6.832 -32.531 -20.391 1 89.56 267 ASP B CA 1
ATOM 7203 C C . ASP B 1 267 ? 6.594 -33.406 -19.156 1 89.56 267 ASP B C 1
ATOM 7205 O O . ASP B 1 267 ? 5.93 -32.969 -18.203 1 89.56 267 ASP B O 1
ATOM 7209 N N . VAL B 1 268 ? 7.078 -34.531 -19.219 1 91.62 268 VAL B N 1
ATOM 7210 C CA . VAL B 1 268 ? 6.879 -35.5 -18.141 1 91.62 268 VAL B CA 1
ATOM 7211 C C . VAL B 1 268 ? 7.566 -34.969 -16.875 1 91.62 268 VAL B C 1
ATOM 7213 O O . VAL B 1 268 ? 6.984 -35 -15.781 1 91.62 268 VAL B O 1
ATOM 7216 N N . ILE B 1 269 ? 8.727 -34.469 -17.031 1 93.75 269 ILE B N 1
ATOM 7217 C CA . ILE B 1 269 ? 9.477 -33.969 -15.898 1 93.75 269 ILE B CA 1
ATOM 7218 C C . ILE B 1 269 ? 8.75 -32.75 -15.305 1 93.75 269 ILE B C 1
ATOM 7220 O O . ILE B 1 269 ? 8.688 -32.594 -14.078 1 93.75 269 ILE B O 1
ATOM 7224 N N . ALA B 1 270 ? 8.273 -31.938 -16.172 1 93.25 270 ALA B N 1
ATOM 7225 C CA . ALA B 1 270 ? 7.504 -30.781 -15.719 1 93.25 270 ALA B CA 1
ATOM 7226 C C . ALA B 1 270 ? 6.301 -31.219 -14.883 1 93.25 270 ALA B C 1
ATOM 7228 O O . ALA B 1 270 ? 6.023 -30.641 -13.828 1 93.25 270 ALA B O 1
ATOM 7229 N N . GLN B 1 271 ? 5.695 -32.219 -15.289 1 93.81 271 GLN B N 1
ATOM 7230 C CA . GLN B 1 271 ? 4.543 -32.75 -14.57 1 93.81 271 GLN B CA 1
ATOM 7231 C C . GLN B 1 271 ? 4.949 -33.281 -13.203 1 93.81 271 GLN B C 1
ATOM 7233 O O . GLN B 1 271 ? 4.277 -33.031 -12.203 1 93.81 271 GLN B O 1
ATOM 7238 N N . TYR B 1 272 ? 5.996 -34.031 -13.242 1 94.88 272 TYR B N 1
ATOM 7239 C CA . TYR B 1 272 ? 6.469 -34.594 -11.977 1 94.88 272 TYR B CA 1
ATOM 7240 C C . TYR B 1 272 ? 6.824 -33.469 -10.992 1 94.88 272 TYR B C 1
ATOM 7242 O O . TYR B 1 272 ? 6.496 -33.562 -9.805 1 94.88 272 TYR B O 1
ATOM 7250 N N . ASP B 1 273 ? 7.445 -32.5 -11.508 1 95.31 273 ASP B N 1
ATOM 7251 C CA . ASP B 1 273 ? 7.805 -31.375 -10.656 1 95.31 273 ASP B CA 1
ATOM 7252 C C . ASP B 1 273 ? 6.562 -30.719 -10.062 1 95.31 273 ASP B C 1
ATOM 7254 O O . ASP B 1 273 ? 6.52 -30.422 -8.867 1 95.31 273 ASP B O 1
ATOM 7258 N N . MET B 1 274 ? 5.574 -30.516 -10.82 1 95.75 274 MET B N 1
ATOM 7259 C CA . MET B 1 274 ? 4.32 -29.922 -10.375 1 95.75 274 MET B CA 1
ATOM 7260 C C . MET B 1 274 ? 3.641 -30.797 -9.328 1 95.75 274 MET B C 1
ATOM 7262 O O . MET B 1 274 ? 3.225 -30.312 -8.273 1 95.75 274 MET B O 1
ATOM 7266 N N . ILE B 1 275 ? 3.525 -32.062 -9.617 1 96.25 275 ILE B N 1
ATOM 7267 C CA . ILE B 1 275 ? 2.857 -33 -8.727 1 96.25 275 ILE B CA 1
ATOM 7268 C C . ILE B 1 275 ? 3.596 -33.062 -7.395 1 96.25 275 ILE B C 1
ATOM 7270 O O . ILE B 1 275 ? 2.971 -33.094 -6.332 1 96.25 275 ILE B O 1
ATOM 7274 N N . TRP B 1 276 ? 4.879 -33.062 -7.504 1 95.62 276 TRP B N 1
ATOM 7275 C CA . TRP B 1 276 ? 5.688 -33.125 -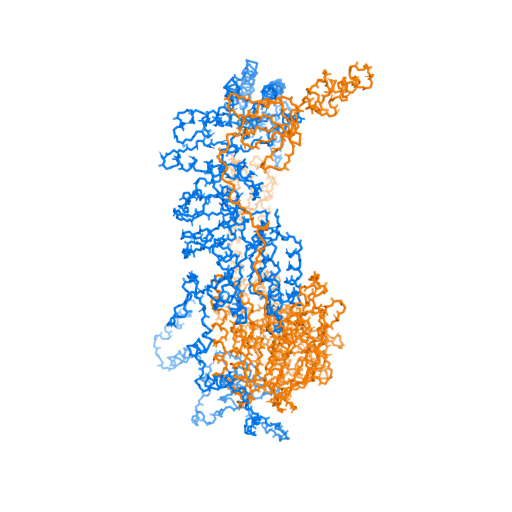6.293 1 95.62 276 TRP B CA 1
ATOM 7276 C C . TRP B 1 276 ? 5.48 -31.859 -5.457 1 95.62 276 TRP B C 1
ATOM 7278 O O . TRP B 1 276 ? 5.434 -31.922 -4.227 1 95.62 276 TRP B O 1
ATOM 7288 N N . ALA B 1 277 ? 5.426 -30.828 -6.145 1 96.81 277 ALA B N 1
ATOM 7289 C CA . ALA B 1 277 ? 5.164 -29.562 -5.453 1 96.81 277 ALA B CA 1
ATOM 7290 C C . ALA B 1 277 ? 3.82 -29.609 -4.73 1 96.81 277 ALA B C 1
ATOM 7292 O O . ALA B 1 277 ? 3.719 -29.188 -3.572 1 96.81 277 ALA B O 1
ATOM 7293 N N . LYS B 1 278 ? 2.824 -30.062 -5.363 1 97.81 278 LYS B N 1
ATOM 7294 C CA . LYS B 1 278 ? 1.507 -30.219 -4.754 1 97.81 278 LYS B CA 1
ATOM 7295 C C . LYS B 1 278 ? 1.564 -31.141 -3.541 1 97.81 278 LYS B C 1
ATOM 7297 O O . LYS B 1 278 ? 0.933 -30.875 -2.518 1 97.81 278 LYS B O 1
ATOM 7302 N N . ALA B 1 279 ? 2.307 -32.188 -3.695 1 97.19 279 ALA B N 1
ATOM 7303 C CA . ALA B 1 279 ? 2.453 -33.156 -2.611 1 97.19 279 ALA B CA 1
ATOM 7304 C C . ALA B 1 279 ? 3.15 -32.531 -1.407 1 97.19 279 ALA B C 1
ATOM 7306 O O . ALA B 1 279 ? 2.732 -32.75 -0.265 1 97.19 279 ALA B O 1
ATOM 7307 N N . LYS B 1 280 ? 4.184 -31.844 -1.674 1 97 280 LYS B N 1
ATOM 7308 C CA . LYS B 1 280 ? 4.906 -31.156 -0.6 1 97 280 LYS B CA 1
ATOM 7309 C C . LYS B 1 280 ? 4.004 -30.172 0.125 1 97 280 LYS B C 1
ATOM 7311 O O . LYS B 1 280 ? 4.016 -30.094 1.355 1 97 280 LYS B O 1
ATOM 7316 N N . TYR B 1 281 ? 3.291 -29.453 -0.656 1 96.88 281 TYR B N 1
ATOM 7317 C CA . TYR B 1 281 ? 2.33 -28.516 -0.065 1 96.88 281 TYR B CA 1
ATOM 7318 C C . TYR B 1 281 ? 1.318 -29.266 0.8 1 96.88 281 TYR B C 1
ATOM 7320 O O . TYR B 1 281 ? 1.032 -28.844 1.926 1 96.88 281 TYR B O 1
ATOM 7328 N N . SER B 1 282 ? 0.796 -30.266 0.234 1 97.69 282 SER B N 1
ATOM 7329 C CA . SER B 1 282 ? -0.142 -31.109 0.979 1 97.69 282 SER B CA 1
ATOM 7330 C C . SER B 1 282 ? 0.455 -31.547 2.309 1 97.69 282 SER B C 1
ATOM 7332 O O . SER B 1 282 ? -0.214 -31.5 3.344 1 97.69 282 SER B O 1
ATOM 7334 N N . ASN B 1 283 ? 1.618 -31.922 2.266 1 96.19 283 ASN B N 1
ATOM 7335 C CA . ASN B 1 283 ? 2.305 -32.375 3.471 1 96.19 283 ASN B CA 1
ATOM 7336 C C . ASN B 1 283 ? 2.451 -31.25 4.488 1 96.19 283 ASN B C 1
ATOM 7338 O O . ASN B 1 283 ? 2.246 -31.453 5.684 1 96.19 283 ASN B O 1
ATOM 7342 N N . GLU B 1 284 ? 2.775 -30.125 4.027 1 94.94 284 GLU B N 1
ATOM 7343 C CA . GLU B 1 284 ? 2.994 -28.969 4.895 1 94.94 284 GLU B CA 1
ATOM 7344 C C . GLU B 1 284 ? 1.721 -28.594 5.645 1 94.94 284 GLU B C 1
ATOM 7346 O O . GLU B 1 284 ? 1.771 -28.234 6.82 1 94.94 284 GLU B O 1
ATOM 7351 N N . ILE B 1 285 ? 0.607 -28.719 5.008 1 94.94 285 ILE B N 1
ATOM 7352 C CA . ILE B 1 285 ? -0.64 -28.266 5.613 1 94.94 285 ILE B CA 1
ATOM 7353 C C . ILE B 1 285 ? -1.404 -29.453 6.18 1 94.94 285 ILE B C 1
ATOM 7355 O O . ILE B 1 285 ? -2.561 -29.328 6.586 1 94.94 285 ILE B O 1
ATOM 7359 N N . ASN B 1 286 ? -0.792 -30.625 6.129 1 94.38 286 ASN B N 1
ATOM 7360 C CA . ASN B 1 286 ? -1.49 -31.859 6.488 1 94.38 286 ASN B CA 1
ATOM 7361 C C . ASN B 1 286 ? -2.812 -31.984 5.734 1 94.38 286 ASN B C 1
ATOM 7363 O O . ASN B 1 286 ? -3.857 -32.219 6.348 1 94.38 286 ASN B O 1
ATOM 7367 N N . GLY B 1 287 ? -2.693 -31.812 4.43 1 96.94 287 GLY B N 1
ATOM 7368 C CA . GLY B 1 287 ? -3.865 -31.781 3.568 1 96.94 287 GLY B CA 1
ATOM 7369 C C . GLY B 1 287 ? -4.402 -33.156 3.25 1 96.94 287 GLY B C 1
ATOM 7370 O O . GLY B 1 287 ? -3.701 -34.156 3.428 1 96.94 287 GLY B O 1
ATOM 7371 N N . ILE B 1 288 ? -5.656 -33.188 2.809 1 96.94 288 ILE B N 1
ATOM 7372 C CA . ILE B 1 288 ? -6.285 -34.438 2.457 1 96.94 288 ILE B CA 1
ATOM 7373 C C . ILE B 1 288 ? -6.941 -34.344 1.084 1 96.94 288 ILE B C 1
ATOM 7375 O O . ILE B 1 288 ? -7.168 -33.25 0.584 1 96.94 288 ILE B O 1
ATOM 7379 N N . GLU B 1 289 ? -7.137 -35.5 0.479 1 97.88 289 GLU B N 1
ATOM 7380 C CA . GLU B 1 289 ? -7.977 -35.594 -0.709 1 97.88 289 GLU B CA 1
ATOM 7381 C C . GLU B 1 289 ? -9.453 -35.719 -0.333 1 97.88 289 GLU B C 1
ATOM 7383 O O . GLU B 1 289 ? -9.898 -36.75 0.177 1 97.88 289 GLU B O 1
ATOM 7388 N N . PRO B 1 290 ? -10.242 -34.688 -0.554 1 97.88 290 PRO B N 1
ATOM 7389 C CA . PRO B 1 290 ? -11.656 -34.75 -0.206 1 97.88 290 PRO B CA 1
ATOM 7390 C C . PRO B 1 290 ? -12.469 -35.594 -1.203 1 97.88 290 PRO B C 1
ATOM 7392 O O . PRO B 1 290 ? -12.031 -35.781 -2.336 1 97.88 290 PRO B O 1
ATOM 7395 N N . LYS B 1 291 ? -13.609 -36.031 -0.698 1 97.38 291 LYS B N 1
ATOM 7396 C CA . LYS B 1 291 ? -14.578 -36.562 -1.658 1 97.38 291 LYS B CA 1
ATOM 7397 C C . LYS B 1 291 ? -15.148 -35.469 -2.533 1 97.38 291 LYS B C 1
ATOM 7399 O O . LYS B 1 291 ? -15.289 -34.312 -2.086 1 97.38 291 LYS B O 1
ATOM 7404 N N . ILE B 1 292 ? -15.406 -35.812 -3.779 1 97.19 292 ILE B N 1
ATOM 7405 C CA . ILE B 1 292 ? -15.883 -34.75 -4.664 1 97.19 292 ILE B CA 1
ATOM 7406 C C . ILE B 1 292 ? -17.203 -35.156 -5.305 1 97.19 292 ILE B C 1
ATOM 7408 O O . ILE B 1 292 ? -17.484 -36.375 -5.449 1 97.19 292 ILE B O 1
ATOM 7412 N N . ASN B 1 293 ? -18.062 -34.219 -5.59 1 95.5 293 ASN B N 1
ATOM 7413 C CA . ASN B 1 293 ? -19.328 -34.406 -6.285 1 95.5 293 ASN B CA 1
ATOM 7414 C C . ASN B 1 293 ? -19.672 -33.219 -7.164 1 95.5 293 ASN B C 1
ATOM 7416 O O . ASN B 1 293 ? -18.891 -32.25 -7.234 1 95.5 293 ASN B O 1
ATOM 7420 N N . ILE B 1 294 ? -20.766 -33.219 -7.895 1 94.12 294 ILE B N 1
ATOM 7421 C CA . ILE B 1 294 ? -21.141 -32.125 -8.766 1 94.12 294 ILE B CA 1
ATOM 7422 C C . ILE B 1 294 ? -22.578 -31.703 -8.477 1 94.12 294 ILE B C 1
ATOM 7424 O O . ILE B 1 294 ? -23.203 -31 -9.281 1 94.12 294 ILE B O 1
ATOM 7428 N N . HIS B 1 295 ? -23.141 -32.25 -7.359 1 91.62 295 HIS B N 1
ATOM 7429 C CA . HIS B 1 295 ? -24.562 -32 -7.141 1 91.62 295 HIS B CA 1
ATOM 7430 C C . HIS B 1 295 ? -24.781 -30.938 -6.066 1 91.62 295 HIS B C 1
ATOM 7432 O O . HIS B 1 295 ? -25.859 -30.875 -5.461 1 91.62 295 HIS B O 1
ATOM 7438 N N . GLY B 1 296 ? -23.828 -30.203 -5.637 1 94.31 296 GLY B N 1
ATOM 7439 C CA . GLY B 1 296 ? -23.984 -29.016 -4.832 1 94.31 296 GLY B CA 1
ATOM 7440 C C . GLY B 1 296 ? -23.766 -29.25 -3.35 1 94.31 296 GLY B C 1
ATOM 7441 O O . GLY B 1 296 ? -23.766 -28.312 -2.555 1 94.31 296 GLY B O 1
ATOM 7442 N N . TYR B 1 297 ? -23.469 -30.5 -2.977 1 96.25 297 TYR B N 1
ATOM 7443 C CA . TYR B 1 297 ? -23.281 -30.844 -1.569 1 96.25 297 TYR B CA 1
ATOM 7444 C C . TYR B 1 297 ? -21.828 -30.594 -1.14 1 96.25 297 TYR B C 1
ATOM 7446 O O . TYR B 1 297 ? -20.906 -31.109 -1.748 1 96.25 297 TYR B O 1
ATOM 7454 N N . THR B 1 298 ? -21.656 -29.766 -0.15 1 97.75 298 THR B N 1
ATOM 7455 C CA . THR B 1 298 ? -20.344 -29.469 0.399 1 97.75 298 THR B CA 1
ATOM 7456 C C . THR B 1 298 ? -20.344 -29.625 1.918 1 97.75 298 THR B C 1
ATOM 7458 O O . THR B 1 298 ? -21.188 -29.047 2.602 1 97.75 298 THR B O 1
ATOM 7461 N N . LYS B 1 299 ? -19.5 -30.469 2.42 1 97.75 299 LYS B N 1
ATOM 7462 C CA . LYS B 1 299 ? -19.25 -30.656 3.848 1 97.75 299 LYS B CA 1
ATOM 7463 C C . LYS B 1 299 ? -17.781 -30.5 4.184 1 97.75 299 LYS B C 1
ATOM 7465 O O . LYS B 1 299 ? -16.922 -31.219 3.648 1 97.75 299 LYS B O 1
ATOM 7470 N N . ILE B 1 300 ? -17.484 -29.547 4.98 1 97.5 300 ILE B N 1
ATOM 7471 C CA . ILE B 1 300 ? -16.109 -29.297 5.41 1 97.5 300 ILE B CA 1
ATOM 7472 C C . ILE B 1 300 ? -15.961 -29.672 6.887 1 97.5 300 ILE B C 1
ATOM 7474 O O . ILE B 1 300 ? -16.703 -29.172 7.738 1 97.5 300 ILE B O 1
ATOM 7478 N N . VAL B 1 301 ? -15.07 -30.594 7.133 1 97.31 301 VAL B N 1
ATOM 7479 C CA . VAL B 1 301 ? -14.781 -31.016 8.5 1 97.31 301 VAL B CA 1
ATOM 7480 C C . VAL B 1 301 ? -13.461 -30.391 8.961 1 97.31 301 VAL B C 1
ATOM 7482 O O . VAL B 1 301 ? -12.391 -30.781 8.508 1 97.31 301 VAL B O 1
ATOM 7485 N N . GLU B 1 302 ? -13.547 -29.469 9.805 1 95.88 302 GLU B N 1
ATOM 7486 C CA . GLU B 1 302 ? -12.398 -28.766 10.383 1 95.88 302 GLU B CA 1
ATOM 7487 C C . GLU B 1 302 ? -11.477 -28.219 9.297 1 95.88 302 GLU B C 1
ATOM 7489 O O . GLU B 1 302 ? -10.273 -28.469 9.305 1 95.88 302 GLU B O 1
ATOM 7494 N N . GLY B 1 303 ? -12.094 -27.547 8.344 1 95.5 303 GLY B N 1
ATOM 7495 C CA . GLY B 1 303 ? -11.312 -26.938 7.273 1 95.5 303 GLY B CA 1
ATOM 7496 C C . GLY B 1 303 ? -10.641 -25.641 7.684 1 95.5 303 GLY B C 1
ATOM 7497 O O . GLY B 1 303 ? -11.258 -24.797 8.344 1 95.5 303 GLY B O 1
ATOM 7498 N N . LYS B 1 304 ? -9.422 -25.484 7.348 1 94.75 304 LYS B N 1
ATOM 7499 C CA . LYS B 1 304 ? -8.68 -24.281 7.707 1 94.75 304 LYS B CA 1
ATOM 7500 C C . LYS B 1 304 ? -8.359 -23.453 6.477 1 94.75 304 LYS B C 1
ATOM 7502 O O . LYS B 1 304 ? -8.172 -23.984 5.383 1 94.75 304 LYS B O 1
ATOM 7507 N N . TYR B 1 305 ? -8.406 -22.125 6.68 1 92.56 305 TYR B N 1
ATOM 7508 C CA . TYR B 1 305 ? -7.973 -21.234 5.609 1 92.56 305 TYR B CA 1
ATOM 7509 C C . TYR B 1 305 ? -6.484 -21.391 5.332 1 92.56 305 TYR B C 1
ATOM 7511 O O . TYR B 1 305 ? -5.656 -21.234 6.227 1 92.56 305 TYR B O 1
ATOM 7519 N N . PRO B 1 306 ? -6.113 -21.734 4.121 1 91.62 306 PRO B N 1
ATOM 7520 C CA . PRO B 1 306 ? -4.746 -22.156 3.814 1 91.62 306 PRO B CA 1
ATOM 7521 C C . PRO B 1 306 ? -3.73 -21.016 3.961 1 91.62 306 PRO B C 1
ATOM 7523 O O . PRO B 1 306 ? -2.541 -21.266 4.164 1 91.62 306 PRO B O 1
ATOM 7526 N N . LEU B 1 307 ? -4.039 -19.797 3.916 1 90.69 307 LEU B N 1
ATOM 7527 C CA . LEU B 1 307 ? -3.098 -18.688 3.859 1 90.69 307 LEU B CA 1
ATOM 7528 C C . LEU B 1 307 ? -2.908 -18.062 5.234 1 90.69 307 LEU B C 1
ATOM 7530 O O . LEU B 1 307 ? -2.197 -17.062 5.379 1 90.69 307 LEU B O 1
ATOM 7534 N N . ILE B 1 308 ? -3.588 -18.625 6.238 1 84.69 308 ILE B N 1
ATOM 7535 C CA . ILE B 1 308 ? -3.426 -18.156 7.609 1 84.69 308 ILE B CA 1
ATOM 7536 C C . ILE B 1 308 ? -2.824 -19.281 8.461 1 84.69 308 ILE B C 1
ATOM 7538 O O . ILE B 1 308 ? -3.314 -20.406 8.445 1 84.69 308 ILE B O 1
ATOM 7542 N N . THR B 1 309 ? -1.651 -19.109 9.203 1 79 309 THR B N 1
ATOM 7543 C CA . THR B 1 309 ? -0.918 -20.109 9.961 1 79 309 THR B CA 1
ATOM 7544 C C . THR B 1 309 ? -1.755 -20.625 11.125 1 79 309 THR B C 1
ATOM 7546 O O . THR B 1 309 ? -1.842 -21.828 11.352 1 79 309 THR B O 1
ATOM 7549 N N . TYR B 1 310 ? -2.408 -19.75 11.906 1 80 310 TYR B N 1
ATOM 7550 C CA . TYR B 1 310 ? -3.197 -20.203 13.047 1 80 310 TYR B CA 1
ATOM 7551 C C . TYR B 1 310 ? -4.684 -19.938 12.82 1 80 310 TYR B C 1
ATOM 7553 O O . TYR B 1 310 ? -5.359 -19.375 13.68 1 80 310 TYR B O 1
ATOM 7561 N N . ALA B 1 311 ? -5.055 -20.609 11.68 1 83.06 311 ALA B N 1
ATOM 7562 C CA . ALA B 1 311 ? -6.461 -20.422 11.344 1 83.06 311 ALA B CA 1
ATOM 7563 C C . ALA B 1 311 ? -7.359 -21.344 12.164 1 83.06 311 ALA B C 1
ATOM 7565 O O . ALA B 1 311 ? -7 -22.484 12.43 1 83.06 311 ALA B O 1
ATOM 7566 N N . VAL B 1 312 ? -8.461 -20.859 12.633 1 86.06 312 VAL B N 1
ATOM 7567 C CA . VAL B 1 312 ? -9.445 -21.656 13.352 1 86.06 312 VAL B CA 1
ATOM 7568 C C . VAL B 1 312 ? -10.188 -22.578 12.383 1 86.06 312 VAL B C 1
ATOM 7570 O O . VAL B 1 312 ? -10.641 -22.125 11.32 1 86.06 312 VAL B O 1
ATOM 7573 N N . PRO B 1 313 ? -10.25 -23.922 12.695 1 92.31 313 PRO B N 1
ATOM 7574 C CA . PRO B 1 313 ? -10.914 -24.859 11.789 1 92.31 313 PRO B CA 1
ATOM 7575 C C . PRO B 1 313 ? -12.398 -24.547 11.602 1 92.31 313 PRO B C 1
ATOM 7577 O O . PRO B 1 313 ? -13.07 -24.141 12.555 1 92.31 313 PRO B O 1
ATOM 7580 N N . LEU B 1 314 ? -12.859 -24.672 10.445 1 92.44 314 LEU B N 1
ATOM 7581 C CA . LEU B 1 314 ? -14.234 -24.391 10.07 1 92.44 314 LEU B CA 1
ATOM 7582 C C . LEU B 1 314 ? -15.023 -25.672 9.844 1 92.44 314 LEU B C 1
ATOM 7584 O O . LEU B 1 314 ? -14.578 -26.562 9.102 1 92.44 314 LEU B O 1
ATOM 7588 N N . ASN B 1 315 ? -16.078 -25.844 10.562 1 94.12 315 ASN B N 1
ATOM 7589 C CA . ASN B 1 315 ? -17.078 -26.859 10.242 1 94.12 315 ASN B CA 1
ATOM 7590 C C . ASN B 1 315 ? -18.25 -26.266 9.461 1 94.12 315 ASN B C 1
ATOM 7592 O O . ASN B 1 315 ? -18.891 -25.328 9.922 1 94.12 315 ASN B O 1
ATOM 7596 N N . PHE B 1 316 ? -18.531 -26.828 8.289 1 95.25 316 PHE B N 1
ATOM 7597 C CA . PHE B 1 316 ? -19.453 -26.219 7.348 1 95.25 316 PHE B CA 1
ATOM 7598 C C . PHE B 1 316 ? -20.188 -27.266 6.543 1 95.25 316 PHE B C 1
ATOM 7600 O O . PHE B 1 316 ? -19.625 -28.297 6.18 1 95.25 316 PHE B O 1
ATOM 7607 N N . GLU B 1 317 ? -21.453 -27.047 6.344 1 96.06 317 GLU B N 1
ATOM 7608 C CA . GLU B 1 317 ? -22.234 -27.969 5.539 1 96.06 317 GLU B CA 1
ATOM 7609 C C . GLU B 1 317 ? -23.344 -27.234 4.781 1 96.06 317 GLU B C 1
ATOM 7611 O O . GLU B 1 317 ? -24 -26.344 5.332 1 96.06 317 GLU B O 1
ATOM 7616 N N . ILE B 1 318 ? -23.578 -27.594 3.486 1 96.75 318 ILE B N 1
ATOM 7617 C CA . ILE B 1 318 ? -24.625 -26.984 2.68 1 96.75 318 ILE B CA 1
ATOM 7618 C C . ILE B 1 318 ? -24.984 -27.906 1.518 1 96.75 318 ILE B C 1
ATOM 7620 O O . ILE B 1 318 ? -24.156 -28.688 1.063 1 96.75 318 ILE B O 1
ATOM 7624 N N . GLY B 1 319 ? -26.219 -27.859 0.987 1 93.88 319 GLY B N 1
ATOM 7625 C CA . GLY B 1 319 ? -26.625 -28.562 -0.222 1 93.88 319 GLY B CA 1
ATOM 7626 C C . GLY B 1 319 ? -27.406 -29.828 0.056 1 93.88 319 GLY B C 1
ATOM 7627 O O . GLY B 1 319 ? -27.859 -30.5 -0.873 1 93.88 319 GLY B O 1
ATOM 7628 N N . LYS B 1 320 ? -27.484 -30.172 1.31 1 91.75 320 LYS B N 1
ATOM 7629 C CA . LYS B 1 320 ? -28.25 -31.359 1.679 1 91.75 320 LYS B CA 1
ATOM 7630 C C . LYS B 1 320 ? -29.656 -30.969 2.162 1 91.75 320 LYS B C 1
ATOM 7632 O O . LYS B 1 320 ? -30.641 -31.141 1.44 1 91.75 320 LYS B O 1
ATOM 7637 N N . ASN B 1 321 ? -29.719 -30.203 3.314 1 91 321 ASN B N 1
ATOM 7638 C CA . ASN B 1 321 ? -30.984 -29.828 3.924 1 91 321 ASN B CA 1
ATOM 7639 C C . ASN B 1 321 ? -31.422 -28.422 3.498 1 91 321 ASN B C 1
ATOM 7641 O O . ASN B 1 321 ? -32.594 -28.062 3.629 1 91 321 ASN B O 1
ATOM 7645 N N . TYR B 1 322 ? -30.562 -27.719 3.125 1 93.62 322 TYR B N 1
ATOM 7646 C CA . TYR B 1 322 ? -30.797 -26.359 2.652 1 93.62 322 TYR B CA 1
ATOM 7647 C C . TYR B 1 322 ? -29.812 -25.984 1.546 1 93.62 322 TYR B C 1
ATOM 7649 O O . TYR B 1 322 ? -28.828 -26.688 1.328 1 93.62 322 TYR B O 1
ATOM 7657 N N . ARG B 1 323 ? -30.125 -24.922 0.804 1 95.75 323 ARG B N 1
ATOM 7658 C CA . ARG B 1 323 ? -29.297 -24.516 -0.335 1 95.75 323 ARG B CA 1
ATOM 7659 C C . ARG B 1 323 ? -28.719 -23.125 -0.132 1 95.75 323 ARG B C 1
ATOM 7661 O O . ARG B 1 323 ? -27.828 -22.703 -0.875 1 95.75 323 ARG B O 1
ATOM 7668 N N . THR B 1 324 ? -29.312 -22.438 0.795 1 97 324 THR B N 1
ATOM 7669 C CA . THR B 1 324 ? -28.828 -21.094 1.093 1 97 324 THR B CA 1
ATOM 7670 C C . THR B 1 324 ? -28.531 -20.938 2.584 1 97 324 THR B C 1
ATOM 7672 O O . THR B 1 324 ? -29.375 -21.281 3.422 1 97 324 THR B O 1
ATOM 7675 N N . LEU B 1 325 ? -27.328 -20.531 2.922 1 96.62 325 LEU B N 1
ATOM 7676 C CA . LEU B 1 325 ? -26.906 -20.312 4.301 1 96.62 325 LEU B CA 1
ATOM 7677 C C . LEU B 1 325 ? -26.719 -18.828 4.574 1 96.62 325 LEU B C 1
ATOM 7679 O O . LEU B 1 325 ? -25.938 -18.156 3.877 1 96.62 325 LEU B O 1
ATOM 7683 N N . ILE B 1 326 ? -27.469 -18.312 5.555 1 95.06 326 ILE B N 1
ATOM 7684 C CA . ILE B 1 326 ? -27.359 -16.906 5.945 1 95.06 326 ILE B CA 1
ATOM 7685 C C . ILE B 1 326 ? -26.578 -16.797 7.254 1 95.06 326 ILE B C 1
ATOM 7687 O O . ILE B 1 326 ? -27.031 -17.266 8.297 1 95.06 326 ILE B O 1
ATOM 7691 N N . ILE B 1 327 ? -25.422 -16.188 7.16 1 91.62 327 ILE B N 1
ATOM 7692 C CA . ILE B 1 327 ? -24.562 -16.047 8.328 1 91.62 327 ILE B CA 1
ATOM 7693 C C . ILE B 1 327 ? -24.75 -14.664 8.945 1 91.62 327 ILE B C 1
ATOM 7695 O O . ILE B 1 327 ? -24.625 -13.648 8.258 1 91.62 327 ILE B O 1
ATOM 7699 N N . THR B 1 328 ? -25.141 -14.711 10.203 1 83.88 328 THR B N 1
ATOM 7700 C CA . THR B 1 328 ? -25.312 -13.453 10.922 1 83.88 328 THR B CA 1
ATOM 7701 C C . THR B 1 328 ? -24.25 -13.305 12.016 1 83.88 328 THR B C 1
ATOM 7703 O O . THR B 1 328 ? -23.625 -14.289 12.406 1 83.88 328 THR B O 1
ATOM 7706 N N . GLY B 1 329 ? -24.047 -12.141 12.43 1 71.75 329 GLY B N 1
ATOM 7707 C CA . GLY B 1 329 ? -23.094 -11.867 13.484 1 71.75 329 GLY B CA 1
ATOM 7708 C C . GLY B 1 329 ? -22.375 -10.539 13.312 1 71.75 329 GLY B C 1
ATOM 7709 O O . GLY B 1 329 ? -22.609 -9.828 12.336 1 71.75 329 GLY B O 1
ATOM 7710 N N . PRO B 1 330 ? -21.641 -10.266 14.32 1 62.69 330 PRO B N 1
ATOM 7711 C CA . PRO B 1 330 ? -20.922 -8.992 14.25 1 62.69 330 PRO B CA 1
ATOM 7712 C C . PRO B 1 330 ? -19.875 -8.969 13.148 1 62.69 330 PRO B C 1
ATOM 7714 O O . PRO B 1 330 ? -19.453 -10.023 12.664 1 62.69 330 PRO B O 1
ATOM 7717 N N . ASN B 1 331 ? -19.594 -7.867 12.414 1 56.5 331 ASN B N 1
ATOM 7718 C CA . ASN B 1 331 ? -18.656 -7.73 11.305 1 56.5 331 ASN B CA 1
ATOM 7719 C C . ASN B 1 331 ? -17.281 -8.281 11.656 1 56.5 331 ASN B C 1
ATOM 7721 O O . ASN B 1 331 ? -16.578 -8.812 10.789 1 56.5 331 ASN B O 1
ATOM 7725 N N . ALA B 1 332 ? -17 -8.25 12.906 1 53.28 332 ALA B N 1
ATOM 7726 C CA . ALA B 1 332 ? -15.672 -8.672 13.328 1 53.28 332 ALA B CA 1
ATOM 7727 C C . ALA B 1 332 ? -15.648 -10.164 13.656 1 53.28 332 ALA B C 1
ATOM 7729 O O . ALA B 1 332 ? -14.656 -10.68 14.18 1 53.28 332 ALA B O 1
ATOM 7730 N N . GLY B 1 333 ? -16.625 -10.828 13.273 1 61.78 333 GLY B N 1
ATOM 7731 C CA . GLY B 1 333 ? -16.734 -12.203 13.75 1 61.78 333 GLY B CA 1
ATOM 7732 C C . GLY B 1 333 ? -16.109 -13.211 12.805 1 61.78 333 GLY B C 1
ATOM 7733 O O . GLY B 1 333 ? -16.141 -14.414 13.07 1 61.78 333 GLY B O 1
ATOM 7734 N N . GLY B 1 334 ? -15.531 -12.703 11.703 1 73.5 334 GLY B N 1
ATOM 7735 C CA . GLY B 1 334 ? -14.914 -13.664 10.797 1 73.5 334 GLY B CA 1
ATOM 7736 C C . GLY B 1 334 ? -15.852 -14.117 9.688 1 73.5 334 GLY B C 1
ATOM 7737 O O . GLY B 1 334 ? -15.625 -15.156 9.062 1 73.5 334 GLY B O 1
ATOM 7738 N N . LYS B 1 335 ? -16.938 -13.312 9.43 1 79.94 335 LYS B N 1
ATOM 7739 C CA . LYS B 1 335 ? -17.906 -13.68 8.406 1 79.94 335 LYS B CA 1
ATOM 7740 C C . LYS B 1 335 ? -17.25 -13.766 7.031 1 79.94 335 LYS B C 1
ATOM 7742 O O . LYS B 1 335 ? -17.453 -14.734 6.297 1 79.94 335 LYS B O 1
ATOM 7747 N N . THR B 1 336 ? -16.453 -12.828 6.816 1 83.31 336 THR B N 1
ATOM 7748 C CA . THR B 1 336 ? -15.773 -12.758 5.527 1 83.31 336 THR B CA 1
ATOM 7749 C C . THR B 1 336 ? -14.781 -13.914 5.371 1 83.31 336 THR B C 1
ATOM 7751 O O . THR B 1 336 ? -14.625 -14.461 4.281 1 83.31 336 THR B O 1
ATOM 7754 N N . VAL B 1 337 ? -14.172 -14.344 6.445 1 84.75 337 VAL B N 1
ATOM 7755 C CA . VAL B 1 337 ? -13.188 -15.422 6.414 1 84.75 337 VAL B CA 1
ATOM 7756 C C . VAL B 1 337 ? -13.883 -16.734 6.062 1 84.75 337 VAL B C 1
ATOM 7758 O O . VAL B 1 337 ? -13.32 -17.578 5.352 1 84.75 337 VAL B O 1
ATOM 7761 N N . VAL B 1 338 ? -15.055 -16.875 6.559 1 90 338 VAL B N 1
ATOM 7762 C CA . VAL B 1 338 ? -15.812 -18.094 6.266 1 90 338 VAL B CA 1
ATOM 7763 C C . VAL B 1 338 ? -16.094 -18.172 4.766 1 90 338 VAL B C 1
ATOM 7765 O O . VAL B 1 338 ? -15.898 -19.219 4.145 1 90 338 VAL B O 1
ATOM 7768 N N . LEU B 1 339 ? -16.547 -17.016 4.188 1 92.94 339 LEU B N 1
ATOM 7769 C CA . LEU B 1 339 ? -16.844 -16.969 2.762 1 92.94 339 LEU B CA 1
ATOM 7770 C C . LEU B 1 339 ? -15.594 -17.281 1.937 1 92.94 339 LEU B C 1
ATOM 7772 O O . LEU B 1 339 ? -15.633 -18.109 1.031 1 92.94 339 LEU B O 1
ATOM 7776 N N . LYS B 1 340 ? -14.516 -16.688 2.322 1 92.44 340 LYS B N 1
ATOM 7777 C CA . LYS B 1 340 ? -13.266 -16.891 1.59 1 92.44 340 LYS B CA 1
ATOM 7778 C C . LYS B 1 340 ? -12.75 -18.312 1.744 1 92.44 340 LYS B C 1
ATOM 7780 O O . LYS B 1 340 ? -12.195 -18.891 0.804 1 92.44 340 LYS B O 1
ATOM 7785 N N . ASN B 1 341 ? -12.906 -18.844 2.924 1 94.62 341 ASN B N 1
ATOM 7786 C CA . ASN B 1 341 ? -12.469 -20.219 3.172 1 94.62 341 ASN B CA 1
ATOM 7787 C C . ASN B 1 341 ? -13.227 -21.219 2.297 1 94.62 341 ASN B C 1
ATOM 7789 O O . ASN B 1 341 ? -12.609 -22.016 1.601 1 94.62 341 ASN B O 1
ATOM 7793 N N . VAL B 1 342 ? -14.547 -21.078 2.268 1 96.56 342 VAL B N 1
ATOM 7794 C CA . VAL B 1 342 ? -15.367 -21.969 1.465 1 96.56 342 VAL B CA 1
ATOM 7795 C C . VAL B 1 342 ? -15.008 -21.828 -0.012 1 96.56 342 VAL B C 1
ATOM 7797 O O . VAL B 1 342 ? -14.82 -22.828 -0.713 1 96.56 342 VAL B O 1
ATOM 7800 N N . GLY B 1 343 ? -14.883 -20.609 -0.437 1 97.06 343 GLY B N 1
ATOM 7801 C CA . GLY B 1 343 ? -14.539 -20.344 -1.827 1 97.06 343 GLY B CA 1
ATOM 7802 C C . GLY B 1 343 ? -13.172 -20.859 -2.217 1 97.06 343 GLY B C 1
ATOM 7803 O O . GLY B 1 343 ? -13.031 -21.547 -3.232 1 97.06 343 GLY B O 1
ATOM 7804 N N . LEU B 1 344 ? -12.219 -20.609 -1.382 1 97 344 LEU B N 1
ATOM 7805 C CA . LEU B 1 344 ? -10.836 -20.984 -1.697 1 97 344 LEU B CA 1
ATOM 7806 C C . LEU B 1 344 ? -10.656 -22.5 -1.663 1 97 344 LEU B C 1
ATOM 7808 O O . LEU B 1 344 ? -9.977 -23.062 -2.523 1 97 344 LEU B O 1
ATOM 7812 N N . LEU B 1 345 ? -11.227 -23.172 -0.719 1 97.94 345 LEU B N 1
ATOM 7813 C CA . LEU B 1 345 ? -11.125 -24.625 -0.651 1 97.94 345 LEU B CA 1
ATOM 7814 C C . LEU B 1 345 ? -11.766 -25.281 -1.876 1 97.94 345 LEU B C 1
ATOM 7816 O O . LEU B 1 345 ? -11.242 -26.266 -2.41 1 97.94 345 LEU B O 1
ATOM 7820 N N . THR B 1 346 ? -12.852 -24.719 -2.289 1 98.12 346 THR B N 1
ATOM 7821 C CA . THR B 1 346 ? -13.508 -25.234 -3.48 1 98.12 346 THR B CA 1
ATOM 7822 C C . THR B 1 346 ? -12.625 -25.062 -4.711 1 98.12 346 THR B C 1
ATOM 7824 O O . THR B 1 346 ? -12.445 -26 -5.492 1 98.12 346 THR B O 1
ATOM 7827 N N . LEU B 1 347 ? -12.047 -23.906 -4.812 1 97.81 347 LEU B N 1
ATOM 7828 C CA . LEU B 1 347 ? -11.148 -23.625 -5.934 1 97.81 347 LEU B CA 1
ATOM 7829 C C . LEU B 1 347 ? -9.922 -24.531 -5.875 1 97.81 347 LEU B C 1
ATOM 7831 O O . LEU B 1 347 ? -9.453 -25.016 -6.91 1 97.81 347 LEU B O 1
ATOM 7835 N N . ALA B 1 348 ? -9.422 -24.719 -4.711 1 98 348 ALA B N 1
ATOM 7836 C CA . ALA B 1 348 ? -8.258 -25.578 -4.523 1 98 348 ALA B CA 1
ATOM 7837 C C . ALA B 1 348 ? -8.539 -27 -5 1 98 348 ALA B C 1
ATOM 7839 O O . ALA B 1 348 ? -7.762 -27.578 -5.766 1 98 348 ALA B O 1
ATOM 7840 N N . VAL B 1 349 ? -9.656 -27.531 -4.652 1 98.19 349 VAL B N 1
ATOM 7841 C CA . VAL B 1 349 ? -10.039 -28.891 -5.027 1 98.19 349 VAL B CA 1
ATOM 7842 C C . VAL B 1 349 ? -10.219 -28.969 -6.543 1 98.19 349 VAL B C 1
ATOM 7844 O O . VAL B 1 349 ? -9.734 -29.922 -7.176 1 98.19 349 VAL B O 1
ATOM 7847 N N . GLN B 1 350 ? -10.828 -27.938 -7.07 1 97.56 350 GLN B N 1
ATOM 7848 C CA . GLN B 1 350 ? -11.07 -27.922 -8.508 1 97.56 350 GLN B CA 1
ATOM 7849 C C . GLN B 1 350 ? -9.766 -27.766 -9.289 1 97.56 350 GLN B C 1
ATOM 7851 O O . GLN B 1 350 ? -9.742 -27.906 -10.508 1 97.56 350 GLN B O 1
ATOM 7856 N N . SER B 1 351 ? -8.703 -27.469 -8.586 1 96.75 351 SER B N 1
ATOM 7857 C CA . SER B 1 351 ? -7.387 -27.344 -9.203 1 96.75 351 SER B CA 1
ATOM 7858 C C . SER B 1 351 ? -6.52 -28.562 -8.914 1 96.75 351 SER B C 1
ATOM 7860 O O . SER B 1 351 ? -5.359 -28.625 -9.32 1 96.75 351 SER B O 1
ATOM 7862 N N . GLY B 1 352 ? -7.074 -29.516 -8.164 1 97.06 352 GLY B N 1
ATOM 7863 C CA . GLY B 1 352 ? -6.359 -30.734 -7.863 1 97.06 352 GLY B CA 1
ATOM 7864 C C . GLY B 1 352 ? -5.445 -30.625 -6.66 1 97.06 352 GLY B C 1
ATOM 7865 O O . GLY B 1 352 ? -4.508 -31.406 -6.504 1 97.06 352 GLY B O 1
ATOM 7866 N N . PHE B 1 353 ? -5.668 -29.656 -5.848 1 97.88 353 PHE B N 1
ATOM 7867 C CA . PHE B 1 353 ? -4.891 -29.484 -4.629 1 97.88 353 PHE B CA 1
ATOM 7868 C C . PHE B 1 353 ? -5.562 -30.172 -3.451 1 97.88 353 PHE B C 1
ATOM 7870 O O . PHE B 1 353 ? -6.793 -30.188 -3.352 1 97.88 353 PHE B O 1
ATOM 7877 N N . HIS B 1 354 ? -4.723 -30.75 -2.621 1 98.06 354 HIS B N 1
ATOM 7878 C CA . HIS B 1 354 ? -5.246 -31.156 -1.324 1 98.06 354 HIS B CA 1
ATOM 7879 C C . HIS B 1 354 ? -5.605 -29.953 -0.468 1 98.06 354 HIS B C 1
ATOM 7881 O O . HIS B 1 354 ? -5.125 -28.844 -0.716 1 98.06 354 HIS B O 1
ATOM 7887 N N . ILE B 1 355 ? -6.504 -30.141 0.464 1 98.06 355 ILE B N 1
ATOM 7888 C CA . ILE B 1 355 ? -6.945 -29.016 1.29 1 98.06 355 ILE B CA 1
ATOM 7889 C C . ILE B 1 355 ? -6.742 -29.359 2.766 1 98.06 355 ILE B C 1
ATOM 7891 O O . ILE B 1 355 ? -6.785 -30.516 3.154 1 98.06 355 ILE B O 1
ATOM 7895 N N . PRO B 1 356 ? -6.445 -28.312 3.574 1 97.75 356 PRO B N 1
ATOM 7896 C CA . PRO B 1 356 ? -6.301 -28.516 5.016 1 97.75 356 PRO B CA 1
ATOM 7897 C C . PRO B 1 356 ? -7.633 -28.797 5.707 1 97.75 356 PRO B C 1
ATOM 7899 O O . PRO B 1 356 ? -8.273 -27.875 6.219 1 97.75 356 PRO B O 1
ATOM 7902 N N . ALA B 1 357 ? -8.07 -29.953 5.73 1 97.62 357 ALA B N 1
ATOM 7903 C CA . ALA B 1 357 ? -9.305 -30.438 6.348 1 97.62 357 ALA B CA 1
ATOM 7904 C C . ALA B 1 357 ? -9.141 -31.859 6.867 1 97.62 357 ALA B C 1
ATOM 7906 O O . ALA B 1 357 ? -8.031 -32.406 6.855 1 97.62 357 ALA B O 1
ATOM 7907 N N . LYS B 1 358 ? -10.195 -32.375 7.422 1 97.31 358 LYS B N 1
ATOM 7908 C CA . LYS B 1 358 ? -10.133 -33.75 7.977 1 97.31 358 LYS B CA 1
ATOM 7909 C C . LYS B 1 358 ? -10.953 -34.719 7.145 1 97.31 358 LYS B C 1
ATOM 7911 O O . LYS B 1 358 ? -11.695 -34.312 6.25 1 97.31 358 LYS B O 1
ATOM 7916 N N . GLU B 1 359 ? -10.742 -35.969 7.508 1 95.69 359 GLU B N 1
ATOM 7917 C CA . GLU B 1 359 ? -11.484 -37.031 6.824 1 95.69 359 GLU B CA 1
ATOM 7918 C C . GLU B 1 359 ? -12.992 -36.812 6.977 1 95.69 359 GLU B C 1
ATOM 7920 O O . GLU B 1 359 ? -13.461 -36.406 8.039 1 95.69 359 GLU B O 1
ATOM 7925 N N . GLY B 1 360 ? -13.695 -37.031 5.961 1 96.12 360 GLY B N 1
ATOM 7926 C CA . GLY B 1 360 ? -15.125 -36.812 5.949 1 96.12 360 GLY B CA 1
ATOM 7927 C C . GLY B 1 360 ? -15.539 -35.562 5.164 1 96.12 360 GLY B C 1
ATOM 7928 O O . GLY B 1 360 ? -16.719 -35.344 4.918 1 96.12 360 GLY B O 1
ATOM 7929 N N . THR B 1 361 ? -14.578 -34.844 4.77 1 97.94 361 THR B N 1
ATOM 7930 C CA . THR B 1 361 ? -14.828 -33.625 3.973 1 97.94 361 THR B CA 1
ATOM 7931 C C . THR B 1 361 ? -15.234 -34 2.549 1 97.94 361 THR B C 1
ATOM 7933 O O . THR B 1 361 ? -14.656 -34.906 1.95 1 97.94 361 THR B O 1
ATOM 7936 N N . GLU B 1 362 ? -16.297 -33.375 2.1 1 98.12 362 GLU B N 1
ATOM 7937 C CA . GLU B 1 362 ? -16.797 -33.531 0.732 1 98.12 362 GLU B CA 1
ATOM 7938 C C . GLU B 1 362 ? -17.031 -32.188 0.075 1 98.12 362 GLU B C 1
ATOM 7940 O O . GLU B 1 362 ? -17.641 -31.297 0.673 1 98.12 362 GLU B O 1
ATOM 7945 N N . ILE B 1 363 ? -16.516 -32 -1.125 1 98 363 ILE B N 1
ATOM 7946 C CA . ILE B 1 363 ? -16.625 -30.703 -1.8 1 98 363 ILE B CA 1
ATOM 7947 C C . ILE B 1 363 ? -17.312 -30.875 -3.145 1 98 363 ILE B C 1
ATOM 7949 O O . ILE B 1 363 ? -17 -31.797 -3.906 1 98 363 ILE B O 1
ATOM 7953 N N . SER B 1 364 ? -18.219 -30.062 -3.396 1 97.69 364 SER B N 1
ATOM 7954 C CA . SER B 1 364 ? -18.859 -30.031 -4.707 1 97.69 364 SER B CA 1
ATOM 7955 C C . SER B 1 364 ? -18.078 -29.156 -5.688 1 97.69 364 SER B C 1
ATOM 7957 O O . SER B 1 364 ? -17.609 -28.078 -5.32 1 97.69 364 SER B O 1
ATOM 7959 N N . LEU B 1 365 ? -18 -29.641 -6.91 1 97 365 LEU B N 1
ATOM 7960 C CA . LEU B 1 365 ? -17.453 -28.812 -7.988 1 97 365 LEU B CA 1
ATOM 7961 C C . LEU B 1 365 ? -18.547 -27.938 -8.586 1 97 365 LEU B C 1
ATOM 7963 O O . LEU B 1 365 ? -19.719 -28.328 -8.648 1 97 365 LEU B O 1
ATOM 7967 N N . PHE B 1 366 ? -18.172 -26.781 -9.023 1 96.81 366 PHE B N 1
ATOM 7968 C CA . PHE B 1 366 ? -19.125 -25.844 -9.609 1 96.81 366 PHE B CA 1
ATOM 7969 C C . PHE B 1 366 ? -18.609 -25.312 -10.945 1 96.81 366 PHE B C 1
ATOM 7971 O O . PHE B 1 366 ? -17.406 -25.109 -11.125 1 96.81 366 PHE B O 1
ATOM 7978 N N . GLU B 1 367 ? -19.547 -25.109 -11.805 1 95.12 367 GLU B N 1
ATOM 7979 C CA . GLU B 1 367 ? -19.219 -24.5 -13.086 1 95.12 367 GLU B CA 1
ATOM 7980 C C . GLU B 1 367 ? -18.812 -23.047 -12.914 1 95.12 367 GLU B C 1
ATOM 7982 O O . GLU B 1 367 ? -17.875 -22.578 -13.562 1 95.12 367 GLU B O 1
ATOM 7987 N N . ASN B 1 368 ? -19.656 -22.391 -12.008 1 95.12 368 ASN B N 1
ATOM 7988 C CA . ASN B 1 368 ? -19.375 -20.984 -11.719 1 95.12 368 ASN B CA 1
ATOM 7989 C C . ASN B 1 368 ? -19.266 -20.734 -10.211 1 95.12 368 ASN B C 1
ATOM 7991 O O . ASN B 1 368 ? -20.016 -21.328 -9.43 1 95.12 368 ASN B O 1
ATOM 7995 N N . ILE B 1 369 ? -18.297 -19.938 -9.906 1 96.75 369 ILE B N 1
ATOM 7996 C CA . ILE B 1 369 ? -18.172 -19.406 -8.547 1 96.75 369 ILE B CA 1
ATOM 7997 C C . ILE B 1 369 ? -18.109 -17.875 -8.602 1 96.75 369 ILE B C 1
ATOM 7999 O O . ILE B 1 369 ? -17.25 -17.312 -9.281 1 96.75 369 ILE B O 1
ATOM 8003 N N . PHE B 1 370 ? -19.094 -17.281 -7.965 1 96.12 370 PHE B N 1
ATOM 8004 C CA . PHE B 1 370 ? -19.125 -15.82 -7.949 1 96.12 370 PHE B CA 1
ATOM 8005 C C . PHE B 1 370 ? -19.047 -15.289 -6.52 1 96.12 370 PHE B C 1
ATOM 8007 O O . PHE B 1 370 ? -19.578 -15.914 -5.598 1 96.12 370 PHE B O 1
ATOM 8014 N N . VAL B 1 371 ? -18.359 -14.188 -6.395 1 94.75 371 VAL B N 1
ATOM 8015 C CA . VAL B 1 371 ? -18.188 -13.57 -5.082 1 94.75 371 VAL B CA 1
ATOM 8016 C C . VAL B 1 371 ? -18.516 -12.086 -5.164 1 94.75 371 VAL B C 1
ATOM 8018 O O . VAL B 1 371 ? -18.203 -11.43 -6.164 1 94.75 371 VAL B O 1
ATOM 8021 N N . ASP B 1 372 ? -19.188 -11.578 -4.203 1 92 372 ASP B N 1
ATOM 8022 C CA . ASP B 1 372 ? -19.359 -10.141 -3.977 1 92 372 ASP B CA 1
ATOM 8023 C C . ASP B 1 372 ? -18.891 -9.75 -2.578 1 92 372 ASP B C 1
ATOM 8025 O O . ASP B 1 372 ? -19.672 -9.75 -1.631 1 92 372 ASP B O 1
ATOM 8029 N N . ILE B 1 373 ? -17.469 -9.508 -2.514 1 81.69 373 ILE B N 1
ATOM 8030 C CA . ILE B 1 373 ? -16.844 -9.156 -1.245 1 81.69 373 ILE B CA 1
ATOM 8031 C C . ILE B 1 373 ? -16.188 -7.781 -1.352 1 81.69 373 ILE B C 1
ATOM 8033 O O . ILE B 1 373 ? -15.492 -7.488 -2.324 1 81.69 373 ILE B O 1
ATOM 8037 N N . GLY B 1 374 ? -16.516 -6.508 -0.766 1 60.69 374 GLY B N 1
ATOM 8038 C CA . GLY B 1 374 ? -16.312 -5.102 -1.084 1 60.69 374 GLY B CA 1
ATOM 8039 C C . GLY B 1 374 ? -15.094 -4.504 -0.389 1 60.69 374 GLY B C 1
ATOM 8040 O O . GLY B 1 374 ? -15.07 -4.402 0.839 1 60.69 374 GLY B O 1
ATOM 8041 N N . ASP B 1 375 ? -13.898 -4.668 -0.193 1 50.72 375 ASP B N 1
ATOM 8042 C CA . ASP B 1 375 ? -13.016 -3.746 0.514 1 50.72 375 ASP B CA 1
ATOM 8043 C C . ASP B 1 375 ? -12.633 -2.562 -0.374 1 50.72 375 ASP B C 1
ATOM 8045 O O . ASP B 1 375 ? -11.711 -1.808 -0.049 1 50.72 375 ASP B O 1
ATOM 8049 N N . ASN B 1 376 ? -13.148 -2.373 -1.645 1 45.72 376 ASN B N 1
ATOM 8050 C CA . ASN B 1 376 ? -12.305 -1.411 -2.35 1 45.72 376 ASN B CA 1
ATOM 8051 C C . ASN B 1 376 ? -12.641 0.023 -1.947 1 45.72 376 ASN B C 1
ATOM 8053 O O . ASN B 1 376 ? -13.391 0.708 -2.639 1 45.72 376 ASN B O 1
ATOM 8057 N N . GLN B 1 377 ? -12.578 0.337 -0.598 1 44.81 377 GLN B N 1
ATOM 8058 C CA . GLN B 1 377 ? -12.93 1.685 -0.167 1 44.81 377 GLN B CA 1
ATOM 8059 C C . GLN B 1 377 ? -11.883 2.699 -0.614 1 44.81 377 GLN B C 1
ATOM 8061 O O . GLN B 1 377 ? -11.055 3.141 0.187 1 44.81 377 GLN B O 1
ATOM 8066 N N . SER B 1 378 ? -11.312 2.768 -1.746 1 44 378 SER B N 1
ATOM 8067 C CA . SER B 1 378 ? -10.461 3.932 -1.975 1 44 378 SER B CA 1
ATOM 8068 C C . SER B 1 378 ? -11.281 5.211 -2.049 1 44 378 SER B C 1
ATOM 8070 O O . SER B 1 378 ? -12.391 5.211 -2.588 1 44 378 SER B O 1
ATOM 8072 N N . ILE B 1 379 ? -11.141 6.176 -1.146 1 42.69 379 ILE B N 1
ATOM 8073 C CA . ILE B 1 379 ? -11.711 7.516 -1.099 1 42.69 379 ILE B CA 1
ATOM 8074 C C . ILE B 1 379 ? -11.938 8.031 -2.52 1 42.69 379 ILE B C 1
ATOM 8076 O O . ILE B 1 379 ? -12.93 8.703 -2.795 1 42.69 379 ILE B O 1
ATOM 8080 N N . GLU B 1 380 ? -10.914 7.883 -3.4 1 43.31 380 GLU B N 1
ATOM 8081 C CA . GLU B 1 380 ? -10.938 8.438 -4.75 1 43.31 380 GLU B CA 1
ATOM 8082 C C . GLU B 1 380 ? -12.141 7.926 -5.535 1 43.31 380 GLU B C 1
ATOM 8084 O O . GLU B 1 380 ? -12.648 8.609 -6.426 1 43.31 380 GLU B O 1
ATOM 8089 N N . ASN B 1 381 ? -12.758 6.715 -5.125 1 43.81 381 ASN B N 1
ATOM 8090 C CA . ASN B 1 381 ? -13.852 6.168 -5.922 1 43.81 381 ASN B CA 1
ATOM 8091 C C . ASN B 1 381 ? -15.031 5.742 -5.047 1 43.81 381 ASN B C 1
ATOM 8093 O O . ASN B 1 381 ? -15.422 4.578 -5.055 1 43.81 381 ASN B O 1
ATOM 8097 N N . ALA B 1 382 ? -15.539 6.379 -4.027 1 44.06 382 ALA B N 1
ATOM 8098 C CA . ALA B 1 382 ? -16.562 6.039 -3.039 1 44.06 382 ALA B CA 1
ATOM 8099 C C . ALA B 1 382 ? -17.891 5.707 -3.717 1 44.06 382 ALA B C 1
ATOM 8101 O O . ALA B 1 382 ? -18.609 4.809 -3.275 1 44.06 382 ALA B O 1
ATOM 8102 N N . LEU B 1 383 ? -18.562 6.824 -4.488 1 44.09 383 LEU B N 1
ATOM 8103 C CA . LEU B 1 383 ? -19.812 6.602 -5.195 1 44.09 383 LEU B CA 1
ATOM 8104 C C . LEU B 1 383 ? -19.938 5.152 -5.668 1 44.09 383 LEU B C 1
ATOM 8106 O O . LEU B 1 383 ? -21 4.555 -5.605 1 44.09 383 LEU B O 1
ATOM 8110 N N . SER B 1 384 ? -18.75 4.582 -5.855 1 56.31 384 SER B N 1
ATOM 8111 C CA . SER B 1 384 ? -18.422 3.461 -6.727 1 56.31 384 SER B CA 1
ATOM 8112 C C . SER B 1 384 ? -18.562 2.131 -5.992 1 56.31 384 SER B C 1
ATOM 8114 O O . SER B 1 384 ? -18.656 1.076 -6.625 1 56.31 384 SER B O 1
ATOM 8116 N N . THR B 1 385 ? -19.078 2.5 -4.562 1 63.59 385 THR B N 1
ATOM 8117 C CA . THR B 1 385 ? -19 1.186 -3.936 1 63.59 385 THR B CA 1
ATOM 8118 C C . THR B 1 385 ? -20.328 0.432 -4.09 1 63.59 385 THR B C 1
ATOM 8120 O O . THR B 1 385 ? -20.344 -0.718 -4.535 1 63.59 385 THR B O 1
ATOM 8123 N N . PHE B 1 386 ? -21.641 1.201 -3.85 1 72.19 386 PHE B N 1
ATOM 8124 C CA . PHE B 1 386 ? -22.906 0.504 -3.975 1 72.19 386 PHE B CA 1
ATOM 8125 C C . PHE B 1 386 ? -23.188 0.133 -5.426 1 72.19 386 PHE B C 1
ATOM 8127 O O . PHE B 1 386 ? -23.578 -0.995 -5.719 1 72.19 386 PHE B O 1
ATOM 8134 N N . SER B 1 387 ? -22.938 1.14 -6.219 1 75.88 387 SER B N 1
ATOM 8135 C CA . SER B 1 387 ? -23.172 0.903 -7.637 1 75.88 387 SER B CA 1
ATOM 8136 C C . SER B 1 387 ? -22.312 -0.238 -8.156 1 75.88 387 SER B C 1
ATOM 8138 O O . SER B 1 387 ? -22.75 -1.026 -9 1 75.88 387 SER B O 1
ATOM 8140 N N . SER B 1 388 ? -21.156 -0.265 -7.594 1 78.38 388 SER B N 1
ATOM 8141 C CA . SER B 1 388 ? -20.25 -1.33 -8.008 1 78.38 388 SER B CA 1
ATOM 8142 C C . SER B 1 388 ? -20.75 -2.691 -7.527 1 78.38 388 SER B C 1
ATOM 8144 O O . SER B 1 388 ? -20.719 -3.67 -8.281 1 78.38 388 SER B O 1
ATOM 8146 N N . HIS B 1 389 ? -21.266 -2.727 -6.324 1 83.94 389 HIS B N 1
ATOM 8147 C CA . HIS B 1 389 ? -21.828 -3.965 -5.781 1 83.94 389 HIS B CA 1
ATOM 8148 C C . HIS B 1 389 ? -23.031 -4.43 -6.582 1 83.94 389 HIS B C 1
ATOM 8150 O O . HIS B 1 389 ? -23.141 -5.609 -6.922 1 83.94 389 HIS B O 1
ATOM 8156 N N . VAL B 1 390 ? -23.859 -3.453 -6.875 1 87.25 390 VAL B N 1
ATOM 8157 C CA . VAL B 1 390 ? -25.109 -3.793 -7.566 1 87.25 390 VAL B CA 1
ATOM 8158 C C . VAL B 1 390 ? -24.797 -4.219 -9 1 87.25 390 VAL B C 1
ATOM 8160 O O . VAL B 1 390 ? -25.438 -5.133 -9.531 1 87.25 390 VAL B O 1
ATOM 8163 N N . SER B 1 391 ? -23.859 -3.545 -9.562 1 87.81 391 SER B N 1
ATOM 8164 C CA . SER B 1 391 ? -23.438 -3.941 -10.906 1 87.81 391 SER B CA 1
ATOM 8165 C C . SER B 1 391 ? -22.906 -5.367 -10.914 1 87.81 391 SER B C 1
ATOM 8167 O O . SER B 1 391 ? -23.219 -6.148 -11.82 1 87.81 391 SER B O 1
ATOM 8169 N N . ASN B 1 392 ? -22.125 -5.68 -9.961 1 90.31 392 ASN B N 1
ATOM 8170 C CA . ASN B 1 392 ? -21.609 -7.035 -9.836 1 90.31 392 ASN B CA 1
ATOM 8171 C C . ASN B 1 392 ? -22.734 -8.047 -9.617 1 90.31 392 ASN B C 1
ATOM 8173 O O . ASN B 1 392 ? -22.719 -9.133 -10.203 1 90.31 392 ASN B O 1
ATOM 8177 N N . LEU B 1 393 ? -23.672 -7.672 -8.797 1 93.31 393 LEU B N 1
ATOM 8178 C CA . LEU B 1 393 ? -24.797 -8.555 -8.531 1 93.31 393 LEU B CA 1
ATOM 8179 C C . LEU B 1 393 ? -25.609 -8.797 -9.805 1 93.31 393 LEU B C 1
ATOM 8181 O O . LEU B 1 393 ? -26.047 -9.922 -10.062 1 93.31 393 LEU B O 1
ATOM 8185 N N . ALA B 1 394 ? -25.75 -7.75 -10.531 1 93.75 394 ALA B N 1
ATOM 8186 C CA . ALA B 1 394 ? -26.469 -7.891 -11.789 1 93.75 394 ALA B CA 1
ATOM 8187 C C . ALA B 1 394 ? -25.781 -8.891 -12.711 1 93.75 394 ALA B C 1
ATOM 8189 O O . ALA B 1 394 ? -26.422 -9.75 -13.305 1 93.75 394 ALA B O 1
ATOM 8190 N N . ARG B 1 395 ? -24.516 -8.758 -12.805 1 93.38 395 ARG B N 1
ATOM 8191 C CA . ARG B 1 395 ? -23.719 -9.688 -13.602 1 93.38 395 ARG B CA 1
ATOM 8192 C C . ARG B 1 395 ? -23.844 -11.109 -13.078 1 93.38 395 ARG B C 1
ATOM 8194 O O . ARG B 1 395 ? -24.016 -12.047 -13.859 1 93.38 395 ARG B O 1
ATOM 8201 N N . ILE B 1 396 ? -23.828 -11.289 -11.789 1 94.94 396 ILE B N 1
ATOM 8202 C CA . ILE B 1 396 ? -23.906 -12.602 -11.156 1 94.94 396 ILE B CA 1
ATOM 8203 C C . ILE B 1 396 ? -25.266 -13.234 -11.445 1 94.94 396 ILE B C 1
ATOM 8205 O O . ILE B 1 396 ? -25.328 -14.414 -11.812 1 94.94 396 ILE B O 1
ATOM 8209 N N . ILE B 1 397 ? -26.266 -12.43 -11.336 1 96.31 397 ILE B N 1
ATOM 8210 C CA . ILE B 1 397 ? -27.625 -12.922 -11.562 1 96.31 397 ILE B CA 1
ATOM 8211 C C . ILE B 1 397 ? -27.75 -13.414 -13.008 1 96.31 397 ILE B C 1
ATOM 8213 O O . ILE B 1 397 ? -28.312 -14.492 -13.25 1 96.31 397 ILE B O 1
ATOM 8217 N N . LYS B 1 398 ? -27.172 -12.688 -13.914 1 94.56 398 LYS B N 1
ATOM 8218 C CA . LYS B 1 398 ? -27.281 -13 -15.336 1 94.56 398 LYS B CA 1
ATOM 8219 C C . LYS B 1 398 ? -26.531 -14.289 -15.672 1 94.56 398 LYS B C 1
ATOM 8221 O O . LYS B 1 398 ? -26.969 -15.078 -16.5 1 94.56 398 LYS B O 1
ATOM 8226 N N . ASN B 1 399 ? -25.469 -14.602 -14.938 1 94.56 399 ASN B N 1
ATOM 8227 C CA . ASN B 1 399 ? -24.578 -15.688 -15.32 1 94.56 399 ASN B CA 1
ATOM 8228 C C . ASN B 1 399 ? -24.719 -16.891 -14.398 1 94.56 399 ASN B C 1
ATOM 8230 O O . ASN B 1 399 ? -23.953 -17.844 -14.484 1 94.56 399 ASN B O 1
ATOM 8234 N N . SER B 1 400 ? -25.703 -16.891 -13.508 1 95.19 400 SER B N 1
ATOM 8235 C CA . SER B 1 400 ? -25.875 -17.969 -12.539 1 95.19 400 SER B CA 1
ATOM 8236 C C . SER B 1 400 ? -26.781 -19.062 -13.078 1 95.19 400 SER B C 1
ATOM 8238 O O . SER B 1 400 ? -27.688 -18.781 -13.867 1 95.19 400 SER B O 1
ATOM 8240 N N . ASN B 1 401 ? -26.5 -20.297 -12.695 1 94.25 401 ASN B N 1
ATOM 8241 C CA . ASN B 1 401 ? -27.297 -21.453 -13.039 1 94.25 401 ASN B CA 1
ATOM 8242 C C . ASN B 1 401 ? -27.297 -22.484 -11.906 1 94.25 401 ASN B C 1
ATOM 8244 O O . ASN B 1 401 ? -26.906 -22.172 -10.781 1 94.25 401 ASN B O 1
ATOM 8248 N N . LYS B 1 402 ? -27.734 -23.703 -12.188 1 93.81 402 LYS B N 1
ATOM 8249 C CA . LYS B 1 402 ? -27.938 -24.703 -11.148 1 93.81 402 LYS B CA 1
ATOM 8250 C C . LYS B 1 402 ? -26.594 -25.219 -10.625 1 93.81 402 LYS B C 1
ATOM 8252 O O . LYS B 1 402 ? -26.547 -25.891 -9.594 1 93.81 402 LYS B O 1
ATOM 8257 N N . SER B 1 403 ? -25.484 -24.953 -11.328 1 94.38 403 SER B N 1
ATOM 8258 C CA . SER B 1 403 ? -24.156 -25.344 -10.883 1 94.38 403 SER B CA 1
ATOM 8259 C C . SER B 1 403 ? -23.312 -24.109 -10.547 1 94.38 403 SER B C 1
ATOM 8261 O O . SER B 1 403 ? -22.219 -23.938 -11.102 1 94.38 403 SER B O 1
ATOM 8263 N N . THR B 1 404 ? -23.906 -23.234 -9.688 1 96.44 404 THR B N 1
ATOM 8264 C CA . THR B 1 404 ? -23.219 -22 -9.312 1 96.44 404 THR B CA 1
ATOM 8265 C C . THR B 1 404 ? -23.125 -21.875 -7.793 1 96.44 404 THR B C 1
ATOM 8267 O O . THR B 1 404 ? -24.109 -22.109 -7.09 1 96.44 404 THR B O 1
ATOM 8270 N N . LEU B 1 405 ? -21.906 -21.641 -7.309 1 97.69 405 LEU B N 1
ATOM 8271 C CA . LEU B 1 405 ? -21.688 -21.281 -5.91 1 97.69 405 LEU B CA 1
ATOM 8272 C C . LEU B 1 405 ? -21.594 -19.766 -5.75 1 97.69 405 LEU B C 1
ATOM 8274 O O . LEU B 1 405 ? -20.797 -19.109 -6.418 1 97.69 405 LEU B O 1
ATOM 8278 N N . LEU B 1 406 ? -22.484 -19.25 -4.879 1 98 406 LEU B N 1
ATOM 8279 C CA . LEU B 1 406 ? -22.531 -17.812 -4.672 1 98 406 LEU B CA 1
ATOM 8280 C C . LEU B 1 406 ? -22.094 -17.453 -3.258 1 98 406 LEU B C 1
ATOM 8282 O O . LEU B 1 406 ? -22.594 -18.016 -2.285 1 98 406 LEU B O 1
ATOM 8286 N N . LEU B 1 407 ? -21.141 -16.5 -3.152 1 97.06 407 LEU B N 1
ATOM 8287 C CA . LEU B 1 407 ? -20.641 -16 -1.878 1 97.06 407 LEU B CA 1
ATOM 8288 C C . LEU B 1 407 ? -20.844 -14.5 -1.765 1 97.06 407 LEU B C 1
ATOM 8290 O O . LEU B 1 407 ? -20.141 -13.727 -2.424 1 97.06 407 LEU B O 1
ATOM 8294 N N . PHE B 1 408 ? -21.781 -14.078 -0.897 1 95.25 408 PHE B N 1
ATOM 8295 C CA . PHE B 1 408 ? -22.125 -12.664 -0.764 1 95.25 408 PHE B CA 1
ATOM 8296 C C . PHE B 1 408 ? -21.766 -12.148 0.625 1 95.25 408 PHE B C 1
ATOM 8298 O O . PHE B 1 408 ? -22.25 -12.672 1.632 1 95.25 408 PHE B O 1
ATOM 8305 N N . ASP B 1 409 ? -20.984 -11.117 0.64 1 90.12 409 ASP B N 1
ATOM 8306 C CA . ASP B 1 409 ? -20.656 -10.461 1.902 1 90.12 409 ASP B CA 1
ATOM 8307 C C . ASP B 1 409 ? -21.5 -9.211 2.104 1 90.12 409 ASP B C 1
ATOM 8309 O O . ASP B 1 409 ? -21.453 -8.273 1.299 1 90.12 409 ASP B O 1
ATOM 8313 N N . GLU B 1 410 ? -22.297 -9.234 3.109 1 85.81 410 GLU B N 1
ATOM 8314 C CA . GLU B 1 410 ? -23.141 -8.102 3.48 1 85.81 410 GLU B CA 1
ATOM 8315 C C . GLU B 1 410 ? -24.016 -7.668 2.314 1 85.81 410 GLU B C 1
ATOM 8317 O O . GLU B 1 410 ? -24.031 -6.492 1.945 1 85.81 410 GLU B O 1
ATOM 8322 N N . ILE B 1 411 ? -24.797 -8.578 1.831 1 88.81 411 ILE B N 1
ATOM 8323 C CA . ILE B 1 411 ? -25.656 -8.336 0.674 1 88.81 411 ILE B CA 1
ATOM 8324 C C . ILE B 1 411 ? -26.688 -7.27 1.013 1 88.81 411 ILE B C 1
ATOM 8326 O O . ILE B 1 411 ? -27.266 -7.277 2.105 1 88.81 411 ILE B O 1
ATOM 8330 N N . GLY B 1 412 ? -26.844 -6.309 0.117 1 84.94 412 GLY B N 1
ATOM 8331 C CA . GLY B 1 412 ? -27.844 -5.258 0.271 1 84.94 412 GLY B CA 1
ATOM 8332 C C . GLY B 1 412 ? -27.359 -4.086 1.096 1 84.94 412 GLY B C 1
ATOM 8333 O O . GLY B 1 412 ? -28.094 -3.123 1.319 1 84.94 412 GLY B O 1
ATOM 8334 N N . SER B 1 413 ? -26.125 -4.137 1.496 1 79.19 413 SER B N 1
ATOM 8335 C CA . SER B 1 413 ? -25.578 -3.062 2.318 1 79.19 413 SER B CA 1
ATOM 8336 C C . SER B 1 413 ? -25.234 -1.84 1.475 1 79.19 413 SER B C 1
ATOM 8338 O O . SER B 1 413 ? -25.219 -1.916 0.244 1 79.19 413 SER B O 1
ATOM 8340 N N . GLY B 1 414 ? -25.078 -0.712 2.1 1 73.56 414 GLY B N 1
ATOM 8341 C CA . GLY B 1 414 ? -24.641 0.49 1.41 1 73.56 414 GLY B CA 1
ATOM 8342 C C . GLY B 1 414 ? -25.781 1.42 1.042 1 73.56 414 GLY B C 1
ATOM 8343 O O . GLY B 1 414 ? -25.594 2.389 0.306 1 73.56 414 GLY B O 1
ATOM 8344 N N . THR B 1 415 ? -27 1.066 1.438 1 78.12 415 THR B N 1
ATOM 8345 C CA . THR B 1 415 ? -28.203 1.857 1.188 1 78.12 415 THR B CA 1
ATOM 8346 C C . THR B 1 415 ? -29.141 1.816 2.395 1 78.12 415 THR B C 1
ATOM 8348 O O . THR B 1 415 ? -28.766 1.337 3.465 1 78.12 415 THR B O 1
ATOM 8351 N N . GLU B 1 416 ? -30.25 2.482 2.197 1 80.25 416 GLU B N 1
ATOM 8352 C CA . GLU B 1 416 ? -31.234 2.441 3.271 1 80.25 416 GLU B CA 1
ATOM 8353 C C . GLU B 1 416 ? -31.609 1.004 3.629 1 80.25 416 GLU B C 1
ATOM 8355 O O . GLU B 1 416 ? -31.922 0.201 2.748 1 80.25 416 GLU B O 1
ATOM 8360 N N . PRO B 1 417 ? -31.578 0.676 4.949 1 82.81 417 PRO B N 1
ATOM 8361 C CA . PRO B 1 417 ? -31.688 -0.713 5.402 1 82.81 417 PRO B CA 1
ATOM 8362 C C . PRO B 1 417 ? -32.969 -1.393 4.902 1 82.81 417 PRO B C 1
ATOM 8364 O O . PRO B 1 417 ? -32.938 -2.562 4.508 1 82.81 417 PRO B O 1
ATOM 8367 N N . GLY B 1 418 ? -34.062 -0.732 4.934 1 83.88 418 GLY B N 1
ATOM 8368 C CA . GLY B 1 418 ? -35.312 -1.33 4.449 1 83.88 418 GLY B CA 1
ATOM 8369 C C . GLY B 1 418 ? -35.25 -1.698 2.979 1 83.88 418 GLY B C 1
ATOM 8370 O O . GLY B 1 418 ? -35.656 -2.801 2.596 1 83.88 418 GLY B O 1
ATOM 8371 N N . GLU B 1 419 ? -34.75 -0.806 2.217 1 86.19 419 GLU B N 1
ATOM 8372 C CA . GLU B 1 419 ? -34.625 -1.035 0.783 1 86.19 419 GLU B CA 1
ATOM 8373 C C . GLU B 1 419 ? -33.562 -2.105 0.494 1 86.19 419 GLU B C 1
ATOM 8375 O O . GLU B 1 419 ? -33.781 -2.982 -0.344 1 86.19 419 GLU B O 1
ATOM 8380 N N . GLY B 1 420 ? -32.562 -1.97 1.205 1 88.38 420 GLY B N 1
ATOM 8381 C CA . GLY B 1 420 ? -31.469 -2.92 1.021 1 88.38 420 GLY B CA 1
ATOM 8382 C C . GLY B 1 420 ? -31.859 -4.348 1.359 1 88.38 420 GLY B C 1
ATOM 8383 O O . GLY B 1 420 ? -31.531 -5.277 0.625 1 88.38 420 GLY B O 1
ATOM 8384 N N . ALA B 1 421 ? -32.562 -4.539 2.453 1 90.75 421 ALA B N 1
ATOM 8385 C CA . ALA B 1 421 ? -33 -5.863 2.873 1 90.75 421 ALA B CA 1
ATOM 8386 C C . ALA B 1 421 ? -33.969 -6.453 1.871 1 90.75 421 ALA B C 1
ATOM 8388 O O . ALA B 1 421 ? -33.875 -7.633 1.519 1 90.75 421 ALA B O 1
ATOM 8389 N N . ALA B 1 422 ? -34.875 -5.602 1.435 1 92.62 422 ALA B N 1
ATOM 8390 C CA . ALA B 1 422 ? -35.875 -6.051 0.466 1 92.62 422 ALA B CA 1
ATOM 8391 C C . ALA B 1 422 ? -35.219 -6.488 -0.838 1 92.62 422 ALA B C 1
ATOM 8393 O O . ALA B 1 422 ? -35.562 -7.535 -1.395 1 92.62 422 ALA B O 1
ATOM 8394 N N . LEU B 1 423 ? -34.344 -5.684 -1.261 1 92.44 423 LEU B N 1
ATOM 8395 C CA . LEU B 1 423 ? -33.594 -5.996 -2.477 1 92.44 423 LEU B CA 1
ATOM 8396 C C . LEU B 1 423 ? -32.812 -7.293 -2.312 1 92.44 423 LEU B C 1
ATOM 8398 O O . LEU B 1 423 ? -32.844 -8.156 -3.195 1 92.44 423 LEU B O 1
ATOM 8402 N N . ALA B 1 424 ? -32.125 -7.414 -1.211 1 94.31 424 ALA B N 1
ATOM 8403 C CA . ALA B 1 424 ? -31.328 -8.602 -0.934 1 94.31 424 ALA B CA 1
ATOM 8404 C C . ALA B 1 424 ? -32.188 -9.859 -0.929 1 94.31 424 ALA B C 1
ATOM 8406 O O . ALA B 1 424 ? -31.812 -10.867 -1.54 1 94.31 424 ALA B O 1
ATOM 8407 N N . ILE B 1 425 ? -33.312 -9.82 -0.25 1 95.62 425 ILE B N 1
ATOM 8408 C CA . ILE B 1 425 ? -34.188 -10.977 -0.158 1 95.62 425 ILE B CA 1
ATOM 8409 C C . ILE B 1 425 ? -34.688 -11.352 -1.551 1 95.62 425 ILE B C 1
ATOM 8411 O O . ILE B 1 425 ? -34.719 -12.531 -1.909 1 95.62 425 ILE B O 1
ATOM 8415 N N . ALA B 1 426 ? -35.031 -10.344 -2.344 1 95.38 426 ALA B N 1
ATOM 8416 C CA . ALA B 1 426 ? -35.5 -10.594 -3.703 1 95.38 426 ALA B CA 1
ATOM 8417 C C . ALA B 1 426 ? -34.406 -11.273 -4.543 1 95.38 426 ALA B C 1
ATOM 8419 O O . ALA B 1 426 ? -34.688 -12.195 -5.305 1 95.38 426 ALA B O 1
ATOM 8420 N N . ILE B 1 427 ? -33.219 -10.836 -4.406 1 96.19 427 ILE B N 1
ATOM 8421 C CA . ILE B 1 427 ? -32.094 -11.383 -5.156 1 96.19 427 ILE B CA 1
ATOM 8422 C C . ILE B 1 427 ? -31.828 -12.812 -4.707 1 96.19 427 ILE B C 1
ATOM 8424 O O . ILE B 1 427 ? -31.656 -13.711 -5.539 1 96.19 427 ILE B O 1
ATOM 8428 N N . LEU B 1 428 ? -31.797 -13.055 -3.387 1 96.69 428 LEU B N 1
ATOM 8429 C CA . LEU B 1 428 ? -31.547 -14.375 -2.834 1 96.69 428 LEU B CA 1
ATOM 8430 C C . LEU B 1 428 ? -32.594 -15.375 -3.301 1 96.69 428 LEU B C 1
ATOM 8432 O O . LEU B 1 428 ? -32.281 -16.516 -3.633 1 96.69 428 LEU B O 1
ATOM 8436 N N . GLU B 1 429 ? -33.781 -14.93 -3.32 1 95.44 429 GLU B N 1
ATOM 8437 C CA . GLU B 1 429 ? -34.906 -15.773 -3.785 1 95.44 429 GLU B CA 1
ATOM 8438 C C . GLU B 1 429 ? -34.719 -16.156 -5.25 1 95.44 429 GLU B C 1
ATOM 8440 O O . GLU B 1 429 ? -34.875 -17.312 -5.621 1 95.44 429 GLU B O 1
ATOM 8445 N N . GLU B 1 430 ? -34.406 -15.164 -6.047 1 95 430 GLU B N 1
ATOM 8446 C CA . GLU B 1 430 ? -34.219 -15.406 -7.473 1 95 430 GLU B CA 1
ATOM 8447 C C . GLU B 1 430 ? -33.094 -16.438 -7.707 1 95 430 GLU B C 1
ATOM 8449 O O . GLU B 1 430 ? -33.25 -17.359 -8.5 1 95 430 GLU B O 1
ATOM 8454 N N . LEU B 1 431 ? -32.031 -16.281 -7.066 1 96.5 431 LEU B N 1
ATOM 8455 C CA . LEU B 1 431 ? -30.891 -17.156 -7.227 1 96.5 431 LEU B CA 1
ATOM 8456 C C . LEU B 1 431 ? -31.188 -18.562 -6.707 1 96.5 431 LEU B C 1
ATOM 8458 O O . LEU B 1 431 ? -30.734 -19.547 -7.277 1 96.5 431 LEU B O 1
ATOM 8462 N N . TYR B 1 432 ? -31.938 -18.609 -5.617 1 95.81 432 TYR B N 1
ATOM 8463 C CA . TYR B 1 432 ? -32.406 -19.891 -5.094 1 95.81 432 TYR B CA 1
ATOM 8464 C C . TYR B 1 432 ? -33.25 -20.641 -6.133 1 95.81 432 TYR B C 1
ATOM 8466 O O . TYR B 1 432 ? -33 -21.828 -6.383 1 95.81 432 TYR B O 1
ATOM 8474 N N . LEU B 1 433 ? -34.125 -19.922 -6.75 1 94 433 LEU B N 1
ATOM 8475 C CA . LEU B 1 433 ? -35.031 -20.531 -7.727 1 94 433 LEU B CA 1
ATOM 8476 C C . LEU B 1 433 ? -34.25 -20.984 -8.969 1 94 433 LEU B C 1
ATOM 8478 O O . LEU B 1 433 ? -34.688 -21.875 -9.688 1 94 433 LEU B O 1
ATOM 8482 N N . LYS B 1 434 ? -33.125 -20.422 -9.188 1 93.88 434 LYS B N 1
ATOM 8483 C CA . LYS B 1 434 ? -32.25 -20.812 -10.289 1 93.88 434 LYS B CA 1
ATOM 8484 C C . LYS B 1 434 ? -31.469 -22.078 -9.953 1 93.88 434 LYS B C 1
ATOM 8486 O O . LYS B 1 434 ? -30.859 -22.703 -10.828 1 93.88 434 LYS B O 1
ATOM 8491 N N . GLY B 1 435 ? -31.469 -22.422 -8.664 1 94.44 435 GLY B N 1
ATOM 8492 C CA . GLY B 1 435 ? -30.844 -23.656 -8.234 1 94.44 435 GLY B CA 1
ATOM 8493 C C . GLY B 1 435 ? -29.438 -23.453 -7.695 1 94.44 435 GLY B C 1
ATOM 8494 O O . GLY B 1 435 ? -28.688 -24.422 -7.512 1 94.44 435 GLY B O 1
ATOM 8495 N N . CYS B 1 436 ? -29.078 -22.234 -7.406 1 96.81 436 CYS B N 1
ATOM 8496 C CA . CYS B 1 436 ? -27.734 -21.922 -6.949 1 96.81 436 CYS B CA 1
ATOM 8497 C C . CYS B 1 436 ? -27.547 -22.344 -5.496 1 96.81 436 CYS B C 1
ATOM 8499 O O . CYS B 1 436 ? -28.516 -22.516 -4.758 1 96.81 436 CYS B O 1
ATOM 8501 N N . ILE B 1 437 ? -26.312 -22.641 -5.137 1 97.44 437 ILE B N 1
ATOM 8502 C CA . ILE B 1 437 ? -25.891 -22.75 -3.742 1 97.44 437 ILE B CA 1
ATOM 8503 C C . ILE B 1 437 ? -25.328 -21.422 -3.268 1 97.44 437 ILE B C 1
ATOM 8505 O O . ILE B 1 437 ? -24.406 -20.875 -3.885 1 97.44 437 ILE B O 1
ATOM 8509 N N . THR B 1 438 ? -25.953 -20.875 -2.137 1 98 438 THR B N 1
ATOM 8510 C CA . THR B 1 438 ? -25.609 -19.516 -1.761 1 98 438 THR B CA 1
ATOM 8511 C C . THR B 1 438 ? -25.203 -19.453 -0.291 1 98 438 THR B C 1
ATOM 8513 O O . THR B 1 438 ? -25.859 -20.047 0.565 1 98 438 THR B O 1
ATOM 8516 N N . VAL B 1 439 ? -24.094 -18.797 -0.044 1 97.38 439 VAL B N 1
ATOM 8517 C CA . VAL B 1 439 ? -23.688 -18.391 1.3 1 97.38 439 VAL B CA 1
ATOM 8518 C C . VAL B 1 439 ? -23.609 -16.875 1.379 1 97.38 439 VAL B C 1
ATOM 8520 O O . VAL B 1 439 ? -22.875 -16.25 0.62 1 97.38 439 VAL B O 1
ATOM 8523 N N . ALA B 1 440 ? -24.406 -16.281 2.273 1 95.31 440 ALA B N 1
ATOM 8524 C CA . ALA B 1 440 ? -24.438 -14.828 2.383 1 95.31 440 ALA B CA 1
ATOM 8525 C C . ALA B 1 440 ? -24.328 -14.375 3.836 1 95.31 440 ALA B C 1
ATOM 8527 O O . ALA B 1 440 ? -24.828 -15.047 4.742 1 95.31 440 ALA B O 1
ATOM 8528 N N . THR B 1 441 ? -23.625 -13.344 4.023 1 91.25 441 THR B N 1
ATOM 8529 C CA . THR B 1 441 ? -23.578 -12.711 5.336 1 91.25 441 THR B CA 1
ATOM 8530 C C . THR B 1 441 ? -24.438 -11.445 5.371 1 91.25 441 THR B C 1
ATOM 8532 O O . THR B 1 441 ? -24.625 -10.797 4.34 1 91.25 441 THR B O 1
ATOM 8535 N N . THR B 1 442 ? -25 -11.18 6.508 1 86.81 442 THR B N 1
ATOM 8536 C CA . THR B 1 442 ? -25.828 -9.977 6.625 1 86.81 442 THR B CA 1
ATOM 8537 C C . THR B 1 442 ? -25.922 -9.531 8.078 1 86.81 442 THR B C 1
ATOM 8539 O O . THR B 1 442 ? -25.703 -10.328 8.992 1 86.81 442 THR B O 1
ATOM 8542 N N . HIS B 1 443 ? -26.266 -8.297 8.234 1 80.12 443 HIS B N 1
ATOM 8543 C CA . HIS B 1 443 ? -26.609 -7.75 9.539 1 80.12 443 HIS B CA 1
ATOM 8544 C C . HIS B 1 443 ? -28.094 -7.371 9.609 1 80.12 443 HIS B C 1
ATOM 8546 O O . HIS B 1 443 ? -28.547 -6.875 10.641 1 80.12 443 HIS B O 1
ATOM 8552 N N . TYR B 1 444 ? -28.797 -7.66 8.539 1 84.19 444 TYR B N 1
ATOM 8553 C CA . TYR B 1 444 ? -30.203 -7.273 8.477 1 84.19 444 TYR B CA 1
ATOM 8554 C C . TYR B 1 444 ? -31.094 -8.32 9.148 1 84.19 444 TYR B C 1
ATOM 8556 O O . TYR B 1 444 ? -31.109 -9.484 8.75 1 84.19 444 TYR B O 1
ATOM 8564 N N . GLY B 1 445 ? -31.828 -7.887 10.125 1 84.56 445 GLY B N 1
ATOM 8565 C CA . GLY B 1 445 ? -32.75 -8.781 10.805 1 84.56 445 GLY B CA 1
ATOM 8566 C C . GLY B 1 445 ? -33.844 -9.328 9.898 1 84.56 445 GLY B C 1
ATOM 8567 O O . GLY B 1 445 ? -34.281 -10.469 10.07 1 84.56 445 GLY B O 1
ATOM 8568 N N . GLU B 1 446 ? -34.188 -8.539 8.914 1 88.06 446 GLU B N 1
ATOM 8569 C CA . GLU B 1 446 ? -35.25 -8.945 7.984 1 88.06 446 GLU B CA 1
ATOM 8570 C C . GLU B 1 446 ? -34.844 -10.18 7.188 1 88.06 446 GLU B C 1
ATOM 8572 O O . GLU B 1 446 ? -35.656 -11.062 6.93 1 88.06 446 GLU B O 1
ATOM 8577 N N . ILE B 1 447 ? -33.625 -10.219 6.832 1 91.62 447 ILE B N 1
ATOM 8578 C CA . ILE B 1 447 ? -33.125 -11.344 6.051 1 91.62 447 ILE B CA 1
ATOM 8579 C C . ILE B 1 447 ? -33.062 -12.594 6.926 1 91.62 447 ILE B C 1
ATOM 8581 O O . ILE B 1 447 ? -33.406 -13.688 6.477 1 91.62 447 ILE B O 1
ATOM 8585 N N . LYS B 1 448 ? -32.75 -12.375 8.172 1 88.38 448 LYS B N 1
ATOM 8586 C CA . LYS B 1 448 ? -32.719 -13.477 9.133 1 88.38 448 LYS B CA 1
ATOM 8587 C C . LYS B 1 448 ? -34.125 -14.086 9.297 1 88.38 448 LYS B C 1
ATOM 8589 O O . LYS B 1 448 ? -34.25 -15.305 9.305 1 88.38 448 LYS B O 1
ATOM 8594 N N . GLU B 1 449 ? -34.969 -13.258 9.438 1 89.12 449 GLU B N 1
ATOM 8595 C CA . GLU B 1 449 ? -36.344 -13.703 9.617 1 89.12 449 GLU B CA 1
ATOM 8596 C C . GLU B 1 449 ? -36.844 -14.453 8.391 1 89.12 449 GLU B C 1
ATOM 8598 O O . GLU B 1 449 ? -37.531 -15.477 8.516 1 89.12 449 GLU B O 1
ATOM 8603 N N . PHE B 1 450 ? -36.562 -13.914 7.25 1 92.56 450 PHE B N 1
ATOM 8604 C CA . PHE B 1 450 ? -36.906 -14.586 6.008 1 92.56 450 PHE B CA 1
ATOM 8605 C C . PHE B 1 450 ? -36.312 -15.984 5.961 1 92.56 450 PHE B C 1
ATOM 8607 O O . PHE B 1 450 ? -37 -16.953 5.625 1 92.56 450 PHE B O 1
ATOM 8614 N N . SER B 1 451 ? -35.031 -16.062 6.301 1 92.94 451 SER B N 1
ATOM 8615 C CA . SER B 1 451 ? -34.312 -17.328 6.277 1 92.94 451 SER B CA 1
ATOM 8616 C C . SER B 1 451 ? -34.906 -18.344 7.242 1 92.94 451 SER B C 1
ATOM 8618 O O . SER B 1 451 ? -34.969 -19.531 6.945 1 92.94 451 SER B O 1
ATOM 8620 N N . MET B 1 452 ? -35.344 -17.906 8.359 1 91.06 452 MET B N 1
ATOM 8621 C CA . MET B 1 452 ? -35.938 -18.781 9.367 1 91.06 452 MET B CA 1
ATOM 8622 C C . MET B 1 452 ? -37.219 -19.422 8.859 1 91.06 452 MET B C 1
ATOM 8624 O O . MET B 1 452 ? -37.562 -20.547 9.227 1 91.06 452 MET B O 1
ATOM 8628 N N . LYS B 1 453 ? -37.875 -18.703 8.039 1 91.5 453 LYS B N 1
ATOM 8629 C CA . LYS B 1 453 ? -39.188 -19.141 7.594 1 91.5 453 LYS B CA 1
ATOM 8630 C C . LYS B 1 453 ? -39.094 -19.969 6.312 1 91.5 453 LYS B C 1
ATOM 8632 O O . LYS B 1 453 ? -39.969 -20.781 6.023 1 91.5 453 LYS B O 1
ATOM 8637 N N . HIS B 1 454 ? -38.094 -19.75 5.586 1 93.94 454 HIS B N 1
ATOM 8638 C CA . HIS B 1 454 ? -37.938 -20.484 4.328 1 93.94 454 HIS B CA 1
ATOM 8639 C C . HIS B 1 454 ? -37.344 -21.859 4.566 1 93.94 454 HIS B C 1
ATOM 8641 O O . HIS B 1 454 ? -36.281 -21.984 5.16 1 93.94 454 HIS B O 1
ATOM 8647 N N . PRO B 1 455 ? -37.844 -22.906 4.098 1 92.31 455 PRO B N 1
ATOM 8648 C CA . PRO B 1 455 ? -37.406 -24.281 4.398 1 92.31 455 PRO B CA 1
ATOM 8649 C C . PRO B 1 455 ? -36.031 -24.594 3.834 1 92.31 455 PRO B C 1
ATOM 8651 O O . PRO B 1 455 ? -35.312 -25.469 4.363 1 92.31 455 PRO B O 1
ATOM 8654 N N . ASP B 1 456 ? -35.656 -23.938 2.732 1 95.19 456 ASP B N 1
ATOM 8655 C CA . ASP B 1 456 ? -34.375 -24.266 2.078 1 95.19 456 ASP B CA 1
ATOM 8656 C C . ASP B 1 456 ? -33.312 -23.25 2.434 1 95.19 456 ASP B C 1
ATOM 8658 O O . ASP B 1 456 ? -32.281 -23.156 1.76 1 95.19 456 ASP B O 1
ATOM 8662 N N . PHE B 1 457 ? -33.688 -22.406 3.389 1 95.75 457 PHE B N 1
ATOM 8663 C CA . PHE B 1 457 ? -32.719 -21.469 3.941 1 95.75 457 PHE B CA 1
ATOM 8664 C C . PHE B 1 457 ? -32.344 -21.844 5.375 1 95.75 457 PHE B C 1
ATOM 8666 O O . PHE B 1 457 ? -33.156 -22.438 6.09 1 95.75 457 PHE B O 1
ATOM 8673 N N . GLU B 1 458 ? -31.141 -21.625 5.715 1 95.06 458 GLU B N 1
ATOM 8674 C CA . GLU B 1 458 ? -30.688 -21.891 7.082 1 95.06 458 GLU B CA 1
ATOM 8675 C C . GLU B 1 458 ? -29.859 -20.719 7.617 1 95.06 458 GLU B C 1
ATOM 8677 O O . GLU B 1 458 ? -29.125 -20.078 6.871 1 95.06 458 GLU B O 1
ATOM 8682 N N . ASN B 1 459 ? -30.062 -20.453 8.906 1 93.38 459 ASN B N 1
ATOM 8683 C CA . ASN B 1 459 ? -29.297 -19.406 9.562 1 93.38 459 ASN B CA 1
ATOM 8684 C C . ASN B 1 459 ? -28.078 -19.969 10.273 1 93.38 459 ASN B C 1
ATOM 8686 O O . ASN B 1 459 ? -28.078 -21.125 10.711 1 93.38 459 ASN B O 1
ATOM 8690 N N . ALA B 1 460 ? -27.031 -19.188 10.273 1 92.56 460 ALA B N 1
ATOM 8691 C CA . ALA B 1 460 ? -25.828 -19.484 11.047 1 92.56 460 ALA B CA 1
ATOM 8692 C C . ALA B 1 460 ? -25.297 -18.234 11.742 1 92.56 460 ALA B C 1
ATOM 8694 O O . ALA B 1 460 ? -25.625 -17.109 11.344 1 92.56 460 ALA B O 1
ATOM 8695 N N . ALA B 1 461 ? -24.609 -18.484 12.836 1 88 461 ALA B N 1
ATOM 8696 C CA . ALA B 1 461 ? -24.078 -17.344 13.594 1 88 461 ALA B CA 1
ATOM 8697 C C . ALA B 1 461 ? -22.594 -17.547 13.914 1 88 461 ALA B C 1
ATOM 8699 O O . ALA B 1 461 ? -22.172 -18.672 14.227 1 88 461 ALA B O 1
ATOM 8700 N N . MET B 1 462 ? -21.922 -16.453 13.773 1 84.12 462 MET B N 1
ATOM 8701 C CA . MET B 1 462 ? -20.547 -16.484 14.25 1 84.12 462 MET B CA 1
ATOM 8702 C C . MET B 1 462 ? -20.5 -16.391 15.773 1 84.12 462 MET B C 1
ATOM 8704 O O . MET B 1 462 ? -21.172 -15.547 16.375 1 84.12 462 MET B O 1
ATOM 8708 N N . GLU B 1 463 ? -19.688 -17.266 16.297 1 78.31 463 GLU B N 1
ATOM 8709 C CA . GLU B 1 463 ? -19.594 -17.281 17.766 1 78.31 463 GLU B CA 1
ATOM 8710 C C . GLU B 1 463 ? -18.625 -16.219 18.266 1 78.31 463 GLU B C 1
ATOM 8712 O O . GLU B 1 463 ? -17.656 -15.883 17.578 1 78.31 463 GLU B O 1
ATOM 8717 N N . PHE B 1 464 ? -18.938 -15.641 19.391 1 73.38 464 PHE B N 1
ATOM 8718 C CA . PHE B 1 464 ? -18.047 -14.664 20 1 73.38 464 PHE B CA 1
ATOM 8719 C C . PHE B 1 464 ? -18 -14.852 21.516 1 73.38 464 PHE B C 1
ATOM 8721 O O . PHE B 1 464 ? -18.922 -15.445 22.094 1 73.38 464 PHE B O 1
ATOM 8728 N N . GLU B 1 465 ? -16.844 -14.445 22.047 1 73.12 465 GLU B N 1
ATOM 8729 C CA . GLU B 1 465 ? -16.719 -14.469 23.5 1 73.12 465 GLU B CA 1
ATOM 8730 C C . GLU B 1 465 ? -17.359 -13.234 24.141 1 73.12 465 GLU B C 1
ATOM 8732 O O . GLU B 1 465 ? -16.938 -12.109 23.844 1 73.12 465 GLU B O 1
ATOM 8737 N N . LYS B 1 466 ? -18.297 -13.406 24.906 1 68.12 466 LYS B N 1
ATOM 8738 C CA . LYS B 1 466 ? -19.062 -12.297 25.469 1 68.12 466 LYS B CA 1
ATOM 8739 C C . LYS B 1 466 ? -18.188 -11.398 26.328 1 68.12 466 LYS B C 1
ATOM 8741 O O . LYS B 1 466 ? -18.312 -10.172 26.297 1 68.12 466 LYS B O 1
ATOM 8746 N N . ASP B 1 467 ? -17.234 -12.008 27.094 1 69.44 467 ASP B N 1
ATOM 8747 C CA . ASP B 1 467 ? -16.438 -11.242 28.047 1 69.44 467 ASP B CA 1
ATOM 8748 C C . ASP B 1 467 ? -15.336 -10.461 27.344 1 69.44 467 ASP B C 1
ATOM 8750 O O . ASP B 1 467 ? -15.18 -9.258 27.562 1 69.44 467 ASP B O 1
ATOM 8754 N N . SER B 1 468 ? -14.664 -11.172 26.469 1 65.5 468 SER B N 1
ATOM 8755 C CA . SER B 1 468 ? -13.523 -10.539 25.812 1 65.5 468 SER B CA 1
ATOM 8756 C C . SER B 1 468 ? -13.938 -9.898 24.484 1 65.5 468 SER B C 1
ATOM 8758 O O . SER B 1 468 ? -13.188 -9.094 23.922 1 65.5 468 SER B O 1
ATOM 8760 N N . LEU B 1 469 ? -15.188 -10.141 24.078 1 65.12 469 LEU B N 1
ATOM 8761 C CA . LEU B 1 469 ? -15.703 -9.656 22.797 1 65.12 469 LEU B CA 1
ATOM 8762 C C . LEU B 1 469 ? -14.797 -10.086 21.641 1 65.12 469 LEU B C 1
ATOM 8764 O O . LEU B 1 469 ? -14.836 -9.492 20.562 1 65.12 469 LEU B O 1
ATOM 8768 N N . ALA B 1 470 ? -14 -11.016 22.016 1 67.94 470 ALA B N 1
ATOM 8769 C CA . ALA B 1 470 ? -13.109 -11.508 20.969 1 67.94 470 ALA B CA 1
ATOM 8770 C C . ALA B 1 470 ? -13.82 -12.5 20.062 1 67.94 470 ALA B C 1
ATOM 8772 O O . ALA B 1 470 ? -14.625 -13.32 20.531 1 67.94 470 ALA B O 1
ATOM 8773 N N . PRO B 1 471 ? -13.641 -12.328 18.766 1 70.56 471 PRO B N 1
ATOM 8774 C CA . PRO B 1 471 ? -14.203 -13.32 17.844 1 70.56 471 PRO B CA 1
ATOM 8775 C C . PRO B 1 471 ? -13.633 -14.719 18.062 1 70.56 471 PRO B C 1
ATOM 8777 O O . PRO B 1 471 ? -12.438 -14.867 18.312 1 70.56 471 PRO B O 1
ATOM 8780 N N . LEU B 1 472 ? -14.484 -15.719 18.172 1 73.62 472 LEU B N 1
ATOM 8781 C CA . LEU B 1 472 ? -14.031 -17.094 18.281 1 73.62 472 LEU B CA 1
ATOM 8782 C C . LEU B 1 472 ? -13.828 -17.719 16.891 1 73.62 472 LEU B C 1
ATOM 8784 O O . LEU B 1 472 ? -13.273 -18.812 16.766 1 73.62 472 LEU B O 1
ATOM 8788 N N . TYR B 1 473 ? -14.234 -17.031 15.914 1 76.06 473 TYR B N 1
ATOM 8789 C CA . TYR B 1 473 ? -14.109 -17.453 14.523 1 76.06 473 TYR B CA 1
ATOM 8790 C C . TYR B 1 473 ? -14.734 -18.828 14.312 1 76.06 473 TYR B C 1
ATOM 8792 O O . TYR B 1 473 ? -14.242 -19.625 13.508 1 76.06 473 TYR B O 1
ATOM 8800 N N . LYS B 1 474 ? -15.703 -19.125 15.094 1 82.38 474 LYS B N 1
ATOM 8801 C CA . LYS B 1 474 ? -16.438 -20.375 14.977 1 82.38 474 LYS B CA 1
ATOM 8802 C C . LYS B 1 474 ? -17.844 -20.156 14.438 1 82.38 474 LYS B C 1
ATOM 8804 O O . LYS B 1 474 ? -18.531 -19.219 14.867 1 82.38 474 LYS B O 1
ATOM 8809 N N . LEU B 1 475 ? -18.156 -20.969 13.477 1 87.81 475 LEU B N 1
ATOM 8810 C CA . LEU B 1 475 ? -19.469 -20.875 12.844 1 87.81 475 LEU B CA 1
ATOM 8811 C C . LEU B 1 475 ? -20.453 -21.859 13.469 1 87.81 475 LEU B C 1
ATOM 8813 O O . LEU B 1 475 ? -20.141 -23.062 13.578 1 87.81 475 LEU B O 1
ATOM 8817 N N . SER B 1 476 ? -21.531 -21.359 13.961 1 87.19 476 SER B N 1
ATOM 8818 C CA . SER B 1 476 ? -22.594 -22.203 14.469 1 87.19 476 SER B CA 1
ATOM 8819 C C . SER B 1 476 ? -23.797 -22.188 13.539 1 87.19 476 SER B C 1
ATOM 8821 O O . SER B 1 476 ? -24.562 -21.219 13.508 1 87.19 476 SER B O 1
ATOM 8823 N N . ILE B 1 477 ? -24 -23.266 12.859 1 90.56 477 ILE B N 1
ATOM 8824 C CA . ILE B 1 477 ? -25.094 -23.375 11.906 1 90.56 477 ILE B CA 1
ATOM 8825 C C . ILE B 1 477 ? -26.391 -23.719 12.641 1 90.56 477 ILE B C 1
ATOM 8827 O O . ILE B 1 477 ? -26.391 -24.562 13.539 1 90.56 477 ILE B O 1
ATOM 8831 N N . GLY B 1 478 ? -27.438 -23.141 12.312 1 86.5 478 GLY B N 1
ATOM 8832 C CA . GLY B 1 478 ? -28.734 -23.391 12.93 1 86.5 478 GLY B CA 1
ATOM 8833 C C . GLY B 1 478 ? -29.094 -22.391 14.008 1 86.5 478 GLY B C 1
ATOM 8834 O O . GLY B 1 478 ? -30.188 -22.438 14.57 1 86.5 478 GLY B O 1
ATOM 8835 N N . LYS B 1 479 ? -28.141 -21.547 14.312 1 79.5 479 LYS B N 1
ATOM 8836 C CA . LYS B 1 479 ? -28.344 -20.516 15.32 1 79.5 479 LYS B CA 1
ATOM 8837 C C . LYS B 1 479 ? -28.359 -19.125 14.688 1 79.5 479 LYS B C 1
ATOM 8839 O O . LYS B 1 479 ? -27.688 -18.891 13.68 1 79.5 479 LYS B O 1
ATOM 8844 N N . SER B 1 480 ? -29.359 -18.391 15.211 1 73.56 480 SER B N 1
ATOM 8845 C CA . SER B 1 480 ? -29.344 -17 14.766 1 73.56 480 SER B CA 1
ATOM 8846 C C . SER B 1 480 ? -28.625 -16.094 15.758 1 73.56 480 SER B C 1
ATOM 8848 O O . SER B 1 480 ? -28.812 -16.234 16.969 1 73.56 480 SER B O 1
ATOM 8850 N N . GLY B 1 481 ? -27.656 -15.414 15.219 1 67.12 481 GLY B N 1
ATOM 8851 C CA . GLY B 1 481 ? -26.906 -14.523 16.078 1 67.12 481 GLY B CA 1
ATOM 8852 C C . GLY B 1 481 ? -27.719 -13.336 16.562 1 67.12 481 GLY B C 1
ATOM 8853 O O . GLY B 1 481 ? -28.594 -12.844 15.859 1 67.12 481 GLY B O 1
ATOM 8854 N N . LYS B 1 482 ? -27.719 -13.07 17.922 1 68.31 482 LYS B N 1
ATOM 8855 C CA . LYS B 1 482 ? -28.359 -11.883 18.469 1 68.31 482 LYS B CA 1
ATOM 8856 C C . LYS B 1 482 ? -27.453 -10.656 18.344 1 68.31 482 LYS B C 1
ATOM 8858 O O . LYS B 1 482 ? -26.234 -10.789 18.312 1 68.31 482 LYS B O 1
ATOM 8863 N N . SER B 1 483 ? -28.234 -9.492 17.984 1 70.81 483 SER B N 1
ATOM 8864 C CA . SER B 1 483 ? -27.469 -8.258 17.953 1 70.81 483 SER B CA 1
ATOM 8865 C C . SER B 1 483 ? -27 -7.867 19.359 1 70.81 483 SER B C 1
ATOM 8867 O O . SER B 1 483 ? -27.766 -7.945 20.312 1 70.81 483 SER B O 1
ATOM 8869 N N . ASN B 1 484 ? -25.688 -7.723 19.562 1 75.44 484 ASN B N 1
ATOM 8870 C CA . ASN B 1 484 ? -25.109 -7.375 20.859 1 75.44 484 ASN B CA 1
ATOM 8871 C C . ASN B 1 484 ? -24.484 -5.98 20.828 1 75.44 484 ASN B C 1
ATOM 8873 O O . ASN B 1 484 ? -23.469 -5.742 21.484 1 75.44 484 ASN B O 1
ATOM 8877 N N . ALA B 1 485 ? -25.141 -5.125 20.031 1 80.25 485 ALA B N 1
ATOM 8878 C CA . ALA B 1 485 ? -24.531 -3.807 19.859 1 80.25 485 ALA B CA 1
ATOM 8879 C C . ALA B 1 485 ? -24.5 -3.039 21.172 1 80.25 485 ALA B C 1
ATOM 8881 O O . ALA B 1 485 ? -23.5 -2.398 21.5 1 80.25 485 ALA B O 1
ATOM 8882 N N . LEU B 1 486 ? -25.594 -3.131 21.953 1 85.62 486 LEU B N 1
ATOM 8883 C CA . LEU B 1 486 ? -25.656 -2.393 23.219 1 85.62 486 LEU B CA 1
ATOM 8884 C C . LEU B 1 486 ? -24.688 -2.971 24.234 1 85.62 486 LEU B C 1
ATOM 8886 O O . LEU B 1 486 ? -24.062 -2.227 25 1 85.62 486 LEU B O 1
ATOM 8890 N N . TYR B 1 487 ? -24.594 -4.254 24.219 1 82.88 487 TYR B N 1
ATOM 8891 C CA . TYR B 1 487 ? -23.656 -4.902 25.125 1 82.88 487 TYR B CA 1
ATOM 8892 C C . TYR B 1 487 ? -22.219 -4.5 24.797 1 82.88 487 TYR B C 1
ATOM 8894 O O . TYR B 1 487 ? -21.438 -4.18 25.703 1 82.88 487 TYR B O 1
ATOM 8902 N N . ILE B 1 488 ? -21.875 -4.539 23.578 1 82.31 488 ILE B N 1
ATOM 8903 C CA . ILE B 1 488 ? -20.547 -4.152 23.141 1 82.31 488 ILE B CA 1
ATOM 8904 C C . ILE B 1 488 ? -20.281 -2.688 23.484 1 82.31 488 ILE B C 1
ATOM 8906 O O . ILE B 1 488 ? -19.188 -2.33 23.922 1 82.31 488 ILE B O 1
ATOM 8910 N N . SER B 1 489 ? -21.266 -1.868 23.266 1 88.62 489 SER B N 1
ATOM 8911 C CA . SER B 1 489 ? -21.141 -0.444 23.547 1 88.62 489 SER B CA 1
ATOM 8912 C C . SER B 1 489 ? -20.859 -0.2 25.031 1 88.62 489 SER B C 1
ATOM 8914 O O . SER B 1 489 ? -20.062 0.666 25.391 1 88.62 489 SER B O 1
ATOM 8916 N N . ARG B 1 490 ? -21.484 -0.987 25.859 1 89.81 490 ARG B N 1
ATOM 8917 C CA . ARG B 1 490 ? -21.266 -0.896 27.297 1 89.81 490 ARG B CA 1
ATOM 8918 C C . ARG B 1 490 ? -19.828 -1.277 27.656 1 89.81 490 ARG B C 1
ATOM 8920 O O . ARG B 1 490 ? -19.156 -0.565 28.406 1 89.81 490 ARG B O 1
ATOM 8927 N N . LYS B 1 491 ? -19.406 -2.287 27.156 1 85.62 491 LYS B N 1
ATOM 8928 C CA . LYS B 1 491 ? -18.062 -2.789 27.422 1 85.62 491 LYS B CA 1
ATOM 8929 C C . LYS B 1 491 ? -17 -1.809 26.938 1 85.62 491 LYS B C 1
ATOM 8931 O O . LYS B 1 491 ? -15.93 -1.694 27.531 1 85.62 491 LYS B O 1
ATOM 8936 N N . MET B 1 492 ? -17.328 -1.094 25.875 1 86.88 492 MET B N 1
ATOM 8937 C CA . MET B 1 492 ? -16.359 -0.174 25.297 1 86.88 492 MET B CA 1
ATOM 8938 C C . MET B 1 492 ? -16.344 1.153 26.047 1 86.88 492 MET B C 1
ATOM 8940 O O . MET B 1 492 ? -15.492 2.006 25.781 1 86.88 492 MET B O 1
ATOM 8944 N N . GLY B 1 493 ? -17.344 1.395 26.875 1 90.19 493 GLY B N 1
ATOM 8945 C CA . GLY B 1 493 ? -17.234 2.551 27.75 1 90.19 493 GLY B CA 1
ATOM 8946 C C . GLY B 1 493 ? -18.312 3.596 27.5 1 90.19 493 GLY B C 1
ATOM 8947 O O . GLY B 1 493 ? -18.234 4.715 28 1 90.19 493 GLY B O 1
ATOM 8948 N N . ILE B 1 494 ? -19.297 3.25 26.672 1 94.19 494 ILE B N 1
ATOM 8949 C CA . ILE B 1 494 ? -20.406 4.188 26.484 1 94.19 494 ILE B CA 1
ATOM 8950 C C . ILE B 1 494 ? -21.203 4.297 27.797 1 94.19 494 ILE B C 1
ATOM 8952 O O . ILE B 1 494 ? -21.547 3.285 28.406 1 94.19 494 ILE B O 1
ATOM 8956 N N . PRO B 1 495 ? -21.422 5.465 28.25 1 95 495 PRO B N 1
ATOM 8957 C CA . PRO B 1 495 ? -22.125 5.648 29.516 1 95 495 PRO B CA 1
ATOM 8958 C C . PRO B 1 495 ? -23.484 4.961 29.531 1 95 495 PRO B C 1
ATOM 8960 O O . PRO B 1 495 ? -24.188 4.945 28.531 1 95 495 PRO B O 1
ATOM 8963 N N . GLU B 1 496 ? -23.859 4.484 30.656 1 94.44 496 GLU B N 1
ATOM 8964 C CA . GLU B 1 496 ? -25.109 3.75 30.844 1 94.44 496 GLU B CA 1
ATOM 8965 C C . GLU B 1 496 ? -26.328 4.629 30.531 1 94.44 496 GLU B C 1
ATOM 8967 O O . GLU B 1 496 ? -27.344 4.141 30.031 1 94.44 496 GLU B O 1
ATOM 8972 N N . SER B 1 497 ? -26.188 5.848 30.797 1 93.88 497 SER B N 1
ATOM 8973 C CA . SER B 1 497 ? -27.281 6.773 30.531 1 93.88 497 SER B CA 1
ATOM 8974 C C . SER B 1 497 ? -27.641 6.805 29.047 1 93.88 497 SER B C 1
ATOM 8976 O O . SER B 1 497 ? -28.812 6.832 28.672 1 93.88 497 SER B O 1
ATOM 8978 N N . ILE B 1 498 ? -26.625 6.793 28.25 1 94.88 498 ILE B N 1
ATOM 8979 C CA . ILE B 1 498 ? -26.828 6.805 26.797 1 94.88 498 ILE B CA 1
ATOM 8980 C C . ILE B 1 498 ? -27.406 5.469 26.344 1 94.88 498 ILE B C 1
ATOM 8982 O O . ILE B 1 498 ? -28.312 5.434 25.516 1 94.88 498 ILE B O 1
ATOM 8986 N N . LEU B 1 499 ? -26.953 4.391 26.938 1 94.5 499 LEU B N 1
ATOM 8987 C CA . LEU B 1 499 ? -27.422 3.057 26.562 1 94.5 499 LEU B CA 1
ATOM 8988 C C . LEU B 1 499 ? -28.875 2.863 26.953 1 94.5 499 LEU B C 1
ATOM 8990 O O . LEU B 1 499 ? -29.641 2.244 26.219 1 94.5 499 LEU B O 1
ATOM 8994 N N . ASP B 1 500 ? -29.172 3.365 28.062 1 93.19 500 ASP B N 1
ATOM 8995 C CA . ASP B 1 500 ? -30.562 3.291 28.516 1 93.19 500 ASP B CA 1
ATOM 8996 C C . ASP B 1 500 ? -31.484 4.051 27.562 1 93.19 500 ASP B C 1
ATOM 8998 O O . ASP B 1 500 ? -32.594 3.578 27.234 1 93.19 500 ASP B O 1
ATOM 9002 N N . LYS B 1 501 ? -31.094 5.172 27.156 1 93.25 501 LYS B N 1
ATOM 9003 C CA . LYS B 1 501 ? -31.859 5.945 26.172 1 93.25 501 LYS B CA 1
ATOM 9004 C C . LYS B 1 501 ? -31.984 5.188 24.859 1 93.25 501 LYS B C 1
ATOM 9006 O O . LYS B 1 501 ? -33.062 5.148 24.266 1 93.25 501 LYS B O 1
ATOM 9011 N N . ALA B 1 502 ? -30.891 4.684 24.406 1 93.25 502 ALA B N 1
ATOM 9012 C CA . ALA B 1 502 ? -30.906 3.922 23.172 1 93.25 502 ALA B CA 1
ATOM 9013 C C . ALA B 1 502 ? -31.906 2.773 23.234 1 93.25 502 ALA B C 1
ATOM 9015 O O . ALA B 1 502 ? -32.625 2.527 22.266 1 93.25 502 ALA B O 1
ATOM 9016 N N . LYS B 1 503 ? -31.922 2.068 24.391 1 91.81 503 LYS B N 1
ATOM 9017 C CA . LYS B 1 503 ? -32.875 0.966 24.578 1 91.81 503 LYS B CA 1
ATOM 9018 C C . LYS B 1 503 ? -34.312 1.452 24.5 1 91.81 503 LYS B C 1
ATOM 9020 O O . LYS B 1 503 ? -35.156 0.801 23.875 1 91.81 503 LYS B O 1
ATOM 9025 N N . LYS B 1 504 ? -34.5 2.527 25.062 1 91.12 504 LYS B N 1
ATOM 9026 C CA . LYS B 1 504 ? -35.844 3.121 25.031 1 91.12 504 LYS B CA 1
ATOM 9027 C C . LYS B 1 504 ? -36.219 3.504 23.609 1 91.12 504 LYS B C 1
ATOM 9029 O O . LYS B 1 504 ? -37.344 3.244 23.172 1 91.12 504 LYS B O 1
ATOM 9034 N N . TYR B 1 505 ? -35.312 4.105 22.891 1 89.94 505 TYR B N 1
ATOM 9035 C CA . TYR B 1 505 ? -35.562 4.543 21.516 1 89.94 505 TYR B CA 1
ATOM 9036 C C . TYR B 1 505 ? -35.812 3.35 20.594 1 89.94 505 TYR B C 1
ATOM 9038 O O . TYR B 1 505 ? -36.594 3.443 19.641 1 89.94 505 TYR B O 1
ATOM 9046 N N . MET B 1 506 ? -35.156 2.305 20.922 1 86.75 506 MET B N 1
ATOM 9047 C CA . MET B 1 506 ? -35.344 1.083 20.141 1 86.75 506 MET B CA 1
ATOM 9048 C C . MET B 1 506 ? -36.75 0.536 20.312 1 86.75 506 MET B C 1
ATOM 9050 O O . MET B 1 506 ? -37.344 0.042 19.359 1 86.75 506 MET B O 1
ATOM 9054 N N . SER B 1 507 ? -37.25 0.682 21.484 1 84.31 507 SER B N 1
ATOM 9055 C CA . SER B 1 507 ? -38.531 0.09 21.828 1 84.31 507 SER B CA 1
ATOM 9056 C C . SER B 1 507 ? -39.688 0.995 21.406 1 84.31 507 SER B C 1
ATOM 9058 O O . SER B 1 507 ? -40.656 0.533 20.797 1 84.31 507 SER B O 1
ATOM 9060 N N . ASN B 1 508 ? -39.75 2.32 21.766 1 82.31 508 ASN B N 1
ATOM 9061 C CA . ASN B 1 508 ? -40.906 3.16 21.594 1 82.31 508 ASN B CA 1
ATOM 9062 C C . ASN B 1 508 ? -40.656 4.266 20.562 1 82.31 508 ASN B C 1
ATOM 9064 O O . ASN B 1 508 ? -41.594 4.93 20.125 1 82.31 508 ASN B O 1
ATOM 9068 N N . LYS B 1 509 ? -39.469 4.562 20.078 1 81.94 509 LYS B N 1
ATOM 9069 C CA . LYS B 1 509 ? -39.062 5.598 19.141 1 81.94 509 LYS B CA 1
ATOM 9070 C C . LYS B 1 509 ? -39.531 6.98 19.609 1 81.94 509 LYS B C 1
ATOM 9072 O O . LYS B 1 509 ? -39.906 7.82 18.797 1 81.94 509 LYS B O 1
ATOM 9077 N N . GLU B 1 510 ? -39.812 7.156 20.891 1 84.44 510 GLU B N 1
ATOM 9078 C CA . GLU B 1 510 ? -40.094 8.469 21.453 1 84.44 510 GLU B CA 1
ATOM 9079 C C . GLU B 1 510 ? -38.812 9.242 21.75 1 84.44 510 GLU B C 1
ATOM 9081 O O . GLU B 1 510 ? -38.25 9.125 22.828 1 84.44 510 GLU B O 1
ATOM 9086 N N . TYR B 1 511 ? -38.531 10.031 20.828 1 84.75 511 TYR B N 1
ATOM 9087 C CA . TYR B 1 511 ? -37.25 10.734 20.906 1 84.75 511 TYR B CA 1
ATOM 9088 C C . TYR B 1 511 ? -37.375 12.016 21.719 1 84.75 511 TYR B C 1
ATOM 9090 O O . TYR B 1 511 ? -38.5 12.516 21.922 1 84.75 511 TYR B O 1
ATOM 9098 N N . ASN B 1 512 ? -36.219 12.5 22.281 1 84 512 ASN B N 1
ATOM 9099 C CA . ASN B 1 512 ? -36.125 13.75 23.031 1 84 512 ASN B CA 1
ATOM 9100 C C . ASN B 1 512 ? -35.75 14.922 22.141 1 84 512 ASN B C 1
ATOM 9102 O O . ASN B 1 512 ? -34.688 14.898 21.516 1 84 512 ASN B O 1
ATOM 9106 N N . TYR B 1 513 ? -36.656 15.961 22.125 1 86 513 TYR B N 1
ATOM 9107 C CA . TYR B 1 513 ? -36.406 17.125 21.266 1 86 513 TYR B CA 1
ATOM 9108 C C . TYR B 1 513 ? -36.094 18.359 22.109 1 86 513 TYR B C 1
ATOM 9110 O O . TYR B 1 513 ? -36.281 19.484 21.656 1 86 513 TYR B O 1
ATOM 9118 N N . SER B 1 514 ? -35.562 18.125 23.297 1 84.62 514 SER B N 1
ATOM 9119 C CA . SER B 1 514 ? -35.25 19.219 24.203 1 84.62 514 SER B CA 1
ATOM 9120 C C . SER B 1 514 ? -34.094 20.062 23.641 1 84.62 514 SER B C 1
ATOM 9122 O O . SER B 1 514 ? -33.219 19.547 22.969 1 84.62 514 SER B O 1
ATOM 9124 N N . LEU B 1 515 ? -34.156 21.406 23.891 1 87.12 515 LEU B N 1
ATOM 9125 C CA . LEU B 1 515 ? -33.125 22.344 23.422 1 87.12 515 LEU B CA 1
ATOM 9126 C C . LEU B 1 515 ? -32 22.484 24.438 1 87.12 515 LEU B C 1
ATOM 9128 O O . LEU B 1 515 ? -32.219 22.281 25.641 1 87.12 515 LEU B O 1
ATOM 9132 N N . ILE B 1 516 ? -30.891 22.719 23.984 1 87.31 516 ILE B N 1
ATOM 9133 C CA . ILE B 1 516 ? -29.703 22.875 24.828 1 87.31 516 ILE B CA 1
ATOM 9134 C C . ILE B 1 516 ? -29.875 24.078 25.75 1 87.31 516 ILE B C 1
ATOM 9136 O O . ILE B 1 516 ? -30.531 25.062 25.375 1 87.31 516 ILE B O 1
ATOM 9140 N N . LYS B 1 517 ? -29.266 24 26.891 1 84.12 517 LYS B N 1
ATOM 9141 C CA . LYS B 1 517 ? -29.281 25.125 27.828 1 84.12 517 LYS B CA 1
ATOM 9142 C C . LYS B 1 517 ? -28.406 26.266 27.328 1 84.12 517 LYS B C 1
ATOM 9144 O O . LYS B 1 517 ? -27.359 26.047 26.719 1 84.12 517 LYS B O 1
ATOM 9149 N N . GLU B 1 518 ? -28.75 27.453 27.531 1 80.56 518 GLU B N 1
ATOM 9150 C CA . GLU B 1 518 ? -28.047 28.656 27.062 1 80.56 518 GLU B CA 1
ATOM 9151 C C . GLU B 1 518 ? -26.625 28.703 27.609 1 80.56 518 GLU B C 1
ATOM 9153 O O . GLU B 1 518 ? -25.719 29.234 26.953 1 80.56 518 GLU B O 1
ATOM 9158 N N . SER B 1 519 ? -26.328 28.062 28.781 1 77.44 519 SER B N 1
ATOM 9159 C CA . SER B 1 519 ? -25 28.047 29.391 1 77.44 519 SER B CA 1
ATOM 9160 C C . SER B 1 519 ? -24.031 27.219 28.562 1 77.44 519 SER B C 1
ATOM 9162 O O . SER B 1 519 ? -22.812 27.391 28.688 1 77.44 519 SER B O 1
ATOM 9164 N N . LYS B 1 520 ? -24.578 26.453 27.781 1 80.69 520 LYS B N 1
ATOM 9165 C CA . LYS B 1 520 ? -23.719 25.547 27.031 1 80.69 520 LYS B CA 1
ATOM 9166 C C . LYS B 1 520 ? -23.406 26.094 25.656 1 80.69 520 LYS B C 1
ATOM 9168 O O . LYS B 1 520 ? -22.75 25.438 24.844 1 80.69 520 LYS B O 1
ATOM 9173 N N . LYS B 1 521 ? -23.938 27.266 25.375 1 79.5 521 LYS B N 1
ATOM 9174 C CA . LYS B 1 521 ? -23.625 27.938 24.125 1 79.5 521 LYS B CA 1
ATOM 9175 C C . LYS B 1 521 ? -22.578 29.031 24.312 1 79.5 521 LYS B C 1
ATOM 9177 O O . LYS B 1 521 ? -22.672 29.812 25.266 1 79.5 521 LYS B O 1
ATOM 9182 N N . ILE B 1 522 ? -21.453 28.922 23.594 1 76.56 522 ILE B N 1
ATOM 9183 C CA . ILE B 1 522 ? -20.453 29.984 23.656 1 76.56 522 ILE B CA 1
ATOM 9184 C C . ILE B 1 522 ? -20.969 31.234 22.953 1 76.56 522 ILE B C 1
ATOM 9186 O O . ILE B 1 522 ? -21.406 31.172 21.797 1 76.56 522 ILE B O 1
ATOM 9190 N N . LYS B 1 523 ? -21.156 32.344 23.688 1 68.38 523 LYS B N 1
ATOM 9191 C CA . LYS B 1 523 ? -21.719 33.594 23.172 1 68.38 523 LYS B CA 1
ATOM 9192 C C . LYS B 1 523 ? -20.641 34.438 22.5 1 68.38 523 LYS B C 1
ATOM 9194 O O . LYS B 1 523 ? -19.453 34.344 22.844 1 68.38 523 LYS B O 1
ATOM 9199 N N . GLU B 1 524 ? -20.875 35 21.375 1 65.38 524 GLU B N 1
ATOM 9200 C CA . GLU B 1 524 ? -20.031 35.969 20.656 1 65.38 524 GLU B CA 1
ATOM 9201 C C . GLU B 1 524 ? -19.562 37.094 21.578 1 65.38 524 GLU B C 1
ATOM 9203 O O . GLU B 1 524 ? -20.375 37.75 22.203 1 65.38 524 GLU B O 1
ATOM 9208 N N . LYS B 1 525 ? -18.328 37.062 22.297 1 54.31 525 LYS B N 1
ATOM 9209 C CA . LYS B 1 525 ? -17.875 38.25 23.031 1 54.31 525 LYS B CA 1
ATOM 9210 C C . LYS B 1 525 ? -17.688 39.438 22.109 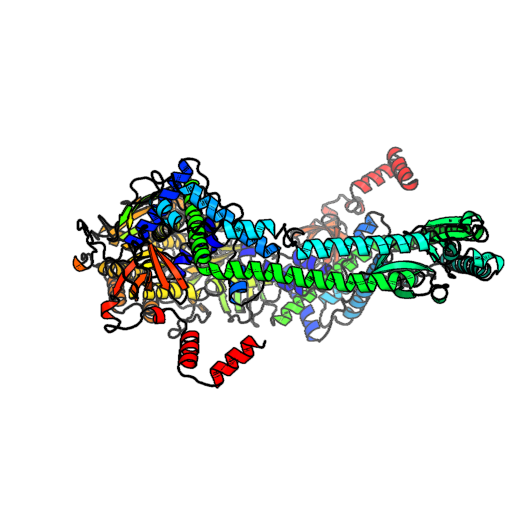1 54.31 525 LYS B C 1
ATOM 9212 O O . LYS B 1 525 ? -16.969 39.375 21.109 1 54.31 525 LYS B O 1
ATOM 9217 N N . ILE B 1 526 ? -18.469 40.281 22 1 45.19 526 ILE B N 1
ATOM 9218 C CA . ILE B 1 526 ? -18.297 41.625 21.422 1 45.19 526 ILE B CA 1
ATOM 9219 C C . ILE B 1 526 ? -17.109 42.312 22.094 1 45.19 526 ILE B C 1
ATOM 9221 O O . ILE B 1 526 ? -17.172 42.625 23.281 1 45.19 526 ILE B O 1
ATOM 9225 N N . ASN B 1 527 ? -15.945 41.875 21.969 1 41.97 527 ASN B N 1
ATOM 9226 C CA . ASN B 1 527 ? -14.758 42.469 22.562 1 41.97 527 ASN B CA 1
ATOM 9227 C C . ASN B 1 527 ? -14.633 43.938 22.188 1 41.97 527 ASN B C 1
ATOM 9229 O O . ASN B 1 527 ? -14.141 44.25 21.094 1 41.97 527 ASN B O 1
ATOM 9233 N N . GLU B 1 528 ? -15.445 44.781 22.453 1 38.03 528 GLU B N 1
ATOM 9234 C CA . GLU B 1 528 ? -15.055 46.156 22.219 1 38.03 528 GLU B CA 1
ATOM 9235 C C . GLU B 1 528 ? -13.789 46.5 23 1 38.03 528 GLU B C 1
ATOM 9237 O O . GLU B 1 528 ? -13.289 47.625 22.906 1 38.03 528 GLU B O 1
ATOM 9242 N N . GLY B 1 529 ? -13.477 45.938 24.25 1 38.56 529 GLY B N 1
ATOM 9243 C CA . GLY B 1 529 ? -12.664 46.781 25.094 1 38.56 529 GLY B CA 1
ATOM 9244 C C . GLY B 1 529 ? -11.188 46.688 24.781 1 38.56 529 GLY B C 1
ATOM 9245 O O . GLY B 1 529 ? -10.703 45.688 24.297 1 38.56 529 GLY B O 1
ATOM 9246 N N . LYS B 1 530 ? -10.391 47.844 24.797 1 42.22 530 LYS B N 1
ATOM 9247 C CA . LYS B 1 530 ? -8.977 48.219 24.688 1 42.22 530 LYS B CA 1
ATOM 9248 C C . LYS B 1 530 ? -8.117 47.375 25.625 1 42.22 530 LYS B C 1
ATOM 9250 O O . LYS B 1 530 ? -8.273 47.469 26.844 1 42.22 530 LYS B O 1
ATOM 9255 N N . ILE B 1 531 ? -7.676 46.344 25.438 1 42.59 531 ILE B N 1
ATOM 9256 C CA . ILE B 1 531 ? -6.727 45.625 26.281 1 42.59 531 ILE B CA 1
ATOM 9257 C C . ILE B 1 531 ? -5.531 46.531 26.594 1 42.59 531 ILE B C 1
ATOM 9259 O O . ILE B 1 531 ? -4.852 47 25.672 1 42.59 531 ILE B O 1
ATOM 9263 N N . PRO B 1 532 ? -5.426 47 27.734 1 41.28 532 PRO B N 1
ATOM 9264 C CA . PRO B 1 532 ? -4.254 47.781 28.141 1 41.28 532 PRO B CA 1
ATOM 9265 C C . PRO B 1 532 ? -2.941 47.031 27.922 1 41.28 532 PRO B C 1
ATOM 9267 O O . PRO B 1 532 ? -2.854 45.844 28.219 1 41.28 532 PRO B O 1
ATOM 9270 N N . ILE B 1 533 ? -2.062 47.406 27.109 1 49.62 533 ILE B N 1
ATOM 9271 C CA . ILE B 1 533 ? -0.739 46.906 26.75 1 49.62 533 ILE B CA 1
ATOM 9272 C C . ILE B 1 533 ? 0.156 46.875 27.984 1 49.62 533 ILE B C 1
ATOM 9274 O O . ILE B 1 533 ? 0.447 47.938 28.578 1 49.62 533 ILE B O 1
ATOM 9278 N N . TYR B 1 534 ? 0.232 45.906 28.844 1 58.97 534 TYR B N 1
ATOM 9279 C CA . TYR B 1 534 ? 1.178 45.75 29.938 1 58.97 534 TYR B CA 1
ATOM 9280 C C . TYR B 1 534 ? 2.615 45.781 29.438 1 58.97 534 TYR B C 1
ATOM 9282 O O . TYR B 1 534 ? 2.92 45.219 28.375 1 58.97 534 TYR B O 1
ATOM 9290 N N . GLU B 1 535 ? 3.422 46.594 30.062 1 65.94 535 GLU B N 1
ATOM 9291 C CA . GLU B 1 535 ? 4.852 46.688 29.797 1 65.94 535 GLU B CA 1
ATOM 9292 C C . GLU B 1 535 ? 5.605 45.5 30.406 1 65.94 535 GLU B C 1
ATOM 9294 O O . GLU B 1 535 ? 5.758 45.406 31.625 1 65.94 535 GLU B O 1
ATOM 9299 N N . PHE B 1 536 ? 6.055 44.5 29.703 1 75.81 536 PHE B N 1
ATOM 9300 C CA . PHE B 1 536 ? 6.742 43.312 30.141 1 75.81 536 PHE B CA 1
ATOM 9301 C C . PHE B 1 536 ? 8.141 43.625 30.656 1 75.81 536 PHE B C 1
ATOM 9303 O O . PHE B 1 536 ? 8.859 44.438 30.031 1 75.81 536 PHE B O 1
ATOM 9310 N N . LYS B 1 537 ? 8.562 43.188 31.891 1 76.06 537 LYS B N 1
ATOM 9311 C CA . LYS B 1 537 ? 9.867 43.375 32.5 1 76.06 537 LYS B CA 1
ATOM 9312 C C . LYS B 1 537 ? 10.656 42.094 32.594 1 76.06 537 LYS B C 1
ATOM 9314 O O . LYS B 1 537 ? 10.07 41 32.5 1 76.06 537 LYS B O 1
ATOM 9319 N N . LYS B 1 538 ? 11.977 42.25 32.625 1 77.38 538 LYS B N 1
ATOM 9320 C CA . LYS B 1 538 ? 12.852 41.062 32.781 1 77.38 538 LYS B CA 1
ATOM 9321 C C . LYS B 1 538 ? 12.445 40.25 34 1 77.38 538 LYS B C 1
ATOM 9323 O O . LYS B 1 538 ? 12.266 40.812 35.094 1 77.38 538 LYS B O 1
ATOM 9328 N N . GLY B 1 539 ? 12.164 38.969 33.781 1 73.5 539 GLY B N 1
ATOM 9329 C CA . GLY B 1 539 ? 11.805 38.062 34.875 1 73.5 539 GLY B CA 1
ATOM 9330 C C . GLY B 1 539 ? 10.32 37.75 34.938 1 73.5 539 GLY B C 1
ATOM 9331 O O . GLY B 1 539 ? 9.891 36.906 35.688 1 73.5 539 GLY B O 1
ATOM 9332 N N . ASP B 1 540 ? 9.586 38.438 34.125 1 75.56 540 ASP B N 1
ATOM 9333 C CA . ASP B 1 540 ? 8.156 38.156 34.062 1 75.56 540 ASP B CA 1
ATOM 9334 C C . ASP B 1 540 ? 7.906 36.75 33.469 1 75.56 540 ASP B C 1
ATOM 9336 O O . ASP B 1 540 ? 8.586 36.344 32.531 1 75.56 540 ASP B O 1
ATOM 9340 N N . LYS B 1 541 ? 7.188 36.031 34.219 1 78.62 541 LYS B N 1
ATOM 9341 C CA . LYS B 1 541 ? 6.719 34.781 33.656 1 78.62 541 LYS B CA 1
ATOM 9342 C C . LYS B 1 541 ? 5.566 35 32.656 1 78.62 541 LYS B C 1
ATOM 9344 O O . LYS B 1 541 ? 4.543 35.594 33.031 1 78.62 541 LYS B O 1
ATOM 9349 N N . VAL B 1 542 ? 5.863 34.75 31.422 1 80.31 542 VAL B N 1
ATOM 9350 C CA . VAL B 1 542 ? 4.859 34.969 30.391 1 80.31 542 VAL B CA 1
ATOM 9351 C C . VAL B 1 542 ? 4.441 33.656 29.766 1 80.31 542 VAL B C 1
ATOM 9353 O O . VAL B 1 542 ? 5.223 32.688 29.734 1 80.31 542 VAL B O 1
ATOM 9356 N N . LYS B 1 543 ? 3.221 33.562 29.484 1 79.12 543 LYS B N 1
ATOM 9357 C CA . LYS B 1 543 ? 2.693 32.375 28.766 1 79.12 543 LYS B CA 1
ATOM 9358 C C . LYS B 1 543 ? 2.803 32.562 27.266 1 79.12 543 LYS B C 1
ATOM 9360 O O . LYS B 1 543 ? 2.301 33.562 26.703 1 79.12 543 LYS B O 1
ATOM 9365 N N . LEU B 1 544 ? 3.598 31.734 26.641 1 79.31 544 LEU B N 1
ATOM 9366 C CA . LEU B 1 544 ? 3.682 31.703 25.188 1 79.31 544 LEU B CA 1
ATOM 9367 C C . LEU B 1 544 ? 2.408 31.125 24.578 1 79.31 544 LEU B C 1
ATOM 9369 O O . LEU B 1 544 ? 2.17 29.922 24.656 1 79.31 544 LEU B O 1
ATOM 9373 N N . LEU B 1 545 ? 1.719 32.062 23.953 1 69.81 545 LEU B N 1
ATOM 9374 C CA . LEU B 1 545 ? 0.387 31.672 23.5 1 69.81 545 LEU B CA 1
ATOM 9375 C C . LEU B 1 545 ? 0.468 30.594 22.406 1 69.81 545 LEU B C 1
ATOM 9377 O O . LEU B 1 545 ? -0.442 29.781 22.281 1 69.81 545 LEU B O 1
ATOM 9381 N N . ASP B 1 546 ? 1.514 30.609 21.672 1 67.19 546 ASP B N 1
ATOM 9382 C CA . ASP B 1 546 ? 1.684 29.672 20.578 1 67.19 546 ASP B CA 1
ATOM 9383 C C . ASP B 1 546 ? 2.102 28.297 21.094 1 67.19 546 ASP B C 1
ATOM 9385 O O . ASP B 1 546 ? 1.76 27.266 20.5 1 67.19 546 ASP B O 1
ATOM 9389 N N . LYS B 1 547 ? 2.807 28.297 22.234 1 70.19 547 LYS B N 1
ATOM 9390 C CA . LYS B 1 547 ? 3.332 27.062 22.781 1 70.19 547 LYS B CA 1
ATOM 9391 C C . LYS B 1 547 ? 2.568 26.641 24.031 1 70.19 547 LYS B C 1
ATOM 9393 O O . LYS B 1 547 ? 2.812 25.578 24.594 1 70.19 547 LYS B O 1
ATOM 9398 N N . ASN B 1 548 ? 1.612 27.359 24.328 1 64.5 548 ASN B N 1
ATOM 9399 C CA . ASN B 1 548 ? 0.83 27.156 25.547 1 64.5 548 ASN B CA 1
ATOM 9400 C C . ASN B 1 548 ? 1.719 26.797 26.719 1 64.5 548 ASN B C 1
ATOM 9402 O O . ASN B 1 548 ? 1.425 25.844 27.453 1 64.5 548 ASN B O 1
ATOM 9406 N N . ASP B 1 549 ? 2.812 27.266 26.734 1 76.38 549 ASP B N 1
ATOM 9407 C CA . ASP B 1 549 ? 3.783 27.062 27.797 1 76.38 549 ASP B CA 1
ATOM 9408 C C . ASP B 1 549 ? 4.332 28.391 28.312 1 76.38 549 ASP B C 1
ATOM 9410 O O . ASP B 1 549 ? 4.082 29.438 27.719 1 76.38 549 ASP B O 1
ATOM 9414 N N . PHE B 1 550 ? 4.945 28.266 29.469 1 77.5 550 PHE B N 1
ATOM 9415 C CA . PHE B 1 550 ? 5.398 29.484 30.141 1 77.5 550 PHE B CA 1
ATOM 9416 C C . PHE B 1 550 ? 6.875 29.734 29.844 1 77.5 550 PHE B C 1
ATOM 9418 O O . PHE B 1 550 ? 7.648 28.797 29.656 1 77.5 550 PHE B O 1
ATOM 9425 N N . ALA B 1 551 ? 7.227 30.922 29.562 1 81.38 551 ALA B N 1
ATOM 9426 C CA . ALA B 1 551 ? 8.602 31.375 29.391 1 81.38 551 ALA B CA 1
ATOM 9427 C C . ALA B 1 551 ? 8.906 32.562 30.281 1 81.38 551 ALA B C 1
ATOM 9429 O O . ALA B 1 551 ? 8 33.156 30.891 1 81.38 551 ALA B O 1
ATOM 9430 N N . LEU B 1 552 ? 10.195 32.812 30.578 1 79.69 552 LEU B N 1
ATOM 9431 C CA . LEU B 1 552 ? 10.633 33.938 31.391 1 79.69 552 LEU B CA 1
ATOM 9432 C C . LEU B 1 552 ? 11.141 35.094 30.516 1 79.69 552 LEU B C 1
ATOM 9434 O O . LEU B 1 552 ? 11.914 34.844 29.578 1 79.69 552 LEU B O 1
ATOM 9438 N N . VAL B 1 553 ? 10.594 36.188 30.75 1 81.5 553 VAL B N 1
ATOM 9439 C CA . VAL B 1 553 ? 11.008 37.344 29.953 1 81.5 553 VAL B CA 1
ATOM 9440 C C . VAL B 1 553 ? 12.461 37.688 30.266 1 81.5 553 VAL B C 1
ATOM 9442 O O . VAL B 1 553 ? 12.828 37.875 31.422 1 81.5 553 VAL B O 1
ATOM 9445 N N . TYR B 1 554 ? 13.32 37.562 29.344 1 78.75 554 TYR B N 1
ATOM 9446 C CA . TYR B 1 554 ? 14.727 37.938 29.484 1 78.75 554 TYR B CA 1
ATOM 9447 C C . TYR B 1 554 ? 14.914 39.406 29.188 1 78.75 554 TYR B C 1
ATOM 9449 O O . TYR B 1 554 ? 15.594 40.125 29.938 1 78.75 554 TYR B O 1
ATOM 9457 N N . ASN B 1 555 ? 14.312 39.844 28.078 1 77.56 555 ASN B N 1
ATOM 9458 C CA . ASN B 1 555 ? 14.328 41.25 27.719 1 77.56 555 ASN B CA 1
ATOM 9459 C C . ASN B 1 555 ? 12.914 41.781 27.453 1 77.56 555 ASN B C 1
ATOM 9461 O O . ASN B 1 555 ? 12.141 41.125 26.75 1 77.56 555 ASN B O 1
ATOM 9465 N N . GLY B 1 556 ? 12.602 42.875 28.203 1 72.44 556 GLY B N 1
ATOM 9466 C CA . GLY B 1 556 ? 11.281 43.469 28.047 1 72.44 556 GLY B CA 1
ATOM 9467 C C . GLY B 1 556 ? 10.969 43.844 26.609 1 72.44 556 GLY B C 1
ATOM 9468 O O . GLY B 1 556 ? 11.664 43.438 25.688 1 72.44 556 GLY B O 1
ATOM 9469 N N . ILE B 1 557 ? 9.938 44.625 26.453 1 72.5 557 ILE B N 1
ATOM 9470 C CA . ILE B 1 557 ? 9.438 45.031 25.141 1 72.5 557 ILE B CA 1
ATOM 9471 C C . ILE B 1 557 ? 10.445 45.938 24.453 1 72.5 557 ILE B C 1
ATOM 9473 O O . ILE B 1 557 ? 10.93 46.906 25.047 1 72.5 557 ILE B O 1
ATOM 9477 N N . ASN B 1 558 ? 10.883 45.469 23.391 1 67 558 ASN B N 1
ATOM 9478 C CA . ASN B 1 558 ? 11.773 46.344 22.625 1 67 558 ASN B CA 1
ATOM 9479 C C . ASN B 1 558 ? 10.984 47.312 21.75 1 67 558 ASN B C 1
ATOM 9481 O O . ASN B 1 558 ? 9.75 47.312 21.812 1 67 558 ASN B O 1
ATOM 9485 N N . GLU B 1 559 ? 11.617 48.156 21.125 1 63.97 559 GLU B N 1
ATOM 9486 C CA . GLU B 1 559 ? 11.023 49.188 20.281 1 63.97 559 GLU B CA 1
ATOM 9487 C C . GLU B 1 559 ? 10.148 48.562 19.188 1 63.97 559 GLU B C 1
ATOM 9489 O O . GLU B 1 559 ? 9.297 49.25 18.609 1 63.97 559 GLU B O 1
ATOM 9494 N N . TYR B 1 560 ? 10.297 47.281 19.031 1 62 560 TYR B N 1
ATOM 9495 C CA . TYR B 1 560 ? 9.578 46.656 17.938 1 62 560 TYR B CA 1
ATOM 9496 C C . TYR B 1 560 ? 8.484 45.719 18.453 1 62 560 TYR B C 1
ATOM 9498 O O . TYR B 1 560 ? 8.039 44.812 17.75 1 62 560 TYR B O 1
ATOM 9506 N N . ASN B 1 561 ? 8.188 45.906 19.641 1 67.75 561 ASN B N 1
ATOM 9507 C CA . ASN B 1 561 ? 7.125 45.156 20.328 1 67.75 561 ASN B CA 1
ATOM 9508 C C . ASN B 1 561 ? 7.449 43.688 20.422 1 67.75 561 ASN B C 1
ATOM 9510 O O . ASN B 1 561 ? 6.551 42.844 20.344 1 67.75 561 ASN B O 1
ATOM 9514 N N . ASN B 1 562 ? 8.688 43.344 20.406 1 78.38 562 ASN B N 1
ATOM 9515 C CA . ASN B 1 562 ? 9.109 41.969 20.625 1 78.38 562 ASN B CA 1
ATOM 9516 C C . ASN B 1 562 ? 9.758 41.781 22 1 78.38 562 ASN B C 1
ATOM 9518 O O . ASN B 1 562 ? 10.305 42.75 22.562 1 78.38 562 ASN B O 1
ATOM 9522 N N . LEU B 1 563 ? 9.523 40.594 22.578 1 81.5 563 LEU B N 1
ATOM 9523 C CA . LEU B 1 563 ? 10.156 40.219 23.844 1 81.5 563 LEU B CA 1
ATOM 9524 C C . LEU B 1 563 ? 11.07 39.031 23.641 1 81.5 563 LEU B C 1
ATOM 9526 O O . LEU B 1 563 ? 10.852 38.219 22.734 1 81.5 563 LEU B O 1
ATOM 9530 N N . ILE B 1 564 ? 12.148 39.031 24.234 1 80.5 564 ILE B N 1
ATOM 9531 C CA . ILE B 1 564 ? 13.008 37.844 24.266 1 80.5 564 ILE B CA 1
ATOM 9532 C C . ILE B 1 564 ? 12.695 37.031 25.516 1 80.5 564 ILE B C 1
ATOM 9534 O O . ILE B 1 564 ? 12.773 37.531 26.641 1 80.5 564 ILE B O 1
ATOM 9538 N N . VAL B 1 565 ? 12.297 35.844 25.281 1 82.81 565 VAL B N 1
ATOM 9539 C CA . VAL B 1 565 ? 11.906 35 26.406 1 82.81 565 VAL B CA 1
ATOM 9540 C C . VAL B 1 565 ? 12.789 33.75 26.453 1 82.81 565 VAL B C 1
ATOM 9542 O O . VAL B 1 565 ? 13.328 33.344 25.422 1 82.81 565 VAL B O 1
ATOM 9545 N N . LEU B 1 566 ? 13 33.312 27.672 1 76.69 566 LEU B N 1
ATOM 9546 C CA . LEU B 1 566 ? 13.688 32.062 27.891 1 76.69 566 LEU B CA 1
ATOM 9547 C C . LEU B 1 566 ? 12.688 30.906 28 1 76.69 566 LEU B C 1
ATOM 9549 O O . LEU B 1 566 ? 11.898 30.859 28.953 1 76.69 566 LEU B O 1
ATOM 9553 N N . TYR B 1 567 ? 12.641 30.062 26.984 1 78.44 567 TYR B N 1
ATOM 9554 C CA . TYR B 1 567 ? 11.742 28.922 26.953 1 78.44 567 TYR B CA 1
ATOM 9555 C C . TYR B 1 567 ? 12.531 27.609 26.844 1 78.44 567 TYR B C 1
ATOM 9557 O O . TYR B 1 567 ? 13.227 27.391 25.844 1 78.44 567 TYR B O 1
ATOM 9565 N N . LYS B 1 568 ? 12.422 26.75 27.844 1 69.56 568 LYS B N 1
ATOM 9566 C CA . LYS B 1 568 ? 13.102 25.469 27.938 1 69.56 568 LYS B CA 1
ATOM 9567 C C . LYS B 1 568 ? 14.578 25.578 27.562 1 69.56 568 LYS B C 1
ATOM 9569 O O . LYS B 1 568 ? 15.094 24.781 26.781 1 69.56 568 LYS B O 1
ATOM 9574 N N . GLY B 1 569 ? 15.227 26.625 28.094 1 64.25 569 GLY B N 1
ATOM 9575 C CA . GLY B 1 569 ? 16.672 26.828 28 1 64.25 569 GLY B CA 1
ATOM 9576 C C . GLY B 1 569 ? 17.078 27.547 26.734 1 64.25 569 GLY B C 1
ATOM 9577 O O . GLY B 1 569 ? 18.266 27.797 26.5 1 64.25 569 GLY B O 1
ATOM 9578 N N . GLU B 1 570 ? 16.125 27.875 25.969 1 72.25 570 GLU B N 1
ATOM 9579 C CA . GLU B 1 570 ? 16.484 28.562 24.734 1 72.25 570 GLU B CA 1
ATOM 9580 C C . GLU B 1 570 ? 15.828 29.938 24.672 1 72.25 570 GLU B C 1
ATOM 9582 O O . GLU B 1 570 ? 14.703 30.125 25.156 1 72.25 570 GLU B O 1
ATOM 9587 N N . TYR B 1 571 ? 16.641 30.938 24.203 1 72.75 571 TYR B N 1
ATOM 9588 C CA . TYR B 1 571 ? 16.094 32.281 24.047 1 72.75 571 TYR B CA 1
ATOM 9589 C C . TYR B 1 571 ? 15.258 32.375 22.766 1 72.75 571 TYR B C 1
ATOM 9591 O O . TYR B 1 571 ? 15.703 31.969 21.703 1 72.75 571 TYR B O 1
ATOM 9599 N N . LEU B 1 572 ? 14.031 32.812 22.953 1 78.44 572 LEU B N 1
ATOM 9600 C CA . LEU B 1 572 ? 13.102 32.969 21.828 1 78.44 572 LEU B CA 1
ATOM 9601 C C . LEU B 1 572 ? 12.586 34.406 21.734 1 78.44 572 LEU B C 1
ATOM 9603 O O . LEU B 1 572 ? 12.273 35.031 22.75 1 78.44 572 LEU B O 1
ATOM 9607 N N . THR B 1 573 ? 12.688 35.031 20.625 1 76.44 573 THR B N 1
ATOM 9608 C CA . THR B 1 573 ? 12.047 36.312 20.406 1 76.44 573 THR B CA 1
ATOM 9609 C C . THR B 1 573 ? 10.578 36.125 20.031 1 76.44 573 THR B C 1
ATOM 9611 O O . THR B 1 573 ? 10.266 35.469 19.047 1 76.44 573 THR B O 1
ATOM 9614 N N . VAL B 1 574 ? 9.766 36.656 20.828 1 80.44 574 VAL B N 1
ATOM 9615 C CA . VAL B 1 574 ? 8.336 36.469 20.609 1 80.44 574 VAL B CA 1
ATOM 9616 C C . VAL B 1 574 ? 7.641 37.844 20.609 1 80.44 574 VAL B C 1
ATOM 9618 O O . VAL B 1 574 ? 8.023 38.75 21.344 1 80.44 574 VAL B O 1
ATOM 9621 N N . ASN B 1 575 ? 6.785 38.062 19.703 1 75.44 575 ASN B N 1
ATOM 9622 C CA . ASN B 1 575 ? 5.996 39.281 19.641 1 75.44 575 ASN B CA 1
ATOM 9623 C C . ASN B 1 575 ? 5.027 39.375 20.812 1 75.44 575 ASN B C 1
ATOM 9625 O O . ASN B 1 575 ? 4.508 38.375 21.281 1 75.44 575 ASN B O 1
ATOM 9629 N N . ILE B 1 576 ? 4.797 40.562 21.281 1 75.5 576 ILE B N 1
ATOM 9630 C CA . ILE B 1 576 ? 3.996 40.844 22.453 1 75.5 576 ILE B CA 1
ATOM 9631 C C . ILE B 1 576 ? 2.59 40.281 22.281 1 75.5 576 ILE B C 1
ATOM 9633 O O . ILE B 1 576 ? 1.943 39.875 23.25 1 75.5 576 ILE B O 1
ATOM 9637 N N . LYS B 1 577 ? 2.264 40.25 21.031 1 69.19 577 LYS B N 1
ATOM 9638 C CA . LYS B 1 577 ? 0.904 39.781 20.75 1 69.19 577 LYS B CA 1
ATOM 9639 C C . LYS B 1 577 ? 0.782 38.281 20.953 1 69.19 577 LYS B C 1
ATOM 9641 O O . LYS B 1 577 ? -0.326 37.75 21.062 1 69.19 577 LYS B O 1
ATOM 9646 N N . ARG B 1 578 ? 1.857 37.656 21.062 1 74.19 578 ARG B N 1
ATOM 9647 C CA . ARG B 1 578 ? 1.865 36.219 21.219 1 74.19 578 ARG B CA 1
ATOM 9648 C C . ARG B 1 578 ? 2.197 35.812 22.641 1 74.19 578 ARG B C 1
ATOM 9650 O O . ARG B 1 578 ? 2.523 34.656 22.922 1 74.19 578 ARG B O 1
ATOM 9657 N N . VAL B 1 579 ? 2.256 36.812 23.5 1 79.69 579 VAL B N 1
ATOM 9658 C CA . VAL B 1 579 ? 2.617 36.531 24.875 1 79.69 579 VAL B CA 1
ATOM 9659 C C . VAL B 1 579 ? 1.583 37.125 25.828 1 79.69 579 VAL B C 1
ATOM 9661 O O . VAL B 1 579 ? 0.991 38.156 25.516 1 79.69 579 VAL B O 1
ATOM 9664 N N . GLU B 1 580 ? 1.194 36.469 26.781 1 76.94 580 GLU B N 1
ATOM 9665 C CA . GLU B 1 580 ? 0.347 36.969 27.859 1 76.94 580 GLU B CA 1
ATOM 9666 C C . GLU B 1 580 ? 1.069 36.938 29.203 1 76.94 580 GLU B C 1
ATOM 9668 O O . GLU B 1 580 ? 1.769 35.969 29.516 1 76.94 580 GLU B O 1
ATOM 9673 N N . LEU B 1 581 ? 0.998 38.031 29.938 1 72.62 581 LEU B N 1
ATOM 9674 C CA . LEU B 1 581 ? 1.624 38.094 31.25 1 72.62 581 LEU B CA 1
ATOM 9675 C C . LEU B 1 581 ? 0.975 37.094 32.219 1 72.62 581 LEU B C 1
ATOM 9677 O O . LEU B 1 581 ? -0.252 37.031 32.312 1 72.62 581 LEU B O 1
ATOM 9681 N N . ASP B 1 582 ? 1.72 36.125 32.656 1 73.88 582 ASP B N 1
ATOM 9682 C CA . ASP B 1 582 ? 1.22 35.188 33.656 1 73.88 582 ASP B CA 1
ATOM 9683 C C . ASP B 1 582 ? 1.477 35.719 35.062 1 73.88 582 ASP B C 1
ATOM 9685 O O . ASP B 1 582 ? 0.538 35.938 35.844 1 73.88 582 ASP B O 1
ATOM 9689 N N . LEU B 1 583 ? 2.848 35.875 35.375 1 73.06 583 LEU B N 1
ATOM 9690 C CA . LEU B 1 583 ? 3.246 36.406 36.688 1 73.06 583 LEU B CA 1
ATOM 9691 C C . LEU B 1 583 ? 4.27 37.531 36.531 1 73.06 583 LEU B C 1
ATOM 9693 O O . LEU B 1 583 ? 5.188 37.406 35.719 1 73.06 583 LEU B O 1
ATOM 9697 N N . LYS B 1 584 ? 4.066 38.594 37.219 1 72.88 584 LYS B N 1
ATOM 9698 C CA . LYS B 1 584 ? 5.027 39.688 37.219 1 72.88 584 LYS B CA 1
ATOM 9699 C C . LYS B 1 584 ? 6.301 39.312 37.938 1 72.88 584 LYS B C 1
ATOM 9701 O O . LYS B 1 584 ? 6.25 38.594 38.969 1 72.88 584 LYS B O 1
ATOM 9706 N N . ALA B 1 585 ? 7.398 39.656 37.344 1 69.62 585 ALA B N 1
ATOM 9707 C CA . ALA B 1 585 ? 8.672 39.438 38.031 1 69.62 585 ALA B CA 1
ATOM 9708 C C . ALA B 1 585 ? 8.617 39.906 39.469 1 69.62 585 ALA B C 1
ATOM 9710 O O . ALA B 1 585 ? 9.172 39.25 40.375 1 69.62 585 ALA B O 1
ATOM 9711 N N . GLU B 1 586 ? 7.871 40.969 39.719 1 65.19 586 GLU B N 1
ATOM 9712 C CA . GLU B 1 586 ? 7.777 41.562 41.062 1 65.19 586 GLU B CA 1
ATOM 9713 C C . GLU B 1 586 ? 7.012 40.625 42 1 65.19 586 GLU B C 1
ATOM 9715 O O . GLU B 1 586 ? 7.215 40.656 43.219 1 65.19 586 GLU B O 1
ATOM 9720 N N . ASP B 1 587 ? 6.242 39.75 41.5 1 63.12 587 ASP B N 1
ATOM 9721 C CA . ASP B 1 587 ? 5.434 38.844 42.344 1 63.12 587 ASP B CA 1
ATOM 9722 C C . ASP B 1 587 ? 6.125 37.5 42.531 1 63.12 587 ASP B C 1
ATOM 9724 O O . ASP B 1 587 ? 5.758 36.719 43.406 1 63.12 587 ASP B O 1
ATOM 9728 N N . LEU B 1 588 ? 6.984 37.094 41.719 1 61.5 588 LEU B N 1
ATOM 9729 C CA . LEU B 1 588 ? 7.629 35.781 41.719 1 61.5 588 LEU B CA 1
ATOM 9730 C C . LEU B 1 588 ? 8.93 35.812 42.5 1 61.5 588 LEU B C 1
ATOM 9732 O O . LEU B 1 588 ? 9.305 34.812 43.125 1 61.5 588 LEU B O 1
ATOM 9736 N N . TYR B 1 589 ? 9.648 36.938 42.469 1 60.88 589 TYR B N 1
ATOM 9737 C CA . TYR B 1 589 ? 10.953 37.031 43.094 1 60.88 589 TYR B CA 1
ATOM 9738 C C . TYR B 1 589 ? 10.984 38.125 44.125 1 60.88 589 TYR B C 1
ATOM 9740 O O . TYR B 1 589 ? 10.297 39.156 43.969 1 60.88 589 TYR B O 1
ATOM 9748 N N . PRO B 1 590 ? 11.453 37.812 45.375 1 55.22 590 PRO B N 1
ATOM 9749 C CA . PRO B 1 590 ? 11.523 38.844 46.438 1 55.22 590 PRO B CA 1
ATOM 9750 C C . PRO B 1 590 ? 12.242 40.125 45.938 1 55.22 590 PRO B C 1
ATOM 9752 O O . PRO B 1 590 ? 12.984 40.062 44.969 1 55.22 590 PRO B O 1
ATOM 9755 N N . GLU B 1 591 ? 12.086 41.219 46.562 1 55.56 591 GLU B N 1
ATOM 9756 C CA . GLU B 1 591 ? 12.781 42.5 46.312 1 55.56 591 GLU B CA 1
ATOM 9757 C C . GLU B 1 591 ? 14.289 42.344 46.5 1 55.56 591 GLU B C 1
ATOM 9759 O O . GLU B 1 591 ? 14.75 41.781 47.5 1 55.56 591 GLU B O 1
ATOM 9764 N N . GLY B 1 592 ? 15.289 42.594 45.438 1 57.59 592 GLY B N 1
ATOM 9765 C CA . GLY B 1 592 ? 16.734 42.469 45.5 1 57.59 592 GLY B CA 1
ATOM 9766 C C . GLY B 1 592 ? 17.25 41.219 44.812 1 57.59 592 GLY B C 1
ATOM 9767 O O . GLY B 1 592 ? 18.438 40.938 44.844 1 57.59 592 GLY B O 1
ATOM 9768 N N . TYR B 1 593 ? 16.453 40.312 44.375 1 56.06 593 TYR B N 1
ATOM 9769 C CA . TYR B 1 593 ? 16.875 39.094 43.688 1 56.06 593 TYR B CA 1
ATOM 9770 C C . TYR B 1 593 ? 17.484 39.406 42.344 1 56.06 593 TYR B C 1
ATOM 9772 O O . TYR B 1 593 ? 16.938 40.188 41.562 1 56.06 593 TYR B O 1
ATOM 9780 N N . ASN B 1 594 ? 18.703 39 42.094 1 56.59 594 ASN B N 1
ATOM 9781 C CA . ASN B 1 594 ? 19.375 39.188 40.812 1 56.59 594 ASN B CA 1
ATOM 9782 C C . ASN B 1 594 ? 18.734 38.344 39.719 1 56.59 594 ASN B C 1
ATOM 9784 O O . ASN B 1 594 ? 18.984 37.156 39.625 1 56.59 594 ASN B O 1
ATOM 9788 N N . LEU B 1 595 ? 17.891 38.781 38.875 1 62.41 595 LEU B N 1
ATOM 9789 C CA . LEU B 1 595 ? 17.078 38.125 37.844 1 62.41 595 LEU B CA 1
ATOM 9790 C C . LEU B 1 595 ? 17.969 37.5 36.781 1 62.41 595 LEU B C 1
ATOM 9792 O O . LEU B 1 595 ? 17.531 36.594 36.062 1 62.41 595 LEU B O 1
ATOM 9796 N N . ASP B 1 596 ? 19.188 37.875 36.688 1 62.59 596 ASP B N 1
ATOM 9797 C CA . ASP B 1 596 ? 20.125 37.344 35.688 1 62.59 596 ASP B CA 1
ATOM 9798 C C . ASP B 1 596 ? 20.453 35.875 36 1 62.59 596 ASP B C 1
ATOM 9800 O O . ASP B 1 596 ? 20.844 35.125 35.125 1 62.59 596 ASP B O 1
ATOM 9804 N N . GLU B 1 597 ? 20.281 35.469 37.094 1 56.97 597 GLU B N 1
ATOM 9805 C CA . GLU B 1 597 ? 20.609 34.125 37.531 1 56.97 597 GLU B CA 1
ATOM 9806 C C . GLU B 1 597 ? 19.609 33.094 37 1 56.97 597 GLU B C 1
ATOM 9808 O O . GLU B 1 597 ? 19.938 31.922 36.875 1 56.97 597 GLU B O 1
ATOM 9813 N N . LEU B 1 598 ? 18.516 33.562 36.75 1 57.72 598 LEU B N 1
ATOM 9814 C CA . LEU B 1 598 ? 17.469 32.688 36.25 1 57.72 598 LEU B CA 1
ATOM 9815 C C . LEU B 1 598 ? 17.828 32.125 34.844 1 57.72 598 LEU B C 1
ATOM 9817 O O . LEU B 1 598 ? 17.281 31.125 34.406 1 57.72 598 LEU B O 1
ATOM 9821 N N . PHE B 1 599 ? 18.703 32.75 34.25 1 59.19 599 PHE B N 1
ATOM 9822 C CA . PHE B 1 599 ? 19 32.438 32.844 1 59.19 599 PHE B CA 1
ATOM 9823 C C . PHE B 1 599 ? 20.344 31.766 32.688 1 59.19 599 PHE B C 1
ATOM 9825 O O . PHE B 1 599 ? 20.828 31.547 31.578 1 59.19 599 PHE B O 1
ATOM 9832 N N . ILE B 1 600 ? 21.109 31.469 33.719 1 54.5 600 ILE B N 1
ATOM 9833 C CA . ILE B 1 600 ? 22.375 30.75 33.75 1 54.5 600 ILE B CA 1
ATOM 9834 C C . ILE B 1 600 ? 22.156 29.312 34.219 1 54.5 600 ILE B C 1
ATOM 9836 O O . ILE B 1 600 ? 21.375 29.062 35.125 1 54.5 600 ILE B O 1
ATOM 9840 N N . SER B 1 601 ? 22.547 28.359 33.406 1 50.44 601 SER B N 1
ATOM 9841 C CA . SER B 1 601 ? 22.453 26.938 33.781 1 50.44 601 SER B CA 1
ATOM 9842 C C . SER B 1 601 ? 22.891 26.719 35.219 1 50.44 601 SER B C 1
ATOM 9844 O O . SER B 1 601 ? 23.703 27.484 35.75 1 50.44 601 SER B O 1
ATOM 9846 N N . TYR B 1 602 ? 22.156 25.859 35.875 1 45.84 602 TYR B N 1
ATOM 9847 C CA . TYR B 1 602 ? 22.547 25.469 37.25 1 45.84 602 TYR B CA 1
ATOM 9848 C C . TYR B 1 602 ? 24.031 25.141 37.312 1 45.84 602 TYR B C 1
ATOM 9850 O O . TYR B 1 602 ? 24.703 25.516 38.281 1 45.84 602 TYR B O 1
ATOM 9858 N N . LYS B 1 603 ? 24.469 24.562 36.125 1 47.91 603 LYS B N 1
ATOM 9859 C CA . LYS B 1 603 ? 25.875 24.141 36.156 1 47.91 603 LYS B CA 1
ATOM 9860 C C . LYS B 1 603 ? 26.812 25.344 36.156 1 47.91 603 LYS B C 1
ATOM 9862 O O . LYS B 1 603 ? 27.812 25.359 36.875 1 47.91 603 LYS B O 1
ATOM 9867 N N . GLU B 1 604 ? 26.406 26.281 35.469 1 47.38 604 GLU B N 1
ATOM 9868 C CA . GLU B 1 604 ? 27.25 27.469 35.406 1 47.38 604 GLU B CA 1
ATOM 9869 C C . GLU B 1 604 ? 27.078 28.328 36.656 1 47.38 604 GLU B C 1
ATOM 9871 O O . GLU B 1 604 ? 28.047 28.938 37.125 1 47.38 604 GLU B O 1
ATOM 9876 N N . ARG B 1 605 ? 25.953 28.234 37.25 1 49 605 ARG B N 1
ATOM 9877 C CA . ARG B 1 605 ? 25.734 28.891 38.531 1 49 605 ARG B CA 1
ATOM 9878 C C . ARG B 1 605 ? 26.578 28.25 39.625 1 49 605 ARG B C 1
ATOM 9880 O O . ARG B 1 605 ? 27.156 28.938 40.469 1 49 605 ARG B O 1
ATOM 9887 N N . LYS B 1 606 ? 26.422 26.906 39.562 1 48.81 606 LYS B N 1
ATOM 9888 C CA . LYS B 1 606 ? 27.219 26.156 40.531 1 48.81 606 LYS B CA 1
ATOM 9889 C C . LYS B 1 606 ? 28.703 26.422 40.344 1 48.81 606 LYS B C 1
ATOM 9891 O O . LYS B 1 606 ? 29.438 26.609 41.312 1 48.81 606 LYS B O 1
ATOM 9896 N N . LEU B 1 607 ? 29.094 26.484 39.062 1 48.91 607 LEU B N 1
ATOM 9897 C CA . LEU B 1 607 ? 30.516 26.734 38.812 1 48.91 607 LEU B CA 1
ATOM 9898 C C . LEU B 1 607 ? 30.891 28.156 39.25 1 48.91 607 LEU B C 1
ATOM 9900 O O . LEU B 1 607 ? 31.938 28.359 39.875 1 48.91 607 LEU B O 1
ATOM 9904 N N . GLU B 1 608 ? 30.062 29.062 39 1 49.81 608 GLU B N 1
ATOM 9905 C CA . GLU B 1 608 ? 30.344 30.438 39.438 1 49.81 608 GLU B CA 1
ATOM 9906 C C . GLU B 1 608 ? 30.281 30.562 40.938 1 49.81 608 GLU B C 1
ATOM 9908 O O . GLU B 1 608 ? 31.125 31.219 41.562 1 49.81 608 GLU B O 1
ATOM 9913 N N . LYS B 1 609 ? 29.25 30 41.5 1 53.12 609 LYS B N 1
ATOM 9914 C CA . LYS B 1 609 ? 29.156 30.016 42.969 1 53.12 609 LYS B CA 1
ATOM 9915 C C . LYS B 1 609 ? 30.312 29.25 43.594 1 53.12 609 LYS B C 1
ATOM 9917 O O . LYS B 1 609 ? 30.859 29.672 44.625 1 53.12 609 LYS B O 1
ATOM 9922 N N . ASP B 1 610 ? 30.625 28.125 42.875 1 53.34 610 ASP B N 1
ATOM 9923 C CA . ASP B 1 610 ? 31.766 27.391 43.375 1 53.34 610 ASP B CA 1
ATOM 9924 C C . ASP B 1 610 ? 33.062 28.219 43.25 1 53.34 610 ASP B C 1
ATOM 9926 O O . ASP B 1 610 ? 33.906 28.172 44.125 1 53.34 610 ASP B O 1
ATOM 9930 N N . ILE B 1 611 ? 33.094 29.031 42.219 1 50.94 611 ILE B N 1
ATOM 9931 C CA . ILE B 1 611 ? 34.25 29.938 42.062 1 50.94 611 ILE B CA 1
ATOM 9932 C C . ILE B 1 611 ? 34.188 31.047 43.094 1 50.94 611 ILE B C 1
ATOM 9934 O O . ILE B 1 611 ? 35.219 31.375 43.719 1 50.94 611 ILE B O 1
ATOM 9938 N N . GLN B 1 612 ? 33.062 31.531 43.281 1 52.09 612 GLN B N 1
ATOM 9939 C CA . GLN B 1 612 ? 32.938 32.594 44.281 1 52.09 612 GLN B CA 1
ATOM 9940 C C . GLN B 1 612 ? 33.156 32.094 45.688 1 52.09 612 GLN B C 1
ATOM 9942 O O . GLN B 1 612 ? 33.656 32.812 46.531 1 52.09 612 GLN B O 1
ATOM 9947 N N . ARG B 1 613 ? 32.719 30.812 45.844 1 52.28 613 ARG B N 1
ATOM 9948 C CA . ARG B 1 613 ? 32.875 30.266 47.188 1 52.28 613 ARG B CA 1
ATOM 9949 C C . ARG B 1 613 ? 34.281 29.688 47.375 1 52.28 613 ARG B C 1
ATOM 9951 O O . ARG B 1 613 ? 34.625 29.156 48.438 1 52.28 613 ARG B O 1
ATOM 9958 N N . GLY B 1 614 ? 35.344 29.875 46.656 1 46.19 614 GLY B N 1
ATOM 9959 C CA . GLY B 1 614 ? 36.75 29.531 46.812 1 46.19 614 GLY B CA 1
ATOM 9960 C C . GLY B 1 614 ? 37 28.031 46.688 1 46.19 614 GLY B C 1
ATOM 9961 O O . GLY B 1 614 ? 37.938 27.516 47.281 1 46.19 614 GLY B O 1
ATOM 9962 N N . SER B 1 615 ? 36.031 27.219 46.344 1 44.56 615 SER B N 1
ATOM 9963 C CA . SER B 1 615 ? 36.281 25.781 46.438 1 44.56 615 SER B CA 1
ATOM 9964 C C . SER B 1 615 ? 37.344 25.328 45.469 1 44.56 615 SER B C 1
ATOM 9966 O O . SER B 1 615 ? 37.344 25.688 44.312 1 44.56 615 SER B O 1
ATOM 9968 N N . LYS B 1 616 ? 38.469 24.672 45.969 1 47.88 616 LYS B N 1
ATOM 9969 C CA . LYS B 1 616 ? 39.688 24.219 45.312 1 47.88 616 LYS B CA 1
ATOM 9970 C C . LYS B 1 616 ? 39.375 23.312 44.125 1 47.88 616 LYS B C 1
ATOM 9972 O O . LYS B 1 616 ? 40.156 23.281 43.156 1 47.88 616 LYS B O 1
ATOM 9977 N N . LYS B 1 617 ? 38.469 22.422 44.344 1 49.91 617 LYS B N 1
ATOM 9978 C CA . LYS B 1 617 ? 38.156 21.422 43.344 1 49.91 617 LYS B CA 1
ATOM 9979 C C . LYS B 1 617 ? 37.625 22.078 42.062 1 49.91 617 LYS B C 1
ATOM 9981 O O . LYS B 1 617 ? 37.938 21.641 40.938 1 49.91 617 LYS B O 1
ATOM 9986 N N . ALA B 1 618 ? 36.812 23.094 42.125 1 46.38 618 ALA B N 1
ATOM 9987 C CA . ALA B 1 618 ? 36.281 23.844 41 1 46.38 618 ALA B CA 1
ATOM 9988 C C . ALA B 1 618 ? 37.375 24.641 40.281 1 46.38 618 ALA B C 1
ATOM 9990 O O . ALA B 1 618 ? 37.406 24.719 39.062 1 46.38 618 ALA B O 1
ATOM 9991 N N . LEU B 1 619 ? 38.25 25.25 41.062 1 45.19 619 LEU B N 1
ATOM 9992 C CA . LEU B 1 619 ? 39.438 25.906 40.5 1 45.19 619 LEU B CA 1
ATOM 9993 C C . LEU B 1 619 ? 40.344 24.906 39.812 1 45.19 619 LEU B C 1
ATOM 9995 O O . LEU B 1 619 ? 40.906 25.203 38.75 1 45.19 619 LEU B O 1
ATOM 9999 N N . ARG B 1 620 ? 40.438 23.641 40.344 1 48.19 620 ARG B N 1
ATOM 10000 C CA . ARG B 1 620 ? 41.219 22.625 39.656 1 48.19 620 ARG B CA 1
ATOM 10001 C C . ARG B 1 620 ? 40.562 22.188 38.344 1 48.19 620 ARG B C 1
ATOM 10003 O O . ARG B 1 620 ? 41.25 21.938 37.375 1 48.19 620 ARG B O 1
ATOM 10010 N N . LYS B 1 621 ? 39.312 22.078 38.375 1 45.69 621 LYS B N 1
ATOM 10011 C CA . LYS B 1 621 ? 38.625 21.688 37.156 1 45.69 621 LYS B CA 1
ATOM 10012 C C . LYS B 1 621 ? 38.688 22.812 36.125 1 45.69 621 LYS B C 1
ATOM 10014 O O . LYS B 1 621 ? 38.875 22.547 34.906 1 45.69 621 LYS B O 1
ATOM 10019 N N . ILE B 1 622 ? 38.688 24.047 36.469 1 44.34 622 ILE B N 1
ATOM 10020 C CA . ILE B 1 622 ? 38.969 25.156 35.594 1 44.34 622 ILE B CA 1
ATOM 10021 C C . ILE B 1 622 ? 40.438 25.172 35.219 1 44.34 622 ILE B C 1
ATOM 10023 O O . ILE B 1 622 ? 40.781 25.406 34.031 1 44.34 622 ILE B O 1
ATOM 10027 N N . LYS B 1 623 ? 41.344 25.062 36.156 1 43.16 623 LYS B N 1
ATOM 10028 C CA . LYS B 1 623 ? 42.781 24.969 35.844 1 43.16 623 LYS B CA 1
ATOM 10029 C C . LYS B 1 623 ? 43.062 23.766 34.969 1 43.16 623 LYS B C 1
ATOM 10031 O O . LYS B 1 623 ? 43.906 23.828 34.062 1 43.16 623 LYS B O 1
ATOM 10036 N N . LYS B 1 624 ? 42.375 22.688 35.188 1 47 624 LYS B N 1
ATOM 10037 C CA . LYS B 1 624 ? 42.625 21.531 34.312 1 47 624 LYS B CA 1
ATOM 10038 C C . LYS B 1 624 ? 42 21.734 32.938 1 47 624 LYS B C 1
ATOM 10040 O O . LYS B 1 624 ? 42.531 21.266 31.938 1 47 624 LYS B O 1
ATOM 10045 N N . GLU B 1 625 ? 40.969 22.469 32.875 1 37.81 625 GLU B N 1
ATOM 10046 C CA . GLU B 1 625 ? 40.406 22.828 31.578 1 37.81 625 GLU B CA 1
ATOM 10047 C C . GLU B 1 625 ? 41.156 24.016 30.969 1 37.81 625 GLU B C 1
ATOM 10049 O O . GLU B 1 625 ? 41.219 24.141 29.75 1 37.81 625 GLU B O 1
ATOM 10054 N N . LEU B 1 626 ? 41.719 24.938 31.719 1 37.62 626 LEU B N 1
ATOM 10055 C CA . LEU B 1 626 ? 42.656 25.922 31.188 1 37.62 626 LEU B CA 1
ATOM 10056 C C . LEU B 1 626 ? 43.969 25.266 30.766 1 37.62 626 LEU B C 1
ATOM 10058 O O . LEU B 1 626 ? 44.656 25.766 29.859 1 37.62 626 LEU B O 1
ATOM 10062 N N . ILE B 1 627 ? 44.531 24.234 31.5 1 42.91 627 ILE B N 1
ATOM 10063 C CA . ILE B 1 627 ? 45.781 23.625 31.078 1 42.91 627 ILE B CA 1
ATOM 10064 C C . ILE B 1 627 ? 45.5 22.672 29.906 1 42.91 627 ILE B C 1
ATOM 10066 O O . ILE B 1 627 ? 46.438 22.297 29.188 1 42.91 627 ILE B O 1
ATOM 10070 N N . LYS B 1 628 ? 44.312 22.125 29.672 1 34.75 628 LYS B N 1
ATOM 10071 C CA . LYS B 1 628 ? 44.156 21.406 28.406 1 34.75 628 LYS B CA 1
ATOM 10072 C C . LYS B 1 628 ? 43.719 22.359 27.281 1 34.75 628 LYS B C 1
ATOM 10074 O O . LYS B 1 628 ? 42.844 23.188 27.469 1 34.75 628 LYS B O 1
#